Protein AF-0000000086671843 (afdb_homodimer)

pLDDT: mean 73.79, std 24.39, range [13.16, 97.88]

Foldseek 3Di:
DDDDYDDDDDYDDDDDYYDDYDDDDDDDDPDDDDDDDDDDDDDYDDDDDDDDDDDDDDDDDDDDDDPPPPPPCPPPQDPPPPPPPDPPCDPVNVVLLCCLQVVLVVLLVLLVVLVVQAFPFDDPVRVVVLLVVLLVCLVCQLVSLLSLLLLLLLLVLLLCQLVWDFQQVSQQSLQLSHQVSLVVSCVLLVDPDPSSVVSNVLRVLSNLLSVLSNPFWDKDKDKDKDKWKKKWADQLAFFPLLPQDPDDCPDPSVVVVCVQLQLLLVVLLVLLPDAPVQQLAQAHPLGAGFAFDDDPPFDQDKDFDDPDSVPTFTLASFHMFMATQDFFKWKDKDKHKAKAWAWPDKDWDDPPDDPCVVVVQQPVQLPALRVLPPRLLVDAAQHWYFHQQQPPPDFQHAQKFKTKRAAWPSCLQDPVSLVVVLCVVVVDPVSVVVNSRQFQVQLPDDPTPQAWMKMKMWGWFDQDPPLRQDTITMIIIITIWMFMKMFMKIWGQDVVVRDTRIHTTIMRGDPDGGHGRSHDSCSHSSSVHCCRVSLSRSQPNGRPVRQHGSLQVCLQPSNCPCVVPDSRGDCPPPDSVSNSSSVSHSSRNSRSCSSQRPLSNQNSVHNRRDGPPMDMDMIMGIDIGMGMHTDPVSSVSNSVSSVSSSVSSVSSSVSNVSNSDDSDDNNSLVQAQPDPAEDDPDDCPPPDSSRSCSVSRRFMKHFAFAPDDDSRHTDTGIDGPVRGDRHVVVVVVVVVD/DDDDDDDDDDDDDYDDYYDDDDDDDDDDDDDDDDDDDDDDDDDDDYDDDDDDDDDDDDPDDDDDDDDDPPPPCPPPPDPPDPPPPDPPCDPVNVVLLCCLQVVLVVLLVLLVVLVVQAFPFDDPVRVVVLLVVLLVCLVCQLVSLLSLLLLLLLLVLLLCQLVWDFQQVSQQSLQLSHQVSLVVSCVLLVDPDPVSVVSNVLRVLSNLLSVLSNPFWDKDKDKDKDKWKKKWADQLFFFPLLPQDPDDCPDPSVVVVCVQLQLLLVVLLVLLPDAPVQQLAQAHPLGAGFAFDDDPPFDQDKDFDDPDSVPTATLASAHMFMATQDFFKWKDKDKHKAKAWAWPDKDWDDPPDDPVVVCVVQPPACPELVVQPPRLLVDDAQHWYFYQLQPDPDFAHAQKFKTKRAAWPSCLADPVNLVVVLCVVVVDPPSVVVNRRQQQVQLPDDPTPQAWMKMKMWGWFDQDPPLRQPTITMIIIIIIWMFMKMFMKIWGQDVVVRDTRIHTTIMRGDPDGGHGRSHDSCSHRSSVHCCRVSLSRSQPPGRPVRQHGSLQVCLQPSNCPCVVPDSRGDCPPPDSVSNSSSVSHSSRNSSSCSSQRPLSNQNSVHNRRDGPPMDMDMIMGIDIGMGMHTDPVSSVSNSVSSVSSSVSSNSSSVSNVSNPDDSDDNNSLVQAQPDPQEDDPDDCPPPDSSRSCSVSRRFMKHFAFAPDDDPRHTDTGIYGPVRGDRHVVVVVVVVVD

Radius of gyration: 53.38 Å; Cα contacts (8 Å, |Δi|>4): 2612; chains: 2; bounding box: 112×157×132 Å

Nearest PDB structures (foldseek):
  4av3-assembly1_A  TM=1.403E-01  e=5.600E+00  Thermotoga maritima
  4av3-assembly1_A  TM=1.403E-01  e=4.790E+00  Thermotoga maritima

Sequence (1474 aa):
MRKPDTSRSFPWSLRRSTSPDSLNLTRQSLNQRAPEDTSYRPRESFLGSSGASDSTRNLRDRESGSKDYKRVSTNEKGSAGAKFPKHNVSTWTALADAAAVMLPLGVLIFIILVWRLHGTRTEEETDRKWRNAITVLATIFPILFAAVVGRLMAEAARWRLEKGSSVGSLEQLMGSRTVGATLHTMIEFRTVNLLGFGLIFIWAFSPLGGQSILRMLSSRFIPEFSTTDLTYFDTGANNQLNTLPVASTASIVAIANAGVLGYLATVYASFVAQPDSIQVDTMDHWGNVKIPFLDQNAPSNWTEISHNSQEVQYSSLAGIPLKYSTIGNVTFAVESSYVHLDCNNITKFPISFPQDNMTNITSGFWANSHTYSDNILKAPNGTWRGVKNHVNNTQNLTTWAIALDRFVDPFWADQEVQNARLVEKLNTTDVRADIRDGLRLFVNETGIEAGEANLLLQIIIPSIKPTRTPETKLEAVCGVTQRYVESRVNCTYVPTSGRHACAVVAQRPSQQPHAPEAISILSLPHLFYYISKEFPLAATGRPLGGFPDFSIQYLKDPTFKELSSSPDVSLDDLPDDKIGIRLNQLLNTYLMLSQQELQITSSTLGQTASFEPNITISSEVSNLVEVFQVSGLWIGFCLLSCLILLACGILSVVFTHLAHGPEVLGYVSTLVRDSKFMDLLMNTSWMDGTELTKELRSQRIRYGYTHHTMGGEPLMGVGYQADTEQIKDFIARYQDRMRKPDTSRSFPWSLRRSTSPDSLNLTRQSLNQRAPEDTSYRPRESFLGSSGASDSTRNLRDRESGSKDYKRVSTNEKGSAGAKFPKHNVSTWTALADAAAVMLPLGVLIFIILVWRLHGTRTEEETDRKWRNAITVLATIFPILFAAVVGRLMAEAARWRLEKGSSVGSLEQLMGSRTVGATLHTMIEFRTVNLLGFGLIFIWAFSPLGGQSILRMLSSRFIPEFSTTDLTYFDTGANNQLNTLPVASTASIVAIANAGVLGYLATVYASFVAQPDSIQVDTMDHWGNVKIPFLDQNAPSNWTEISHNSQEVQYSSLAGIPLKYSTIGNVTFAVESSYVHLDCNNITKFPISFPQDNMTNITSGFWANSHTYSDNILKAPNGTWRGVKNHVNNTQNLTTWAIALDRFVDPFWADQEVQNARLVEKLNTTDVRADIRDGLRLFVNETGIEAGEANLLLQIIIPSIKPTRTPETKLEAVCGVTQRYVESRVNCTYVPTSGRHACAVVAQRPSQQPHAPEAISILSLPHLFYYISKEFPLAATGRPLGGFPDFSIQYLKDPTFKELSSSPDVSLDDLPDDKIGIRLNQLLNTYLMLSQQELQITSSTLGQTASFEPNITISSEVSNLVEVFQVSGLWIGFCLLSCLILLACGILSVVFTHLAHGPEVLGYVSTLVRDSKFMDLLMNTSWMDGTELTKELRSQRIRYGYTHHTMGGEPLMGVGYQADTEQIKDFIARYQDR

Secondary structure (DSSP, 8-state):
------------------------------------------------------------------------------------------HHHHHHHHHHHHHHHHHHHHHHHHHHTTT-B--HHHHHHHHHHHHHHHHHHHHHHHHHHHHHHHHHHHHHHHH-EEHHHHHHHHT-SSHHHHHHHHHHHT---HHHHHHHHHHHHHHHHHHHHHHSEEEEEEEEEEEEEEEEE-TTSPPGGGT-----TTSHHHHHHHHHHHHHHHHHHHHHS--HHHHSSSB-TTSPBP-BPPPTT--SS-EEPPS-TTTPPBS-SS-B-EEESSSSEEEEEEEEEEEEEEEEEEEEEPTTS-HHHHHHHHHTSS--GGGHHHHHHHSPTTS-B---TTT--SS---SEEEEES--S-GGGT-HHHHHHHHHHHS-SS--HHHHTTGGGGGSS--S---PPEEEEEEEEE---TTTTPPPEEEEEEEEEEEEEEEEEEEEEEETTTTEEEEEEEEEEE--S----TTS-GGG-HHHHHHHHHHGGGTT-SS--TT---HHHHHHH-TT-TTTTT------TTS-HHHHHHHHHHHHHHHHHHHHHGGGGGGGGGGGG---SSEEEEEEEEEEEEEEEEE-HHHHHHHHHHHHHHHHHHHHHHHHHHH--S----S-HHHHHHTBTT---SS--TT--HHHHHHHTTT-EEEEEEEEEEETTEEEEEEEEGGG-B-HHHHHHHHHH-/------------------------------------------------------------PPP---------------------------HHHHHHHHHHHHHHHHHHHHHHHHHHTTT-B--HHHHHHHHHHHHHHHHHHHHHHHHHHHHHHHHHHHHHHHH-EEHHHHHHHHT-SSHHHHHHHHHHHT---HHHHHHHHHHHHHHHHHHHHHHSEEEEEEEEEEEEEEEEE-TTSPPGGGT-----TTSHHHHHHHHHHHHHHHHHHHHHS--HHHHSSSB-TTSPBP-BPPPTT--SS-EEPPS-TTTPPBS-SS-B-EEESSSSEEEEEEEEEEEEEEEEEEEEEPTTS-HHHHHHHHHTSS--GGGHHHHHHHSPTTS-B---TTT--SS---SEEEEES--S-GGGT-HHHHHHHHHHH--SS-GGGTGGGGGGGGSS--S---PPEEEEEEEEE---TTTTPPPEEEEEEEEEEEEEEEEEEEEEEETTTTEEEEEEEEEEE--S----TTS-GGG-HHHHHHHHHHGGGTT-SS--TT---HHHHHHH-TT-TTTTT------TTS-HHHHHHHHHHHHHHHHHHHHHGGGGGGGGGGGG---SSEEEEEEEEEEEEEEEEE-HHHHHHHHHHHHHHHHHHHHHHHHHHH--S----S-HHHHHHTBSS---SS--TT--HHHHHHHTTT-EEEEEEEEEEETTEEEEEEEEGGG-B-HHHHHHHHHH-

Organism: Colletotrichum gloeosporioides (NCBI:txid474922)

Structure (mmCIF, N/CA/C/O backbone):
data_AF-0000000086671843-model_v1
#
loop_
_entity.id
_entity.type
_entity.pdbx_description
1 polymer 'Uncharacterized protein'
#
loop_
_atom_site.group_PDB
_atom_site.id
_atom_site.type_symbol
_atom_site.label_atom_id
_atom_site.label_alt_id
_atom_site.label_comp_id
_atom_site.label_asym_id
_atom_site.label_entity_id
_atom_site.label_seq_id
_atom_site.pdbx_PDB_ins_code
_atom_site.Cartn_x
_atom_site.Cartn_y
_atom_site.Cartn_z
_atom_site.occupancy
_atom_site.B_iso_or_equiv
_atom_site.auth_seq_id
_atom_site.auth_comp_id
_atom_site.auth_asym_id
_atom_site.auth_atom_id
_atom_site.pdbx_PDB_model_num
ATOM 1 N N . MET A 1 1 ? 47.625 -28.75 -45.062 1 15.84 1 MET A N 1
ATOM 2 C CA . MET A 1 1 ? 47.844 -28.047 -46.312 1 15.84 1 MET A CA 1
ATOM 3 C C . MET A 1 1 ? 46.5 -27.578 -46.938 1 15.84 1 MET A C 1
ATOM 5 O O . MET A 1 1 ? 46.5 -26.766 -47.844 1 15.84 1 MET A O 1
ATOM 9 N N . ARG A 1 2 ? 45.281 -28 -46.875 1 15.7 2 ARG A N 1
ATOM 10 C CA . ARG A 1 2 ? 44.719 -27.969 -48.219 1 15.7 2 ARG A CA 1
ATOM 11 C C . ARG A 1 2 ? 44.25 -26.578 -48.594 1 15.7 2 ARG A C 1
ATOM 13 O O . ARG A 1 2 ? 44.594 -26.047 -49.656 1 15.7 2 ARG A O 1
AT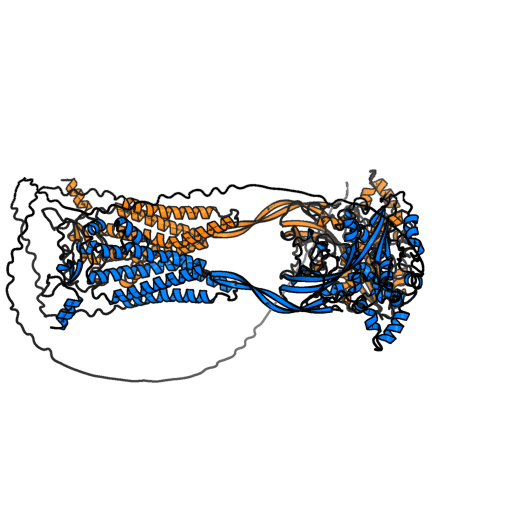OM 20 N N . LYS A 1 3 ? 42.906 -26.234 -48.562 1 15.78 3 LYS A N 1
ATOM 21 C CA . LYS A 1 3 ? 42.219 -25.797 -49.812 1 15.78 3 LYS A CA 1
ATOM 22 C C . LYS A 1 3 ? 42.25 -24.266 -49.938 1 15.78 3 LYS A C 1
ATOM 24 O O . LYS A 1 3 ? 42.312 -23.562 -48.906 1 15.78 3 LYS A O 1
ATOM 29 N N . PRO A 1 4 ? 41.625 -23.641 -50.969 1 16.22 4 PRO A N 1
ATOM 30 C CA . PRO A 1 4 ? 41.844 -22.547 -51.906 1 16.22 4 PRO A CA 1
ATOM 31 C C . PRO A 1 4 ? 41.219 -21.234 -51.438 1 16.22 4 PRO A C 1
ATOM 33 O O . PRO A 1 4 ? 41.906 -20.25 -51.219 1 16.22 4 PRO A O 1
ATOM 36 N N . ASP A 1 5 ? 40.031 -20.75 -51.969 1 15.12 5 ASP A N 1
ATOM 37 C CA . ASP A 1 5 ? 39.938 -19.734 -53.031 1 15.12 5 ASP A CA 1
ATOM 38 C C . ASP A 1 5 ? 39.562 -18.375 -52.438 1 15.12 5 ASP A C 1
ATOM 40 O O . ASP A 1 5 ? 39.125 -18.281 -51.281 1 15.12 5 ASP A O 1
ATOM 44 N N . THR A 1 6 ? 38.469 -17.562 -53.062 1 15.88 6 THR A N 1
ATOM 45 C CA . THR A 1 6 ? 38.438 -16.469 -54.031 1 15.88 6 THR A CA 1
ATOM 46 C C . THR A 1 6 ? 37.969 -15.18 -53.375 1 15.88 6 THR A C 1
ATOM 48 O O . THR A 1 6 ? 37.406 -15.211 -52.25 1 15.88 6 THR A O 1
ATOM 51 N N . SER A 1 7 ? 36.969 -14.203 -54.062 1 15.43 7 SER A N 1
ATOM 52 C CA . SER A 1 7 ? 37.125 -12.961 -54.812 1 15.43 7 SER A CA 1
ATOM 53 C C . SER A 1 7 ? 36.438 -11.797 -54.094 1 15.43 7 SER A C 1
ATOM 55 O O . SER A 1 7 ? 37.031 -10.719 -53.969 1 15.43 7 SER A O 1
ATOM 57 N N . ARG A 1 8 ? 35.031 -11.555 -53.938 1 15.71 8 ARG A N 1
ATOM 58 C CA . ARG A 1 8 ? 34.406 -10.555 -54.812 1 15.71 8 ARG A CA 1
ATOM 59 C C . ARG A 1 8 ? 34.5 -9.156 -54.188 1 15.71 8 ARG A C 1
ATOM 61 O O . ARG A 1 8 ? 34.688 -9.016 -52.969 1 15.71 8 ARG A O 1
ATOM 68 N N . SER A 1 9 ? 33.781 -7.938 -54.781 1 14.77 9 SER A N 1
ATOM 69 C CA . SER A 1 9 ? 34.031 -6.641 -55.406 1 14.77 9 SER A CA 1
ATOM 70 C C . SER A 1 9 ? 33.656 -5.5 -54.469 1 14.77 9 SER A C 1
ATOM 72 O O . SER A 1 9 ? 34.438 -4.57 -54.25 1 14.77 9 SER A O 1
ATOM 74 N N . PHE A 1 10 ? 32.281 -5.117 -54.312 1 15.8 10 PHE A N 1
ATOM 75 C CA . PHE A 1 10 ? 31.875 -3.857 -54.938 1 15.8 10 PHE A CA 1
ATOM 76 C C . PHE A 1 10 ? 32.312 -2.678 -54.062 1 15.8 10 PHE A C 1
ATOM 78 O O . PHE A 1 10 ? 32.469 -2.811 -52.844 1 15.8 10 PHE A O 1
ATOM 85 N N . PRO A 1 11 ? 31.875 -1.275 -54.5 1 15.47 11 PRO A N 1
ATOM 86 C CA . PRO A 1 11 ? 32.531 -0.006 -54.844 1 15.47 11 PRO A CA 1
ATOM 87 C C . PRO A 1 11 ? 32.469 1.009 -53.688 1 15.47 11 PRO A C 1
ATOM 89 O O . PRO A 1 11 ? 31.766 0.786 -52.719 1 15.47 11 PRO A O 1
ATOM 92 N N . TRP A 1 12 ? 31.922 2.496 -54.094 1 14.71 12 TRP A N 1
ATOM 93 C CA . TRP A 1 12 ? 32.625 3.764 -54.219 1 14.71 12 TRP A CA 1
ATOM 94 C C . TRP A 1 12 ? 32.406 4.641 -53 1 14.71 12 TRP A C 1
ATOM 96 O O . TRP A 1 12 ? 33.375 4.973 -52.281 1 14.71 12 TRP A O 1
ATOM 106 N N . SER A 1 13 ? 31.453 5.938 -53.094 1 14.62 13 SER A N 1
ATOM 107 C CA . SER A 1 13 ? 31.906 7.297 -53.375 1 14.62 13 SER A CA 1
ATOM 108 C C . SER A 1 13 ? 31.953 8.117 -52.094 1 14.62 13 SER A C 1
ATOM 110 O O . SER A 1 13 ? 31.219 7.852 -51.125 1 14.62 13 SER A O 1
ATOM 112 N N . LEU A 1 14 ? 32.812 9.289 -52.031 1 14.63 14 LEU A N 1
ATOM 113 C CA . LEU A 1 14 ? 33.688 10.25 -51.344 1 14.63 14 LEU A CA 1
ATOM 114 C C . LEU A 1 14 ? 32.875 11.484 -50.906 1 14.63 14 LEU A C 1
ATOM 116 O O . LEU A 1 14 ? 33.188 12.102 -49.906 1 14.63 14 LEU A O 1
ATOM 120 N N . ARG A 1 15 ? 31.844 12.055 -51.719 1 14.57 15 ARG A N 1
ATOM 121 C CA . ARG A 1 15 ? 32.219 13.414 -52.125 1 14.57 15 ARG A CA 1
ATOM 122 C C . ARG A 1 15 ? 32.188 14.344 -50.906 1 14.57 15 ARG A C 1
ATOM 124 O O . ARG A 1 15 ? 31.547 14.055 -49.906 1 14.57 15 ARG A O 1
ATOM 131 N N . ARG A 1 16 ? 31.844 15.773 -51.281 1 14.34 16 ARG A N 1
ATOM 132 C CA . ARG A 1 16 ? 32.531 17.047 -51.438 1 14.34 16 ARG A CA 1
ATOM 133 C C . ARG A 1 16 ? 32.219 17.984 -50.25 1 14.34 16 ARG A C 1
ATOM 135 O O . ARG A 1 16 ? 31.344 17.703 -49.438 1 14.34 16 ARG A O 1
ATOM 142 N N . SER A 1 17 ? 31.547 19.312 -50.656 1 14.34 17 SER A N 1
ATOM 143 C CA . SER A 1 17 ? 32.094 20.672 -50.812 1 14.34 17 SER A CA 1
ATOM 144 C C . SER A 1 17 ? 31.812 21.5 -49.562 1 14.34 17 SER A C 1
ATOM 146 O O . SER A 1 17 ? 30.984 21.125 -48.719 1 14.34 17 SER A O 1
ATOM 148 N N . THR A 1 18 ? 31.328 22.906 -49.844 1 14.7 18 THR A N 1
ATOM 149 C CA . THR A 1 18 ? 31.938 24.234 -49.844 1 14.7 18 THR A CA 1
ATOM 150 C C . THR A 1 18 ? 31.531 25.031 -48.594 1 14.7 18 THR A C 1
ATOM 152 O O . THR A 1 18 ? 30.625 24.641 -47.875 1 14.7 18 THR A O 1
ATOM 155 N N . SER A 1 19 ? 31.031 26.375 -48.844 1 14.45 19 SER A N 1
ATOM 156 C CA . SER A 1 19 ? 31.703 27.656 -48.75 1 14.45 19 SER A CA 1
ATOM 157 C C . SER A 1 19 ? 31.266 28.438 -47.531 1 14.45 19 SER A C 1
ATOM 159 O O . SER A 1 19 ? 30.266 28.078 -46.875 1 14.45 19 SER A O 1
ATOM 161 N N . PRO A 1 20 ? 30.844 29.844 -47.781 1 14.78 20 PRO A N 1
ATOM 162 C CA . PRO A 1 20 ? 31.562 31.078 -47.438 1 14.78 20 PRO A CA 1
ATOM 163 C C . PRO A 1 20 ? 31.031 31.75 -46.188 1 14.78 20 PRO A C 1
ATOM 165 O O . PRO A 1 20 ? 31.797 32 -45.25 1 14.78 20 PRO A O 1
ATOM 168 N N . ASP A 1 21 ? 30.188 32.906 -46.375 1 15 21 ASP A N 1
ATOM 169 C CA . ASP A 1 21 ? 30.641 34.281 -46.219 1 15 21 ASP A CA 1
ATOM 170 C C . ASP A 1 21 ? 30.297 34.844 -44.844 1 15 21 ASP A C 1
ATOM 172 O O . ASP A 1 21 ? 29.5 34.25 -44.094 1 15 21 ASP A O 1
ATOM 176 N N . SER A 1 22 ? 29.609 36.188 -44.844 1 15.54 22 SER A N 1
ATOM 177 C CA . SER A 1 22 ? 30.078 37.531 -44.531 1 15.54 22 SER A CA 1
ATOM 178 C C . SER A 1 22 ? 29.734 37.906 -43.094 1 15.54 22 SER A C 1
ATOM 180 O O . SER A 1 22 ? 28.875 37.281 -42.469 1 15.54 22 SER A O 1
ATOM 182 N N . LEU A 1 23 ? 29.672 39.281 -42.844 1 14.09 23 LEU A N 1
ATOM 183 C CA . LEU A 1 23 ? 30.391 40.312 -42.094 1 14.09 23 LEU A CA 1
ATOM 184 C C . LEU A 1 23 ? 29.625 40.719 -40.844 1 14.09 23 LEU A C 1
ATOM 186 O O . LEU A 1 23 ? 30.203 40.781 -39.75 1 14.09 23 LEU A O 1
ATOM 190 N N . ASN A 1 24 ? 28.406 41.562 -41 1 14.99 24 ASN A N 1
ATOM 191 C CA . ASN A 1 24 ? 28.5 42.938 -40.531 1 14.99 24 ASN A CA 1
ATOM 192 C C . ASN A 1 24 ? 28.188 43.031 -39.062 1 14.99 24 ASN A C 1
ATOM 194 O O . ASN A 1 24 ? 27.359 42.281 -38.531 1 14.99 24 ASN A O 1
ATOM 198 N N . LEU A 1 25 ? 28.984 43.906 -38.312 1 14.41 25 LEU A N 1
ATOM 199 C CA . LEU A 1 25 ? 29.562 44.344 -37.031 1 14.41 25 LEU A CA 1
ATOM 200 C C . LEU A 1 25 ? 28.516 45.062 -36.188 1 14.41 25 LEU A C 1
ATOM 202 O O . LEU A 1 25 ? 28.516 44.969 -34.969 1 14.41 25 LEU A O 1
ATOM 206 N N . THR A 1 26 ? 27.344 45.562 -36.875 1 14.88 26 THR A N 1
ATOM 207 C CA . THR A 1 26 ? 27.312 46.969 -36.469 1 14.88 26 THR A CA 1
ATOM 208 C C . THR A 1 26 ? 26.969 47.062 -34.969 1 14.88 26 THR A C 1
ATOM 210 O O . THR A 1 26 ? 26.094 46.344 -34.5 1 14.88 26 THR A O 1
ATOM 213 N N . ARG A 1 27 ? 27.766 47.812 -34.25 1 14.05 27 ARG A N 1
ATOM 214 C CA . ARG A 1 27 ? 28.297 48.312 -32.969 1 14.05 27 ARG A CA 1
ATOM 215 C C . ARG A 1 27 ? 27.219 49.031 -32.188 1 14.05 27 ARG A C 1
ATOM 217 O O . ARG A 1 27 ? 27.188 48.969 -30.953 1 14.05 27 ARG A O 1
ATOM 224 N N . GLN A 1 28 ? 26.125 49.656 -32.969 1 15.19 28 GLN A N 1
ATOM 225 C CA . GLN A 1 28 ? 26.172 51.062 -32.531 1 15.19 28 GLN A CA 1
ATOM 226 C C . GLN A 1 28 ? 25.766 51.188 -31.047 1 15.19 28 GLN A C 1
ATOM 228 O O . GLN A 1 28 ? 25.141 50.281 -30.5 1 15.19 28 GLN A O 1
ATOM 233 N N . SER A 1 29 ? 25.5 52.438 -30.766 1 14.19 29 SER A N 1
ATOM 234 C CA . SER A 1 29 ? 25.844 53.594 -29.922 1 14.19 29 SER A CA 1
ATOM 235 C C . SER A 1 29 ? 24.891 53.719 -28.734 1 14.19 29 SER A C 1
ATOM 237 O O . SER A 1 29 ? 23.672 53.812 -28.938 1 14.19 29 SER A O 1
ATOM 239 N N . LEU A 1 30 ? 25.016 52.906 -27.625 1 15.67 30 LEU A N 1
ATOM 240 C CA . LEU A 1 30 ? 24.312 52.969 -26.344 1 15.67 30 LEU A CA 1
ATOM 241 C C . LEU A 1 30 ? 24.312 54.406 -25.828 1 15.67 30 LEU A C 1
ATOM 243 O O . LEU A 1 30 ? 25.312 54.875 -25.281 1 15.67 30 LEU A O 1
ATOM 247 N N . ASN A 1 31 ? 23.844 55.375 -27.031 1 14.05 31 ASN A N 1
ATOM 248 C CA . ASN A 1 31 ? 24.062 56.75 -26.641 1 14.05 31 ASN A CA 1
ATOM 249 C C . ASN A 1 31 ? 23.797 56.969 -25.156 1 14.05 31 ASN A C 1
ATOM 251 O O . ASN A 1 31 ? 23.078 56.188 -24.531 1 14.05 31 ASN A O 1
ATOM 255 N N . GLN A 1 32 ? 24.109 58.312 -24.844 1 14.05 32 GLN A N 1
ATOM 256 C CA . GLN A 1 32 ? 24.844 59.188 -23.969 1 14.05 32 GLN A CA 1
ATOM 257 C C . GLN A 1 32 ? 24 59.625 -22.766 1 14.05 32 GLN A C 1
ATOM 259 O O . GLN A 1 32 ? 24.469 59.562 -21.625 1 14.05 32 GLN A O 1
ATOM 264 N N . ARG A 1 33 ? 22.844 60.344 -22.984 1 14.5 33 ARG A N 1
ATOM 265 C CA . ARG A 1 33 ? 23.016 61.656 -22.375 1 14.5 33 ARG A CA 1
ATOM 266 C C . ARG A 1 33 ? 22.875 61.594 -20.859 1 14.5 33 ARG A C 1
ATOM 268 O O . ARG A 1 33 ? 21.922 61 -20.359 1 14.5 33 ARG A O 1
ATOM 275 N N . ALA A 1 34 ? 23.984 61.906 -20.203 1 14.23 34 ALA A N 1
ATOM 276 C CA . ALA A 1 34 ? 24.469 62.094 -18.844 1 14.23 34 ALA A CA 1
ATOM 277 C C . ALA A 1 34 ? 23.625 63.125 -18.109 1 14.23 34 ALA A C 1
ATOM 279 O O . ALA A 1 34 ? 23.328 62.969 -16.922 1 14.23 34 ALA A O 1
ATOM 280 N N . PRO A 1 35 ? 23.375 64.375 -18.891 1 13.95 35 PRO A N 1
ATOM 281 C CA . PRO A 1 35 ? 24.094 65.375 -18.109 1 13.95 35 PRO A CA 1
ATOM 282 C C . PRO A 1 35 ? 23.469 65.625 -16.734 1 13.95 35 PRO A C 1
ATOM 284 O O . PRO A 1 35 ? 24.141 65.5 -15.703 1 13.95 35 PRO A O 1
ATOM 287 N N . GLU A 1 36 ? 22.953 66.875 -16.75 1 14.34 36 GLU A N 1
ATOM 288 C CA . GLU A 1 36 ? 23.438 68.062 -16.062 1 14.34 36 GLU A CA 1
ATOM 289 C C . GLU A 1 36 ? 22.828 68.188 -14.672 1 14.34 36 GLU A C 1
ATOM 291 O O . GLU A 1 36 ? 21.75 67.688 -14.406 1 14.34 36 GLU A O 1
ATOM 296 N N . ASP A 1 37 ? 23.547 69 -13.852 1 14.38 37 ASP A N 1
ATOM 297 C CA . ASP A 1 37 ? 24.047 69.438 -12.547 1 14.38 37 ASP A CA 1
ATOM 298 C C . ASP A 1 37 ? 22.969 70.188 -11.773 1 14.38 37 ASP A C 1
ATOM 300 O O . ASP A 1 37 ? 22.719 69.938 -10.602 1 14.38 37 ASP A O 1
ATOM 304 N N . THR A 1 38 ? 22.641 71.438 -12.266 1 13.94 38 THR A N 1
ATOM 305 C CA . THR A 1 38 ? 23.141 72.562 -11.5 1 13.94 38 THR A CA 1
ATOM 306 C C . THR A 1 38 ? 22.234 72.875 -10.297 1 13.94 38 THR A C 1
ATOM 308 O O . THR A 1 38 ? 22.719 73 -9.172 1 13.94 38 THR A O 1
ATOM 311 N N . SER A 1 39 ? 21.359 74 -10.406 1 14.16 39 SER A N 1
ATOM 312 C CA . SER A 1 39 ? 21.531 75.25 -9.75 1 14.16 39 SER A CA 1
ATOM 313 C C . SER A 1 39 ? 20.875 75.25 -8.367 1 14.16 39 SER A C 1
ATOM 315 O O . SER A 1 39 ? 19.844 74.625 -8.164 1 14.16 39 SER A O 1
ATOM 317 N N . TYR A 1 40 ? 21.641 75.812 -7.332 1 14.09 40 TYR A N 1
ATOM 318 C CA . TYR A 1 40 ? 21.844 76.125 -5.918 1 14.09 40 TYR A CA 1
ATOM 319 C C . TYR A 1 40 ? 20.719 77 -5.395 1 14.09 40 TYR A C 1
ATOM 321 O O . TYR A 1 40 ? 20.344 76.938 -4.223 1 14.09 40 TYR A O 1
ATOM 329 N N . ARG A 1 41 ? 20.391 78.188 -6.133 1 14.1 41 ARG A N 1
ATOM 330 C CA . ARG A 1 41 ? 20.594 79.438 -5.438 1 14.1 41 ARG A CA 1
ATOM 331 C C . ARG A 1 41 ? 19.703 79.5 -4.195 1 14.1 41 ARG A C 1
ATOM 333 O O . ARG A 1 41 ? 18.547 79.125 -4.23 1 14.1 41 ARG A O 1
ATOM 340 N N . PRO A 1 42 ? 20.312 80.25 -3.107 1 14.34 42 PRO A N 1
ATOM 341 C CA . PRO A 1 42 ? 20.25 80.5 -1.665 1 14.34 42 PRO A CA 1
ATOM 342 C C . PRO A 1 42 ? 19.016 81.25 -1.249 1 14.34 42 PRO A C 1
ATOM 344 O O . PRO A 1 42 ? 18.391 80.938 -0.239 1 14.34 42 PRO A O 1
ATOM 347 N N . ARG A 1 43 ? 19.047 82.625 -1.822 1 14.01 43 ARG A N 1
ATOM 348 C CA . ARG A 1 43 ? 19.281 83.75 -0.924 1 14.01 43 ARG A CA 1
ATOM 349 C C . ARG A 1 43 ? 18.047 84.062 -0.087 1 14.01 43 ARG A C 1
ATOM 351 O O . ARG A 1 43 ? 18 83.75 1.104 1 14.01 43 ARG A O 1
ATOM 358 N N . GLU A 1 44 ? 17.672 85.5 -0.139 1 14.3 44 GLU A N 1
ATOM 359 C CA . GLU A 1 44 ? 17.766 86.688 0.734 1 14.3 44 GLU A CA 1
ATOM 360 C C . GLU A 1 44 ? 16.438 86.938 1.445 1 14.3 44 GLU A C 1
ATOM 362 O O . GLU A 1 44 ? 15.469 86.25 1.232 1 14.3 44 GLU A O 1
ATOM 367 N N . SER A 1 45 ? 15.969 88.312 1.386 1 14.28 45 SER A N 1
ATOM 368 C CA . SER A 1 45 ? 15.969 89.438 2.311 1 14.28 45 SER A CA 1
ATOM 369 C C . SER A 1 45 ? 14.594 89.625 2.957 1 14.28 45 SER A C 1
ATOM 371 O O . SER A 1 45 ? 14.492 89.688 4.184 1 14.28 45 SER A O 1
ATOM 373 N N . PHE A 1 46 ? 13.648 90.562 2.338 1 14.02 46 PHE A N 1
ATOM 374 C CA . PHE A 1 46 ? 13.352 91.875 2.805 1 14.02 46 PHE A CA 1
ATOM 375 C C . PHE A 1 46 ? 12.156 91.875 3.752 1 14.02 46 PHE A C 1
ATOM 377 O O . PHE A 1 46 ? 11.352 90.938 3.736 1 14.02 46 PHE A O 1
ATOM 384 N N . LEU A 1 47 ? 11.766 93.188 4.312 1 14.26 47 LEU A N 1
ATOM 385 C CA . LEU A 1 47 ? 11.516 94.125 5.414 1 14.26 47 LEU A CA 1
ATOM 386 C C . LEU A 1 47 ? 10.016 94.188 5.707 1 14.26 47 LEU A C 1
ATOM 388 O O . LEU A 1 47 ? 9.609 94.188 6.867 1 14.26 47 LEU A O 1
ATOM 392 N N . GLY A 1 48 ? 9.086 94.5 4.75 1 14.12 48 GLY A N 1
ATOM 393 C CA . GLY A 1 48 ? 8.453 95.75 4.977 1 14.12 48 GLY A CA 1
ATOM 394 C C . GLY A 1 48 ? 7.379 95.75 6.043 1 14.12 48 GLY A C 1
ATOM 395 O O . GLY A 1 48 ? 6.922 94.688 6.438 1 14.12 48 GLY A O 1
ATOM 396 N N . SER A 1 49 ? 6.723 97 6.363 1 14.1 49 SER A N 1
ATOM 397 C CA . SER A 1 49 ? 6.305 98.062 7.324 1 14.1 49 SER A CA 1
ATOM 398 C C . SER A 1 49 ? 4.875 97.812 7.797 1 14.1 49 SER A C 1
ATOM 400 O O . SER A 1 49 ? 4.594 97.875 8.992 1 14.1 49 SER A O 1
ATOM 402 N N . SER A 1 50 ? 3.801 97.875 6.934 1 14.72 50 SER A N 1
ATOM 403 C CA . SER A 1 50 ? 2.938 99 7.211 1 14.72 50 SER A CA 1
ATOM 404 C C . SER A 1 50 ? 1.983 98.688 8.367 1 14.72 50 SER A C 1
ATOM 406 O O . SER A 1 50 ? 1.777 97.562 8.727 1 14.72 50 SER A O 1
ATOM 408 N N . GLY A 1 51 ? 0.978 99.688 8.57 1 14.38 51 GLY A N 1
ATOM 409 C CA . GLY A 1 51 ? 0.42 100.688 9.453 1 14.38 51 GLY A CA 1
ATOM 410 C C . GLY A 1 51 ? -0.786 100.188 10.234 1 14.38 51 GLY A C 1
ATOM 411 O O . GLY A 1 51 ? -0.927 100.5 11.422 1 14.38 51 GLY A O 1
ATOM 412 N N . ALA A 1 52 ? -1.842 99.5 9.633 1 15.57 52 ALA A N 1
ATOM 413 C CA . ALA A 1 52 ? -3.027 100.312 9.859 1 15.57 52 ALA A CA 1
ATOM 414 C C . ALA A 1 52 ? -3.549 100.188 11.281 1 15.57 52 ALA A C 1
ATOM 416 O O . ALA A 1 52 ? -3.299 99.125 11.93 1 15.57 52 ALA A O 1
ATOM 417 N N . SER A 1 53 ? -4.414 101.125 11.688 1 14.41 53 SER A N 1
ATOM 418 C CA . SER A 1 53 ? -4.863 102.125 12.656 1 14.41 53 SER A CA 1
ATOM 419 C C . SER A 1 53 ? -5.715 101.5 13.742 1 14.41 53 SER A C 1
ATOM 421 O O . SER A 1 53 ? -5.449 101.688 14.938 1 14.41 53 SER A O 1
ATOM 423 N N . ASP A 1 54 ? -7.078 101.375 13.523 1 14.33 54 ASP A N 1
ATOM 424 C CA . ASP A 1 54 ? -7.879 102.375 14.25 1 14.33 54 ASP A CA 1
ATOM 425 C C . ASP A 1 54 ? -8.344 101.812 15.594 1 14.33 54 ASP A C 1
ATOM 427 O O . ASP A 1 54 ? -8.18 102.5 16.625 1 14.33 54 ASP A O 1
ATOM 431 N N . SER A 1 55 ? -9.5 101.062 15.703 1 15.12 55 SER A N 1
ATOM 432 C CA . SER A 1 55 ? -10.594 101.75 16.391 1 15.12 55 SER A CA 1
ATOM 433 C C . SER A 1 55 ? -10.578 101.438 17.875 1 15.12 55 SER A C 1
ATOM 435 O O . SER A 1 55 ? -9.984 100.5 18.312 1 15.12 55 SER A O 1
ATOM 437 N N . THR A 1 56 ? -11.531 102.062 18.641 1 15.2 56 THR A N 1
ATOM 438 C CA . THR A 1 56 ? -11.805 102.875 19.812 1 15.2 56 THR A CA 1
ATOM 439 C C . THR A 1 56 ? -12.039 102.062 21.047 1 15.2 56 THR A C 1
ATOM 441 O O . THR A 1 56 ? -11.43 102.25 22.094 1 15.2 56 THR A O 1
ATOM 444 N N . ARG A 1 57 ? -13.32 101.562 21.359 1 15.95 57 ARG A N 1
ATOM 445 C CA . ARG A 1 57 ? -14 102.25 22.453 1 15.95 57 ARG A CA 1
ATOM 446 C C . ARG A 1 57 ? -13.695 101.562 23.797 1 15.95 57 ARG A C 1
ATOM 448 O O . ARG A 1 57 ? -13.156 100.5 23.859 1 15.95 57 ARG A O 1
ATOM 455 N N . ASN A 1 58 ? -14.781 101.438 24.594 1 16.16 58 ASN A N 1
ATOM 456 C CA . ASN A 1 58 ? -15.219 102.062 25.844 1 16.16 58 ASN A CA 1
ATOM 457 C C . ASN A 1 58 ? -14.93 101.125 27.031 1 16.16 58 ASN A C 1
ATOM 459 O O . ASN A 1 58 ? -15.031 99.938 26.906 1 16.16 58 ASN A O 1
ATOM 463 N N . LEU A 1 59 ? -14.406 101.625 28.109 1 15.89 59 LEU A N 1
ATOM 464 C CA . LEU A 1 59 ? -13.688 101.375 29.359 1 15.89 59 LEU A CA 1
ATOM 465 C C . LEU A 1 59 ? -14.617 100.812 30.422 1 15.89 59 LEU A C 1
ATOM 467 O O . LEU A 1 59 ? -14.188 100.5 31.547 1 15.89 59 LEU A O 1
ATOM 471 N N . ARG A 1 60 ? -15.906 100.438 30.312 1 17.66 60 ARG A N 1
ATOM 472 C CA . ARG A 1 60 ? -16.516 100.812 31.594 1 17.66 60 ARG A CA 1
ATOM 473 C C . ARG A 1 60 ? -16.016 99.938 32.719 1 17.66 60 ARG A C 1
ATOM 475 O O . ARG A 1 60 ? -15.617 98.75 32.469 1 17.66 60 ARG A O 1
ATOM 482 N N . ASP A 1 61 ? -16.125 100.438 33.969 1 17.66 61 ASP A N 1
ATOM 483 C CA . ASP A 1 61 ? -15.562 100.5 35.312 1 17.66 61 ASP A CA 1
ATOM 484 C C . ASP A 1 61 ? -16.062 99.312 36.156 1 17.66 61 ASP A C 1
ATOM 486 O O . ASP A 1 61 ? -15.68 99.188 37.344 1 17.66 61 ASP A O 1
ATOM 490 N N . ARG A 1 62 ? -16.859 98.312 35.719 1 18.88 62 ARG A N 1
ATOM 491 C CA . ARG A 1 62 ? -17.75 97.875 36.781 1 18.88 62 ARG A CA 1
ATOM 492 C C . ARG A 1 62 ? -16.984 97.188 37.906 1 18.88 62 ARG A C 1
ATOM 494 O O . ARG A 1 62 ? -15.969 96.5 37.656 1 18.88 62 ARG A O 1
ATOM 501 N N . GLU A 1 63 ? -17.297 97.5 39.156 1 18.69 63 GLU A N 1
ATOM 502 C CA . GLU A 1 63 ? -16.906 97.5 40.562 1 18.69 63 GLU A CA 1
ATOM 503 C C . GLU A 1 63 ? -16.906 96.062 41.156 1 18.69 63 GLU A C 1
ATOM 505 O O . GLU A 1 63 ? -16.562 95.875 42.312 1 18.69 63 GLU A O 1
ATOM 510 N N . SER A 1 64 ? -16.688 95.062 40.344 1 18.45 64 SER A N 1
ATOM 511 C CA . SER A 1 64 ? -17.234 93.875 41 1 18.45 64 SER A CA 1
ATOM 512 C C . SER A 1 64 ? -16.562 93.625 42.344 1 18.45 64 SER A C 1
ATOM 514 O O . SER A 1 64 ? -15.391 93.938 42.531 1 18.45 64 SER A O 1
ATOM 516 N N . GLY A 1 65 ? -17.328 93.25 43.406 1 18.62 65 GLY A N 1
ATOM 517 C CA . GLY A 1 65 ? -17.312 93.062 44.844 1 18.62 65 GLY A CA 1
ATOM 518 C C . GLY A 1 65 ? -16.391 91.875 45.25 1 18.62 65 GLY A C 1
ATOM 519 O O . GLY A 1 65 ? -16.234 90.938 44.5 1 18.62 65 GLY A O 1
ATOM 520 N N . SER A 1 66 ? -15.398 92.125 46.156 1 17.84 66 SER A N 1
ATOM 521 C CA . SER A 1 66 ? -14.195 91.562 46.75 1 17.84 66 SER A CA 1
ATOM 522 C C . SER A 1 66 ? -14.531 90.438 47.688 1 17.84 66 SER A C 1
ATOM 524 O O . SER A 1 66 ? -14.641 90.625 48.906 1 17.84 66 SER A O 1
ATOM 526 N N . LYS A 1 67 ? -15.414 89.375 47.281 1 22.44 67 LYS A N 1
ATOM 527 C CA . LYS A 1 67 ? -15.695 88.375 48.312 1 22.44 67 LYS A CA 1
ATOM 528 C C . LYS A 1 67 ? -14.398 87.875 48.938 1 22.44 67 LYS A C 1
ATOM 530 O O . LYS A 1 67 ? -13.453 87.5 48.219 1 22.44 67 LYS A O 1
ATOM 535 N N . ASP A 1 68 ? -14.164 88.312 50.281 1 18.98 68 ASP A N 1
ATOM 536 C CA . ASP A 1 68 ? -13.109 88.125 51.281 1 18.98 68 ASP A CA 1
ATOM 537 C C . ASP A 1 68 ? -12.82 86.625 51.531 1 18.98 68 ASP A C 1
ATOM 539 O O . ASP A 1 68 ? -13.719 85.875 51.906 1 18.98 68 ASP A O 1
ATOM 543 N N . TYR A 1 69 ? -12.219 85.875 50.688 1 19.39 69 TYR A N 1
ATOM 544 C CA . TYR A 1 69 ? -11.836 84.5 50.969 1 19.39 69 TYR A CA 1
ATOM 545 C C . TYR A 1 69 ? -11.008 84.375 52.25 1 19.39 69 TYR A C 1
ATOM 547 O O . TYR A 1 69 ? -10.031 85.125 52.406 1 19.39 69 TYR A O 1
ATOM 555 N N . LYS A 1 70 ? -11.68 84.125 53.344 1 23.73 70 LYS A N 1
ATOM 556 C CA . LYS A 1 70 ? -11.062 83.938 54.688 1 23.73 70 LYS A CA 1
ATOM 557 C C . LYS A 1 70 ? -9.914 82.938 54.625 1 23.73 70 LYS A C 1
ATOM 559 O O . LYS A 1 70 ? -10.078 81.812 54.125 1 23.73 70 LYS A O 1
ATOM 564 N N . ARG A 1 71 ? -8.672 83.375 54.719 1 26.02 71 ARG A N 1
ATOM 565 C CA . ARG A 1 71 ? -7.363 82.75 54.781 1 26.02 71 ARG A CA 1
ATOM 566 C C . ARG A 1 71 ? -7.258 81.875 56.031 1 26.02 71 ARG A C 1
ATOM 568 O O . ARG A 1 71 ? -7.383 82.312 57.156 1 26.02 71 ARG A O 1
ATOM 575 N N . VAL A 1 72 ? -7.918 80.812 56.062 1 23.66 72 VAL A N 1
ATOM 576 C CA . VAL A 1 72 ? -7.738 79.875 57.188 1 23.66 72 VAL A CA 1
ATOM 577 C C . VAL A 1 72 ? -6.246 79.688 57.438 1 23.66 72 VAL A C 1
ATOM 579 O O . VAL A 1 72 ? -5.508 79.25 56.531 1 23.66 72 VAL A O 1
ATOM 582 N N . SER A 1 73 ? -5.586 80.438 58.344 1 22.8 73 SER A N 1
ATOM 583 C CA . SER A 1 73 ? -4.215 80.5 58.812 1 22.8 73 SER A CA 1
ATOM 584 C C . SER A 1 73 ? -3.771 79.188 59.469 1 22.8 73 SER A C 1
ATOM 586 O O . SER A 1 73 ? -4.316 78.812 60.469 1 22.8 73 SER A O 1
ATOM 588 N N . THR A 1 74 ? -3.752 78.062 58.844 1 24.55 74 THR A N 1
ATOM 589 C CA . THR A 1 74 ? -3.172 76.938 59.531 1 24.55 74 THR A CA 1
ATOM 590 C C . THR A 1 74 ? -1.735 77.25 59.969 1 24.55 74 THR A C 1
ATOM 592 O O . THR A 1 74 ? -0.889 77.562 59.125 1 24.55 74 THR A O 1
ATOM 595 N N . ASN A 1 75 ? -1.412 77.812 61.125 1 25.33 75 ASN A N 1
ATOM 596 C CA . ASN A 1 75 ? -0.228 78.25 61.844 1 25.33 75 ASN A CA 1
ATOM 597 C C . ASN A 1 75 ? 0.815 77.125 61.969 1 25.33 75 ASN A C 1
ATOM 599 O O . ASN A 1 75 ? 1.756 77.25 62.75 1 25.33 75 ASN A O 1
ATOM 603 N N . GLU A 1 76 ? 0.592 75.812 61.906 1 27.3 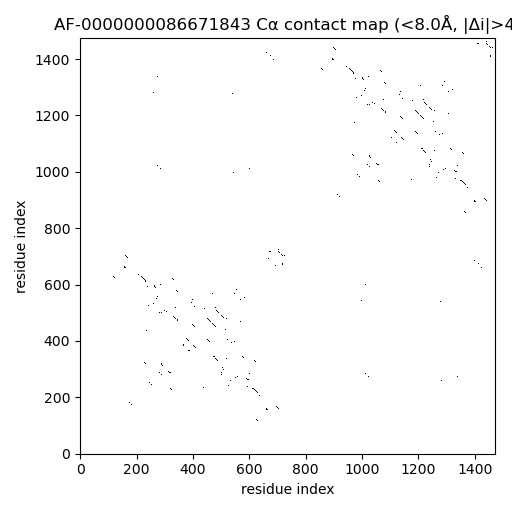76 GLU A N 1
ATOM 604 C CA . GLU A 1 76 ? 1.667 75.062 62.5 1 27.3 76 GLU A CA 1
ATOM 605 C C . GLU A 1 76 ? 2.984 75.25 61.75 1 27.3 76 GLU A C 1
ATOM 607 O O . GLU A 1 76 ? 3.084 75 60.562 1 27.3 76 GLU A O 1
ATOM 612 N N . LYS A 1 77 ? 3.844 76.062 62.094 1 31.59 77 LYS A N 1
ATOM 613 C CA . LYS A 1 77 ? 5.105 76.688 61.719 1 31.59 77 LYS A CA 1
ATOM 614 C C . LYS A 1 77 ? 6.223 75.688 61.625 1 31.59 77 LYS A C 1
ATOM 616 O O . LYS A 1 77 ? 7.398 76 61.531 1 31.59 77 LYS A O 1
ATOM 621 N N . GLY A 1 78 ? 6.012 74.5 62.25 1 28.86 78 GLY A N 1
ATOM 622 C CA . GLY A 1 78 ? 7.32 73.875 62.344 1 28.86 78 GLY A CA 1
ATOM 623 C C . GLY A 1 78 ? 8.047 73.812 61.031 1 28.86 78 GLY A C 1
ATOM 624 O O . GLY A 1 78 ? 7.422 73.812 59.969 1 28.86 78 GLY A O 1
ATOM 625 N N . SER A 1 79 ? 9.195 74.438 61 1 29.67 79 SER A N 1
ATOM 626 C CA . SER A 1 79 ? 10.141 74.438 59.906 1 29.67 79 SER A CA 1
ATOM 627 C C . SER A 1 79 ? 10.297 73.062 59.281 1 29.67 79 SER A C 1
ATOM 629 O O . SER A 1 79 ? 11.133 72.25 59.719 1 29.67 79 SER A O 1
ATOM 631 N N . ALA A 1 80 ? 9.289 72.312 59.25 1 31.7 80 ALA A N 1
ATOM 632 C CA . ALA A 1 80 ? 9.539 71 58.656 1 31.7 80 ALA A CA 1
ATOM 633 C C . ALA A 1 80 ? 10.328 71.125 57.375 1 31.7 80 ALA A C 1
ATOM 635 O O . ALA A 1 80 ? 9.891 71.812 56.438 1 31.7 80 ALA A O 1
ATOM 636 N N . GLY A 1 81 ? 11.688 71.188 57.562 1 32.56 81 GLY A N 1
ATOM 637 C CA . GLY A 1 81 ? 12.539 70.938 56.406 1 32.56 81 GLY A CA 1
ATOM 638 C C . GLY A 1 81 ? 11.914 70.062 55.375 1 32.56 81 GLY A C 1
ATOM 639 O O . GLY A 1 81 ? 11.133 69.125 55.719 1 32.56 81 GLY A O 1
ATOM 640 N N . ALA A 1 82 ? 11.633 70.562 54.281 1 36 82 ALA A N 1
ATOM 641 C CA . ALA A 1 82 ? 11.094 69.812 53.125 1 36 82 ALA A CA 1
ATOM 642 C C . ALA A 1 82 ? 11.719 68.438 53 1 36 82 ALA A C 1
ATOM 644 O O . ALA A 1 82 ? 12.898 68.312 52.656 1 36 82 ALA A O 1
ATOM 645 N N . LYS A 1 83 ? 11.508 67.562 53.906 1 41.88 83 LYS A N 1
ATOM 646 C CA . LYS A 1 83 ? 11.961 66.188 53.75 1 41.88 83 LYS A CA 1
ATOM 647 C C . LYS A 1 83 ? 11.711 65.688 52.312 1 41.88 83 LYS A C 1
ATOM 649 O O . LYS A 1 83 ? 10.586 65.75 51.812 1 41.88 83 LYS A O 1
ATOM 654 N N . PHE A 1 84 ? 12.859 65.875 51.625 1 44.31 84 PHE A N 1
ATOM 655 C CA . PHE A 1 84 ? 12.883 65.188 50.344 1 44.31 84 PHE A CA 1
ATOM 656 C C . PHE A 1 84 ? 12.359 63.75 50.5 1 44.31 84 PHE A C 1
ATOM 658 O O . PHE A 1 84 ? 12.906 62.969 51.25 1 44.31 84 PHE A O 1
ATOM 665 N N . PRO A 1 85 ? 11.203 63.5 50.438 1 47.5 85 PRO A N 1
ATOM 666 C CA . PRO A 1 85 ? 10.828 62.125 50.656 1 47.5 85 PRO A CA 1
ATOM 667 C C . PRO A 1 85 ? 11.68 61.156 49.844 1 47.5 85 PRO A C 1
ATOM 669 O O . PRO A 1 85 ? 11.992 61.406 48.688 1 47.5 85 PRO A O 1
ATOM 672 N N . LYS A 1 86 ? 12.648 60.438 50.469 1 45.56 86 LYS A N 1
ATOM 673 C CA . LYS A 1 86 ? 13.383 59.312 49.875 1 45.56 86 LYS A CA 1
ATOM 674 C C . LYS A 1 86 ? 12.484 58.469 48.969 1 45.56 86 LYS A C 1
ATOM 676 O O . LYS A 1 86 ? 11.375 58.125 49.375 1 45.56 86 LYS A O 1
ATOM 681 N N . HIS A 1 87 ? 12.609 58.531 47.688 1 50.53 87 HIS A N 1
ATOM 682 C CA . HIS A 1 87 ? 11.922 57.719 46.656 1 50.53 87 HIS A CA 1
ATOM 683 C C . HIS A 1 87 ? 11.898 56.25 47.062 1 50.53 87 HIS A C 1
ATOM 685 O O . HIS A 1 87 ? 12.883 55.531 46.844 1 50.53 87 HIS A O 1
ATOM 691 N N . ASN A 1 88 ? 11.391 55.812 48.188 1 50.94 88 ASN A N 1
ATOM 692 C CA . ASN A 1 88 ? 11.227 54.406 48.406 1 50.94 88 ASN A CA 1
ATOM 693 C C . ASN A 1 88 ? 10.547 53.719 47.219 1 50.94 88 ASN A C 1
ATOM 695 O O . ASN A 1 88 ? 9.484 54.156 46.781 1 50.94 88 ASN A O 1
ATOM 699 N N . VAL A 1 89 ? 11.352 52.969 46.5 1 64.38 89 VAL A N 1
ATOM 700 C CA . VAL A 1 89 ? 10.844 52.125 45.438 1 64.38 89 VAL A CA 1
ATOM 701 C C . VAL A 1 89 ? 9.648 51.312 45.938 1 64.38 89 VAL A C 1
ATOM 703 O O . VAL A 1 89 ? 9.773 50.531 46.875 1 64.38 89 VAL A O 1
ATOM 706 N N . SER A 1 90 ? 8.453 51.625 45.625 1 71.19 90 SER A N 1
ATOM 707 C CA . SER A 1 90 ? 7.238 50.906 45.969 1 71.19 90 SER A CA 1
ATOM 708 C C . SER A 1 90 ? 7.301 49.438 45.531 1 71.19 90 SER A C 1
ATOM 710 O O . SER A 1 90 ? 8.047 49.094 44.594 1 71.19 90 SER A O 1
ATOM 712 N N . THR A 1 91 ? 6.844 48.5 46.344 1 77.44 91 THR A N 1
ATOM 713 C CA . THR A 1 91 ? 6.793 47.094 46.062 1 77.44 91 THR A CA 1
ATOM 714 C C . THR A 1 91 ? 6.195 46.844 44.688 1 77.44 91 THR A C 1
ATOM 716 O O . THR A 1 91 ? 6.641 45.938 43.969 1 77.44 91 THR A O 1
ATOM 719 N N . TRP A 1 92 ? 5.344 47.625 44.25 1 76.25 92 TRP A N 1
ATOM 720 C CA . TRP A 1 92 ? 4.688 47.438 42.969 1 76.25 92 TRP A CA 1
ATOM 721 C C . TRP A 1 92 ? 5.613 47.812 41.812 1 76.25 92 TRP A C 1
ATOM 723 O O . TRP A 1 92 ? 5.59 47.188 40.75 1 76.25 92 TRP A O 1
ATOM 733 N N . THR A 1 93 ? 6.305 48.875 42.062 1 79.56 93 THR A N 1
ATOM 734 C CA . THR A 1 93 ? 7.266 49.25 41.031 1 79.56 93 THR A CA 1
ATOM 735 C C . THR A 1 93 ? 8.336 48.188 40.875 1 79.56 93 THR A C 1
ATOM 737 O O . THR A 1 93 ? 8.781 47.906 39.75 1 79.56 93 THR A O 1
ATOM 740 N N . ALA A 1 94 ? 8.547 47.531 41.969 1 86.06 94 ALA A N 1
ATOM 741 C CA . ALA A 1 94 ? 9.531 46.469 41.875 1 86.06 94 ALA A CA 1
ATOM 742 C C . ALA A 1 94 ? 8.992 45.281 41.125 1 86.06 94 ALA A C 1
ATOM 744 O O . ALA A 1 94 ? 9.711 44.625 40.344 1 86.06 94 ALA A O 1
ATOM 745 N N . LEU A 1 95 ? 7.754 44.969 41.312 1 85.5 95 LEU A N 1
ATOM 746 C CA . LEU A 1 95 ? 7.137 43.844 40.625 1 85.5 95 LEU A CA 1
ATOM 747 C C . LEU A 1 95 ? 7.016 44.125 39.125 1 85.5 95 LEU A C 1
ATOM 749 O O . LEU A 1 95 ? 7.203 43.25 38.312 1 85.5 95 LEU A O 1
ATOM 753 N N . ALA A 1 96 ? 6.645 45.312 38.875 1 84.88 96 ALA A N 1
ATOM 754 C CA . ALA A 1 96 ? 6.551 45.719 37.469 1 84.88 96 ALA A CA 1
ATOM 755 C C . ALA A 1 96 ? 7.918 45.688 36.781 1 84.88 96 ALA A C 1
ATOM 757 O O . ALA A 1 96 ? 8.039 45.312 35.625 1 84.88 96 ALA A O 1
ATOM 758 N N . ASP A 1 97 ? 8.898 46.094 37.531 1 90.56 97 ASP A N 1
ATOM 759 C CA . ASP A 1 97 ? 10.258 46.031 37.031 1 90.56 97 ASP A CA 1
ATOM 760 C C . ASP A 1 97 ? 10.688 44.594 36.781 1 90.56 97 ASP A C 1
ATOM 762 O O . ASP A 1 97 ? 11.258 44.281 35.719 1 90.56 97 ASP A O 1
ATOM 766 N N . ALA A 1 98 ? 10.32 43.781 37.688 1 92.44 98 ALA A N 1
ATOM 767 C CA . ALA A 1 98 ? 10.68 42.375 37.531 1 92.44 98 ALA A CA 1
ATOM 768 C C . ALA A 1 98 ? 9.953 41.75 36.344 1 92.44 98 ALA A C 1
ATOM 770 O O . ALA A 1 98 ? 10.539 40.969 35.594 1 92.44 98 ALA A O 1
ATOM 771 N N . ALA A 1 99 ? 8.742 41.969 36.156 1 90.75 99 ALA A N 1
ATOM 772 C CA . ALA A 1 99 ? 7.938 41.406 35.094 1 90.75 99 ALA A CA 1
ATOM 773 C C . ALA A 1 99 ? 8.438 41.906 33.719 1 90.75 99 ALA A C 1
ATOM 775 O O . ALA A 1 99 ? 8.43 41.125 32.75 1 90.75 99 ALA A O 1
ATOM 776 N N . ALA A 1 100 ? 8.836 43.125 33.688 1 92.38 100 ALA A N 1
ATOM 777 C CA . ALA A 1 100 ? 9.273 43.719 32.438 1 92.38 100 ALA A CA 1
ATOM 778 C C . ALA A 1 100 ? 10.555 43.062 31.938 1 92.38 100 ALA A C 1
ATOM 780 O O . ALA A 1 100 ? 10.828 43.062 30.734 1 92.38 100 ALA A O 1
ATOM 781 N N . VAL A 1 101 ? 11.266 42.469 32.812 1 94.81 101 VAL A N 1
ATOM 782 C CA . VAL A 1 101 ? 12.523 41.844 32.406 1 94.81 101 VAL A CA 1
ATOM 783 C C . VAL A 1 101 ? 12.367 40.344 32.406 1 94.81 101 VAL A C 1
ATOM 785 O O . VAL A 1 101 ? 12.844 39.656 31.5 1 94.81 101 VAL A O 1
ATOM 788 N N . MET A 1 102 ? 11.594 39.75 33.281 1 95.25 102 MET A N 1
ATOM 789 C CA . MET A 1 102 ? 11.516 38.312 33.438 1 95.25 102 MET A CA 1
ATOM 790 C C . MET A 1 102 ? 10.641 37.719 32.344 1 95.25 102 MET A C 1
ATOM 792 O O . MET A 1 102 ? 10.93 36.594 31.859 1 95.25 102 MET A O 1
ATOM 796 N N . LEU A 1 103 ? 9.609 38.281 32 1 94.25 103 LEU A N 1
ATOM 797 C CA . LEU A 1 103 ? 8.711 37.719 31.016 1 94.25 103 LEU A CA 1
ATOM 798 C C . LEU A 1 103 ? 9.391 37.625 29.656 1 94.25 103 LEU A C 1
ATOM 800 O O . LEU A 1 103 ? 9.391 36.594 29.016 1 94.25 103 LEU A O 1
ATOM 804 N N . PRO A 1 104 ? 10.023 38.719 29.219 1 95.5 104 PRO A N 1
ATOM 805 C CA . PRO A 1 104 ? 10.773 38.594 27.969 1 95.5 104 PRO A CA 1
ATOM 806 C C . PRO A 1 104 ? 11.906 37.594 28.062 1 95.5 104 PRO A C 1
ATOM 808 O O . PRO A 1 104 ? 12.188 36.875 27.078 1 95.5 104 PRO A O 1
ATOM 811 N N . LEU A 1 105 ? 12.516 37.531 29.188 1 96.06 105 LEU A N 1
ATOM 812 C CA . LEU A 1 105 ? 13.562 36.531 29.375 1 96.06 105 LEU A CA 1
ATOM 813 C C . LEU A 1 105 ? 12.992 35.125 29.281 1 96.06 105 LEU A C 1
ATOM 815 O O . LEU A 1 105 ? 13.625 34.219 28.734 1 96.06 105 LEU A O 1
ATOM 819 N N . GLY A 1 106 ? 11.883 34.875 29.859 1 95.62 106 GLY A N 1
ATOM 820 C CA . GLY A 1 106 ? 11.211 33.594 29.75 1 95.62 106 GLY A CA 1
ATOM 821 C C . GLY A 1 106 ? 10.898 33.219 28.312 1 95.62 106 GLY A C 1
ATOM 822 O O . GLY A 1 106 ? 11.086 32.062 27.922 1 95.62 106 GLY A O 1
ATOM 823 N N . VAL A 1 107 ? 10.406 34.094 27.531 1 96.19 107 VAL A N 1
ATOM 824 C CA . VAL A 1 107 ? 10.117 33.844 26.125 1 96.19 107 VAL A CA 1
ATOM 825 C C . VAL A 1 107 ? 11.414 33.531 25.375 1 96.19 107 VAL A C 1
ATOM 827 O O . VAL A 1 107 ? 11.438 32.625 24.531 1 96.19 107 VAL A O 1
ATOM 830 N N . LEU A 1 108 ? 12.453 34.25 25.719 1 95.56 108 LEU A N 1
ATOM 831 C CA . LEU A 1 108 ? 13.75 34 25.094 1 95.56 108 LEU A CA 1
ATOM 832 C C . LEU A 1 108 ? 14.258 32.594 25.406 1 95.56 108 LEU A C 1
ATOM 834 O O . LEU A 1 108 ? 14.773 31.906 24.516 1 95.56 108 LEU A O 1
ATOM 838 N N . ILE A 1 109 ? 14.094 32.25 26.625 1 95.38 109 ILE A N 1
ATOM 839 C CA . ILE A 1 109 ? 14.508 30.906 27.016 1 95.38 109 ILE A CA 1
ATOM 840 C C . ILE A 1 109 ? 13.688 29.875 26.266 1 95.38 109 ILE A C 1
ATOM 842 O O . ILE A 1 109 ? 14.219 28.859 25.797 1 95.38 109 ILE A O 1
ATOM 846 N N . PHE A 1 110 ? 12.477 30.078 26.125 1 95.94 110 PHE A N 1
ATOM 847 C CA . PHE A 1 110 ? 11.602 29.172 25.391 1 95.94 110 PHE A CA 1
ATOM 848 C C . PHE A 1 110 ? 12.078 29.016 23.953 1 95.94 110 PHE A C 1
ATOM 850 O O . PHE A 1 110 ? 12.117 27.906 23.422 1 95.94 110 PHE A O 1
ATOM 857 N N . ILE A 1 111 ? 12.391 30.078 23.375 1 95.5 111 ILE A N 1
ATOM 858 C CA . ILE A 1 111 ? 12.82 30.062 21.984 1 95.5 111 ILE A CA 1
ATOM 859 C C . ILE A 1 111 ? 14.141 29.297 21.875 1 95.5 111 ILE A C 1
ATOM 861 O O . ILE A 1 111 ? 14.359 28.547 20.906 1 95.5 111 ILE A O 1
ATOM 865 N N . ILE A 1 112 ? 15 29.469 22.812 1 94.81 112 ILE A N 1
ATOM 866 C CA . ILE A 1 112 ? 16.266 28.75 22.812 1 94.81 112 ILE A CA 1
ATOM 867 C C . ILE A 1 112 ? 16.016 27.25 22.984 1 94.81 112 ILE A C 1
ATOM 869 O O . ILE A 1 112 ? 16.688 26.422 22.359 1 94.81 112 ILE A O 1
ATOM 873 N N . LEU A 1 113 ? 15.086 26.938 23.797 1 95.06 113 LEU A N 1
ATOM 874 C CA . LEU A 1 113 ? 14.734 25.531 23.969 1 95.06 113 LEU A CA 1
ATOM 875 C C . LEU A 1 113 ? 14.195 24.938 22.672 1 95.06 113 LEU A C 1
ATOM 877 O O . LEU A 1 113 ? 14.492 23.781 22.344 1 95.06 113 LEU A O 1
ATOM 881 N N . VAL A 1 114 ? 13.398 25.641 21.984 1 95.19 114 VAL A N 1
ATOM 882 C CA . VAL A 1 114 ? 12.875 25.188 20.703 1 95.19 114 VAL A CA 1
ATOM 883 C C . VAL A 1 114 ? 14.023 25.031 19.703 1 95.19 114 VAL A C 1
ATOM 885 O O . VAL A 1 114 ? 14.039 24.078 18.922 1 95.19 114 VAL A O 1
ATOM 888 N N . TRP A 1 115 ? 14.953 25.938 19.766 1 94.12 115 TRP A N 1
ATOM 889 C CA . TRP A 1 115 ? 16.109 25.891 18.891 1 94.12 115 TRP A CA 1
ATOM 890 C C . TRP A 1 115 ? 16.922 24.625 19.125 1 94.12 115 TRP A C 1
ATOM 892 O O . TRP A 1 115 ? 17.453 24.031 18.188 1 94.12 115 TRP A O 1
ATOM 902 N N . ARG A 1 116 ? 16.938 24.172 20.266 1 93.69 116 ARG A N 1
ATOM 903 C CA . ARG A 1 116 ? 17.703 22.984 20.609 1 93.69 116 ARG A CA 1
ATOM 904 C C . ARG A 1 116 ? 16.984 21.719 20.141 1 93.69 116 ARG A C 1
ATOM 906 O O . ARG A 1 116 ? 17.594 20.656 20.047 1 93.69 116 ARG A O 1
ATOM 913 N N . LEU A 1 117 ? 15.789 21.812 19.828 1 93.62 117 LEU A N 1
ATOM 914 C CA . LEU A 1 117 ? 15.031 20.656 19.344 1 93.62 117 LEU A CA 1
ATOM 915 C C . LEU A 1 117 ? 15.43 20.312 17.922 1 93.62 117 LEU A C 1
ATOM 917 O O . LEU A 1 117 ? 15.109 19.219 17.438 1 93.62 117 LEU A O 1
ATOM 921 N N . HIS A 1 118 ? 16.203 21.219 17.328 1 92.69 118 HIS A N 1
ATOM 922 C CA . HIS A 1 118 ? 16.562 21 15.93 1 92.69 118 HIS A CA 1
ATOM 923 C C . HIS A 1 118 ? 17.328 19.688 15.758 1 92.69 118 HIS A C 1
ATOM 925 O O . HIS A 1 118 ? 18.344 19.469 16.406 1 92.69 118 HIS A O 1
ATOM 931 N N . GLY A 1 119 ? 16.828 18.75 14.953 1 89.12 119 GLY A N 1
ATOM 932 C CA . GLY A 1 119 ? 17.531 17.516 14.633 1 89.12 119 GLY A CA 1
ATOM 933 C C . GLY A 1 119 ? 17.188 16.375 15.578 1 89.12 119 GLY A C 1
ATOM 934 O O . GLY A 1 119 ? 17.625 15.242 15.375 1 89.12 119 GLY A O 1
ATOM 935 N N . THR A 1 120 ? 16.422 16.719 16.578 1 90.69 120 THR A N 1
ATOM 936 C CA . THR A 1 120 ? 16.078 15.68 17.531 1 90.69 120 THR A CA 1
ATOM 937 C C . THR A 1 120 ? 14.852 14.898 17.062 1 90.69 120 THR A C 1
ATOM 939 O O . THR A 1 120 ? 14.023 15.438 16.328 1 90.69 120 THR A O 1
ATOM 942 N N . ARG A 1 121 ? 14.766 13.609 17.578 1 88.31 121 ARG A N 1
ATOM 943 C CA . ARG A 1 121 ? 13.656 12.742 17.203 1 88.31 121 ARG A CA 1
ATOM 944 C C . ARG A 1 121 ? 12.359 13.195 17.875 1 88.31 121 ARG A C 1
ATOM 946 O O . ARG A 1 121 ? 12.367 13.609 19.031 1 88.31 121 ARG A O 1
ATOM 953 N N . THR A 1 122 ? 11.289 13.141 16.922 1 86.69 122 THR A N 1
ATOM 954 C CA . THR A 1 122 ? 10.008 13.602 17.438 1 86.69 122 THR A CA 1
ATOM 955 C C . THR A 1 122 ? 9.023 12.445 17.562 1 86.69 122 THR A C 1
ATOM 957 O O . THR A 1 122 ? 9.039 11.523 16.734 1 86.69 122 THR A O 1
ATOM 960 N N . GLU A 1 123 ? 8.305 12.422 18.672 1 87.31 123 GLU A N 1
ATOM 961 C CA . GLU A 1 123 ? 7.121 11.586 18.844 1 87.31 123 GLU A CA 1
ATOM 962 C C . GLU A 1 123 ? 5.84 12.391 18.656 1 87.31 123 GLU A C 1
ATOM 964 O O . GLU A 1 123 ? 5.84 13.617 18.828 1 87.31 123 GLU A O 1
ATOM 969 N N . GLU A 1 124 ? 4.805 11.766 18.266 1 84.88 124 GLU A N 1
ATOM 970 C CA . GLU A 1 124 ? 3.549 12.445 17.953 1 84.88 124 GLU A CA 1
ATOM 971 C C . GLU A 1 124 ? 3.049 13.242 19.156 1 84.88 124 GLU A C 1
ATOM 973 O O . GLU A 1 124 ? 2.625 14.391 19.016 1 84.88 124 GLU A O 1
ATOM 978 N N . GLU A 1 125 ? 3.104 12.703 20.266 1 87.56 125 GLU A N 1
ATOM 979 C CA . GLU A 1 125 ? 2.604 13.383 21.469 1 87.56 125 GLU A CA 1
ATOM 980 C C . GLU A 1 125 ? 3.457 14.602 21.812 1 87.56 125 GLU A C 1
ATOM 982 O O . GLU A 1 125 ? 2.928 15.664 22.141 1 87.56 125 GLU A O 1
ATOM 987 N N . THR A 1 126 ? 4.773 14.352 21.703 1 89.12 126 THR A N 1
ATOM 988 C CA . THR A 1 126 ? 5.68 15.453 22.016 1 89.12 126 THR A CA 1
ATOM 989 C C . THR A 1 126 ? 5.535 16.578 21 1 89.12 126 THR A C 1
ATOM 991 O O . THR A 1 126 ? 5.609 17.766 21.359 1 89.12 126 THR A O 1
ATOM 994 N N . ASP A 1 127 ? 5.293 16.328 19.828 1 91.81 127 ASP A N 1
ATOM 995 C CA . ASP A 1 127 ? 5.102 17.328 18.781 1 91.81 127 ASP A CA 1
ATOM 996 C C . ASP A 1 127 ? 3.832 18.141 19.016 1 91.81 127 ASP A C 1
ATOM 998 O O . ASP A 1 127 ? 3.834 19.359 18.875 1 91.81 127 ASP A O 1
ATOM 1002 N N . ARG A 1 128 ? 2.773 17.469 19.484 1 89.62 128 ARG A N 1
ATOM 1003 C CA . ARG A 1 128 ? 1.514 18.156 19.766 1 89.62 128 ARG A CA 1
ATOM 1004 C C . ARG A 1 128 ? 1.66 19.125 20.938 1 89.62 128 ARG A C 1
ATOM 1006 O O . ARG A 1 128 ? 1.111 20.219 20.906 1 89.62 128 ARG A O 1
ATOM 1013 N N . LYS A 1 129 ? 2.398 18.766 21.859 1 92.38 129 LYS A N 1
ATOM 1014 C CA . LYS A 1 129 ? 2.607 19.625 23.016 1 92.38 129 LYS A CA 1
ATOM 1015 C C . LYS A 1 129 ? 3.404 20.875 22.641 1 92.38 129 LYS A C 1
ATOM 1017 O O . LYS A 1 129 ? 3.061 21.984 23.062 1 92.38 129 LYS A O 1
ATOM 1022 N N . TRP A 1 130 ? 4.438 20.688 21.906 1 94.06 130 TRP A N 1
ATOM 1023 C CA . TRP A 1 130 ? 5.238 21.828 21.469 1 94.06 130 TRP A CA 1
ATOM 1024 C C . TRP A 1 130 ? 4.43 22.766 20.578 1 94.06 130 TRP A C 1
ATOM 1026 O O . TRP A 1 130 ? 4.492 23.984 20.719 1 94.06 130 TRP A O 1
ATOM 1036 N N . ARG A 1 131 ? 3.564 22.281 19.781 1 92.06 131 ARG A N 1
ATOM 1037 C CA . ARG A 1 131 ? 2.762 23.094 18.875 1 92.06 131 ARG A CA 1
ATOM 1038 C C . ARG A 1 131 ? 1.701 23.875 19.641 1 92.06 131 ARG A C 1
ATOM 1040 O O . ARG A 1 131 ? 1.42 25.031 19.312 1 92.06 131 ARG A O 1
ATOM 1047 N N . ASN A 1 132 ? 1.179 23.281 20.625 1 92.69 132 ASN A N 1
ATOM 1048 C CA . ASN A 1 132 ? 0.223 23.984 21.484 1 92.69 132 ASN A CA 1
ATOM 1049 C C . ASN A 1 132 ? 0.885 25.141 22.234 1 92.69 132 ASN A C 1
ATOM 1051 O O . ASN A 1 132 ? 0.326 26.234 22.328 1 92.69 132 ASN A O 1
ATOM 1055 N N . ALA A 1 133 ? 2.023 24.812 22.75 1 94.56 133 ALA A N 1
ATOM 1056 C CA . ALA A 1 133 ? 2.756 25.859 23.469 1 94.56 133 ALA A CA 1
ATOM 1057 C C . ALA A 1 133 ? 3.105 27.016 22.531 1 94.56 133 ALA A C 1
ATOM 1059 O O . ALA A 1 133 ? 3.02 28.172 22.922 1 94.56 133 ALA A O 1
ATOM 1060 N N . ILE A 1 134 ? 3.424 26.734 21.312 1 94.38 134 ILE A N 1
ATOM 1061 C CA . ILE A 1 134 ? 3.803 27.734 20.328 1 94.38 134 ILE A CA 1
ATOM 1062 C C . ILE A 1 134 ? 2.586 28.578 19.953 1 94.38 134 ILE A C 1
ATOM 1064 O O . ILE A 1 134 ? 2.676 29.812 19.875 1 94.38 134 ILE A O 1
ATOM 1068 N N . THR A 1 135 ? 1.427 27.984 19.859 1 92.56 135 THR A N 1
ATOM 1069 C CA . THR A 1 135 ? 0.202 28.703 19.516 1 92.56 135 THR A CA 1
ATOM 1070 C C . THR A 1 135 ? -0.208 29.656 20.641 1 92.56 135 THR A C 1
ATOM 1072 O O . THR A 1 135 ? -0.617 30.781 20.375 1 92.56 135 THR A O 1
ATOM 1075 N N . VAL A 1 136 ? -0.07 29.266 21.797 1 93.12 136 VAL A N 1
ATOM 1076 C CA . VAL A 1 136 ? -0.41 30.094 22.953 1 93.12 136 VAL A CA 1
ATOM 1077 C C . VAL A 1 136 ? 0.575 31.266 23.062 1 93.12 136 VAL A C 1
ATOM 1079 O O . VAL A 1 136 ? 0.172 32.406 23.25 1 93.12 136 VAL A O 1
ATOM 1082 N N . LEU A 1 137 ? 1.831 30.906 22.906 1 94.12 137 LEU A N 1
ATOM 1083 C CA . LEU A 1 137 ? 2.855 31.938 23.016 1 94.12 137 LEU A CA 1
ATOM 1084 C C . LEU A 1 137 ? 2.711 32.969 21.906 1 94.12 137 LEU A C 1
ATOM 1086 O O . LEU A 1 137 ? 2.924 34.156 22.125 1 94.12 137 LEU A O 1
ATOM 1090 N N . ALA A 1 138 ? 2.387 32.531 20.719 1 93.44 138 ALA A N 1
ATOM 1091 C CA . ALA A 1 138 ? 2.223 33.438 19.578 1 93.44 138 ALA A CA 1
ATOM 1092 C C . ALA A 1 138 ? 1.078 34.406 19.828 1 93.44 138 ALA A C 1
ATOM 1094 O O . ALA A 1 138 ? 1.121 35.531 19.359 1 93.44 138 ALA A O 1
ATOM 1095 N N . THR A 1 139 ? 0.069 34.031 20.609 1 90.12 139 THR A N 1
ATOM 1096 C CA . THR A 1 139 ? -1.075 34.875 20.922 1 90.12 139 THR A CA 1
ATOM 1097 C C . THR A 1 139 ? -0.73 35.875 22.031 1 90.12 139 THR A C 1
ATOM 1099 O O . THR A 1 139 ? -1.178 37 22 1 90.12 139 THR A O 1
ATOM 1102 N N . ILE A 1 140 ? 0.108 35.469 22.922 1 91.06 140 ILE A N 1
ATOM 1103 C CA . ILE A 1 140 ? 0.434 36.281 24.078 1 91.06 140 ILE A CA 1
ATOM 1104 C C . ILE A 1 140 ? 1.538 37.281 23.719 1 91.06 140 ILE A C 1
ATOM 1106 O O . ILE A 1 140 ? 1.634 38.344 24.312 1 91.06 140 ILE A O 1
ATOM 1110 N N . PHE A 1 141 ? 2.314 37.094 22.719 1 93.69 141 PHE A N 1
ATOM 1111 C CA . PHE A 1 141 ? 3.525 37.844 22.422 1 93.69 141 PHE A CA 1
ATOM 1112 C C . PHE A 1 141 ? 3.191 39.312 22.094 1 93.69 141 PHE A C 1
ATOM 1114 O O . PHE A 1 141 ? 3.77 40.219 22.688 1 93.69 141 PHE A O 1
ATOM 1121 N N . PRO A 1 142 ? 2.229 39.469 21.188 1 91.12 142 PRO A N 1
ATOM 1122 C CA . PRO A 1 142 ? 1.919 40.875 20.938 1 91.12 142 PRO A CA 1
ATOM 1123 C C . PRO A 1 142 ? 1.359 41.594 22.156 1 91.12 142 PRO A C 1
ATOM 1125 O O . PRO A 1 142 ? 1.58 42.781 22.328 1 91.12 142 PRO A O 1
ATOM 1128 N N . ILE A 1 143 ? 0.668 40.906 22.969 1 89.38 143 ILE A N 1
ATOM 1129 C CA . ILE A 1 143 ? 0.124 41.5 24.188 1 89.38 143 ILE A CA 1
ATOM 1130 C C . ILE A 1 143 ? 1.263 41.844 25.141 1 89.38 143 ILE A C 1
ATOM 1132 O O . ILE A 1 143 ? 1.284 42.938 25.719 1 89.38 143 ILE A O 1
ATOM 1136 N N . LEU A 1 144 ? 2.197 40.969 25.281 1 91.75 144 LEU A N 1
ATOM 1137 C CA . LEU A 1 144 ? 3.373 41.219 26.109 1 91.75 144 LEU A CA 1
ATOM 1138 C C . LEU A 1 144 ? 4.207 42.375 25.547 1 91.75 144 LEU A C 1
ATOM 1140 O O . LEU A 1 144 ? 4.711 43.188 26.297 1 91.75 144 LEU A O 1
ATOM 1144 N N . PHE A 1 145 ? 4.34 42.406 24.281 1 93.5 145 PHE A N 1
ATOM 1145 C CA . PHE A 1 145 ? 5.102 43.469 23.625 1 93.5 145 PHE A CA 1
ATOM 1146 C C . PHE A 1 145 ? 4.488 44.844 23.906 1 93.5 145 PHE A C 1
ATOM 1148 O O . PHE A 1 145 ? 5.203 45.781 24.203 1 93.5 145 PHE A O 1
ATOM 1155 N N . ALA A 1 146 ? 3.215 44.875 23.875 1 90.44 146 ALA A N 1
ATOM 1156 C CA . ALA A 1 146 ? 2.512 46.125 24.125 1 90.44 146 ALA A CA 1
ATOM 1157 C C . ALA A 1 146 ? 2.668 46.531 25.578 1 90.44 146 ALA A C 1
ATOM 1159 O O . ALA A 1 146 ? 2.809 47.75 25.875 1 90.44 146 ALA A O 1
ATOM 1160 N N . ALA A 1 147 ? 2.648 45.656 26.438 1 89.56 147 ALA A N 1
ATOM 1161 C CA . ALA A 1 147 ? 2.777 45.969 27.859 1 89.56 147 ALA A CA 1
ATOM 1162 C C . ALA A 1 147 ? 4.168 46.5 28.172 1 89.56 147 ALA A C 1
ATOM 1164 O O . ALA A 1 147 ? 4.309 47.5 28.906 1 89.56 147 ALA A O 1
ATOM 1165 N N . VAL A 1 148 ? 5.176 45.969 27.609 1 92.5 148 VAL A N 1
ATOM 1166 C CA . VAL A 1 148 ? 6.551 46.312 27.922 1 92.5 148 VAL A CA 1
ATOM 1167 C C . VAL A 1 148 ? 6.93 47.625 27.203 1 92.5 148 VAL A C 1
ATOM 1169 O O . VAL A 1 148 ? 7.457 48.531 27.828 1 92.5 148 VAL A O 1
ATOM 1172 N N . VAL A 1 149 ? 6.684 47.656 25.953 1 92.44 149 VAL A N 1
ATOM 1173 C CA . VAL A 1 149 ? 7.047 48.844 25.172 1 92.44 149 VAL A CA 1
ATOM 1174 C C . VAL A 1 149 ? 6.191 50.031 25.609 1 92.44 149 VAL A C 1
ATOM 1176 O O . VAL A 1 149 ? 6.664 51.188 25.641 1 92.44 149 VAL A O 1
ATOM 1179 N N . GLY A 1 150 ? 4.941 49.781 25.922 1 88.38 150 GLY A N 1
ATOM 1180 C CA . GLY A 1 150 ? 4.102 50.844 26.453 1 88.38 150 GLY A CA 1
ATOM 1181 C C . GLY A 1 150 ? 4.648 51.438 27.719 1 88.38 150 GLY A C 1
ATOM 1182 O O . GLY A 1 150 ? 4.609 52.656 27.906 1 88.38 150 GLY A O 1
ATOM 1183 N N . ARG A 1 151 ? 5.117 50.656 28.562 1 88.56 151 ARG A N 1
ATOM 1184 C CA . ARG A 1 151 ? 5.727 51.156 29.797 1 88.56 151 ARG A CA 1
ATOM 1185 C C . ARG A 1 151 ? 7 51.938 29.5 1 88.56 151 ARG A C 1
ATOM 1187 O O . ARG A 1 151 ? 7.266 52.938 30.141 1 88.56 151 ARG A O 1
ATOM 1194 N N . LEU A 1 152 ? 7.758 51.406 28.609 1 92.56 152 LEU A N 1
ATOM 1195 C CA . LEU A 1 152 ? 8.984 52.094 28.234 1 92.56 152 LEU A CA 1
ATOM 1196 C C . LEU A 1 152 ? 8.688 53.531 27.734 1 92.56 152 LEU A C 1
ATOM 1198 O O . LEU A 1 152 ? 9.367 54.469 28.125 1 92.56 152 LEU A O 1
ATOM 1202 N N . MET A 1 153 ? 7.727 53.688 26.938 1 91.38 153 MET A N 1
ATOM 1203 C CA . MET A 1 153 ? 7.391 55 26.391 1 91.38 153 MET A CA 1
ATOM 1204 C C . MET A 1 153 ? 6.965 55.938 27.5 1 91.38 153 MET A C 1
ATOM 1206 O O . MET A 1 153 ? 7.359 57.125 27.516 1 91.38 153 MET A O 1
ATOM 1210 N N . ALA A 1 154 ? 6.238 55.469 28.422 1 86.94 154 ALA A N 1
ATOM 1211 C CA . ALA A 1 154 ? 5.77 56.281 29.547 1 86.94 154 ALA A CA 1
ATOM 1212 C C . ALA A 1 154 ? 6.934 56.719 30.422 1 86.94 154 ALA A C 1
ATOM 1214 O O . ALA A 1 154 ? 7.02 57.906 30.812 1 86.94 154 ALA A O 1
ATOM 1215 N N . GLU A 1 155 ? 7.809 55.812 30.719 1 89.94 155 GLU A N 1
ATOM 1216 C CA . GLU A 1 155 ? 8.93 56.125 31.609 1 89.94 155 GLU A CA 1
ATOM 1217 C C . GLU A 1 155 ? 9.969 57 30.891 1 89.94 155 GLU A C 1
ATOM 1219 O O . GLU A 1 155 ? 10.617 57.844 31.516 1 89.94 155 GLU A O 1
ATOM 1224 N N . ALA A 1 156 ? 10.133 56.75 29.641 1 91.25 156 ALA A N 1
ATOM 1225 C CA . ALA A 1 156 ? 11.039 57.594 28.859 1 91.25 156 ALA A CA 1
ATOM 1226 C C . ALA A 1 156 ? 10.523 59.031 28.797 1 91.25 156 ALA A C 1
ATOM 1228 O O . ALA A 1 156 ? 11.305 59.969 28.891 1 91.25 156 ALA A O 1
ATOM 1229 N N . ALA A 1 157 ? 9.289 59.188 28.609 1 89.81 157 ALA A N 1
ATOM 1230 C CA . ALA A 1 157 ? 8.695 60.531 28.594 1 89.81 157 ALA A CA 1
ATOM 1231 C C . ALA A 1 157 ? 8.867 61.219 29.938 1 89.81 157 ALA A C 1
ATOM 1233 O O . ALA A 1 157 ? 9.117 62.406 30 1 89.81 157 ALA A O 1
ATOM 1234 N N . ARG A 1 158 ? 8.742 60.5 31 1 88.31 158 ARG A N 1
ATOM 1235 C CA . ARG A 1 158 ? 8.93 61.062 32.344 1 88.31 158 ARG A CA 1
ATOM 1236 C C . ARG A 1 158 ? 10.359 61.531 32.531 1 88.31 158 ARG A C 1
ATOM 1238 O O . ARG A 1 158 ? 10.57 62.625 33.062 1 88.31 158 ARG A O 1
ATOM 1245 N N . TRP A 1 159 ? 11.219 60.75 32.125 1 90.25 159 TRP A N 1
ATOM 1246 C CA . TRP A 1 159 ? 12.625 61.094 32.25 1 90.25 159 TRP A CA 1
ATOM 1247 C C . TRP A 1 159 ? 12.961 62.312 31.391 1 90.25 159 TRP A C 1
ATOM 1249 O O . TRP A 1 159 ? 13.672 63.219 31.844 1 90.25 159 TRP A O 1
ATOM 1259 N N . ARG A 1 160 ? 12.453 62.406 30.266 1 90.62 160 ARG A N 1
ATOM 1260 C CA . ARG A 1 160 ? 12.711 63.5 29.359 1 90.62 160 ARG A CA 1
ATOM 1261 C C . ARG A 1 160 ? 12.07 64.812 29.875 1 90.62 160 ARG A C 1
ATOM 1263 O O . ARG A 1 160 ? 12.609 65.875 29.688 1 90.62 160 ARG A O 1
ATOM 1270 N N . LEU A 1 161 ? 10.938 64.625 30.453 1 89.12 161 LEU A N 1
ATOM 1271 C CA . LEU A 1 161 ? 10.266 65.75 31.031 1 89.12 161 LEU A CA 1
ATOM 1272 C C . LEU A 1 161 ? 11.086 66.375 32.156 1 89.12 161 LEU A C 1
ATOM 1274 O O . LEU A 1 161 ? 11.141 67.562 32.312 1 89.12 161 LEU A O 1
ATOM 1278 N N . GLU A 1 162 ? 11.656 65.562 32.938 1 88 162 GLU A N 1
ATOM 1279 C CA . GLU A 1 162 ? 12.477 66 34.062 1 88 162 GLU A CA 1
ATOM 1280 C C . GLU A 1 162 ? 13.719 66.75 33.531 1 88 162 GLU A C 1
ATOM 1282 O O . GLU A 1 162 ? 14.211 67.688 34.188 1 88 162 GLU A O 1
ATOM 1287 N N . LYS A 1 163 ? 14.266 66.375 32.469 1 88.69 163 LYS A N 1
ATOM 1288 C CA . LYS A 1 163 ? 15.453 67 31.906 1 88.69 163 LYS A CA 1
ATOM 1289 C C . LYS A 1 163 ? 15.094 68.188 31.094 1 88.69 163 LYS A C 1
ATOM 1291 O O . LYS A 1 163 ? 15.914 69.125 30.922 1 88.69 163 LYS A O 1
ATOM 1296 N N . GLY A 1 164 ? 13.977 68.312 30.625 1 89.69 164 GLY A N 1
ATOM 1297 C CA . GLY A 1 164 ? 13.523 69.375 29.734 1 89.69 164 GLY A CA 1
ATOM 1298 C C . GLY A 1 164 ? 13.43 68.938 28.297 1 89.69 164 GLY A C 1
ATOM 1299 O O . GLY A 1 164 ? 14.391 68.375 27.734 1 89.69 164 GLY A O 1
ATOM 1300 N N . SER A 1 165 ? 12.266 68.938 27.812 1 89.81 165 SER A N 1
ATOM 1301 C CA . SER A 1 165 ? 12.039 68.5 26.422 1 89.81 165 SER A CA 1
ATOM 1302 C C . SER A 1 165 ? 10.914 69.312 25.781 1 89.81 165 SER A C 1
ATOM 1304 O O . SER A 1 165 ? 10.227 70.062 26.453 1 89.81 165 SER A O 1
ATOM 1306 N N . SER A 1 166 ? 10.875 69.188 24.5 1 90.06 166 SER A N 1
ATOM 1307 C CA . SER A 1 166 ? 9.805 69.875 23.781 1 90.06 166 SER A CA 1
ATOM 1308 C C . SER A 1 166 ? 8.461 69.125 23.984 1 90.06 166 SER A C 1
ATOM 1310 O O . SER A 1 166 ? 8.414 67.938 24.188 1 90.06 166 SER A O 1
ATOM 1312 N N . VAL A 1 167 ? 7.438 69.938 23.953 1 88 167 VAL A N 1
ATOM 1313 C CA . VAL A 1 167 ? 6.09 69.375 24.141 1 88 167 VAL A CA 1
ATOM 1314 C C . VAL A 1 167 ? 5.773 68.375 23.031 1 88 167 VAL A C 1
ATOM 1316 O O . VAL A 1 167 ? 5.137 67.375 23.297 1 88 167 VAL A O 1
ATOM 1319 N N . GLY A 1 168 ? 6.191 68.625 21.812 1 84.69 168 GLY A N 1
ATOM 1320 C CA . GLY A 1 168 ? 5.953 67.688 20.703 1 84.69 168 GLY A CA 1
ATOM 1321 C C . GLY A 1 168 ? 6.574 66.312 20.906 1 84.69 168 GLY A C 1
ATOM 1322 O O . GLY A 1 168 ? 5.93 65.312 20.656 1 84.69 168 GLY A O 1
ATOM 1323 N N . SER A 1 169 ? 7.75 66.25 21.344 1 87.56 169 SER A N 1
ATOM 1324 C CA . SER A 1 169 ? 8.453 65 21.578 1 87.56 169 SER A CA 1
ATOM 1325 C C . SER A 1 169 ? 7.844 64.25 22.75 1 87.56 169 SER A C 1
ATOM 1327 O O . SER A 1 169 ? 7.766 63.031 22.703 1 87.56 169 SER A O 1
ATOM 1329 N N . LEU A 1 170 ? 7.461 64.938 23.719 1 89.31 170 LEU A N 1
ATOM 1330 C CA . LEU A 1 170 ? 6.863 64.312 24.891 1 89.31 170 LEU A CA 1
ATOM 1331 C C . LEU A 1 170 ? 5.496 63.719 24.531 1 89.31 170 LEU A C 1
ATOM 1333 O O . LEU A 1 170 ? 5.156 62.625 24.969 1 89.31 170 LEU A O 1
ATOM 1337 N N . GLU A 1 171 ? 4.781 64.438 23.781 1 86.69 171 GLU A N 1
ATOM 1338 C CA . GLU A 1 171 ? 3.469 63.969 23.375 1 86.69 171 GLU A CA 1
ATOM 1339 C C . GLU A 1 171 ? 3.59 62.75 22.438 1 86.69 171 GLU A C 1
ATOM 1341 O O . GLU A 1 171 ? 2.744 61.844 22.469 1 86.69 171 GLU A O 1
ATOM 1346 N N . GLN A 1 172 ? 4.508 62.75 21.656 1 87.25 172 GLN A N 1
ATOM 1347 C CA . GLN A 1 172 ? 4.738 61.625 20.766 1 87.25 172 GLN A CA 1
ATOM 1348 C C . GLN A 1 172 ? 5.082 60.375 21.547 1 87.25 172 GLN A C 1
ATOM 1350 O O . GLN A 1 172 ? 4.637 59.281 21.203 1 87.25 172 GLN A O 1
ATOM 1355 N N . LEU A 1 173 ? 5.832 60.469 22.547 1 88.88 173 LEU A N 1
ATOM 1356 C CA . LEU A 1 173 ? 6.199 59.312 23.375 1 88.88 173 LEU A CA 1
ATOM 1357 C C . LEU A 1 173 ? 4.992 58.812 24.156 1 88.88 173 LEU A C 1
ATOM 1359 O O . LEU A 1 173 ? 4.734 57.594 24.188 1 88.88 173 LEU A O 1
ATOM 1363 N N . MET A 1 174 ? 4.238 59.688 24.656 1 86.12 174 MET A N 1
ATOM 1364 C CA . MET A 1 174 ? 3.084 59.312 25.469 1 86.12 174 MET A CA 1
ATOM 1365 C C . MET A 1 174 ? 1.96 58.75 24.578 1 86.12 174 MET A C 1
ATOM 1367 O O . MET A 1 174 ? 1.176 57.906 25.016 1 86.12 174 MET A O 1
ATOM 1371 N N . GLY A 1 175 ? 1.911 59.188 23.406 1 81.56 175 GLY A N 1
ATOM 1372 C CA . GLY A 1 175 ? 0.905 58.719 22.469 1 81.56 175 GLY A CA 1
ATOM 1373 C C . GLY A 1 175 ? 1.294 57.438 21.781 1 81.56 175 GLY A C 1
ATOM 1374 O O . GLY A 1 175 ? 0.5 56.844 21.047 1 81.56 175 GLY A O 1
ATOM 1375 N N . SER A 1 176 ? 2.457 56.906 22.016 1 86.44 176 SER A N 1
ATOM 1376 C CA . SER A 1 176 ? 2.945 55.688 21.344 1 86.44 176 SER A CA 1
ATOM 1377 C C . SER A 1 176 ? 3.025 54.531 22.328 1 86.44 176 SER A C 1
ATOM 1379 O O . SER A 1 176 ? 4.051 53.844 22.406 1 86.44 176 SER A O 1
ATOM 1381 N N . ARG A 1 177 ? 1.988 54.156 22.938 1 86 177 ARG A N 1
ATOM 1382 C CA . ARG A 1 177 ? 1.992 53.094 23.922 1 86 177 ARG A CA 1
ATOM 1383 C C . ARG A 1 177 ? 1.471 51.781 23.312 1 86 177 ARG A C 1
ATOM 1385 O O . ARG A 1 177 ? 1.64 50.719 23.891 1 86 177 ARG A O 1
ATOM 1392 N N . THR A 1 178 ? 0.824 51.906 22.188 1 85.25 178 THR A N 1
ATOM 1393 C CA . THR A 1 178 ? 0.394 50.75 21.406 1 85.25 178 THR A CA 1
ATOM 1394 C C . THR A 1 178 ? 0.728 50.969 19.922 1 85.25 178 THR A C 1
ATOM 1396 O O . THR A 1 178 ? 1.11 52.062 19.516 1 85.25 178 THR A O 1
ATOM 1399 N N . VAL A 1 179 ? 0.596 49.875 19.234 1 83.81 179 VAL A N 1
ATOM 1400 C CA . VAL A 1 179 ? 0.881 49.938 17.812 1 83.81 179 VAL A CA 1
ATOM 1401 C C . VAL A 1 179 ? -0.108 50.906 17.125 1 83.81 179 VAL A C 1
ATOM 1403 O O . VAL A 1 179 ? 0.293 51.781 16.375 1 83.81 179 VAL A O 1
ATOM 1406 N N . GLY A 1 180 ? -1.375 50.75 17.422 1 78.06 180 GLY A N 1
ATOM 1407 C CA . GLY A 1 180 ? -2.398 51.562 16.812 1 78.06 180 GLY A CA 1
ATOM 1408 C C . GLY A 1 180 ? -2.287 53.031 17.188 1 78.06 180 GLY A C 1
ATOM 1409 O O . GLY A 1 180 ? -2.443 53.906 16.344 1 78.06 180 GLY A O 1
ATOM 1410 N N . ALA A 1 181 ? -1.929 53.219 18.406 1 80.44 181 ALA A N 1
ATOM 1411 C CA . ALA A 1 181 ? -1.803 54.594 18.891 1 80.44 181 ALA A CA 1
ATOM 1412 C C . ALA A 1 181 ? -0.593 55.281 18.281 1 80.44 181 ALA A C 1
ATOM 1414 O O . ALA A 1 181 ? -0.627 56.5 18.016 1 80.44 181 ALA A O 1
ATOM 1415 N N . THR A 1 182 ? 0.416 54.531 18.094 1 84.88 182 THR A N 1
ATOM 1416 C CA . THR A 1 182 ? 1.613 55.094 17.469 1 84.88 182 THR A CA 1
ATOM 1417 C C . THR A 1 182 ? 1.327 55.531 16.047 1 84.88 182 THR A C 1
ATOM 1419 O O . THR A 1 182 ? 1.73 56.625 15.625 1 84.88 182 THR A O 1
ATOM 1422 N N . LEU A 1 183 ? 0.61 54.719 15.383 1 82.12 183 LEU A N 1
ATOM 1423 C CA . LEU A 1 183 ? 0.261 55.062 14.008 1 82.12 183 LEU A CA 1
ATOM 1424 C C . LEU A 1 183 ? -0.682 56.25 13.969 1 82.12 183 LEU A C 1
ATOM 1426 O O . LEU A 1 183 ? -0.536 57.125 13.125 1 82.12 183 LEU A O 1
ATOM 1430 N N . HIS A 1 184 ? -1.52 56.312 14.945 1 77.81 184 HIS A N 1
ATOM 1431 C CA . HIS A 1 184 ? -2.473 57.406 15.039 1 77.81 184 HIS A CA 1
ATOM 1432 C C . HIS A 1 184 ? -1.765 58.75 15.359 1 77.81 184 HIS A C 1
ATOM 1434 O O . HIS A 1 184 ? -2.066 59.781 14.75 1 77.81 184 HIS A O 1
ATOM 1440 N N . THR A 1 185 ? -0.876 58.688 16.281 1 79.56 185 THR A N 1
ATOM 1441 C CA . THR A 1 185 ? -0.142 59.875 16.688 1 79.56 185 THR A CA 1
ATOM 1442 C C . THR A 1 185 ? 0.726 60.375 15.539 1 79.56 185 THR A C 1
ATOM 1444 O O . THR A 1 185 ? 0.85 61.594 15.352 1 79.56 185 THR A O 1
ATOM 1447 N N . MET A 1 186 ? 1.229 59.5 14.797 1 81.75 186 MET A N 1
ATOM 1448 C CA . MET A 1 186 ? 2.078 59.875 13.68 1 81.75 186 MET A CA 1
ATOM 1449 C C . MET A 1 186 ? 1.264 60.594 12.602 1 81.75 186 MET A C 1
ATOM 1451 O O . MET A 1 186 ? 1.722 61.562 12.008 1 81.75 186 MET A O 1
ATOM 1455 N N . ILE A 1 187 ? 0.138 60.188 12.414 1 76.75 187 ILE A N 1
ATOM 1456 C CA . ILE A 1 187 ? -0.703 60.719 11.359 1 76.75 187 ILE A CA 1
ATOM 1457 C C . ILE A 1 187 ? -1.33 62.031 11.836 1 76.75 187 ILE A C 1
ATOM 1459 O O . ILE A 1 187 ? -1.387 63.031 11.086 1 76.75 187 ILE A O 1
ATOM 1463 N N . GLU A 1 188 ? -1.782 62.062 13.055 1 74.06 188 GLU A N 1
ATOM 1464 C CA . GLU A 1 188 ? -2.467 63.25 13.602 1 74.06 188 GLU A CA 1
ATOM 1465 C C . GLU A 1 188 ? -1.509 64.438 13.758 1 74.06 188 GLU A C 1
ATOM 1467 O O . GLU A 1 188 ? -1.88 65.562 13.508 1 74.06 188 GLU A O 1
ATOM 1472 N N . PHE A 1 189 ? -0.339 64.125 14.266 1 75.31 189 PHE A N 1
ATOM 1473 C CA . PHE A 1 189 ? 0.618 65.188 14.508 1 75.31 189 PHE A CA 1
ATOM 1474 C C . PHE A 1 189 ? 1.414 65.5 13.25 1 75.31 189 PHE A C 1
ATOM 1476 O O . PHE A 1 189 ? 2.123 66.5 13.188 1 75.31 189 PHE A O 1
ATOM 1483 N N . ARG A 1 190 ? 1.141 64.75 12.047 1 70.69 190 ARG A N 1
ATOM 1484 C CA . ARG A 1 190 ? 1.864 64.938 10.797 1 70.69 190 ARG A CA 1
ATOM 1485 C C . ARG A 1 190 ? 3.361 65.062 11.039 1 70.69 190 ARG A C 1
ATOM 1487 O O . ARG A 1 190 ? 3.996 65.938 10.492 1 70.69 190 ARG A O 1
ATOM 1494 N N . THR A 1 191 ? 3.816 64.375 12.148 1 67.31 191 THR A N 1
ATOM 1495 C CA . THR A 1 191 ? 5.23 64.5 12.484 1 67.31 191 THR A CA 1
ATOM 1496 C C . THR A 1 191 ? 6.035 63.344 11.891 1 67.31 191 THR A C 1
ATOM 1498 O O . THR A 1 191 ? 6.117 62.25 12.484 1 67.31 191 THR A O 1
ATOM 1501 N N . VAL A 1 192 ? 6.398 63.375 10.656 1 75.19 192 VAL A N 1
ATOM 1502 C CA . VAL A 1 192 ? 7.32 62.406 10.07 1 75.19 192 VAL A CA 1
ATOM 1503 C C . VAL A 1 192 ? 8.75 62.75 10.477 1 75.19 192 VAL A C 1
ATOM 1505 O O . VAL A 1 192 ? 9.445 63.469 9.773 1 75.19 192 VAL A O 1
ATOM 1508 N N . ASN A 1 193 ? 9.078 62.531 11.789 1 82.25 193 ASN A N 1
ATOM 1509 C CA . ASN A 1 193 ? 10.422 62.781 12.305 1 82.25 193 ASN A CA 1
ATOM 1510 C C . ASN A 1 193 ? 11.156 61.469 12.633 1 82.25 193 ASN A C 1
ATOM 1512 O O . ASN A 1 193 ? 10.609 60.406 12.438 1 82.25 193 ASN A O 1
ATOM 1516 N N . LEU A 1 194 ? 12.383 61.594 12.992 1 85.5 194 LEU A N 1
ATOM 1517 C CA . LEU A 1 194 ? 13.234 60.438 13.281 1 85.5 194 LEU A CA 1
ATOM 1518 C C . LEU A 1 194 ? 12.711 59.688 14.484 1 85.5 194 LEU A C 1
ATOM 1520 O O . LEU A 1 194 ? 12.797 58.438 14.516 1 85.5 194 LEU A O 1
ATOM 1524 N N . LEU A 1 195 ? 12.117 60.312 15.414 1 86.31 195 LEU A N 1
ATOM 1525 C CA . LEU A 1 195 ? 11.531 59.656 16.578 1 86.31 195 LEU A CA 1
ATOM 1526 C C . LEU A 1 195 ? 10.328 58.812 16.172 1 86.31 195 LEU A C 1
ATOM 1528 O O . LEU A 1 195 ? 10.172 57.688 16.641 1 86.31 195 LEU A O 1
ATOM 1532 N N . GLY A 1 196 ? 9.562 59.344 15.32 1 85.5 196 GLY A N 1
ATOM 1533 C CA . GLY A 1 196 ? 8.414 58.594 14.82 1 85.5 196 GLY A CA 1
ATOM 1534 C C . GLY A 1 196 ? 8.797 57.344 14.062 1 85.5 196 GLY A C 1
ATOM 1535 O O . GLY A 1 196 ? 8.203 56.281 14.266 1 85.5 196 GLY A O 1
ATOM 1536 N N . PHE A 1 197 ? 9.781 57.469 13.281 1 88.5 197 PHE A N 1
ATOM 1537 C CA . PHE A 1 197 ? 10.25 56.312 12.516 1 88.5 197 PHE A CA 1
ATOM 1538 C C . PHE A 1 197 ? 10.844 55.25 13.43 1 88.5 197 PHE A C 1
ATOM 1540 O O . PHE A 1 197 ? 10.656 54.031 13.203 1 88.5 197 PHE A O 1
ATOM 1547 N N . GLY A 1 198 ? 11.578 55.656 14.398 1 89.94 198 GLY A N 1
ATOM 1548 C CA . GLY A 1 198 ? 12.117 54.719 15.375 1 89.94 198 GLY A CA 1
ATOM 1549 C C . GLY A 1 198 ? 11.047 53.969 16.141 1 89.94 198 GLY A C 1
ATOM 1550 O O . GLY A 1 198 ? 11.188 52.781 16.406 1 89.94 198 GLY A O 1
ATOM 1551 N N . LEU A 1 199 ? 10.008 54.656 16.438 1 91.44 199 LEU A N 1
ATOM 1552 C CA . LEU A 1 199 ? 8.922 54.031 17.172 1 91.44 199 LEU A CA 1
ATOM 1553 C C . LEU A 1 199 ? 8.18 53 16.312 1 91.44 199 LEU A C 1
ATOM 1555 O O . LEU A 1 199 ? 7.852 51.906 16.781 1 91.44 199 LEU A O 1
ATOM 1559 N N . ILE A 1 200 ? 7.93 53.344 15.07 1 90.12 200 ILE A N 1
ATOM 1560 C CA . ILE A 1 200 ? 7.266 52.406 14.156 1 90.12 200 ILE A CA 1
ATOM 1561 C C . ILE A 1 200 ? 8.133 51.156 13.961 1 90.12 200 ILE A C 1
ATOM 1563 O O . ILE A 1 200 ? 7.617 50.062 13.859 1 90.12 200 ILE A O 1
ATOM 1567 N N . PHE A 1 201 ? 9.367 51.406 13.938 1 91.38 201 PHE A N 1
ATOM 1568 C CA . PHE A 1 201 ? 10.305 50.312 13.773 1 91.38 201 PHE A CA 1
ATOM 1569 C C . PHE A 1 201 ? 10.258 49.375 14.969 1 91.38 201 PHE A C 1
ATOM 1571 O O . PHE A 1 201 ? 10.242 48.156 14.805 1 91.38 201 PHE A O 1
ATOM 1578 N N . ILE A 1 202 ? 10.219 49.875 16.078 1 93.25 202 ILE A N 1
ATOM 1579 C CA . ILE A 1 202 ? 10.164 49.062 17.281 1 93.25 202 ILE A CA 1
ATOM 1580 C C . ILE A 1 202 ? 8.844 48.281 17.328 1 93.25 202 ILE A C 1
ATOM 1582 O O . ILE A 1 202 ? 8.836 47.062 17.609 1 93.25 202 ILE A O 1
ATOM 1586 N N . TRP A 1 203 ? 7.797 48.906 16.953 1 94.06 203 TRP A N 1
ATOM 1587 C CA . TRP A 1 203 ? 6.484 48.281 17.062 1 94.06 203 TRP A CA 1
ATOM 1588 C C . TRP A 1 203 ? 6.281 47.25 15.961 1 94.06 203 TRP A C 1
ATOM 1590 O O . TRP A 1 203 ? 5.43 46.375 16.078 1 94.06 203 TRP A O 1
ATOM 1600 N N . ALA A 1 204 ? 7.027 47.312 14.906 1 93.44 204 ALA A N 1
ATOM 1601 C CA . ALA A 1 204 ? 6.941 46.344 13.82 1 93.44 204 ALA A CA 1
ATOM 1602 C C . ALA A 1 204 ? 7.359 44.938 14.297 1 93.44 204 ALA A C 1
ATOM 1604 O O . ALA A 1 204 ? 6.938 43.938 13.734 1 93.44 204 ALA A O 1
ATOM 1605 N N . PHE A 1 205 ? 8.086 44.875 15.352 1 95.5 205 PHE A N 1
ATOM 1606 C CA . PHE A 1 205 ? 8.602 43.625 15.836 1 95.5 205 PHE A CA 1
ATOM 1607 C C . PHE A 1 205 ? 7.551 42.906 16.672 1 95.5 205 PHE A C 1
ATOM 1609 O O . PHE A 1 205 ? 7.742 41.75 17.062 1 95.5 205 PHE A O 1
ATOM 1616 N N . SER A 1 206 ? 6.453 43.562 16.953 1 93.75 206 SER A N 1
ATOM 1617 C CA . SER A 1 206 ? 5.367 42.906 17.672 1 93.75 206 SER A CA 1
ATOM 1618 C C . SER A 1 206 ? 4.656 41.875 16.781 1 93.75 206 SER A C 1
ATOM 1620 O O . SER A 1 206 ? 4.688 40.688 17.062 1 93.75 206 SER A O 1
ATOM 1622 N N . PRO A 1 207 ? 4.105 42.281 15.594 1 92.38 207 PRO A N 1
ATOM 1623 C CA . PRO A 1 207 ? 3.51 41.281 14.711 1 92.38 207 PRO A CA 1
ATOM 1624 C C . PRO A 1 207 ? 4.543 40.344 14.109 1 92.38 207 PRO A C 1
ATOM 1626 O O . PRO A 1 207 ? 4.25 39.156 13.867 1 92.38 207 PRO A O 1
ATOM 1629 N N . LEU A 1 208 ? 5.711 40.781 13.898 1 94.25 208 LEU A N 1
ATOM 1630 C CA . LEU A 1 208 ? 6.766 39.938 13.344 1 94.25 208 LEU A CA 1
ATOM 1631 C C . LEU A 1 208 ? 7.152 38.844 14.312 1 94.25 208 LEU A C 1
ATOM 1633 O O . LEU A 1 208 ? 7.387 37.688 13.906 1 94.25 208 LEU A O 1
ATOM 1637 N N . GLY A 1 209 ? 7.305 39.219 15.516 1 94.44 209 GLY A N 1
ATOM 1638 C CA . GLY A 1 209 ? 7.594 38.219 16.531 1 94.44 209 GLY A CA 1
ATOM 1639 C C . GLY A 1 209 ? 6.508 37.188 16.656 1 94.44 209 GLY A C 1
ATOM 1640 O O . GLY A 1 209 ? 6.801 35.969 16.719 1 94.44 209 GLY A O 1
ATOM 1641 N N . GLY A 1 210 ? 5.266 37.562 16.672 1 92.94 210 GLY A N 1
ATOM 1642 C CA . GLY A 1 210 ? 4.16 36.625 16.719 1 92.94 210 GLY A CA 1
ATOM 1643 C C . GLY A 1 210 ? 4.148 35.656 15.547 1 92.94 210 GLY A C 1
ATOM 1644 O O . GLY A 1 210 ? 3.963 34.438 15.727 1 92.94 210 GLY A O 1
ATOM 1645 N N . GLN A 1 211 ? 4.355 36.156 14.398 1 93.81 211 GLN A N 1
ATOM 1646 C CA . GLN A 1 211 ? 4.383 35.344 13.188 1 93.81 211 GLN A CA 1
ATOM 1647 C C . GLN A 1 211 ? 5.574 34.375 13.203 1 93.81 211 GLN A C 1
ATOM 1649 O O . GLN A 1 211 ? 5.461 33.25 12.773 1 93.81 211 GLN A O 1
ATOM 1654 N N . SER A 1 212 ? 6.668 34.875 13.641 1 95.44 212 SER A N 1
ATOM 1655 C CA . SER A 1 212 ? 7.867 34.031 13.656 1 95.44 212 SER A CA 1
ATOM 1656 C C . SER A 1 212 ? 7.723 32.875 14.633 1 95.44 212 SER A C 1
ATOM 1658 O O . SER A 1 212 ? 8.219 31.766 14.367 1 95.44 212 SER A O 1
ATOM 1660 N N . ILE A 1 213 ? 7.07 33.094 15.68 1 95.12 213 ILE A N 1
ATOM 1661 C CA . ILE A 1 213 ? 6.852 32.062 16.656 1 95.12 213 ILE A CA 1
ATOM 1662 C C . ILE A 1 213 ? 5.988 30.953 16.062 1 95.12 213 ILE A C 1
ATOM 1664 O O . ILE A 1 213 ? 6.242 29.766 16.281 1 95.12 213 ILE A O 1
ATOM 1668 N N . LEU A 1 214 ? 5.031 31.297 15.234 1 93.38 214 LEU A N 1
ATOM 1669 C CA . LEU A 1 214 ? 4.109 30.328 14.648 1 93.38 214 LEU A CA 1
ATOM 1670 C C . LEU A 1 214 ? 4.785 29.531 13.539 1 93.38 214 LEU A C 1
ATOM 1672 O O . LEU A 1 214 ? 4.422 28.375 13.289 1 93.38 214 LEU A O 1
ATOM 1676 N N . ARG A 1 215 ? 5.809 30.047 12.992 1 93.25 215 ARG A N 1
ATOM 1677 C CA . ARG A 1 215 ? 6.367 29.438 11.789 1 93.25 215 ARG A CA 1
ATOM 1678 C C . ARG A 1 215 ? 7.727 28.812 12.078 1 93.25 215 ARG A C 1
ATOM 1680 O O . ARG A 1 215 ? 8.32 28.172 11.203 1 93.25 215 ARG A O 1
ATOM 1687 N N . MET A 1 216 ? 8.227 28.859 13.195 1 93.69 216 MET A N 1
ATOM 1688 C CA . MET A 1 216 ? 9.617 28.5 13.461 1 93.69 216 MET A CA 1
ATOM 1689 C C . MET A 1 216 ? 9.797 26.984 13.539 1 93.69 216 MET A C 1
ATOM 1691 O O . MET A 1 216 ? 10.875 26.469 13.258 1 93.69 216 MET A O 1
ATOM 1695 N N . LEU A 1 217 ? 8.766 26.25 13.852 1 93.25 217 LEU A N 1
ATOM 1696 C CA . LEU A 1 217 ? 8.945 24.812 14.094 1 93.25 217 LEU A CA 1
ATOM 1697 C C . LEU A 1 217 ? 8.172 24 13.07 1 93.25 217 LEU A C 1
ATOM 1699 O O . LEU A 1 217 ? 6.992 24.25 12.82 1 93.25 217 LEU A O 1
ATOM 1703 N N . SER A 1 218 ? 8.867 23.078 12.414 1 91 218 SER A N 1
ATOM 1704 C CA . SER A 1 218 ? 8.281 22.078 11.508 1 91 218 SER A CA 1
ATOM 1705 C C . SER A 1 218 ? 8.914 20.719 11.711 1 91 218 SER A C 1
ATOM 1707 O O . SER A 1 218 ? 9.773 20.531 12.578 1 91 218 SER A O 1
ATOM 1709 N N . SER A 1 219 ? 8.32 19.703 11.109 1 89.69 219 SER A N 1
ATOM 1710 C CA . SER A 1 219 ? 8.891 18.359 11.18 1 89.69 219 SER A CA 1
ATOM 1711 C C . SER A 1 219 ? 9.258 17.844 9.797 1 89.69 219 SER A C 1
ATOM 1713 O O . SER A 1 219 ? 8.656 18.25 8.797 1 89.69 219 SER A O 1
ATOM 1715 N N . ARG A 1 220 ? 10.43 17.062 9.797 1 86.06 220 ARG A N 1
ATOM 1716 C CA . ARG A 1 220 ? 10.859 16.453 8.555 1 86.06 220 ARG A CA 1
ATOM 1717 C C . ARG A 1 220 ? 11.367 15.031 8.789 1 86.06 220 ARG A C 1
ATOM 1719 O O . ARG A 1 220 ? 11.75 14.68 9.914 1 86.06 220 ARG A O 1
ATOM 1726 N N . PHE A 1 221 ? 11.344 14.336 7.801 1 85.75 221 PHE A N 1
ATOM 1727 C CA . PHE A 1 221 ? 11.859 12.969 7.867 1 85.75 221 PHE A CA 1
ATOM 1728 C C . PHE A 1 221 ? 13.297 12.906 7.355 1 85.75 221 PHE A C 1
ATOM 1730 O O . PHE A 1 221 ? 13.617 13.5 6.324 1 85.75 221 PHE A O 1
ATOM 1737 N N . ILE A 1 222 ? 14.227 12.18 8.164 1 84.31 222 ILE A N 1
ATOM 1738 C CA . ILE A 1 222 ? 15.617 12 7.75 1 84.31 222 ILE A CA 1
ATOM 1739 C C . ILE A 1 222 ? 15.977 10.516 7.777 1 84.31 222 ILE A C 1
ATOM 1741 O O . ILE A 1 222 ? 15.516 9.773 8.648 1 84.31 222 ILE A O 1
ATOM 1745 N N . PRO A 1 223 ? 16.844 10.062 6.785 1 82.06 223 PRO A N 1
ATOM 1746 C CA . PRO A 1 223 ? 17.266 8.656 6.754 1 82.06 223 PRO A CA 1
ATOM 1747 C C . PRO A 1 223 ? 18.422 8.359 7.711 1 82.06 223 PRO A C 1
ATOM 1749 O O . PRO A 1 223 ? 19.391 9.125 7.77 1 82.06 223 PRO A O 1
ATOM 1752 N N . GLU A 1 224 ? 18.406 7.453 8.68 1 82.56 224 GLU A N 1
ATOM 1753 C CA . GLU A 1 224 ? 19.484 6.922 9.508 1 82.56 224 GLU A CA 1
ATOM 1754 C C . GLU A 1 224 ? 20.062 5.652 8.906 1 82.56 224 GLU A C 1
ATOM 1756 O O . GLU A 1 224 ? 19.328 4.742 8.523 1 82.56 224 GLU A O 1
ATOM 1761 N N . PHE A 1 225 ? 21.5 5.613 8.922 1 82.88 225 PHE A N 1
ATOM 1762 C CA . PHE A 1 225 ? 22.141 4.535 8.188 1 82.88 225 PHE A CA 1
ATOM 1763 C C . PHE A 1 225 ? 22.797 3.547 9.141 1 82.88 225 PHE A C 1
ATOM 1765 O O . PHE A 1 225 ? 23.344 3.943 10.18 1 82.88 225 PHE A O 1
ATOM 1772 N N . SER A 1 226 ? 22.625 2.281 9.039 1 82.56 226 SER A N 1
ATOM 1773 C CA . SER A 1 226 ? 23.328 1.195 9.719 1 82.56 226 SER A CA 1
ATOM 1774 C C . SER A 1 226 ? 23.766 0.117 8.734 1 82.56 226 SER A C 1
ATOM 1776 O O . SER A 1 226 ? 23.281 0.074 7.598 1 82.56 226 SER A O 1
ATOM 1778 N N . THR A 1 227 ? 24.75 -0.675 9.188 1 83.12 227 THR A N 1
ATOM 1779 C CA . THR A 1 227 ? 25.25 -1.73 8.32 1 83.12 227 THR A CA 1
ATOM 1780 C C . THR A 1 227 ? 24.484 -3.031 8.547 1 83.12 227 THR A C 1
ATOM 1782 O O . THR A 1 227 ? 24.078 -3.332 9.672 1 83.12 227 THR A O 1
ATOM 1785 N N . THR A 1 228 ? 24.156 -3.701 7.516 1 82.88 228 THR A N 1
ATOM 1786 C CA . THR A 1 228 ? 23.484 -4.992 7.613 1 82.88 228 THR A CA 1
ATOM 1787 C C . THR A 1 228 ? 24.062 -5.973 6.59 1 82.88 228 THR A C 1
ATOM 1789 O O . THR A 1 228 ? 24.641 -5.562 5.582 1 82.88 228 THR A O 1
ATOM 1792 N N . ASP A 1 229 ? 24.047 -7.258 6.992 1 85.88 229 ASP A N 1
ATOM 1793 C CA . ASP A 1 229 ? 24.438 -8.305 6.059 1 85.88 229 ASP A CA 1
ATOM 1794 C C . ASP A 1 229 ? 23.25 -8.781 5.234 1 85.88 229 ASP A C 1
ATOM 1796 O O . ASP A 1 229 ? 22.141 -8.938 5.762 1 85.88 229 ASP A O 1
ATOM 1800 N N . LEU A 1 230 ? 23.531 -8.812 3.975 1 88.44 230 LEU A N 1
ATOM 1801 C CA . LEU A 1 230 ? 22.516 -9.312 3.043 1 88.44 230 LEU A CA 1
ATOM 1802 C C . LEU A 1 230 ? 23.047 -10.523 2.275 1 88.44 230 LEU A C 1
ATOM 1804 O O . LEU A 1 230 ? 24.188 -10.531 1.816 1 88.44 230 LEU A O 1
ATOM 1808 N N . THR A 1 231 ? 22.203 -11.578 2.311 1 90.88 231 THR A N 1
ATOM 1809 C CA . THR A 1 231 ? 22.547 -12.797 1.587 1 90.88 231 THR A CA 1
ATOM 1810 C C . THR A 1 231 ? 21.594 -13.031 0.426 1 90.88 231 THR A C 1
ATOM 1812 O O . THR A 1 231 ? 20.375 -12.867 0.575 1 90.88 231 THR A O 1
ATOM 1815 N N . TYR A 1 232 ? 22.172 -13.273 -0.769 1 91.56 232 TYR A N 1
ATOM 1816 C CA . TYR A 1 232 ? 21.312 -13.586 -1.911 1 91.56 232 TYR A CA 1
ATOM 1817 C C . TYR A 1 232 ? 21.781 -14.867 -2.6 1 91.56 232 TYR A C 1
ATOM 1819 O O . TYR A 1 232 ? 22.922 -15.305 -2.412 1 91.56 232 TYR A O 1
ATOM 1827 N N . PHE A 1 233 ? 20.922 -15.484 -3.311 1 91.88 233 PHE A N 1
ATOM 1828 C CA . PHE A 1 233 ? 21.203 -16.719 -4.016 1 91.88 233 PHE A CA 1
ATOM 1829 C C . PHE A 1 233 ? 22.234 -16.5 -5.121 1 91.88 233 PHE A C 1
ATOM 1831 O O . PHE A 1 233 ? 22.141 -15.516 -5.859 1 91.88 233 PHE A O 1
ATOM 1838 N N . ASP A 1 234 ? 23.188 -17.438 -5.207 1 90.12 234 ASP A N 1
ATOM 1839 C CA . ASP A 1 234 ? 24.219 -17.359 -6.234 1 90.12 234 ASP A CA 1
ATOM 1840 C C . ASP A 1 234 ? 23.719 -17.938 -7.555 1 90.12 234 ASP A C 1
ATOM 1842 O O . ASP A 1 234 ? 23.609 -19.156 -7.707 1 90.12 234 ASP A O 1
ATOM 1846 N N . THR A 1 235 ? 23.594 -17.078 -8.539 1 88.38 235 THR A N 1
ATOM 1847 C CA . THR A 1 235 ? 23.062 -17.516 -9.828 1 88.38 235 THR A CA 1
ATOM 1848 C C . THR A 1 235 ? 24.125 -18.266 -10.617 1 88.38 235 THR A C 1
ATOM 1850 O O . THR A 1 235 ? 23.844 -18.828 -11.68 1 88.38 235 THR A O 1
ATOM 1853 N N . GLY A 1 236 ? 25.312 -18.25 -10.125 1 81.06 236 GLY A N 1
ATOM 1854 C CA . GLY A 1 236 ? 26.344 -19.078 -10.711 1 81.06 236 GLY A CA 1
ATOM 1855 C C . GLY A 1 236 ? 26.359 -20.5 -10.188 1 81.06 236 GLY A C 1
ATOM 1856 O O . GLY A 1 236 ? 27.25 -21.281 -10.516 1 81.06 236 GLY A O 1
ATOM 1857 N N . ALA A 1 237 ? 25.375 -20.781 -9.391 1 81.19 237 ALA A N 1
ATOM 1858 C CA . ALA A 1 237 ? 25.281 -22.109 -8.789 1 81.19 237 ALA A CA 1
ATOM 1859 C C . ALA A 1 237 ? 25.094 -23.172 -9.859 1 81.19 237 ALA A C 1
ATOM 1861 O O . ALA A 1 237 ? 24.594 -22.891 -10.953 1 81.19 237 ALA A O 1
ATOM 1862 N N . ASN A 1 238 ? 25.453 -24.328 -9.477 1 78.38 238 ASN A N 1
ATOM 1863 C CA . ASN A 1 238 ? 25.25 -25.469 -10.359 1 78.38 238 ASN A CA 1
ATOM 1864 C C . ASN A 1 238 ? 23.766 -25.797 -10.516 1 78.38 238 ASN A C 1
ATOM 1866 O O . ASN A 1 238 ? 22.984 -25.625 -9.578 1 78.38 238 ASN A O 1
ATOM 1870 N N . ASN A 1 239 ? 23.5 -26.234 -11.789 1 85 239 ASN A N 1
ATOM 1871 C CA . ASN A 1 239 ? 22.141 -26.688 -12.086 1 85 239 ASN A CA 1
ATOM 1872 C C . ASN A 1 239 ? 21.938 -28.141 -11.695 1 85 239 ASN A C 1
ATOM 1874 O O . ASN A 1 239 ? 22.766 -29 -12.016 1 85 239 ASN A O 1
ATOM 1878 N N . GLN A 1 240 ? 20.953 -28.406 -10.969 1 77.94 240 GLN A N 1
ATOM 1879 C CA . GLN A 1 240 ? 20.656 -29.75 -10.484 1 77.94 240 GLN A CA 1
ATOM 1880 C C . GLN A 1 240 ? 20.547 -30.734 -11.641 1 77.94 240 GLN A C 1
ATOM 1882 O O . GLN A 1 240 ? 20.891 -31.906 -11.5 1 77.94 240 GLN A O 1
ATOM 1887 N N . LEU A 1 241 ? 20.109 -30.297 -12.734 1 83.31 241 LEU A N 1
ATOM 1888 C CA . LEU A 1 241 ? 19.906 -31.172 -13.891 1 83.31 241 LEU A CA 1
ATOM 1889 C C . LEU A 1 241 ? 21.234 -31.656 -14.445 1 83.31 241 LEU A C 1
ATOM 1891 O O . LEU A 1 241 ? 21.297 -32.688 -15.125 1 83.31 241 LEU A O 1
ATOM 1895 N N . ASN A 1 242 ? 22.188 -30.906 -14.109 1 76.94 242 ASN A N 1
ATOM 1896 C CA . ASN A 1 242 ? 23.5 -31.281 -14.602 1 76.94 242 ASN A CA 1
ATOM 1897 C C . ASN A 1 242 ? 24.047 -32.5 -13.891 1 76.94 242 ASN A C 1
ATOM 1899 O O . ASN A 1 242 ? 24.969 -33.156 -14.383 1 76.94 242 ASN A O 1
ATOM 1903 N N . THR A 1 243 ? 23.469 -32.812 -12.75 1 70.75 243 THR A N 1
ATOM 1904 C CA . THR A 1 243 ? 24 -33.938 -11.961 1 70.75 243 THR A CA 1
ATOM 1905 C C . THR A 1 243 ? 23.031 -35.094 -11.953 1 70.75 243 THR A C 1
ATOM 1907 O O . THR A 1 243 ? 23.312 -36.156 -11.359 1 70.75 243 THR A O 1
ATOM 1910 N N . LEU A 1 244 ? 21.953 -34.875 -12.625 1 76 244 LEU A N 1
ATOM 1911 C CA . LEU A 1 244 ? 20.984 -35.969 -12.664 1 76 244 LEU A CA 1
ATOM 1912 C C . LEU A 1 244 ? 21.453 -37.094 -13.586 1 76 244 LEU A C 1
ATOM 1914 O O . LEU A 1 244 ? 21.828 -36.844 -14.734 1 76 244 LEU A O 1
ATOM 1918 N N . PRO A 1 245 ? 21.516 -38.281 -12.992 1 71.31 245 PRO A N 1
ATOM 1919 C CA . PRO A 1 245 ? 21.953 -39.375 -13.859 1 71.31 245 PRO A CA 1
ATOM 1920 C C . PRO A 1 245 ? 20.969 -39.688 -14.977 1 71.31 245 PRO A C 1
ATOM 1922 O O . PRO A 1 245 ? 19.75 -39.562 -14.789 1 71.31 245 PRO A O 1
ATOM 1925 N N . VAL A 1 246 ? 21.625 -39.938 -16.125 1 63.31 246 VAL A N 1
ATOM 1926 C CA . VAL A 1 246 ? 20.781 -40.406 -17.219 1 63.31 246 VAL A CA 1
ATOM 1927 C C . VAL A 1 246 ? 20.406 -41.875 -17.016 1 63.31 246 VAL A C 1
ATOM 1929 O O . VAL A 1 246 ? 21.281 -42.719 -16.828 1 63.31 246 VAL A O 1
ATOM 1932 N N . ALA A 1 247 ? 19.297 -42.188 -16.344 1 57.44 247 ALA A N 1
ATOM 1933 C CA . ALA A 1 247 ? 18.938 -43.562 -15.969 1 57.44 247 ALA A CA 1
ATOM 1934 C C . ALA A 1 247 ? 17.922 -44.125 -16.953 1 57.44 247 ALA A C 1
ATOM 1936 O O . ALA A 1 247 ? 17.188 -43.406 -17.594 1 57.44 247 ALA A O 1
ATOM 1937 N N . SER A 1 248 ? 18.141 -45.469 -17.094 1 52.62 248 SER A N 1
ATOM 1938 C CA . SER A 1 248 ? 17.094 -46.188 -17.812 1 52.62 248 SER A CA 1
ATOM 1939 C C . SER A 1 248 ? 15.742 -46.031 -17.125 1 52.62 248 SER A C 1
ATOM 1941 O O . SER A 1 248 ? 15.68 -45.812 -15.914 1 52.62 248 SER A O 1
ATOM 1943 N N . THR A 1 249 ? 14.648 -45.938 -17.828 1 52.75 249 THR A N 1
ATOM 1944 C CA . THR A 1 249 ? 13.289 -45.656 -17.391 1 52.75 249 THR A CA 1
ATOM 1945 C C . THR A 1 249 ? 12.906 -46.531 -16.219 1 52.75 249 THR A C 1
ATOM 1947 O O . THR A 1 249 ? 12.039 -46.188 -15.414 1 52.75 249 THR A O 1
ATOM 1950 N N . ALA A 1 250 ? 13.641 -47.594 -16.125 1 52.38 250 ALA A N 1
ATOM 1951 C CA . ALA A 1 250 ? 13.172 -48.562 -15.141 1 52.38 250 ALA A CA 1
ATOM 1952 C C . ALA A 1 250 ? 14.078 -48.594 -13.914 1 52.38 250 ALA A C 1
ATOM 1954 O O . ALA A 1 250 ? 13.82 -49.312 -12.953 1 52.38 250 ALA A O 1
ATOM 1955 N N . SER A 1 251 ? 14.898 -47.594 -13.805 1 60.66 251 SER A N 1
ATOM 1956 C CA . SER A 1 251 ? 15.859 -47.688 -12.703 1 60.66 251 SER A CA 1
ATOM 1957 C C . SER A 1 251 ? 15.391 -46.844 -11.508 1 60.66 251 SER A C 1
ATOM 1959 O O . SER A 1 251 ? 14.531 -45.969 -11.648 1 60.66 251 SER A O 1
ATOM 1961 N N . ILE A 1 252 ? 15.742 -47.312 -10.352 1 62.72 252 ILE A N 1
ATOM 1962 C CA . ILE A 1 252 ? 15.516 -46.562 -9.117 1 62.72 252 ILE A CA 1
ATOM 1963 C C . ILE A 1 252 ? 15.945 -45.094 -9.297 1 62.72 252 ILE A C 1
ATOM 1965 O O . ILE A 1 252 ? 15.32 -44.188 -8.75 1 62.72 252 ILE A O 1
ATOM 1969 N N . VAL A 1 253 ? 16.828 -44.969 -10.125 1 65.31 253 VAL A N 1
ATOM 1970 C CA . VAL A 1 253 ? 17.344 -43.656 -10.422 1 65.31 253 VAL A CA 1
ATOM 1971 C C . VAL A 1 253 ? 16.312 -42.875 -11.258 1 65.31 253 VAL A C 1
ATOM 1973 O O . VAL A 1 253 ? 16.109 -41.688 -11.055 1 65.31 253 VAL A O 1
ATOM 1976 N N . ALA A 1 254 ? 15.625 -43.562 -12.055 1 66.62 254 ALA A N 1
ATOM 1977 C CA . ALA A 1 254 ? 14.617 -42.938 -12.891 1 66.62 254 ALA A CA 1
ATOM 1978 C C . ALA A 1 254 ? 13.438 -42.438 -12.055 1 66.62 254 ALA A C 1
ATOM 1980 O O . ALA A 1 254 ? 12.883 -41.375 -12.328 1 66.62 254 ALA A O 1
ATOM 1981 N N . ILE A 1 255 ? 13.242 -43.188 -11.062 1 67.12 255 ILE A N 1
ATOM 1982 C CA . ILE A 1 255 ? 12.141 -42.812 -10.18 1 67.12 255 ILE A CA 1
ATOM 1983 C C . ILE A 1 255 ? 12.508 -41.562 -9.398 1 67.12 255 ILE A C 1
ATOM 1985 O O . ILE A 1 255 ? 11.703 -40.625 -9.289 1 67.12 255 ILE A O 1
ATOM 1989 N N . ALA A 1 256 ? 13.664 -41.531 -8.906 1 70.19 256 ALA A N 1
ATOM 1990 C CA . ALA A 1 256 ? 14.125 -40.375 -8.172 1 70.19 256 ALA A CA 1
ATOM 1991 C C . ALA A 1 256 ? 14.148 -39.125 -9.062 1 70.19 256 ALA A C 1
ATOM 1993 O O . ALA A 1 256 ? 13.758 -38.031 -8.625 1 70.19 256 ALA A O 1
ATOM 1994 N N . ASN A 1 257 ? 14.508 -39.344 -10.297 1 75.25 257 ASN A N 1
ATOM 1995 C CA . ASN A 1 257 ? 14.547 -38.25 -11.25 1 75.25 257 ASN A CA 1
ATOM 1996 C C . ASN A 1 257 ? 13.148 -37.719 -11.539 1 75.25 257 ASN A C 1
ATOM 1998 O O . ASN A 1 257 ? 12.961 -36.5 -11.711 1 75.25 257 ASN A O 1
ATOM 2002 N N . ALA A 1 258 ? 12.242 -38.625 -11.523 1 75.81 258 ALA A N 1
ATOM 2003 C CA . ALA A 1 258 ? 10.867 -38.219 -11.82 1 75.81 258 ALA A CA 1
ATOM 2004 C C . ALA A 1 258 ? 10.328 -37.281 -10.758 1 75.81 258 ALA A C 1
ATOM 2006 O O . ALA A 1 258 ? 9.578 -36.344 -11.07 1 75.81 258 ALA A O 1
ATOM 2007 N N . GLY A 1 259 ? 10.727 -37.5 -9.562 1 77.38 259 GLY A N 1
ATOM 2008 C CA . GLY A 1 259 ? 10.312 -36.625 -8.484 1 77.38 259 GLY A CA 1
ATOM 2009 C C . GLY A 1 259 ? 10.852 -35.219 -8.633 1 77.38 259 GLY A C 1
ATOM 2010 O O . GLY A 1 259 ? 10.094 -34.219 -8.562 1 77.38 259 GLY A O 1
ATOM 2011 N N . VAL A 1 260 ? 12.078 -35.156 -8.898 1 79.56 260 VAL A N 1
ATOM 2012 C CA . VAL A 1 260 ? 12.742 -33.875 -9.031 1 79.56 260 VAL A CA 1
ATOM 2013 C C . VAL A 1 260 ? 12.188 -33.125 -10.234 1 79.56 260 VAL A C 1
ATOM 2015 O O . VAL A 1 260 ? 11.867 -31.938 -10.141 1 79.56 260 VAL A O 1
ATOM 2018 N N . LEU A 1 261 ? 12.055 -33.812 -11.32 1 83.69 261 LEU A N 1
ATOM 2019 C CA . LEU A 1 261 ? 11.594 -33.188 -12.562 1 83.69 261 LEU A CA 1
ATOM 2020 C C . LEU A 1 261 ? 10.117 -32.812 -12.469 1 83.69 261 LEU A C 1
ATOM 2022 O O . LEU A 1 261 ? 9.703 -31.797 -13.008 1 83.69 261 LEU A O 1
ATOM 2026 N N . GLY A 1 262 ? 9.328 -33.625 -11.758 1 82.88 262 GLY A N 1
ATOM 2027 C CA . GLY A 1 262 ? 7.922 -33.312 -11.555 1 82.88 262 GLY A CA 1
ATOM 2028 C C . GLY A 1 262 ? 7.695 -32.062 -10.711 1 82.88 262 GLY A C 1
ATOM 2029 O O . GLY A 1 262 ? 6.828 -31.266 -11.016 1 82.88 262 GLY A O 1
ATOM 2030 N N . TYR A 1 263 ? 8.453 -31.953 -9.656 1 84.44 263 TYR A N 1
ATOM 2031 C CA . TYR A 1 263 ? 8.352 -30.781 -8.805 1 84.44 263 TYR A CA 1
ATOM 2032 C C . TYR A 1 263 ? 8.758 -29.516 -9.562 1 84.44 263 TYR A C 1
ATOM 2034 O O . TYR A 1 263 ? 8.102 -28.484 -9.461 1 84.44 263 TYR A O 1
ATOM 2042 N N . LEU A 1 264 ? 9.844 -29.641 -10.289 1 88.25 264 LEU A N 1
ATOM 2043 C CA . LEU A 1 264 ? 10.312 -28.516 -11.094 1 88.25 264 LEU A CA 1
ATOM 2044 C C . LEU A 1 264 ? 9.25 -28.078 -12.102 1 88.25 264 LEU A C 1
ATOM 2046 O O . LEU A 1 264 ? 9.008 -26.891 -12.281 1 88.25 264 LEU A O 1
ATOM 2050 N N . ALA A 1 265 ? 8.625 -29.016 -12.703 1 88.5 265 ALA A N 1
ATOM 2051 C CA . ALA A 1 265 ? 7.59 -28.734 -13.688 1 88.5 265 ALA A CA 1
ATOM 2052 C C . ALA A 1 265 ? 6.41 -28 -13.047 1 88.5 265 ALA A C 1
ATOM 2054 O O . ALA A 1 265 ? 5.883 -27.047 -13.609 1 88.5 265 ALA A O 1
ATOM 2055 N N . THR A 1 266 ? 6.004 -28.453 -11.906 1 86.69 266 THR A N 1
ATOM 2056 C CA . THR A 1 266 ? 4.871 -27.844 -11.211 1 86.69 266 THR A CA 1
ATOM 2057 C C . THR A 1 266 ? 5.188 -26.406 -10.812 1 86.69 266 THR A C 1
ATOM 2059 O O . THR A 1 266 ? 4.363 -25.516 -11 1 86.69 266 THR A O 1
ATOM 2062 N N . VAL A 1 267 ? 6.34 -26.203 -10.305 1 88.38 267 VAL A N 1
ATOM 2063 C CA . VAL A 1 267 ? 6.746 -24.859 -9.891 1 88.38 267 VAL A CA 1
ATOM 2064 C C . VAL A 1 267 ? 6.871 -23.953 -11.125 1 88.38 267 VAL A C 1
ATOM 2066 O O . VAL A 1 267 ? 6.422 -22.812 -11.109 1 88.38 267 VAL A O 1
ATOM 2069 N N . TYR A 1 268 ? 7.473 -24.484 -12.172 1 92.25 268 TYR A N 1
ATOM 2070 C CA . TYR A 1 268 ? 7.594 -23.734 -13.414 1 92.25 268 TYR A CA 1
ATOM 2071 C C . TYR A 1 268 ? 6.223 -23.312 -13.93 1 92.25 268 TYR A C 1
ATOM 2073 O O . TYR A 1 268 ? 6.027 -22.156 -14.312 1 92.25 268 TYR A O 1
ATOM 2081 N N . ALA A 1 269 ? 5.32 -24.203 -13.938 1 89.19 269 ALA A N 1
ATOM 2082 C CA . ALA A 1 269 ? 3.969 -23.906 -14.406 1 89.19 269 ALA A CA 1
ATOM 2083 C C . ALA A 1 269 ? 3.33 -22.797 -13.57 1 89.19 269 ALA A C 1
ATOM 2085 O O . ALA A 1 269 ? 2.594 -21.953 -14.094 1 89.19 269 ALA A O 1
ATOM 2086 N N . SER A 1 270 ? 3.59 -22.812 -12.312 1 89.25 270 SER A N 1
ATOM 2087 C CA . SER A 1 270 ? 3.025 -21.797 -11.422 1 89.25 270 SER A CA 1
ATOM 2088 C C . SER A 1 270 ? 3.6 -20.422 -11.719 1 89.25 270 SER A C 1
ATOM 2090 O O . SER A 1 270 ? 2.938 -19.406 -11.492 1 89.25 270 SER A O 1
ATOM 2092 N N . PHE A 1 271 ? 4.793 -20.312 -12.25 1 93 271 PHE A N 1
ATOM 2093 C CA . PHE A 1 271 ? 5.414 -19.047 -12.594 1 93 271 PHE A CA 1
ATOM 2094 C C . PHE A 1 271 ? 4.926 -18.547 -13.953 1 93 271 PHE A C 1
ATOM 2096 O O . PHE A 1 271 ? 4.867 -17.344 -14.203 1 93 271 PHE A O 1
ATOM 2103 N N . VAL A 1 272 ? 4.574 -19.469 -14.781 1 92.88 272 VAL A N 1
ATOM 2104 C CA . VAL A 1 272 ? 4.133 -19.094 -16.125 1 92.88 272 VAL A CA 1
ATOM 2105 C C . VAL A 1 272 ? 2.662 -18.688 -16.078 1 92.88 272 VAL A C 1
ATOM 2107 O O . VAL A 1 272 ? 2.268 -17.703 -16.719 1 92.88 272 VAL A O 1
ATOM 2110 N N . ALA A 1 273 ? 1.923 -19.438 -15.273 1 88.31 273 ALA A N 1
ATOM 2111 C CA . ALA A 1 273 ? 0.486 -19.188 -15.195 1 88.31 273 ALA A CA 1
ATOM 2112 C C . ALA A 1 273 ? 0.177 -18.078 -14.18 1 88.31 273 ALA A C 1
ATOM 2114 O O . ALA A 1 273 ? -0.505 -18.328 -13.18 1 88.31 273 ALA A O 1
ATOM 2115 N N . GLN A 1 274 ? 0.68 -16.938 -14.438 1 88.31 274 GLN A N 1
ATOM 2116 C CA . GLN A 1 274 ? 0.479 -15.812 -13.539 1 88.31 274 GLN A CA 1
ATOM 2117 C C . GLN A 1 274 ? -0.193 -14.648 -14.266 1 88.31 274 GLN A C 1
ATOM 2119 O O . GLN A 1 274 ? -0.074 -14.516 -15.484 1 88.31 274 GLN A O 1
ATOM 2124 N N . PRO A 1 275 ? -0.886 -13.852 -13.5 1 87.38 275 PRO A N 1
ATOM 2125 C CA . PRO A 1 275 ? -1.484 -12.672 -14.125 1 87.38 275 PRO A CA 1
ATOM 2126 C C . PRO A 1 275 ? -0.451 -11.609 -14.477 1 87.38 275 PRO A C 1
ATOM 2128 O O . PRO A 1 275 ? 0.698 -11.688 -14.039 1 87.38 275 PRO A O 1
ATOM 2131 N N . ASP A 1 276 ? -0.907 -10.648 -15.195 1 83.88 276 ASP A N 1
ATOM 2132 C CA . ASP A 1 276 ? -0.041 -9.57 -15.664 1 83.88 276 ASP A CA 1
ATOM 2133 C C . ASP A 1 276 ? 0.49 -8.75 -14.492 1 83.88 276 ASP A C 1
ATOM 2135 O O . ASP A 1 276 ? 1.629 -8.273 -14.523 1 83.88 276 ASP A O 1
ATOM 2139 N N . SER A 1 277 ? -0.323 -8.586 -13.461 1 82.75 277 SER A N 1
ATOM 2140 C CA . SER A 1 277 ? 0.068 -7.77 -12.32 1 82.75 277 SER A CA 1
ATOM 2141 C C . SER A 1 277 ? 1.307 -8.336 -11.633 1 82.75 277 SER A C 1
ATOM 2143 O O . SER A 1 277 ? 2.15 -7.578 -11.148 1 82.75 277 SER A O 1
ATOM 2145 N N . ILE A 1 278 ? 1.439 -9.617 -11.625 1 86.75 278 ILE A N 1
ATOM 2146 C CA . ILE A 1 278 ? 2.588 -10.258 -10.992 1 86.75 278 ILE A CA 1
ATOM 2147 C C . ILE A 1 278 ? 3.77 -10.258 -11.961 1 86.75 278 ILE A C 1
ATOM 2149 O O . ILE A 1 278 ? 4.922 -10.125 -11.539 1 86.75 278 ILE A O 1
ATOM 2153 N N . GLN A 1 279 ? 3.504 -10.367 -13.18 1 88.62 279 GLN A N 1
ATOM 2154 C CA . GLN A 1 279 ? 4.559 -10.422 -14.188 1 88.62 279 GLN A CA 1
ATOM 2155 C C . GLN A 1 279 ? 5.316 -9.094 -14.266 1 88.62 279 GLN A C 1
ATOM 2157 O O . GLN A 1 279 ? 6.531 -9.078 -14.461 1 88.62 279 GLN A O 1
ATOM 2162 N N . VAL A 1 280 ? 4.559 -8.008 -14.078 1 88.19 280 VAL A N 1
ATOM 2163 C CA . VAL A 1 280 ? 5.172 -6.695 -14.25 1 88.19 280 VAL A CA 1
ATOM 2164 C C . VAL A 1 280 ? 5.758 -6.227 -12.922 1 88.19 280 VAL A C 1
ATOM 2166 O O . VAL A 1 280 ? 6.523 -5.258 -12.883 1 88.19 280 VAL A O 1
ATOM 2169 N N . ASP A 1 281 ? 5.457 -6.914 -11.875 1 89.62 281 ASP A N 1
ATOM 2170 C CA . ASP A 1 281 ? 5.988 -6.555 -10.562 1 89.62 281 ASP A CA 1
ATOM 2171 C C . ASP A 1 281 ? 7.504 -6.738 -10.523 1 89.62 281 ASP A C 1
ATOM 2173 O O . ASP A 1 281 ? 8.062 -7.531 -11.281 1 89.62 281 ASP A O 1
ATOM 2177 N N . THR A 1 282 ? 8.117 -6.016 -9.641 1 93.94 282 THR A N 1
ATOM 2178 C CA . THR A 1 282 ? 9.562 -6.078 -9.508 1 93.94 282 THR A CA 1
ATOM 2179 C C . THR A 1 282 ? 9.992 -7.359 -8.797 1 93.94 282 THR A C 1
ATOM 2181 O O . THR A 1 282 ? 11.156 -7.762 -8.867 1 93.94 282 THR A O 1
ATOM 2184 N N . MET A 1 283 ? 9.055 -7.945 -8.141 1 92.25 283 MET A N 1
ATOM 2185 C CA . MET A 1 283 ? 9.312 -9.188 -7.414 1 92.25 283 MET A CA 1
ATOM 2186 C C . MET A 1 283 ? 8.383 -10.297 -7.887 1 92.25 283 MET A C 1
ATOM 2188 O O . MET A 1 283 ? 7.281 -10.023 -8.375 1 92.25 283 MET A O 1
ATOM 2192 N N . ASP A 1 284 ? 8.844 -11.523 -7.793 1 92.69 284 ASP A N 1
ATOM 2193 C CA . ASP A 1 284 ? 7.957 -12.633 -8.133 1 92.69 284 ASP A CA 1
ATOM 2194 C C . ASP A 1 284 ? 6.984 -12.93 -6.992 1 92.69 284 ASP A C 1
ATOM 2196 O O . ASP A 1 284 ? 7.012 -12.258 -5.961 1 92.69 284 ASP A O 1
ATOM 2200 N N . HIS A 1 285 ? 6.062 -13.852 -7.168 1 88.75 285 HIS A N 1
ATOM 2201 C CA . HIS A 1 285 ? 4.984 -14.047 -6.207 1 88.75 285 HIS A CA 1
ATOM 2202 C C . HIS A 1 285 ? 5.496 -14.688 -4.926 1 88.75 285 HIS A C 1
ATOM 2204 O O . HIS A 1 285 ? 4.797 -14.711 -3.91 1 88.75 285 HIS A O 1
ATOM 2210 N N . TRP A 1 286 ? 6.73 -15.195 -4.891 1 89.19 286 TRP A N 1
ATOM 2211 C CA . TRP A 1 286 ? 7.332 -15.727 -3.674 1 89.19 286 TRP A CA 1
ATOM 2212 C C . TRP A 1 286 ? 8.156 -14.664 -2.955 1 89.19 286 TRP A C 1
ATOM 2214 O O . TRP A 1 286 ? 8.75 -14.93 -1.912 1 89.19 286 TRP A O 1
ATOM 2224 N N . GLY A 1 287 ? 8.266 -13.516 -3.578 1 87.88 287 GLY A N 1
ATOM 2225 C CA . GLY A 1 287 ? 8.953 -12.406 -2.938 1 87.88 287 GLY A CA 1
ATOM 2226 C C . GLY A 1 287 ? 10.414 -12.289 -3.342 1 87.88 287 GLY A C 1
ATOM 2227 O O . GLY A 1 287 ? 11.219 -11.695 -2.623 1 87.88 287 GLY A O 1
ATOM 2228 N N . ASN A 1 288 ? 10.758 -12.836 -4.434 1 92.25 288 ASN A N 1
ATOM 2229 C CA . ASN A 1 288 ? 12.125 -12.758 -4.953 1 92.25 288 ASN A CA 1
ATOM 2230 C C . ASN A 1 288 ? 12.266 -11.625 -5.969 1 92.25 288 ASN A C 1
ATOM 2232 O O . ASN A 1 288 ? 11.352 -11.367 -6.754 1 92.25 288 ASN A O 1
ATOM 2236 N N . VAL A 1 289 ? 13.438 -11.047 -5.969 1 94.06 289 VAL A N 1
ATOM 2237 C CA . VAL A 1 289 ? 13.633 -9.875 -6.824 1 94.06 289 VAL A CA 1
ATOM 2238 C C . VAL A 1 289 ? 13.953 -10.328 -8.25 1 94.06 289 VAL A C 1
ATOM 2240 O O . VAL A 1 289 ? 14.828 -11.164 -8.461 1 94.06 289 VAL A O 1
ATOM 2243 N N . LYS A 1 290 ? 13.258 -9.766 -9.164 1 96.12 290 LYS A N 1
ATOM 2244 C CA . LYS A 1 290 ? 13.477 -10.094 -10.57 1 96.12 290 LYS A CA 1
ATOM 2245 C C . LYS A 1 290 ? 14.547 -9.188 -11.18 1 96.12 290 LYS A C 1
ATOM 2247 O O . LYS A 1 290 ? 14.617 -8 -10.867 1 96.12 290 LYS A O 1
ATOM 2252 N N . ILE A 1 291 ? 15.281 -9.781 -12.094 1 97.06 291 ILE A N 1
ATOM 2253 C CA . ILE A 1 291 ? 16.359 -9.047 -12.75 1 97.06 291 ILE A CA 1
ATOM 2254 C C . ILE A 1 291 ? 15.938 -8.68 -14.172 1 97.06 291 ILE A C 1
ATOM 2256 O O . ILE A 1 291 ? 15.609 -9.555 -14.977 1 97.06 291 ILE A O 1
ATOM 2260 N N . PRO A 1 292 ? 15.977 -7.406 -14.539 1 96.69 292 PRO A N 1
ATOM 2261 C CA . PRO A 1 292 ? 15.656 -7.004 -15.906 1 96.69 292 PRO A CA 1
ATOM 2262 C C . PRO A 1 292 ? 16.75 -7.379 -16.906 1 96.69 292 PRO A C 1
ATOM 2264 O O . PRO A 1 292 ? 17.891 -7.656 -16.5 1 96.69 292 PRO A O 1
ATOM 2267 N N . PHE A 1 293 ? 16.344 -7.406 -18.172 1 96.31 293 PHE A N 1
ATOM 2268 C CA . PHE A 1 293 ? 17.328 -7.559 -19.234 1 96.31 293 PHE A CA 1
ATOM 2269 C C . PHE A 1 293 ? 18.281 -6.363 -19.25 1 96.31 293 PHE A C 1
ATOM 2271 O O . PHE A 1 293 ? 17.844 -5.219 -19.141 1 96.31 293 PHE A O 1
ATOM 2278 N N . LEU A 1 294 ? 19.5 -6.691 -19.328 1 95.69 294 LEU A N 1
ATOM 2279 C CA . LEU A 1 294 ? 20.484 -5.633 -19.516 1 95.69 294 LEU A CA 1
ATOM 2280 C C . LEU A 1 294 ? 20.422 -5.094 -20.953 1 95.69 294 LEU A C 1
ATOM 2282 O O . LEU A 1 294 ? 20.297 -5.859 -21.906 1 95.69 294 LEU A O 1
ATOM 2286 N N . ASP A 1 295 ? 20.516 -3.812 -20.984 1 90.75 295 ASP A N 1
ATOM 2287 C CA . ASP A 1 295 ? 20.609 -3.203 -22.297 1 90.75 295 ASP A CA 1
ATOM 2288 C C . ASP A 1 295 ? 21.859 -3.68 -23.047 1 90.75 295 ASP A C 1
ATOM 2290 O O . ASP A 1 295 ? 22.938 -3.729 -22.469 1 90.75 295 ASP A O 1
ATOM 2294 N N . GLN A 1 296 ? 21.609 -4.066 -24.281 1 85 296 GLN A N 1
ATOM 2295 C CA . GLN A 1 296 ? 22.703 -4.621 -25.078 1 85 296 GLN A CA 1
ATOM 2296 C C . GLN A 1 296 ? 23.859 -3.621 -25.203 1 85 296 GLN A C 1
ATOM 2298 O O . GLN A 1 296 ? 25.016 -4.012 -25.297 1 85 296 GLN A O 1
ATOM 2303 N N . ASN A 1 297 ? 23.516 -2.42 -25.156 1 85.62 297 ASN A N 1
ATOM 2304 C CA . ASN A 1 297 ? 24.531 -1.378 -25.328 1 85.62 297 ASN A CA 1
ATOM 2305 C C . ASN A 1 297 ? 24.812 -0.657 -24.016 1 85.62 297 ASN A C 1
ATOM 2307 O O . ASN A 1 297 ? 25.203 0.508 -24.016 1 85.62 297 ASN A O 1
ATOM 2311 N N . ALA A 1 298 ? 24.562 -1.419 -23 1 89.06 298 ALA A N 1
ATOM 2312 C CA . ALA A 1 298 ? 24.781 -0.78 -21.703 1 89.06 298 ALA A CA 1
ATOM 2313 C C . ALA A 1 298 ? 26.266 -0.486 -21.469 1 89.06 298 ALA A C 1
ATOM 2315 O O . ALA A 1 298 ? 27.125 -1.335 -21.734 1 89.06 298 ALA A O 1
ATOM 2316 N N . PRO A 1 299 ? 26.594 0.712 -21.031 1 89.56 299 PRO A N 1
ATOM 2317 C CA . PRO A 1 299 ? 27.984 1.033 -20.688 1 89.56 299 PRO A CA 1
ATOM 2318 C C . PRO A 1 299 ? 28.469 0.336 -19.422 1 89.56 299 PRO A C 1
ATOM 2320 O O . PRO A 1 299 ? 27.688 -0.384 -18.781 1 89.56 299 PRO A O 1
ATOM 2323 N N . SER A 1 300 ? 29.75 0.542 -19.109 1 89.88 300 SER A N 1
ATOM 2324 C CA . SER A 1 300 ? 30.344 -0.059 -17.922 1 89.88 300 SER A CA 1
ATOM 2325 C C . SER A 1 300 ? 29.859 0.643 -16.656 1 89.88 300 SER A C 1
ATOM 2327 O O . SER A 1 300 ? 29.969 0.088 -15.555 1 89.88 300 SER A O 1
ATOM 2329 N N . ASN A 1 301 ? 29.297 1.776 -16.875 1 91.81 301 ASN A N 1
ATOM 2330 C CA . ASN A 1 301 ? 28.766 2.504 -15.719 1 91.81 301 ASN A CA 1
ATOM 2331 C C . ASN A 1 301 ? 27.312 2.131 -15.43 1 91.81 301 ASN A C 1
ATOM 2333 O O . ASN A 1 301 ? 26.656 1.479 -16.25 1 91.81 301 ASN A O 1
ATOM 2337 N N . TRP A 1 302 ? 26.969 2.502 -14.273 1 94.88 302 TRP A N 1
ATOM 2338 C CA . TRP A 1 302 ? 25.594 2.217 -13.859 1 94.88 302 TRP A CA 1
ATOM 2339 C C . TRP A 1 302 ? 24.594 2.949 -14.742 1 94.88 302 TRP A C 1
ATOM 2341 O O . TRP A 1 302 ? 24.75 4.145 -15 1 94.88 302 TRP A O 1
ATOM 2351 N N . THR A 1 303 ? 23.656 2.199 -15.25 1 93.75 303 THR A N 1
ATOM 2352 C CA . THR A 1 303 ? 22.562 2.773 -16 1 93.75 303 THR A CA 1
ATOM 2353 C C . THR A 1 303 ? 21.234 2.596 -15.258 1 93.75 303 THR A C 1
ATOM 2355 O O . THR A 1 303 ? 20.906 1.485 -14.844 1 93.75 303 THR A O 1
ATOM 2358 N N . GLU A 1 304 ? 20.484 3.637 -15.148 1 92.75 304 GLU A N 1
ATOM 2359 C CA . GLU A 1 304 ? 19.234 3.59 -14.398 1 92.75 304 GLU A CA 1
ATOM 2360 C C . GLU A 1 304 ? 18.141 2.877 -15.195 1 92.75 304 GLU A C 1
ATOM 2362 O O . GLU A 1 304 ? 18.062 3.012 -16.422 1 92.75 304 GLU A O 1
ATOM 2367 N N . ILE A 1 305 ? 17.375 2.135 -14.43 1 92.06 305 ILE A N 1
ATOM 2368 C CA . ILE A 1 305 ? 16.25 1.427 -15.016 1 92.06 305 ILE A CA 1
ATOM 2369 C C . ILE A 1 305 ? 14.984 2.281 -14.891 1 92.06 305 ILE A C 1
ATOM 2371 O O . ILE A 1 305 ? 14.812 3.002 -13.906 1 92.06 305 ILE A O 1
ATOM 2375 N N . SER A 1 306 ? 14.164 2.154 -15.906 1 86 306 SER A N 1
ATOM 2376 C CA . SER A 1 306 ? 12.914 2.912 -15.914 1 86 306 SER A CA 1
ATOM 2377 C C . SER A 1 306 ? 12.055 2.568 -14.703 1 86 306 SER A C 1
ATOM 2379 O O . SER A 1 306 ? 12.008 1.414 -14.273 1 86 306 SER A O 1
ATOM 2381 N N . HIS A 1 307 ? 11.391 3.564 -14.18 1 79.94 307 HIS A N 1
ATOM 2382 C CA . HIS A 1 307 ? 10.5 3.363 -13.039 1 79.94 307 HIS A CA 1
ATOM 2383 C C . HIS A 1 307 ? 9.125 2.887 -13.492 1 79.94 307 HIS A C 1
ATOM 2385 O O . HIS A 1 307 ? 8.305 2.467 -12.664 1 79.94 307 HIS A O 1
ATOM 2391 N N . ASN A 1 308 ? 9 2.945 -14.727 1 77.19 308 ASN A N 1
ATOM 2392 C CA . ASN A 1 308 ? 7.734 2.449 -15.258 1 77.19 308 ASN A CA 1
ATOM 2393 C C . ASN A 1 308 ? 7.742 0.931 -15.406 1 77.19 308 ASN A C 1
ATOM 2395 O O . ASN A 1 308 ? 8.445 0.389 -16.266 1 77.19 308 ASN A O 1
ATOM 2399 N N . SER A 1 309 ? 6.953 0.322 -14.617 1 76.56 309 SER A N 1
ATOM 2400 C CA . SER A 1 309 ? 6.918 -1.136 -14.555 1 76.56 309 SER A CA 1
ATOM 2401 C C . SER A 1 309 ? 6.527 -1.732 -15.906 1 76.56 309 SER A C 1
ATOM 2403 O O . SER A 1 309 ? 6.93 -2.852 -16.234 1 76.56 309 SER A O 1
ATOM 2405 N N . GLN A 1 310 ? 5.824 -1.039 -16.734 1 75.88 310 GLN A N 1
ATOM 2406 C CA . GLN A 1 310 ? 5.336 -1.566 -18.016 1 75.88 310 GLN A CA 1
ATOM 2407 C C . GLN A 1 310 ? 6.441 -1.593 -19.062 1 75.88 310 GLN A C 1
ATOM 2409 O O . GLN A 1 310 ? 6.352 -2.324 -20.047 1 75.88 310 GLN A O 1
ATOM 2414 N N . GLU A 1 311 ? 7.473 -0.916 -18.766 1 78.31 311 GLU A N 1
ATOM 2415 C CA . GLU A 1 311 ? 8.547 -0.804 -19.75 1 78.31 311 GLU A CA 1
ATOM 2416 C C . GLU A 1 311 ? 9.68 -1.783 -19.438 1 78.31 311 GLU A C 1
ATOM 2418 O O . GLU A 1 311 ? 10.516 -2.061 -20.312 1 78.31 311 GLU A O 1
ATOM 2423 N N . VAL A 1 312 ? 9.633 -2.258 -18.359 1 87.25 312 VAL A N 1
ATOM 2424 C CA . VAL A 1 312 ? 10.742 -3.1 -17.938 1 87.25 312 VAL A CA 1
ATOM 2425 C C . VAL A 1 312 ? 10.453 -4.555 -18.297 1 87.25 312 VAL A C 1
ATOM 2427 O O . VAL A 1 312 ? 9.391 -5.086 -17.953 1 87.25 312 VAL A O 1
ATOM 2430 N N . GLN A 1 313 ? 11.367 -5.137 -19.031 1 92 313 GLN A N 1
ATOM 2431 C CA . GLN A 1 313 ? 11.305 -6.566 -19.328 1 92 313 GLN A CA 1
ATOM 2432 C C . GLN A 1 313 ? 12.289 -7.352 -18.453 1 92 313 GLN A C 1
ATOM 2434 O O . GLN A 1 313 ? 13.492 -7.098 -18.5 1 92 313 GLN A O 1
ATOM 2439 N N . TYR A 1 314 ? 11.734 -8.242 -17.812 1 96.12 314 TYR A N 1
ATOM 2440 C CA . TYR A 1 314 ? 12.57 -9.031 -16.906 1 96.12 314 TYR A CA 1
ATOM 2441 C C . TYR A 1 314 ? 13.148 -10.242 -17.641 1 96.12 314 TYR A C 1
ATOM 2443 O O . TYR A 1 314 ? 12.516 -10.797 -18.531 1 96.12 314 TYR A O 1
ATOM 2451 N N . SER A 1 315 ? 14.312 -10.617 -17.219 1 97 315 SER A N 1
ATOM 2452 C CA . SER A 1 315 ? 14.992 -11.75 -17.844 1 97 315 SER A CA 1
ATOM 2453 C C . SER A 1 315 ? 14.336 -13.07 -17.469 1 97 315 SER A C 1
ATOM 2455 O O . SER A 1 315 ? 14.43 -14.055 -18.219 1 97 315 SER A O 1
ATOM 2457 N N . SER A 1 316 ? 13.719 -13.133 -16.344 1 96.94 316 SER A N 1
ATOM 2458 C CA . SER A 1 316 ? 13.055 -14.32 -15.82 1 96.94 316 SER A CA 1
ATOM 2459 C C . SER A 1 316 ? 11.828 -13.945 -15 1 96.94 316 SER A C 1
ATOM 2461 O O . SER A 1 316 ? 11.75 -12.844 -14.445 1 96.94 316 SER A O 1
ATOM 2463 N N . LEU A 1 317 ? 10.898 -14.867 -14.969 1 95.94 317 LEU A N 1
ATOM 2464 C CA . LEU A 1 317 ? 9.719 -14.664 -14.133 1 95.94 317 LEU A CA 1
ATOM 2465 C C . LEU A 1 317 ? 10.023 -15.016 -12.68 1 95.94 317 LEU A C 1
ATOM 2467 O O . LEU A 1 317 ? 9.281 -14.625 -11.773 1 95.94 317 LEU A O 1
ATOM 2471 N N . ALA A 1 318 ? 11.062 -15.758 -12.523 1 95.06 318 ALA A N 1
ATOM 2472 C CA . ALA A 1 318 ? 11.547 -16.078 -11.18 1 95.06 318 ALA A CA 1
ATOM 2473 C C . ALA A 1 318 ? 12.664 -15.133 -10.758 1 95.06 318 ALA A C 1
ATOM 2475 O O . ALA A 1 318 ? 13.547 -14.805 -11.562 1 95.06 318 ALA A O 1
ATOM 2476 N N . GLY A 1 319 ? 12.578 -14.742 -9.547 1 94.69 319 GLY A N 1
ATOM 2477 C CA . GLY A 1 319 ? 13.586 -13.82 -9.055 1 94.69 319 GLY A CA 1
ATOM 2478 C C . GLY A 1 319 ? 14.664 -14.492 -8.227 1 94.69 319 GLY A C 1
ATOM 2479 O O . GLY A 1 319 ? 14.742 -15.727 -8.188 1 94.69 319 GLY A O 1
ATOM 2480 N N . ILE A 1 320 ? 15.477 -13.656 -7.703 1 93.81 320 ILE A N 1
ATOM 2481 C CA . ILE A 1 320 ? 16.578 -14.102 -6.852 1 93.81 320 ILE A CA 1
ATOM 2482 C C . ILE A 1 320 ? 16.188 -13.969 -5.383 1 93.81 320 ILE A C 1
ATOM 2484 O O . ILE A 1 320 ? 15.836 -12.875 -4.926 1 93.81 320 ILE A O 1
ATOM 2488 N N . PRO A 1 321 ? 16.219 -15.094 -4.66 1 91.44 321 PRO A N 1
ATOM 2489 C CA . PRO A 1 321 ? 15.898 -15.023 -3.234 1 91.44 321 PRO A CA 1
ATOM 2490 C C . PRO A 1 321 ? 16.891 -14.164 -2.449 1 91.44 321 PRO A C 1
ATOM 2492 O O . PRO A 1 321 ? 18.094 -14.195 -2.719 1 91.44 321 PRO A O 1
ATOM 2495 N N . LEU A 1 322 ? 16.344 -13.453 -1.478 1 89.12 322 LEU A N 1
ATOM 2496 C CA . LEU A 1 322 ? 17.125 -12.57 -0.616 1 89.12 322 LEU A CA 1
ATOM 2497 C C . LEU A 1 322 ? 16.859 -12.883 0.854 1 89.12 322 LEU A C 1
ATOM 2499 O O . LEU A 1 322 ? 15.742 -13.242 1.23 1 89.12 322 LEU A O 1
ATOM 2503 N N . LYS A 1 323 ? 17.859 -12.781 1.629 1 86.75 323 LYS A N 1
ATOM 2504 C CA . LYS A 1 323 ? 17.75 -12.867 3.084 1 86.75 323 LYS A CA 1
ATOM 2505 C C . LYS A 1 323 ? 18.344 -11.625 3.746 1 86.75 323 LYS A C 1
ATOM 2507 O O . LYS A 1 323 ? 19.484 -11.242 3.475 1 86.75 323 LYS A O 1
ATOM 2512 N N . TYR A 1 324 ? 17.422 -11.023 4.539 1 79.88 324 TYR A N 1
ATOM 2513 C CA . TYR A 1 324 ? 17.828 -9.82 5.246 1 79.88 324 TYR A CA 1
ATOM 2514 C C . TYR A 1 324 ? 18 -10.094 6.734 1 79.88 324 TYR A C 1
ATOM 2516 O O . TYR A 1 324 ? 17.203 -10.812 7.336 1 79.88 324 TYR A O 1
ATOM 2524 N N . SER A 1 325 ? 19.016 -9.469 7.27 1 76.19 325 SER A N 1
ATOM 2525 C CA . SER A 1 325 ? 19.234 -9.641 8.703 1 76.19 325 SER A CA 1
ATOM 2526 C C . SER A 1 325 ? 18.5 -8.578 9.508 1 76.19 325 SER A C 1
ATOM 2528 O O . SER A 1 325 ? 18.156 -8.797 10.672 1 76.19 325 SER A O 1
ATOM 2530 N N . THR A 1 326 ? 18.312 -7.426 8.875 1 76.5 326 THR A N 1
ATOM 2531 C CA . THR A 1 326 ? 17.672 -6.336 9.617 1 76.5 326 THR A CA 1
ATOM 2532 C C . THR A 1 326 ? 16.531 -5.73 8.82 1 76.5 326 THR A C 1
ATOM 2534 O O . THR A 1 326 ? 16.531 -5.777 7.586 1 76.5 326 THR A O 1
ATOM 2537 N N . ILE A 1 327 ? 15.602 -5.137 9.625 1 76.56 327 ILE A N 1
ATOM 2538 C CA . ILE A 1 327 ? 14.438 -4.5 9.016 1 76.56 327 ILE A CA 1
ATOM 2539 C C . ILE A 1 327 ? 14.758 -3.045 8.688 1 76.56 327 ILE A C 1
ATOM 2541 O O . ILE A 1 327 ? 15.305 -2.32 9.523 1 76.56 327 ILE A O 1
ATOM 2545 N N . GLY A 1 328 ? 14.617 -2.654 7.441 1 80.31 328 GLY A N 1
ATOM 2546 C CA . GLY A 1 328 ? 14.844 -1.301 6.961 1 80.31 328 GLY A CA 1
ATOM 2547 C C . GLY A 1 328 ? 15.055 -1.226 5.461 1 80.31 328 GLY A C 1
ATOM 2548 O O . GLY A 1 328 ? 14.922 -2.232 4.762 1 80.31 328 GLY A O 1
ATOM 2549 N N . ASN A 1 329 ? 15.219 -0.006 5.016 1 85.75 329 ASN A N 1
ATOM 2550 C CA . ASN A 1 329 ? 15.516 0.168 3.6 1 85.75 329 ASN A CA 1
ATOM 2551 C C . ASN A 1 329 ? 16.984 -0.135 3.291 1 85.75 329 ASN A C 1
ATOM 2553 O O . ASN A 1 329 ? 17.875 0.315 4.008 1 85.75 329 ASN A O 1
ATOM 2557 N N . VAL A 1 330 ? 17.156 -0.929 2.354 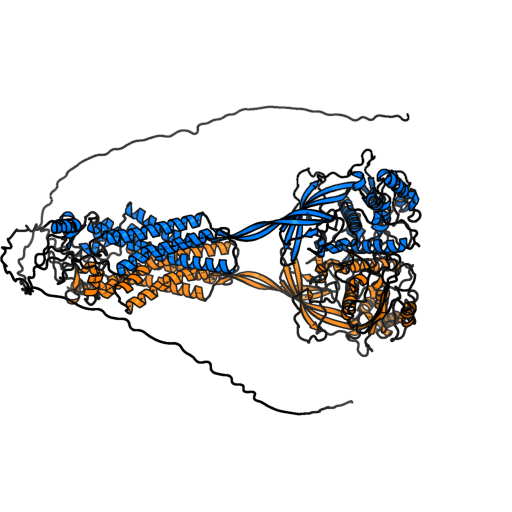1 87.38 330 VAL A N 1
ATOM 2558 C CA . VAL A 1 330 ? 18.516 -1.332 2.039 1 87.38 330 VAL A CA 1
ATOM 2559 C C . VAL A 1 330 ? 18.766 -1.216 0.535 1 87.38 330 VAL A C 1
ATOM 2561 O O . VAL A 1 330 ? 17.844 -1.445 -0.265 1 87.38 330 VAL A O 1
ATOM 2564 N N . THR A 1 331 ? 19.953 -0.778 0.201 1 87.81 331 THR A N 1
ATOM 2565 C CA . THR A 1 331 ? 20.406 -0.754 -1.186 1 87.81 331 THR A CA 1
ATOM 2566 C C . THR A 1 331 ? 21.703 -1.554 -1.348 1 87.81 331 THR A C 1
ATOM 2568 O O . THR A 1 331 ? 22.641 -1.392 -0.565 1 87.81 331 THR A O 1
ATOM 2571 N N . PHE A 1 332 ? 21.75 -2.395 -2.309 1 90.75 332 PHE A N 1
ATOM 2572 C CA . PHE A 1 332 ? 22.922 -3.242 -2.52 1 90.75 332 PHE A CA 1
ATOM 2573 C C . PHE A 1 332 ? 23.016 -3.67 -3.98 1 90.75 332 PHE A C 1
ATOM 2575 O O . PHE A 1 332 ? 22.094 -3.426 -4.77 1 90.75 332 PHE A O 1
ATOM 2582 N N . ALA A 1 333 ? 24.156 -4.242 -4.266 1 92.69 333 ALA A N 1
ATOM 2583 C CA . ALA A 1 333 ? 24.391 -4.75 -5.617 1 92.69 333 ALA A CA 1
ATOM 2584 C C . ALA A 1 333 ? 24.359 -6.273 -5.641 1 92.69 333 ALA A C 1
ATOM 2586 O O . ALA A 1 333 ? 24.875 -6.926 -4.73 1 92.69 333 ALA A O 1
ATOM 2587 N N . VAL A 1 334 ? 23.688 -6.812 -6.641 1 94.5 334 VAL A N 1
ATOM 2588 C CA . VAL A 1 334 ? 23.594 -8.258 -6.816 1 94.5 334 VAL A CA 1
ATOM 2589 C C . VAL A 1 334 ? 24.25 -8.664 -8.133 1 94.5 334 VAL A C 1
ATOM 2591 O O . VAL A 1 334 ? 24.016 -8.039 -9.172 1 94.5 334 VAL A O 1
ATOM 2594 N N . GLU A 1 335 ? 25.125 -9.734 -8.07 1 94.75 335 GLU A N 1
ATOM 2595 C CA . GLU A 1 335 ? 25.672 -10.359 -9.273 1 94.75 335 GLU A CA 1
ATOM 2596 C C . GLU A 1 335 ? 24.766 -11.469 -9.789 1 94.75 335 GLU A C 1
ATOM 2598 O O . GLU A 1 335 ? 24.344 -12.344 -9.023 1 94.75 335 GLU A O 1
ATOM 2603 N N . SER A 1 336 ? 24.406 -11.359 -11.016 1 95.31 336 SER A N 1
ATOM 2604 C CA . SER A 1 336 ? 23.547 -12.391 -11.609 1 95.31 336 SER A CA 1
ATOM 2605 C C . SER A 1 336 ? 23.922 -12.641 -13.062 1 95.31 336 SER A C 1
ATOM 2607 O O . SER A 1 336 ? 24.703 -11.883 -13.656 1 95.31 336 SER A O 1
ATOM 2609 N N . SER A 1 337 ? 23.484 -13.703 -13.586 1 94.62 337 SER A N 1
ATOM 2610 C CA . SER A 1 337 ? 23.688 -14.047 -14.984 1 94.62 337 SER A CA 1
ATOM 2611 C C . SER A 1 337 ? 22.469 -14.734 -15.578 1 94.62 337 SER A C 1
ATOM 2613 O O . SER A 1 337 ? 21.688 -15.367 -14.852 1 94.62 337 SER A O 1
ATOM 2615 N N . TYR A 1 338 ? 22.234 -14.547 -16.828 1 96.06 338 TYR A N 1
ATOM 2616 C CA . TYR A 1 338 ? 21.141 -15.195 -17.531 1 96.06 338 TYR A CA 1
ATOM 2617 C C . TYR A 1 338 ? 21.516 -15.445 -19 1 96.06 338 TYR A C 1
ATOM 2619 O O . TYR A 1 338 ? 22.516 -14.906 -19.484 1 96.06 338 TYR A O 1
ATOM 2627 N N . VAL A 1 339 ? 20.766 -16.281 -19.625 1 96.44 339 VAL A N 1
ATOM 2628 C CA . VAL A 1 339 ? 20.953 -16.562 -21.047 1 96.44 339 VAL A CA 1
ATOM 2629 C C . VAL A 1 339 ? 20.234 -15.508 -21.875 1 96.44 339 VAL A C 1
ATOM 2631 O O . VAL A 1 339 ? 19.094 -15.125 -21.562 1 96.44 339 VAL A O 1
ATOM 2634 N N . HIS A 1 340 ? 20.922 -15.008 -22.797 1 96.25 340 HIS A N 1
ATOM 2635 C CA . HIS A 1 340 ? 20.328 -14.062 -23.734 1 96.25 340 HIS A CA 1
ATOM 2636 C C . HIS A 1 340 ? 20.156 -14.695 -25.109 1 96.25 340 HIS A C 1
ATOM 2638 O O . HIS A 1 340 ? 21.109 -15.25 -25.672 1 96.25 340 HIS A O 1
ATOM 2644 N N . LEU A 1 341 ? 18.953 -14.594 -25.609 1 96.31 341 LEU A N 1
ATOM 2645 C CA . LEU A 1 341 ? 18.641 -15.117 -26.938 1 96.31 341 LEU A CA 1
ATOM 2646 C C . LEU A 1 341 ? 18.438 -13.984 -27.938 1 96.31 341 LEU A C 1
ATOM 2648 O O . LEU A 1 341 ? 17.641 -13.07 -27.703 1 96.31 341 LEU A O 1
ATOM 2652 N N . ASP A 1 342 ? 19.156 -14.031 -28.922 1 93.69 342 ASP A N 1
ATOM 2653 C CA . ASP A 1 342 ? 18.953 -13.125 -30.062 1 93.69 342 ASP A CA 1
ATOM 2654 C C . ASP A 1 342 ? 18.281 -13.836 -31.219 1 93.69 342 ASP A C 1
ATOM 2656 O O . ASP A 1 342 ? 18.938 -14.445 -32.062 1 93.69 342 ASP A O 1
ATOM 2660 N N . CYS A 1 343 ? 16.953 -13.648 -31.25 1 93.12 343 CYS A N 1
ATOM 2661 C CA . CYS A 1 343 ? 16.156 -14.375 -32.25 1 93.12 343 CYS A CA 1
ATOM 2662 C C . CYS A 1 343 ? 15.883 -13.508 -33.469 1 93.12 343 CYS A C 1
ATOM 2664 O O . CYS A 1 343 ? 14.883 -12.789 -33.5 1 93.12 343 CYS A O 1
ATOM 2666 N N . ASN A 1 344 ? 16.688 -13.492 -34.406 1 84.38 344 ASN A N 1
ATOM 2667 C CA . ASN A 1 344 ? 16.547 -12.656 -35.594 1 84.38 344 ASN A CA 1
ATOM 2668 C C . ASN A 1 344 ? 16.062 -13.461 -36.781 1 84.38 344 ASN A C 1
ATOM 2670 O O . ASN A 1 344 ? 15.781 -12.898 -37.844 1 84.38 344 ASN A O 1
ATOM 2674 N N . ASN A 1 345 ? 15.938 -14.719 -36.688 1 88.75 345 ASN A N 1
ATOM 2675 C CA . ASN A 1 345 ? 15.508 -15.586 -37.781 1 88.75 345 ASN A CA 1
ATOM 2676 C C . ASN A 1 345 ? 14.289 -16.422 -37.406 1 88.75 345 ASN A C 1
ATOM 2678 O O . ASN A 1 345 ? 14.43 -17.547 -36.938 1 88.75 345 ASN A O 1
ATOM 2682 N N . ILE A 1 346 ? 13.18 -15.852 -37.625 1 91.88 346 ILE A N 1
ATOM 2683 C CA . ILE A 1 346 ? 11.93 -16.547 -37.344 1 91.88 346 ILE A CA 1
ATOM 2684 C C . ILE A 1 346 ? 11.148 -16.781 -38.625 1 91.88 346 ILE A C 1
ATOM 2686 O O . ILE A 1 346 ? 10.938 -15.859 -39.406 1 91.88 346 ILE A O 1
ATOM 2690 N N . THR A 1 347 ? 10.828 -18 -38.844 1 89.31 347 THR A N 1
ATOM 2691 C CA . THR A 1 347 ? 10.062 -18.375 -40.031 1 89.31 347 THR A CA 1
ATOM 2692 C C . THR A 1 347 ? 8.703 -18.953 -39.625 1 89.31 347 THR A C 1
ATOM 2694 O O . THR A 1 347 ? 8.625 -19.938 -38.875 1 89.31 347 THR A O 1
ATOM 2697 N N . LYS A 1 348 ? 7.66 -18.375 -40.094 1 89.75 348 LYS A N 1
ATOM 2698 C CA . LYS A 1 348 ? 6.297 -18.875 -39.938 1 89.75 348 LYS A CA 1
ATOM 2699 C C . LYS A 1 348 ? 5.82 -19.578 -41.219 1 89.75 348 LYS A C 1
ATOM 2701 O O . LYS A 1 348 ? 5.699 -18.953 -42.281 1 89.75 348 LYS A O 1
ATOM 2706 N N . PHE A 1 349 ? 5.559 -20.828 -41.031 1 86.56 349 PHE A N 1
ATOM 2707 C CA . PHE A 1 349 ? 5.227 -21.641 -42.188 1 86.56 349 PHE A CA 1
ATOM 2708 C C . PHE A 1 349 ? 3.721 -21.641 -42.438 1 86.56 349 PHE A C 1
ATOM 2710 O O . PHE A 1 349 ? 2.934 -21.625 -41.469 1 86.56 349 PHE A O 1
ATOM 2717 N N . PRO A 1 350 ? 3.375 -21.641 -43.688 1 82.44 350 PRO A N 1
ATOM 2718 C CA . PRO A 1 350 ? 1.948 -21.781 -44 1 82.44 350 PRO A CA 1
ATOM 2719 C C . PRO A 1 350 ? 1.396 -23.156 -43.594 1 82.44 350 PRO A C 1
ATOM 2721 O O . PRO A 1 350 ? 2.16 -24.109 -43.406 1 82.44 350 PRO A O 1
ATOM 2724 N N . ILE A 1 351 ? 0.149 -23.234 -43.469 1 75.88 351 ILE A N 1
ATOM 2725 C CA . ILE A 1 351 ? -0.555 -24.438 -43.062 1 75.88 351 ILE A CA 1
ATOM 2726 C C . ILE A 1 351 ? -0.216 -25.594 -44 1 75.88 351 ILE A C 1
ATOM 2728 O O . ILE A 1 351 ? -0.141 -26.75 -43.562 1 75.88 351 ILE A O 1
ATOM 2732 N N . SER A 1 352 ? 0.058 -25.312 -45.25 1 75.81 352 SER A N 1
ATOM 2733 C CA . SER A 1 352 ? 0.287 -26.312 -46.281 1 75.81 352 SER A CA 1
ATOM 2734 C C . SER A 1 352 ? 1.701 -26.875 -46.188 1 75.81 352 SER A C 1
ATOM 2736 O O . SER A 1 352 ? 1.996 -27.922 -46.781 1 75.81 352 SER A O 1
ATOM 2738 N N . PHE A 1 353 ? 2.535 -26.297 -45.406 1 80.31 353 PHE A N 1
ATOM 2739 C CA . PHE A 1 353 ? 3.916 -26.766 -45.312 1 80.31 353 PHE A CA 1
ATOM 2740 C C . PHE A 1 353 ? 3.988 -28.094 -44.562 1 80.31 353 PHE A C 1
ATOM 2742 O O . PHE A 1 353 ? 3.416 -28.25 -43.5 1 80.31 353 PHE A O 1
ATOM 2749 N N . PRO A 1 354 ? 4.68 -29.125 -45.188 1 75.31 354 PRO A N 1
ATOM 2750 C CA . PRO A 1 354 ? 4.719 -30.438 -44.531 1 75.31 354 PRO A CA 1
ATOM 2751 C C . PRO A 1 354 ? 5.469 -30.406 -43.219 1 75.31 354 PRO A C 1
ATOM 2753 O O . PRO A 1 354 ? 6.59 -29.906 -43.125 1 75.31 354 PRO A O 1
ATOM 2756 N N . GLN A 1 355 ? 4.914 -30.969 -42.219 1 72.94 355 GLN A N 1
ATOM 2757 C CA . GLN A 1 355 ? 5.492 -31.062 -40.875 1 72.94 355 GLN A CA 1
ATOM 2758 C C . GLN A 1 355 ? 6.82 -31.812 -40.906 1 72.94 355 GLN A C 1
ATOM 2760 O O . GLN A 1 355 ? 7.754 -31.453 -40.188 1 72.94 355 GLN A O 1
ATOM 2765 N N . ASP A 1 356 ? 6.906 -32.812 -41.719 1 66.44 356 ASP A N 1
ATOM 2766 C CA . ASP A 1 356 ? 8.086 -33.656 -41.812 1 66.44 356 ASP A CA 1
ATOM 2767 C C . ASP A 1 356 ? 9.32 -32.875 -42.219 1 66.44 356 ASP A C 1
ATOM 2769 O O . ASP A 1 356 ? 10.43 -33.156 -41.781 1 66.44 356 ASP A O 1
ATOM 2773 N N . ASN A 1 357 ? 8.977 -31.906 -43.062 1 64.06 357 ASN A N 1
ATOM 2774 C CA . ASN A 1 357 ? 10.086 -31.078 -43.5 1 64.06 357 ASN A CA 1
ATOM 2775 C C . ASN A 1 357 ? 10.703 -30.266 -42.375 1 64.06 357 ASN A C 1
ATOM 2777 O O . ASN A 1 357 ? 11.906 -30.016 -42.375 1 64.06 357 ASN A O 1
ATOM 2781 N N . MET A 1 358 ? 9.883 -29.922 -41.469 1 69.75 358 MET A N 1
ATOM 2782 C CA . MET A 1 358 ? 10.383 -29.188 -40.312 1 69.75 358 MET A CA 1
ATOM 2783 C C . MET A 1 358 ? 11.242 -30.078 -39.438 1 69.75 358 MET A C 1
ATOM 2785 O O . MET A 1 358 ? 12.305 -29.656 -38.969 1 69.75 358 MET A O 1
ATOM 2789 N N . THR A 1 359 ? 10.812 -31.281 -39.344 1 61.91 359 THR A N 1
ATOM 2790 C CA . THR A 1 359 ? 11.492 -32.188 -38.438 1 61.91 359 THR A CA 1
ATOM 2791 C C . THR A 1 359 ? 12.734 -32.781 -39.094 1 61.91 359 THR A C 1
ATOM 2793 O O . THR A 1 359 ? 13.711 -33.125 -38.438 1 61.91 359 THR A O 1
ATOM 2796 N N . ASN A 1 360 ? 12.609 -33.062 -40.375 1 55.62 360 ASN A N 1
ATOM 2797 C CA . ASN A 1 360 ? 13.703 -33.688 -41.125 1 55.62 360 ASN A CA 1
ATOM 2798 C C . ASN A 1 360 ? 14.953 -32.812 -41.125 1 55.62 360 ASN A C 1
ATOM 2800 O O . ASN A 1 360 ? 16.078 -33.312 -41.156 1 55.62 360 ASN A O 1
ATOM 2804 N N . ILE A 1 361 ? 14.703 -31.609 -41.344 1 50.03 361 ILE A N 1
ATOM 2805 C CA . ILE A 1 361 ? 15.891 -30.766 -41.281 1 50.03 361 ILE A CA 1
ATOM 2806 C C . ILE A 1 361 ? 16.641 -31.031 -39.969 1 50.03 361 ILE A C 1
ATOM 2808 O O . ILE A 1 361 ? 17.875 -31.031 -39.969 1 50.03 361 ILE A O 1
ATOM 2812 N N . THR A 1 362 ? 15.906 -31.203 -39 1 48.41 362 THR A N 1
ATOM 2813 C CA . THR A 1 362 ? 16.5 -31.359 -37.656 1 48.41 362 THR A CA 1
ATOM 2814 C C . THR A 1 362 ? 16.703 -32.812 -37.344 1 48.41 362 THR A C 1
ATOM 2816 O O . THR A 1 362 ? 17.234 -33.156 -36.281 1 48.41 362 THR A O 1
ATOM 2819 N N . SER A 1 363 ? 16.062 -33.719 -38 1 44.97 363 SER A N 1
ATOM 2820 C CA . SER A 1 363 ? 16.031 -35.156 -37.688 1 44.97 363 SER A CA 1
ATOM 2821 C C . SER A 1 363 ? 17.438 -35.75 -37.688 1 44.97 363 SER A C 1
ATOM 2823 O O . SER A 1 363 ? 17.672 -36.781 -37.062 1 44.97 363 SER A O 1
ATOM 2825 N N . GLY A 1 364 ? 18.188 -35.438 -38.594 1 43.56 364 GLY A N 1
ATOM 2826 C CA . GLY A 1 364 ? 19.328 -36.344 -38.5 1 43.56 364 GLY A CA 1
ATOM 2827 C C . GLY A 1 364 ? 19.875 -36.5 -37.094 1 43.56 364 GLY A C 1
ATOM 2828 O O . GLY A 1 364 ? 20.453 -37.562 -36.781 1 43.56 364 GLY A O 1
ATOM 2829 N N . PHE A 1 365 ? 20.094 -35.594 -36.344 1 43.22 365 PHE A N 1
ATOM 2830 C CA . PHE A 1 365 ? 20.719 -35.688 -35.031 1 43.22 365 PHE A CA 1
ATOM 2831 C C . PHE A 1 365 ? 19.719 -35.375 -33.938 1 43.22 365 PHE A C 1
ATOM 2833 O O . PHE A 1 365 ? 20.094 -35.062 -32.812 1 43.22 365 PHE A O 1
ATOM 2840 N N . TRP A 1 366 ? 18.391 -35.094 -34.344 1 46.44 366 TRP A N 1
ATOM 2841 C CA . TRP A 1 366 ? 17.406 -35.156 -33.281 1 46.44 366 TRP A CA 1
ATOM 2842 C C . TRP A 1 366 ? 17.312 -36.531 -32.688 1 46.44 366 TRP A C 1
ATOM 2844 O O . TRP A 1 366 ? 16.906 -37.5 -33.344 1 46.44 366 TRP A O 1
ATOM 2854 N N . ALA A 1 367 ? 18.312 -37 -32.156 1 40.78 367 ALA A N 1
ATOM 2855 C CA . ALA A 1 367 ? 18.297 -38.375 -31.641 1 40.78 367 ALA A CA 1
ATOM 2856 C C . ALA A 1 367 ? 16.953 -38.688 -30.969 1 40.78 367 ALA A C 1
ATOM 2858 O O . ALA A 1 367 ? 16.359 -37.812 -30.328 1 40.78 367 ALA A O 1
ATOM 2859 N N . ASN A 1 368 ? 16.188 -39.438 -31.531 1 37.34 368 ASN A N 1
ATOM 2860 C CA . ASN A 1 368 ? 15.062 -40.062 -30.828 1 37.34 368 ASN A CA 1
ATOM 2861 C C . ASN A 1 368 ? 15.32 -40.125 -29.328 1 37.34 368 ASN A C 1
ATOM 2863 O O . ASN A 1 368 ? 16.453 -40.344 -28.906 1 37.34 368 ASN A O 1
ATOM 2867 N N . SER A 1 369 ? 14.602 -39.531 -28.531 1 39.5 369 SER A N 1
ATOM 2868 C CA . SER A 1 369 ? 14.617 -39.406 -27.078 1 39.5 369 SER A CA 1
ATOM 2869 C C . SER A 1 369 ? 15.445 -40.531 -26.438 1 39.5 369 SER A C 1
ATOM 2871 O O . SER A 1 369 ? 16.109 -40.312 -25.438 1 39.5 369 SER A O 1
ATOM 2873 N N . HIS A 1 370 ? 15.109 -41.812 -26.766 1 36.16 370 HIS A N 1
ATOM 2874 C CA . HIS A 1 370 ? 15.516 -42.906 -25.875 1 36.16 370 HIS A CA 1
ATOM 2875 C C . HIS A 1 370 ? 17.016 -43.156 -25.969 1 36.16 370 HIS A C 1
ATOM 2877 O O . HIS A 1 370 ? 17.594 -43.812 -25.109 1 36.16 370 HIS A O 1
ATOM 2883 N N . THR A 1 371 ? 17.562 -43.125 -27.109 1 36.78 371 THR A N 1
ATOM 2884 C CA . THR A 1 371 ? 18.969 -43.531 -27.188 1 36.78 371 THR A CA 1
ATOM 2885 C C . THR A 1 371 ? 19.891 -42.344 -27.078 1 36.78 371 THR A C 1
ATOM 2887 O O . THR A 1 371 ? 20.594 -42 -28.031 1 36.78 371 THR A O 1
ATOM 2890 N N . TYR A 1 372 ? 19.516 -41.281 -26.641 1 45.12 372 TYR A N 1
ATOM 2891 C CA . TYR A 1 372 ? 20.094 -40 -26.359 1 45.12 372 TYR A CA 1
ATOM 2892 C C . TYR A 1 372 ? 21.484 -40.125 -25.734 1 45.12 372 TYR A C 1
ATOM 2894 O O . TYR A 1 372 ? 22.203 -39.125 -25.594 1 45.12 372 TYR A O 1
ATOM 2902 N N . SER A 1 373 ? 21.641 -40.969 -24.844 1 48.25 373 SER A N 1
ATOM 2903 C CA . SER A 1 373 ? 22.812 -40.844 -23.984 1 48.25 373 SER A CA 1
ATOM 2904 C C . SER A 1 373 ? 24.078 -40.625 -24.797 1 48.25 373 SER A C 1
ATOM 2906 O O . SER A 1 373 ? 24.797 -39.656 -24.594 1 48.25 373 SER A O 1
ATOM 2908 N N . ASP A 1 374 ? 24.391 -41.594 -25.578 1 47.59 374 ASP A N 1
ATOM 2909 C CA . ASP A 1 374 ? 25.75 -41.656 -26.109 1 47.59 374 ASP A CA 1
ATOM 2910 C C . ASP A 1 374 ? 25.891 -40.781 -27.359 1 47.59 374 ASP A C 1
ATOM 2912 O O . ASP A 1 374 ? 26.906 -40.125 -27.547 1 47.59 374 ASP A O 1
ATOM 2916 N N . ASN A 1 375 ? 24.766 -40.656 -28.094 1 48.31 375 ASN A N 1
ATOM 2917 C CA . ASN A 1 375 ? 24.922 -40.031 -29.406 1 48.31 375 ASN A CA 1
ATOM 2918 C C . ASN A 1 375 ? 24.875 -38.5 -29.312 1 48.31 375 ASN A C 1
ATOM 2920 O O . ASN A 1 375 ? 25.562 -37.812 -30.078 1 48.31 375 ASN A O 1
ATOM 2924 N N . ILE A 1 376 ? 24.062 -37.875 -28.438 1 55.03 376 ILE A N 1
ATOM 2925 C CA . ILE A 1 376 ? 24.031 -36.406 -28.312 1 55.03 376 ILE A CA 1
ATOM 2926 C C . ILE A 1 376 ? 25.406 -35.906 -27.859 1 55.03 376 ILE A C 1
ATOM 2928 O O . ILE A 1 376 ? 25.859 -34.875 -28.312 1 55.03 376 ILE A O 1
ATOM 2932 N N . LEU A 1 377 ? 25.906 -36.75 -27.078 1 57.31 377 LEU A N 1
ATOM 2933 C CA . LEU A 1 377 ? 27.203 -36.344 -26.531 1 57.31 377 LEU A CA 1
ATOM 2934 C C . LEU A 1 377 ? 28.312 -36.5 -27.562 1 57.31 377 LEU A C 1
ATOM 2936 O O . LEU A 1 377 ? 29.312 -35.781 -27.531 1 57.31 377 LEU A O 1
ATOM 2940 N N . LYS A 1 378 ? 27.953 -37.375 -28.562 1 59.09 378 LYS A N 1
ATOM 2941 C CA . LYS A 1 378 ? 29.047 -37.719 -29.469 1 59.09 378 LYS A CA 1
ATOM 2942 C C . LYS A 1 378 ? 28.906 -37 -30.797 1 59.09 378 LYS A C 1
ATOM 2944 O O . LYS A 1 378 ? 29.844 -36.969 -31.594 1 59.09 378 LYS A O 1
ATOM 2949 N N . ALA A 1 379 ? 27.75 -36.25 -30.969 1 65.94 379 ALA A N 1
ATOM 2950 C CA . ALA A 1 379 ? 27.578 -35.594 -32.25 1 65.94 379 ALA A CA 1
ATOM 2951 C C . ALA A 1 379 ? 28.469 -34.344 -32.344 1 65.94 379 ALA A C 1
ATOM 2953 O O . ALA A 1 379 ? 28.703 -33.656 -31.344 1 65.94 379 ALA A O 1
ATOM 2954 N N . PRO A 1 380 ? 29.094 -34.156 -33.594 1 68.5 380 PRO A N 1
ATOM 2955 C CA . PRO A 1 380 ? 29.984 -33 -33.75 1 68.5 380 PRO A CA 1
ATOM 2956 C C . PRO A 1 380 ? 29.234 -31.656 -33.688 1 68.5 380 PRO A C 1
ATOM 2958 O O . PRO A 1 380 ? 28.047 -31.609 -34 1 68.5 380 PRO A O 1
ATOM 2961 N N . ASN A 1 381 ? 29.938 -30.594 -33.344 1 77.38 381 ASN A N 1
ATOM 2962 C CA . ASN A 1 381 ? 29.406 -29.234 -33.375 1 77.38 381 ASN A CA 1
ATOM 2963 C C . ASN A 1 381 ? 29 -28.828 -34.781 1 77.38 381 ASN A C 1
ATOM 2965 O O . ASN A 1 381 ? 29.625 -29.234 -35.75 1 77.38 381 ASN A O 1
ATOM 2969 N N . GLY A 1 382 ? 27.828 -28.109 -34.938 1 75.19 382 GLY A N 1
ATOM 2970 C CA . GLY A 1 382 ? 27.266 -27.734 -36.219 1 75.19 382 GLY A CA 1
ATOM 2971 C C . GLY A 1 382 ? 25.984 -28.484 -36.562 1 75.19 382 GLY A C 1
ATOM 2972 O O . GLY A 1 382 ? 25.297 -28.156 -37.531 1 75.19 382 GLY A O 1
ATOM 2973 N N . THR A 1 383 ? 25.703 -29.438 -35.75 1 76.94 383 THR A N 1
ATOM 2974 C CA . THR A 1 383 ? 24.469 -30.203 -35.906 1 76.94 383 THR A CA 1
ATOM 2975 C C . THR A 1 383 ? 23.484 -29.875 -34.781 1 76.94 383 THR A C 1
ATOM 2977 O O . THR A 1 383 ? 23.891 -29.641 -33.656 1 76.94 383 THR A O 1
ATOM 2980 N N . TRP A 1 384 ? 22.234 -29.906 -35.156 1 82.69 384 TRP A N 1
ATOM 2981 C CA . TRP A 1 384 ? 21.219 -29.641 -34.156 1 82.69 384 TRP A CA 1
ATOM 2982 C C . TRP A 1 384 ? 21.031 -30.844 -33.25 1 82.69 384 TRP A C 1
ATOM 2984 O O . TRP A 1 384 ? 20.812 -31.969 -33.719 1 82.69 384 TRP A O 1
ATOM 2994 N N . ARG A 1 385 ? 21.125 -30.578 -31.984 1 80.56 385 ARG A N 1
ATOM 2995 C CA . ARG A 1 385 ? 20.969 -31.641 -31 1 80.56 385 ARG A CA 1
ATOM 2996 C C . ARG A 1 385 ? 19.875 -31.281 -29.984 1 80.56 385 ARG A C 1
ATOM 2998 O O . ARG A 1 385 ? 19.891 -30.188 -29.422 1 80.56 385 ARG A O 1
ATOM 3005 N N . GLY A 1 386 ? 18.844 -32.094 -29.828 1 82.06 386 GLY A N 1
ATOM 3006 C CA . GLY A 1 386 ? 17.719 -31.953 -28.906 1 82.06 386 GLY A CA 1
ATOM 3007 C C . GLY A 1 386 ? 16.719 -33.094 -28.984 1 82.06 386 GLY A C 1
ATOM 3008 O O . GLY A 1 386 ? 16.812 -33.938 -29.859 1 82.06 386 GLY A O 1
ATOM 3009 N N . VAL A 1 387 ? 15.805 -33.094 -28.031 1 79.19 387 VAL A N 1
ATOM 3010 C CA . VAL A 1 387 ? 14.766 -34.094 -28 1 79.19 387 VAL A CA 1
ATOM 3011 C C . VAL A 1 387 ? 13.539 -33.625 -28.766 1 79.19 387 VAL A C 1
ATOM 3013 O O . VAL A 1 387 ? 13.07 -32.5 -28.547 1 79.19 387 VAL A O 1
ATOM 3016 N N . LYS A 1 388 ? 12.93 -34.438 -29.672 1 77.81 388 LYS A N 1
ATOM 3017 C CA . LYS A 1 388 ? 11.781 -34.062 -30.5 1 77.81 388 LYS A CA 1
ATOM 3018 C C . LYS A 1 388 ? 10.469 -34.375 -29.781 1 77.81 388 LYS A C 1
ATOM 3020 O O . LYS A 1 388 ? 9.688 -35.219 -30.25 1 77.81 388 LYS A O 1
ATOM 3025 N N . ASN A 1 389 ? 10.156 -33.656 -28.875 1 72.44 389 ASN A N 1
ATOM 3026 C CA . ASN A 1 389 ? 8.945 -33.844 -28.078 1 72.44 389 ASN A CA 1
ATOM 3027 C C . ASN A 1 389 ? 7.684 -33.594 -28.906 1 72.44 389 ASN A C 1
ATOM 3029 O O . ASN A 1 389 ? 6.609 -34.094 -28.562 1 72.44 389 ASN A O 1
ATOM 3033 N N . HIS A 1 390 ? 7.773 -32.875 -30 1 68.12 390 HIS A N 1
ATOM 3034 C CA . HIS A 1 390 ? 6.602 -32.406 -30.719 1 68.12 390 HIS A CA 1
ATOM 3035 C C . HIS A 1 390 ? 6.223 -33.344 -31.844 1 68.12 390 HIS A C 1
ATOM 3037 O O . HIS A 1 390 ? 5.184 -33.188 -32.5 1 68.12 390 HIS A O 1
ATOM 3043 N N . VAL A 1 391 ? 6.992 -34.281 -32.312 1 63.41 391 VAL A N 1
ATOM 3044 C CA . VAL A 1 391 ? 6.648 -35.219 -33.375 1 63.41 391 VAL A CA 1
ATOM 3045 C C . VAL A 1 391 ? 6.445 -36.625 -32.781 1 63.41 391 VAL A C 1
ATOM 3047 O O . VAL A 1 391 ? 5.715 -37.438 -33.344 1 63.41 391 VAL A O 1
ATOM 3050 N N . ASN A 1 392 ? 7.199 -36.938 -31.766 1 54.66 392 ASN A N 1
ATOM 3051 C CA . ASN A 1 392 ? 7.219 -38.344 -31.312 1 54.66 392 ASN A CA 1
ATOM 3052 C C . ASN A 1 392 ? 5.938 -38.688 -30.562 1 54.66 392 ASN A C 1
ATOM 3054 O O . ASN A 1 392 ? 5.441 -37.906 -29.75 1 54.66 392 ASN A O 1
ATOM 3058 N N . ASN A 1 393 ? 5.059 -39.5 -31.234 1 49.22 393 ASN A N 1
ATOM 3059 C CA . ASN A 1 393 ? 3.738 -40.031 -30.922 1 49.22 393 ASN A CA 1
ATOM 3060 C C . ASN A 1 393 ? 3.666 -40.531 -29.484 1 49.22 393 ASN A C 1
ATOM 3062 O O . ASN A 1 393 ? 2.693 -41.188 -29.109 1 49.22 393 ASN A O 1
ATOM 3066 N N . THR A 1 394 ? 4.812 -40.531 -28.859 1 46.72 394 THR A N 1
ATOM 3067 C CA . THR A 1 394 ? 4.52 -41.219 -27.625 1 46.72 394 THR A CA 1
ATOM 3068 C C . THR A 1 394 ? 3.746 -40.344 -26.656 1 46.72 394 THR A C 1
ATOM 3070 O O . THR A 1 394 ? 3.621 -39.125 -26.891 1 46.72 394 THR A O 1
ATOM 3073 N N . GLN A 1 395 ? 3.215 -40.875 -25.609 1 47.72 395 GLN A N 1
ATOM 3074 C CA . GLN A 1 395 ? 2.26 -40.469 -24.578 1 47.72 395 GLN A CA 1
ATOM 3075 C C . GLN A 1 395 ? 2.496 -39.031 -24.125 1 47.72 395 GLN A C 1
ATOM 3077 O O . GLN A 1 395 ? 1.578 -38.375 -23.625 1 47.72 395 GLN A O 1
ATOM 3082 N N . ASN A 1 396 ? 3.754 -38.469 -24.406 1 54.91 396 ASN A N 1
ATOM 3083 C CA . ASN A 1 396 ? 3.959 -37.156 -23.828 1 54.91 396 ASN A CA 1
ATOM 3084 C C . ASN A 1 396 ? 4.188 -36.094 -24.906 1 54.91 396 ASN A C 1
ATOM 3086 O O . ASN A 1 396 ? 5.215 -35.406 -24.922 1 54.91 396 ASN A O 1
ATOM 3090 N N . LEU A 1 397 ? 3.234 -35.969 -25.812 1 62.84 397 LEU A N 1
ATOM 3091 C CA . LEU A 1 397 ? 3.418 -35.094 -26.969 1 62.84 397 LEU A CA 1
ATOM 3092 C C . LEU A 1 397 ? 3.156 -33.656 -26.594 1 62.84 397 LEU A C 1
ATOM 3094 O O . LEU A 1 397 ? 2.162 -33.344 -25.922 1 62.84 397 LEU A O 1
ATOM 3098 N N . THR A 1 398 ? 4.207 -32.812 -26.75 1 79.38 398 THR A N 1
ATOM 3099 C CA . THR A 1 398 ? 4.055 -31.359 -26.688 1 79.38 398 THR A CA 1
ATOM 3100 C C . THR A 1 398 ? 3.992 -30.766 -28.094 1 79.38 398 THR A C 1
ATOM 3102 O O . THR A 1 398 ? 4.094 -31.5 -29.094 1 79.38 398 THR A O 1
ATOM 3105 N N . THR A 1 399 ? 3.727 -29.562 -28.203 1 85.81 399 THR A N 1
ATOM 3106 C CA . THR A 1 399 ? 3.586 -28.906 -29.516 1 85.81 399 THR A CA 1
ATOM 3107 C C . THR A 1 399 ? 4.879 -28.203 -29.906 1 85.81 399 THR A C 1
ATOM 3109 O O . THR A 1 399 ? 4.938 -27.531 -30.938 1 85.81 399 THR A O 1
ATOM 3112 N N . TRP A 1 400 ? 5.918 -28.344 -29.109 1 88.94 400 TRP A N 1
ATOM 3113 C CA . TRP A 1 400 ? 7.141 -27.609 -29.422 1 88.94 400 TRP A CA 1
ATOM 3114 C C . TRP A 1 400 ? 8.367 -28.344 -28.891 1 88.94 400 TRP A C 1
ATOM 3116 O O . TRP A 1 400 ? 8.242 -29.266 -28.078 1 88.94 400 TRP A O 1
ATOM 3126 N N . ALA A 1 401 ? 9.547 -28.031 -29.406 1 88.06 401 ALA A N 1
ATOM 3127 C CA . ALA A 1 401 ? 10.828 -28.609 -29.031 1 88.06 401 ALA A CA 1
ATOM 3128 C C . ALA A 1 401 ? 11.969 -27.625 -29.297 1 88.06 401 ALA A C 1
ATOM 3130 O O . ALA A 1 401 ? 11.805 -26.656 -30.047 1 88.06 401 ALA A O 1
ATOM 3131 N N . ILE A 1 402 ? 13.086 -27.891 -28.641 1 90.62 402 ILE A N 1
ATOM 3132 C CA . ILE A 1 402 ? 14.258 -27.047 -28.828 1 90.62 402 ILE A CA 1
ATOM 3133 C C . ILE A 1 402 ? 15.477 -27.922 -29.125 1 90.62 402 ILE A C 1
ATOM 3135 O O . ILE A 1 402 ? 15.516 -29.094 -28.75 1 90.62 402 ILE A O 1
ATOM 3139 N N . ALA A 1 403 ? 16.438 -27.312 -29.766 1 87.81 403 ALA A N 1
ATOM 3140 C CA . ALA A 1 403 ? 17.719 -27.969 -30.078 1 87.81 403 ALA A CA 1
ATOM 3141 C C . ALA A 1 403 ? 18.859 -26.953 -30.109 1 87.81 403 ALA A C 1
ATOM 3143 O O . ALA A 1 403 ? 18.625 -25.75 -30.234 1 87.81 403 ALA A O 1
ATOM 3144 N N . LEU A 1 404 ? 20.031 -27.422 -29.859 1 89.12 404 LEU A N 1
ATOM 3145 C CA . LEU A 1 404 ? 21.25 -26.609 -29.891 1 89.12 404 LEU A CA 1
ATOM 3146 C C . LEU A 1 404 ? 22.25 -27.141 -30.906 1 89.12 404 LEU A C 1
ATOM 3148 O O . LEU A 1 404 ? 22.375 -28.359 -31.047 1 89.12 404 LEU A O 1
ATOM 3152 N N . ASP A 1 405 ? 23.062 -26.312 -31.547 1 85.94 405 ASP A N 1
ATOM 3153 C CA . ASP A 1 405 ? 23.938 -26.766 -32.625 1 85.94 405 ASP A CA 1
ATOM 3154 C C . ASP A 1 405 ? 25.375 -26.859 -32.156 1 85.94 405 ASP A C 1
ATOM 3156 O O . ASP A 1 405 ? 26.234 -27.422 -32.875 1 85.94 405 ASP A O 1
ATOM 3160 N N . ARG A 1 406 ? 25.641 -26.328 -31 1 83.38 406 ARG A N 1
ATOM 3161 C CA . ARG A 1 406 ? 27.047 -26.312 -30.562 1 83.38 406 ARG A CA 1
ATOM 3162 C C . ARG A 1 406 ? 27.141 -26.453 -29.047 1 83.38 406 ARG A C 1
ATOM 3164 O O . ARG A 1 406 ? 26.391 -25.812 -28.312 1 83.38 406 ARG A O 1
ATOM 3171 N N . PHE A 1 407 ? 28.062 -27.391 -28.641 1 83.31 407 PHE A N 1
ATOM 3172 C CA . PHE A 1 407 ? 28.406 -27.562 -27.219 1 83.31 407 PHE A CA 1
ATOM 3173 C C . PHE A 1 407 ? 29.875 -27.281 -26.984 1 83.31 407 PHE A C 1
ATOM 3175 O O . PHE A 1 407 ? 30.641 -27.109 -27.938 1 83.31 407 PHE A O 1
ATOM 3182 N N . VAL A 1 408 ? 30.141 -26.984 -25.797 1 76.56 408 VAL A N 1
ATOM 3183 C CA . VAL A 1 408 ? 31.547 -26.797 -25.469 1 76.56 408 VAL A CA 1
ATOM 3184 C C . VAL A 1 408 ? 32.312 -28.109 -25.688 1 76.56 408 VAL A C 1
ATOM 3186 O O . VAL A 1 408 ? 31.719 -29.188 -25.688 1 76.56 408 VAL A O 1
ATOM 3189 N N . ASP A 1 409 ? 33.594 -28.125 -26.094 1 62.12 409 ASP A N 1
ATOM 3190 C CA . ASP A 1 409 ? 34.438 -29.266 -26.438 1 62.12 409 ASP A CA 1
ATOM 3191 C C . ASP A 1 409 ? 34.156 -30.469 -25.531 1 62.12 409 ASP A C 1
ATOM 3193 O O . ASP A 1 409 ? 33.875 -30.297 -24.344 1 62.12 409 ASP A O 1
ATOM 3197 N N . PRO A 1 410 ? 33.781 -31.641 -26.312 1 53.69 410 PRO A N 1
ATOM 3198 C CA . PRO A 1 410 ? 33.375 -32.906 -25.734 1 53.69 410 PRO A CA 1
ATOM 3199 C C . PRO A 1 410 ? 34.219 -33.281 -24.516 1 53.69 410 PRO A C 1
ATOM 3201 O O . PRO A 1 410 ? 33.781 -34.094 -23.672 1 53.69 410 PRO A O 1
ATOM 3204 N N . PHE A 1 411 ? 35.469 -32.812 -24.578 1 50.53 411 PHE A N 1
ATOM 3205 C CA . PHE A 1 411 ? 36.219 -33.125 -23.375 1 50.53 411 PHE A CA 1
ATOM 3206 C C . PHE A 1 411 ? 35.438 -32.812 -22.125 1 50.53 411 PHE A C 1
ATOM 3208 O O . PHE A 1 411 ? 35.562 -33.5 -21.109 1 50.53 411 PHE A O 1
ATOM 3215 N N . TRP A 1 412 ? 34.531 -31.984 -22.328 1 47.19 412 TRP A N 1
ATOM 3216 C CA . TRP A 1 412 ? 33.812 -31.469 -21.172 1 47.19 412 TRP A CA 1
ATOM 3217 C C . TRP A 1 412 ? 32.438 -32.125 -21.047 1 47.19 412 TRP A C 1
ATOM 3219 O O . TRP A 1 412 ? 31.734 -31.906 -20.047 1 47.19 412 TRP A O 1
ATOM 3229 N N . ALA A 1 413 ? 32.094 -32.812 -22.109 1 47.03 413 ALA A N 1
ATOM 3230 C CA . ALA A 1 413 ? 30.781 -33.438 -22.141 1 47.03 413 ALA A CA 1
ATOM 3231 C C . ALA A 1 413 ? 30.828 -34.812 -21.438 1 47.03 413 ALA A C 1
ATOM 3233 O O . ALA A 1 413 ? 29.781 -35.375 -21.094 1 47.03 413 ALA A O 1
ATOM 3234 N N . ASP A 1 414 ? 31.891 -35.656 -21.641 1 42.34 414 ASP A N 1
ATOM 3235 C CA . ASP A 1 414 ? 31.922 -37.031 -21.172 1 42.34 414 ASP A CA 1
ATOM 3236 C C . ASP A 1 414 ? 32.156 -37.094 -19.672 1 42.34 414 ASP A C 1
ATOM 3238 O O . ASP A 1 414 ? 33.188 -36.656 -19.172 1 42.34 414 ASP A O 1
ATOM 3242 N N . GLN A 1 415 ? 31.219 -37.469 -18.984 1 46.09 415 GLN A N 1
ATOM 3243 C CA . GLN A 1 415 ? 31.297 -37.594 -17.531 1 46.09 415 GLN A CA 1
ATOM 3244 C C . GLN A 1 415 ? 32.531 -38.406 -17.125 1 46.09 415 GLN A C 1
ATOM 3246 O O . GLN A 1 415 ? 33.188 -38.094 -16.125 1 46.09 415 GLN A O 1
ATOM 3251 N N . GLU A 1 416 ? 32.844 -39.469 -17.875 1 44.34 416 GLU A N 1
ATOM 3252 C CA . GLU A 1 416 ? 34 -40.312 -17.547 1 44.34 416 GLU A CA 1
ATOM 3253 C C . GLU A 1 416 ? 35.312 -39.562 -17.734 1 44.34 416 GLU A C 1
ATOM 3255 O O . GLU A 1 416 ? 36.219 -39.688 -16.906 1 44.34 416 GLU A O 1
ATOM 3260 N N . VAL A 1 417 ? 35.438 -39 -18.781 1 45.44 417 VAL A N 1
ATOM 3261 C CA . VAL A 1 417 ? 36.656 -38.25 -19.062 1 45.44 417 VAL A CA 1
ATOM 3262 C C . VAL A 1 417 ? 36.75 -37.031 -18.125 1 45.44 417 VAL A C 1
ATOM 3264 O O . VAL A 1 417 ? 37.844 -36.719 -17.609 1 45.44 417 VAL A O 1
ATOM 3267 N N . GLN A 1 418 ? 35.688 -36.406 -17.812 1 46.12 418 GLN A N 1
ATOM 3268 C CA . GLN A 1 418 ? 35.625 -35.375 -16.781 1 46.12 418 GLN A CA 1
ATOM 3269 C C . GLN A 1 418 ? 36.031 -35.906 -15.422 1 46.12 418 GLN A C 1
ATOM 3271 O O . GLN A 1 418 ? 36.812 -35.281 -14.688 1 46.12 418 GLN A O 1
ATOM 3276 N N . ASN A 1 419 ? 35.5 -37 -15.164 1 46.28 419 ASN A N 1
ATOM 3277 C CA . ASN A 1 419 ? 35.906 -37.688 -13.938 1 46.28 419 ASN A CA 1
ATOM 3278 C C . ASN A 1 419 ? 37.406 -38 -13.93 1 46.28 419 ASN A C 1
ATOM 3280 O O . ASN A 1 419 ? 38.062 -37.812 -12.914 1 46.28 419 ASN A O 1
ATOM 3284 N N . ALA A 1 420 ? 37.844 -38.594 -15 1 46.53 420 ALA A N 1
ATOM 3285 C CA . ALA A 1 420 ? 39.25 -38.969 -15.055 1 46.53 420 ALA A CA 1
ATOM 3286 C C . ALA A 1 420 ? 40.188 -37.75 -14.984 1 46.53 420 ALA A C 1
ATOM 3288 O O . ALA A 1 420 ? 41.188 -37.75 -14.281 1 46.53 420 ALA A O 1
ATOM 3289 N N . ARG A 1 421 ? 40.031 -36.781 -15.648 1 42.81 421 ARG A N 1
ATOM 3290 C CA . ARG A 1 421 ? 40.875 -35.594 -15.633 1 42.81 421 ARG A CA 1
ATOM 3291 C C . ARG A 1 421 ? 40.688 -34.812 -14.344 1 42.81 421 ARG A C 1
ATOM 3293 O O . ARG A 1 421 ? 41.656 -34.219 -13.82 1 42.81 421 ARG A O 1
ATOM 3300 N N . LEU A 1 422 ? 39.469 -34.594 -13.984 1 43.59 422 LEU A N 1
ATOM 3301 C CA . LEU A 1 422 ? 39.281 -33.969 -12.688 1 43.59 422 LEU A CA 1
ATOM 3302 C C . LEU A 1 422 ? 40 -34.719 -11.578 1 43.59 422 LEU A C 1
ATOM 3304 O O . LEU A 1 422 ? 40.531 -34.094 -10.664 1 43.59 422 LEU A O 1
ATOM 3308 N N . VAL A 1 423 ? 39.906 -36 -11.68 1 45.06 423 VAL A N 1
ATOM 3309 C CA . VAL A 1 423 ? 40.75 -36.75 -10.758 1 45.06 423 VAL A CA 1
ATOM 3310 C C . VAL A 1 423 ? 42.219 -36.375 -10.977 1 45.06 423 VAL A C 1
ATOM 3312 O O . VAL A 1 423 ? 42.969 -36.188 -10.008 1 45.06 423 VAL A O 1
ATOM 3315 N N . GLU A 1 424 ? 42.719 -36.406 -12.148 1 42.78 424 GLU A N 1
ATOM 3316 C CA . GLU A 1 424 ? 44.094 -36.094 -12.398 1 42.78 424 GLU A CA 1
ATOM 3317 C C . GLU A 1 424 ? 44.406 -34.656 -12.008 1 42.78 424 GLU A C 1
ATOM 3319 O O . GLU A 1 424 ? 45.438 -34.375 -11.406 1 42.78 424 GLU A O 1
ATOM 3324 N N . LYS A 1 425 ? 43.719 -33.719 -12.562 1 39.47 425 LYS A N 1
ATOM 3325 C CA . LYS A 1 425 ? 44.062 -32.312 -12.266 1 39.47 425 LYS A CA 1
ATOM 3326 C C . LYS A 1 425 ? 43.812 -32 -10.797 1 39.47 425 LYS A C 1
ATOM 3328 O O . LYS A 1 425 ? 44.531 -31.219 -10.188 1 39.47 425 LYS A O 1
ATOM 3333 N N . LEU A 1 426 ? 42.531 -32.312 -10.312 1 39.88 426 LEU A N 1
ATOM 3334 C CA . LEU A 1 426 ? 42.281 -31.875 -8.938 1 39.88 426 LEU A CA 1
ATOM 3335 C C . LEU A 1 426 ? 42.938 -32.812 -7.941 1 39.88 426 LEU A C 1
ATOM 3337 O O . LEU A 1 426 ? 42.844 -32.625 -6.727 1 39.88 426 LEU A O 1
ATOM 3341 N N . ASN A 1 427 ? 43.812 -33.625 -8.336 1 39.5 427 ASN A N 1
ATOM 3342 C CA . ASN A 1 427 ? 44.531 -34.438 -7.359 1 39.5 427 ASN A CA 1
ATOM 3343 C C . ASN A 1 427 ? 43.75 -34.5 -6.035 1 39.5 427 ASN A C 1
ATOM 3345 O O . ASN A 1 427 ? 44.375 -34.719 -4.98 1 39.5 427 ASN A O 1
ATOM 3349 N N . THR A 1 428 ? 42.844 -33.594 -5.586 1 39.91 428 THR A N 1
ATOM 3350 C CA . THR A 1 428 ? 42.219 -33.656 -4.281 1 39.91 428 THR A CA 1
ATOM 3351 C C . THR A 1 428 ? 40.969 -34.531 -4.324 1 39.91 428 THR A C 1
ATOM 3353 O O . THR A 1 428 ? 40.375 -34.75 -5.391 1 39.91 428 THR A O 1
ATOM 3356 N N . THR A 1 429 ? 40.688 -35.5 -3.35 1 39.5 429 THR A N 1
ATOM 3357 C CA . THR A 1 429 ? 39.625 -36.469 -3.021 1 39.5 429 THR A CA 1
ATOM 3358 C C . THR A 1 429 ? 38.25 -35.875 -3.35 1 39.5 429 THR A C 1
ATOM 3360 O O . THR A 1 429 ? 37.312 -36.625 -3.551 1 39.5 429 THR A O 1
ATOM 3363 N N . ASP A 1 430 ? 37.812 -34.688 -2.953 1 38.19 430 ASP A N 1
ATOM 3364 C CA . ASP A 1 430 ? 36.406 -34.219 -2.988 1 38.19 430 ASP A CA 1
ATOM 3365 C C . ASP A 1 430 ? 36.031 -33.719 -4.375 1 38.19 430 ASP A C 1
ATOM 3367 O O . ASP A 1 430 ? 35.812 -32.5 -4.555 1 38.19 430 ASP A O 1
ATOM 3371 N N . VAL A 1 431 ? 36.406 -34.125 -5.43 1 40.59 431 VAL A N 1
ATOM 3372 C CA . VAL A 1 431 ? 36.281 -33.906 -6.871 1 40.59 431 VAL A CA 1
ATOM 3373 C C . VAL A 1 431 ? 34.812 -33.75 -7.262 1 40.59 431 VAL A C 1
ATOM 3375 O O . VAL A 1 431 ? 34.5 -33.031 -8.219 1 40.59 431 VAL A O 1
ATOM 3378 N N . ARG A 1 432 ? 33.969 -34.5 -6.906 1 42.81 432 ARG A N 1
ATOM 3379 C CA . ARG A 1 432 ? 32.531 -34.469 -7.125 1 42.81 432 ARG A CA 1
ATOM 3380 C C . ARG A 1 432 ? 31.969 -33.094 -6.859 1 42.81 432 ARG A C 1
ATOM 3382 O O . ARG A 1 432 ? 30.969 -32.688 -7.48 1 42.81 432 ARG A O 1
ATOM 3389 N N . ALA A 1 433 ? 32.531 -32.438 -5.887 1 42.06 433 ALA A N 1
ATOM 3390 C CA . ALA A 1 433 ? 32.031 -31.094 -5.562 1 42.06 433 ALA A CA 1
ATOM 3391 C C . ALA A 1 433 ? 32.375 -30.094 -6.676 1 42.06 433 ALA A C 1
ATOM 3393 O O . ALA A 1 433 ? 31.609 -29.188 -6.953 1 42.06 433 ALA A O 1
ATOM 3394 N N . ASP A 1 434 ? 33.562 -30.297 -7.395 1 42.19 434 ASP A N 1
ATOM 3395 C CA . ASP A 1 434 ? 34.062 -29.328 -8.359 1 42.19 434 ASP A CA 1
ATOM 3396 C C . ASP A 1 434 ? 33.375 -29.484 -9.711 1 42.19 434 ASP A C 1
ATOM 3398 O O . ASP A 1 434 ? 33.188 -28.5 -10.438 1 42.19 434 ASP A O 1
ATOM 3402 N N . ILE A 1 435 ? 33.344 -30.656 -10.258 1 45.94 435 ILE A N 1
ATOM 3403 C CA . ILE A 1 435 ? 32.656 -30.938 -11.516 1 45.94 435 ILE A CA 1
ATOM 3404 C C . ILE A 1 435 ? 31.281 -30.281 -11.516 1 45.94 435 ILE A C 1
ATOM 3406 O O . ILE A 1 435 ? 30.766 -29.906 -12.57 1 45.94 435 ILE A O 1
ATOM 3410 N N . ARG A 1 436 ? 30.797 -30.125 -10.398 1 48.69 436 ARG A N 1
ATOM 3411 C CA . ARG A 1 436 ? 29.453 -29.625 -10.094 1 48.69 436 ARG A CA 1
ATOM 3412 C C . ARG A 1 436 ? 29.344 -28.141 -10.375 1 48.69 436 ARG A C 1
ATOM 3414 O O . ARG A 1 436 ? 28.312 -27.516 -10.117 1 48.69 436 ARG A O 1
ATOM 3421 N N . ASP A 1 437 ? 30.609 -27.578 -10.914 1 53.66 437 ASP A N 1
ATOM 3422 C CA . ASP A 1 437 ? 30.594 -26.141 -10.734 1 53.66 437 ASP A CA 1
ATOM 3423 C C . ASP A 1 437 ? 29.938 -25.453 -11.93 1 53.66 437 ASP A C 1
ATOM 3425 O O . ASP A 1 437 ? 29.703 -24.234 -11.906 1 53.66 437 ASP A O 1
ATOM 3429 N N . GLY A 1 438 ? 29.438 -26.109 -13.023 1 64.94 438 GLY A N 1
ATOM 3430 C CA . GLY A 1 438 ? 28.734 -25.391 -14.078 1 64.94 438 GLY A CA 1
ATOM 3431 C C . GLY A 1 438 ? 29.641 -24.453 -14.859 1 64.94 438 GLY A C 1
ATOM 3432 O O . GLY A 1 438 ? 30.703 -24.844 -15.344 1 64.94 438 GLY A O 1
ATOM 3433 N N . LEU A 1 439 ? 29.422 -23.266 -15.062 1 76.94 439 LEU A N 1
ATOM 3434 C CA . LEU A 1 439 ? 30.078 -22.234 -15.852 1 76.94 439 LEU A CA 1
ATOM 3435 C C . LEU A 1 439 ? 31.344 -21.734 -15.164 1 76.94 439 LEU A C 1
ATOM 3437 O O . LEU A 1 439 ? 32.219 -21.156 -15.805 1 76.94 439 LEU A O 1
ATOM 3441 N N . ARG A 1 440 ? 31.516 -22 -13.914 1 76.19 440 ARG A N 1
ATOM 3442 C CA . ARG A 1 440 ? 32.656 -21.531 -13.133 1 76.19 440 ARG A CA 1
ATOM 3443 C C . ARG A 1 440 ? 33.938 -22.203 -13.578 1 76.19 440 ARG A C 1
ATOM 3445 O O . ARG A 1 440 ? 35.031 -21.641 -13.406 1 76.19 440 ARG A O 1
ATOM 3452 N N . LEU A 1 441 ? 33.812 -23.312 -14.133 1 74.38 441 LEU A N 1
ATOM 3453 C CA . LEU A 1 441 ? 35 -24.047 -14.609 1 74.38 441 LEU A CA 1
ATOM 3454 C C . LEU A 1 441 ? 35.688 -23.297 -15.727 1 74.38 441 LEU A C 1
ATOM 3456 O O . LEU A 1 441 ? 36.906 -23.469 -15.93 1 74.38 441 LEU A O 1
ATOM 3460 N N . PHE A 1 442 ? 34.969 -22.453 -16.391 1 79.06 442 PHE A N 1
ATOM 3461 C CA . PHE A 1 442 ? 35.5 -21.828 -17.594 1 79.06 442 PHE A CA 1
ATOM 3462 C C . PHE A 1 442 ? 36.031 -20.438 -17.297 1 79.06 442 PHE A C 1
ATOM 3464 O O . PHE A 1 442 ? 36.562 -19.766 -18.188 1 79.06 442 PHE A O 1
ATOM 3471 N N . VAL A 1 443 ? 35.875 -19.984 -16.094 1 79.12 443 VAL A N 1
ATOM 3472 C CA . VAL A 1 443 ? 36.312 -18.641 -15.766 1 79.12 443 VAL A CA 1
ATOM 3473 C C . VAL A 1 443 ? 37.812 -18.5 -15.984 1 79.12 443 VAL A C 1
ATOM 3475 O O . VAL A 1 443 ? 38.281 -17.484 -16.531 1 79.12 443 VAL A O 1
ATOM 3478 N N . ASN A 1 444 ? 38.594 -19.484 -15.602 1 73.5 444 ASN A N 1
ATOM 3479 C CA . ASN A 1 444 ? 40.062 -19.375 -15.688 1 73.5 444 ASN A CA 1
ATOM 3480 C C . ASN A 1 444 ? 40.625 -20.25 -16.812 1 73.5 444 ASN A C 1
ATOM 3482 O O . ASN A 1 444 ? 41.812 -20.438 -16.906 1 73.5 444 ASN A O 1
ATOM 3486 N N . GLU A 1 445 ? 39.75 -20.844 -17.547 1 70.62 445 GLU A N 1
ATOM 3487 C CA . GLU A 1 445 ? 40.219 -21.734 -18.594 1 70.62 445 GLU A CA 1
ATOM 3488 C C . GLU A 1 445 ? 40.625 -20.953 -19.844 1 70.62 445 GLU A C 1
ATOM 3490 O O . GLU A 1 445 ? 39.906 -20.062 -20.281 1 70.62 445 GLU A O 1
ATOM 3495 N N . THR A 1 446 ? 41.875 -21.141 -20.141 1 66.12 446 THR A N 1
ATOM 3496 C CA . THR A 1 446 ? 42.406 -20.484 -21.344 1 66.12 446 THR A CA 1
ATOM 3497 C C . THR A 1 446 ? 42.438 -21.484 -22.5 1 66.12 446 THR A C 1
ATOM 3499 O O . THR A 1 446 ? 42.531 -22.688 -22.297 1 66.12 446 THR A O 1
ATOM 3502 N N . GLY A 1 447 ? 42.156 -21.172 -23.781 1 62.25 447 GLY A N 1
ATOM 3503 C CA . GLY A 1 447 ? 42.312 -22 -24.969 1 62.25 447 GLY A CA 1
ATOM 3504 C C . GLY A 1 447 ? 41.031 -22.719 -25.344 1 62.25 447 GLY A C 1
ATOM 3505 O O . GLY A 1 447 ? 41.062 -23.734 -26.047 1 62.25 447 GLY A O 1
ATOM 3506 N N . ILE A 1 448 ? 39.938 -22.469 -24.656 1 65.06 448 ILE A N 1
ATOM 3507 C CA . ILE A 1 448 ? 38.688 -23.094 -25.031 1 65.06 448 ILE A CA 1
ATOM 3508 C C . ILE A 1 448 ? 38.125 -22.422 -26.281 1 65.06 448 ILE A C 1
ATOM 3510 O O . ILE A 1 448 ? 38.094 -21.188 -26.375 1 65.06 448 ILE A O 1
ATOM 3514 N N . GLU A 1 449 ? 38.031 -23.219 -27.375 1 63.69 449 GLU A N 1
ATOM 3515 C CA . GLU A 1 449 ? 37.312 -22.672 -28.531 1 63.69 449 GLU A CA 1
ATOM 3516 C C . GLU A 1 449 ? 35.844 -22.406 -28.188 1 63.69 449 GLU A C 1
ATOM 3518 O O . GLU A 1 449 ? 35.062 -23.344 -28 1 63.69 449 GLU A O 1
ATOM 3523 N N . ALA A 1 450 ? 35.594 -21.156 -27.797 1 69.62 450 ALA A N 1
ATOM 3524 C CA . ALA A 1 450 ? 34.25 -20.75 -27.406 1 69.62 450 ALA A CA 1
ATOM 3525 C C . ALA A 1 450 ? 33.5 -20.094 -28.578 1 69.62 450 ALA A C 1
ATOM 3527 O O . ALA A 1 450 ? 33.969 -19.078 -29.109 1 69.62 450 ALA A O 1
ATOM 3528 N N . GLY A 1 451 ? 32.688 -20.906 -29.391 1 74.56 451 GLY A N 1
ATOM 3529 C CA . GLY A 1 451 ? 31.844 -20.312 -30.422 1 74.56 451 GLY A CA 1
ATOM 3530 C C . GLY A 1 451 ? 30.406 -20.094 -29.984 1 74.56 451 GLY A C 1
ATOM 3531 O O . GLY A 1 451 ? 29.953 -20.734 -29.031 1 74.56 451 GLY A O 1
ATOM 3532 N N . GLU A 1 452 ? 29.797 -19.141 -30.625 1 82.75 452 GLU A N 1
ATOM 3533 C CA 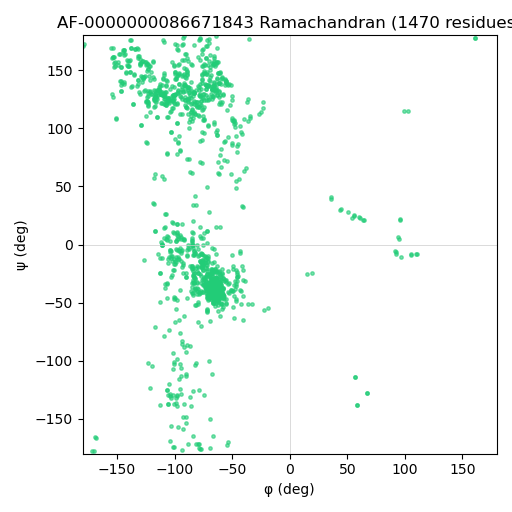. GLU A 1 452 ? 28.406 -18.844 -30.312 1 82.75 452 GLU A CA 1
ATOM 3534 C C . GLU A 1 452 ? 27.5 -20 -30.734 1 82.75 452 GLU A C 1
ATOM 3536 O O . GLU A 1 452 ? 27.688 -20.578 -31.812 1 82.75 452 GLU A O 1
ATOM 3541 N N . ALA A 1 453 ? 26.734 -20.422 -29.828 1 90.5 453 ALA A N 1
ATOM 3542 C CA . ALA A 1 453 ? 25.75 -21.469 -30.125 1 90.5 453 ALA A CA 1
ATOM 3543 C C . ALA A 1 453 ? 24.422 -20.875 -30.578 1 90.5 453 ALA A C 1
ATOM 3545 O O . ALA A 1 453 ? 24.156 -19.703 -30.328 1 90.5 453 ALA A O 1
ATOM 3546 N N . ASN A 1 454 ? 23.719 -21.656 -31.406 1 91.38 454 ASN A N 1
ATOM 3547 C CA . ASN A 1 454 ? 22.359 -21.297 -31.812 1 91.38 454 ASN A CA 1
ATOM 3548 C C . ASN A 1 454 ? 21.328 -22.25 -31.25 1 91.38 454 ASN A C 1
ATOM 3550 O O . ASN A 1 454 ? 21.547 -23.469 -31.219 1 91.38 454 ASN A O 1
ATOM 3554 N N . LEU A 1 455 ? 20.297 -21.656 -30.797 1 94 455 LEU A N 1
ATOM 3555 C CA . LEU A 1 455 ? 19.156 -22.438 -30.297 1 94 455 LEU A CA 1
ATOM 3556 C C . LEU A 1 455 ? 18.031 -22.469 -31.328 1 94 455 LEU A C 1
ATOM 3558 O O . LEU A 1 455 ? 17.656 -21.438 -31.891 1 94 455 LEU A O 1
ATOM 3562 N N . LEU A 1 456 ? 17.578 -23.609 -31.641 1 90.94 456 LEU A N 1
ATOM 3563 C CA . LEU A 1 456 ? 16.469 -23.812 -32.562 1 90.94 456 LEU A CA 1
ATOM 3564 C C . LEU A 1 456 ? 15.172 -24.078 -31.797 1 90.94 456 LEU A C 1
ATOM 3566 O O . LEU A 1 456 ? 15.133 -24.953 -30.922 1 90.94 456 LEU A O 1
ATOM 3570 N N . LEU A 1 457 ? 14.172 -23.328 -32.062 1 92 457 LEU A N 1
ATOM 3571 C CA . LEU A 1 457 ? 12.82 -23.562 -31.578 1 92 457 LEU A CA 1
ATOM 3572 C C . LEU A 1 457 ? 11.898 -24 -32.719 1 92 457 LEU A C 1
ATOM 3574 O O . LEU A 1 457 ? 11.844 -23.328 -33.75 1 92 457 LEU A O 1
ATOM 3578 N N . GLN A 1 458 ? 11.211 -25.078 -32.531 1 89.38 458 GLN A N 1
ATOM 3579 C CA . GLN A 1 458 ? 10.18 -25.5 -33.469 1 89.38 458 GLN A CA 1
ATOM 3580 C C . GLN A 1 458 ? 8.836 -25.672 -32.75 1 89.38 458 GLN A C 1
ATOM 3582 O O . GLN A 1 458 ? 8.75 -26.344 -31.719 1 89.38 458 GLN A O 1
ATOM 3587 N N . ILE A 1 459 ? 7.844 -25.031 -33.281 1 89.69 459 ILE A N 1
ATOM 3588 C CA . ILE A 1 459 ? 6.473 -25.156 -32.781 1 89.69 459 ILE A CA 1
ATOM 3589 C C . ILE A 1 459 ? 5.586 -25.75 -33.875 1 89.69 459 ILE A C 1
ATOM 3591 O O . ILE A 1 459 ? 5.559 -25.25 -35 1 89.69 459 ILE A O 1
ATOM 3595 N N . ILE A 1 460 ? 4.93 -26.844 -33.562 1 85.81 460 ILE A N 1
ATOM 3596 C CA . ILE A 1 460 ? 3.975 -27.469 -34.469 1 85.81 460 ILE A CA 1
ATOM 3597 C C . ILE A 1 460 ? 2.658 -27.719 -33.75 1 85.81 460 ILE A C 1
ATOM 3599 O O . ILE A 1 460 ? 2.566 -28.609 -32.875 1 85.81 460 ILE A O 1
ATOM 3603 N N . ILE A 1 461 ? 1.663 -26.906 -34 1 84.19 461 ILE A N 1
ATOM 3604 C CA . ILE A 1 461 ? 0.327 -27.094 -33.438 1 84.19 461 ILE A CA 1
ATOM 3605 C C . ILE A 1 461 ? -0.606 -27.656 -34.5 1 84.19 461 ILE A C 1
ATOM 3607 O O . ILE A 1 461 ? -0.895 -27 -35.5 1 84.19 461 ILE A O 1
ATOM 3611 N N . PRO A 1 462 ? -0.995 -28.844 -34.219 1 77.56 462 PRO A N 1
ATOM 3612 C CA . PRO A 1 462 ? -1.869 -29.469 -35.219 1 77.56 462 PRO A CA 1
ATOM 3613 C C . PRO A 1 462 ? -3.293 -28.922 -35.188 1 77.56 462 PRO A C 1
ATOM 3615 O O . PRO A 1 462 ? -3.699 -28.312 -34.188 1 77.56 462 PRO A O 1
ATOM 3618 N N . SER A 1 463 ? -3.914 -29.031 -36.344 1 73.75 463 SER A N 1
ATOM 3619 C CA . SER A 1 463 ? -5.332 -28.688 -36.375 1 73.75 463 SER A CA 1
ATOM 3620 C C . SER A 1 463 ? -6.172 -29.734 -35.656 1 73.75 463 SER A C 1
ATOM 3622 O O . SER A 1 463 ? -6.121 -30.922 -36.031 1 73.75 463 SER A O 1
ATOM 3624 N N . ILE A 1 464 ? -6.594 -29.453 -34.5 1 63.25 464 ILE A N 1
ATOM 3625 C CA . ILE A 1 464 ? -7.406 -30.422 -33.781 1 63.25 464 ILE A CA 1
ATOM 3626 C C . ILE A 1 464 ? -8.883 -30.219 -34.125 1 63.25 464 ILE A C 1
ATOM 3628 O O . ILE A 1 464 ? -9.414 -29.109 -33.969 1 63.25 464 ILE A O 1
ATOM 3632 N N . LYS A 1 465 ? -9.5 -31.141 -34.812 1 57.62 465 LYS A N 1
ATOM 3633 C CA . LYS A 1 465 ? -10.945 -31.141 -35.031 1 57.62 465 LYS A CA 1
ATOM 3634 C C . LYS A 1 465 ? -11.68 -31.5 -33.75 1 57.62 465 LYS A C 1
ATOM 3636 O O . LYS A 1 465 ? -11.18 -32.281 -32.938 1 57.62 465 LYS A O 1
ATOM 3641 N N . PRO A 1 466 ? -12.797 -31.031 -33.5 1 53.06 466 PRO A N 1
ATOM 3642 C CA . PRO A 1 466 ? -13.641 -30.062 -34.219 1 53.06 466 PRO A CA 1
ATOM 3643 C C . PRO A 1 466 ? -13.328 -28.609 -33.844 1 53.06 466 PRO A C 1
ATOM 3645 O O . PRO A 1 466 ? -13.969 -27.688 -34.344 1 53.06 466 PRO A O 1
ATOM 3648 N N . THR A 1 467 ? -12.375 -28.438 -32.844 1 55.84 467 THR A N 1
ATOM 3649 C CA . THR A 1 467 ? -12.219 -27.062 -32.344 1 55.84 467 THR A CA 1
ATOM 3650 C C . THR A 1 467 ? -11.531 -26.188 -33.406 1 55.84 467 THR A C 1
ATOM 3652 O O . THR A 1 467 ? -11.492 -24.969 -33.25 1 55.84 467 THR A O 1
ATOM 3655 N N . ARG A 1 468 ? -11.43 -26.719 -34.594 1 55.03 468 ARG A N 1
ATOM 3656 C CA . ARG A 1 468 ? -10.844 -26.016 -35.719 1 55.03 468 ARG A CA 1
ATOM 3657 C C . ARG A 1 468 ? -9.68 -25.141 -35.281 1 55.03 468 ARG A C 1
ATOM 3659 O O . ARG A 1 468 ? -9.633 -23.938 -35.594 1 55.03 468 ARG A O 1
ATOM 3666 N N . THR A 1 469 ? -8.797 -25.594 -34.312 1 61.22 469 THR A N 1
ATOM 3667 C CA . THR A 1 469 ? -7.613 -24.828 -33.969 1 61.22 469 THR A CA 1
ATOM 3668 C C . THR A 1 469 ? -6.715 -24.609 -35.188 1 61.22 469 THR A C 1
ATOM 3670 O O . THR A 1 469 ? -6.469 -25.547 -35.938 1 61.22 469 THR A O 1
ATOM 3673 N N . PRO A 1 470 ? -6.48 -23.328 -35.438 1 66.5 470 PRO A N 1
ATOM 3674 C CA . PRO A 1 470 ? -5.625 -23.094 -36.625 1 66.5 470 PRO A CA 1
ATOM 3675 C C . PRO A 1 470 ? -4.266 -23.781 -36.5 1 66.5 470 PRO A C 1
ATOM 3677 O O . PRO A 1 470 ? -3.672 -23.781 -35.406 1 66.5 470 PRO A O 1
ATOM 3680 N N . GLU A 1 471 ? -3.949 -24.484 -37.5 1 77.75 471 GLU A N 1
ATOM 3681 C CA . GLU A 1 471 ? -2.619 -25.078 -37.562 1 77.75 471 GLU A CA 1
ATOM 3682 C C . GLU A 1 471 ? -1.533 -24.016 -37.562 1 77.75 471 GLU A C 1
ATOM 3684 O O . GLU A 1 471 ? -1.662 -22.984 -38.219 1 77.75 471 GLU A O 1
ATOM 3689 N N . THR A 1 472 ? -0.56 -24.141 -36.625 1 85.19 472 THR A N 1
ATOM 3690 C CA . THR A 1 472 ? 0.552 -23.203 -36.531 1 85.19 472 THR A CA 1
ATOM 3691 C C . THR A 1 472 ? 1.888 -23.938 -36.625 1 85.19 472 THR A C 1
ATOM 3693 O O . THR A 1 472 ? 2.088 -24.953 -35.938 1 85.19 472 THR A O 1
ATOM 3696 N N . LYS A 1 473 ? 2.723 -23.531 -37.594 1 87.06 473 LYS A N 1
ATOM 3697 C CA . LYS A 1 473 ? 4.09 -24.031 -37.719 1 87.06 473 LYS A CA 1
ATOM 3698 C C . LYS A 1 473 ? 5.098 -22.875 -37.688 1 87.06 473 LYS A C 1
ATOM 3700 O O . LYS A 1 473 ? 5.047 -21.984 -38.531 1 87.06 473 LYS A O 1
ATOM 3705 N N . LEU A 1 474 ? 5.961 -22.922 -36.719 1 90.56 474 LEU A N 1
ATOM 3706 C CA . LEU A 1 474 ? 6.926 -21.844 -36.531 1 90.56 474 LEU A CA 1
ATOM 3707 C C . LEU A 1 474 ? 8.305 -22.391 -36.188 1 90.56 474 LEU A C 1
ATOM 3709 O O . LEU A 1 474 ? 8.414 -23.344 -35.406 1 90.56 474 LEU A O 1
ATOM 3713 N N . GLU A 1 475 ? 9.32 -21.844 -36.812 1 90.19 475 GLU A N 1
ATOM 3714 C CA . GLU A 1 475 ? 10.711 -22.141 -36.5 1 90.19 475 GLU A CA 1
ATOM 3715 C C . GLU A 1 475 ? 11.5 -20.875 -36.219 1 90.19 475 GLU A C 1
ATOM 3717 O O . GLU A 1 475 ? 11.352 -19.859 -36.906 1 90.19 475 GLU A O 1
ATOM 3722 N N . ALA A 1 476 ? 12.219 -20.906 -35.156 1 92.25 476 ALA A N 1
ATOM 3723 C CA . ALA A 1 476 ? 13.055 -19.766 -34.75 1 92.25 476 ALA A CA 1
ATOM 3724 C C . ALA A 1 476 ? 14.477 -20.219 -34.438 1 92.25 476 ALA A C 1
ATOM 3726 O O . ALA A 1 476 ? 14.688 -21.219 -33.781 1 92.25 476 ALA A O 1
ATOM 3727 N N . VAL A 1 477 ? 15.438 -19.578 -35 1 91.88 477 VAL A N 1
ATOM 3728 C CA . VAL A 1 477 ? 16.844 -19.781 -34.688 1 91.88 477 VAL A CA 1
ATOM 3729 C C . VAL A 1 477 ? 17.375 -18.578 -33.906 1 91.88 477 VAL A C 1
ATOM 3731 O O . VAL A 1 477 ? 17.312 -17.438 -34.406 1 91.88 477 VAL A O 1
ATOM 3734 N N . CYS A 1 478 ? 17.844 -18.812 -32.75 1 95.19 478 CYS A N 1
ATOM 3735 C CA . CYS A 1 478 ? 18.266 -17.734 -31.844 1 95.19 478 CYS A CA 1
ATOM 3736 C C . CYS A 1 478 ? 19.719 -17.906 -31.469 1 95.19 478 CYS A C 1
ATOM 3738 O O . CYS A 1 478 ? 20.156 -18.984 -31.078 1 95.19 478 CYS A O 1
ATOM 3740 N N . GLY A 1 479 ? 20.484 -16.812 -31.578 1 94.19 479 GLY A N 1
ATOM 3741 C CA . GLY A 1 479 ? 21.828 -16.828 -31.031 1 94.19 479 GLY A CA 1
ATOM 3742 C C . GLY A 1 479 ? 21.844 -16.828 -29.516 1 94.19 479 GLY A C 1
ATOM 3743 O O . GLY A 1 479 ? 21.047 -16.141 -28.875 1 94.19 479 GLY A O 1
ATOM 3744 N N . VAL A 1 480 ? 22.75 -17.688 -28.922 1 95.88 480 VAL A N 1
ATOM 3745 C CA . VAL A 1 480 ? 22.766 -17.859 -27.469 1 95.88 480 VAL A CA 1
ATOM 3746 C C . VAL A 1 480 ? 24.016 -17.219 -26.891 1 95.88 480 VAL A C 1
ATOM 3748 O O . VAL A 1 480 ? 25.141 -17.531 -27.312 1 95.88 480 VAL A O 1
ATOM 3751 N N . THR A 1 481 ? 23.844 -16.344 -25.969 1 94.5 481 THR A N 1
ATOM 3752 C CA . THR A 1 481 ? 24.953 -15.773 -25.219 1 94.5 481 THR A CA 1
ATOM 3753 C C . THR A 1 481 ? 24.641 -15.734 -23.734 1 94.5 481 THR A C 1
ATOM 3755 O O . THR A 1 481 ? 23.469 -15.664 -23.328 1 94.5 481 THR A O 1
ATOM 3758 N N . GLN A 1 482 ? 25.719 -15.938 -22.906 1 94.38 482 GLN A N 1
ATOM 3759 C CA . GLN A 1 482 ? 25.578 -15.781 -21.469 1 94.38 482 GLN A CA 1
ATOM 3760 C C . GLN A 1 482 ? 25.859 -14.344 -21.031 1 94.38 482 GLN A C 1
ATOM 3762 O O . GLN A 1 482 ? 26.953 -13.82 -21.281 1 94.38 482 GLN A O 1
ATOM 3767 N N . ARG A 1 483 ? 24.875 -13.695 -20.469 1 95.5 483 ARG A N 1
ATOM 3768 C CA . ARG A 1 483 ? 25.062 -12.32 -20.016 1 95.5 483 ARG A CA 1
ATOM 3769 C C . ARG A 1 483 ? 25.266 -12.258 -18.5 1 95.5 483 ARG A C 1
ATOM 3771 O O . ARG A 1 483 ? 24.547 -12.914 -17.75 1 95.5 483 ARG A O 1
ATOM 3778 N N . TYR A 1 484 ? 26.328 -11.57 -18.125 1 95.31 484 TYR A N 1
ATOM 3779 C CA . TYR A 1 484 ? 26.625 -11.336 -16.719 1 95.31 484 TYR A CA 1
ATOM 3780 C C . TYR A 1 484 ? 26.328 -9.891 -16.328 1 95.31 484 TYR A C 1
ATOM 3782 O O . TYR A 1 484 ? 26.812 -8.953 -16.969 1 95.31 484 TYR A O 1
ATOM 3790 N N . VAL A 1 485 ? 25.516 -9.742 -15.281 1 96.75 485 VAL A N 1
ATOM 3791 C CA . VAL A 1 485 ? 24.984 -8.422 -14.969 1 96.75 485 VAL A CA 1
ATOM 3792 C C . VAL A 1 485 ? 25.156 -8.133 -13.484 1 96.75 485 VAL A C 1
ATOM 3794 O O . VAL A 1 485 ? 25.031 -9.031 -12.648 1 96.75 485 VAL A O 1
ATOM 3797 N N . GLU A 1 486 ? 25.562 -6.965 -13.211 1 96.62 486 GLU A N 1
ATOM 3798 C CA . GLU A 1 486 ? 25.5 -6.414 -11.859 1 96.62 486 GLU A CA 1
ATOM 3799 C C . GLU A 1 486 ? 24.297 -5.488 -11.695 1 96.62 486 GLU A C 1
ATOM 3801 O O . GLU A 1 486 ? 24.156 -4.516 -12.438 1 96.62 486 GLU A O 1
ATOM 3806 N N . SER A 1 487 ? 23.422 -5.793 -10.766 1 96.56 487 SER A N 1
ATOM 3807 C CA . SER A 1 487 ? 22.188 -5.031 -10.555 1 96.56 487 SER A CA 1
ATOM 3808 C C . SER A 1 487 ? 22.172 -4.375 -9.18 1 96.56 487 SER A C 1
ATOM 3810 O O . SER A 1 487 ? 22.453 -5.027 -8.172 1 96.56 487 SER A O 1
ATOM 3812 N N . ARG A 1 488 ? 21.906 -3.094 -9.203 1 95.06 488 ARG A N 1
ATOM 3813 C CA . ARG A 1 488 ? 21.688 -2.395 -7.938 1 95.06 488 ARG A CA 1
ATOM 3814 C C . ARG A 1 488 ? 20.234 -2.529 -7.488 1 95.06 488 ARG A C 1
ATOM 3816 O O . ARG A 1 488 ? 19.312 -2.109 -8.195 1 95.06 488 ARG A O 1
ATOM 3823 N N . VAL A 1 489 ? 20.016 -3.068 -6.344 1 93.81 489 VAL A N 1
ATOM 3824 C CA . VAL A 1 489 ? 18.672 -3.354 -5.844 1 93.81 489 VAL A CA 1
ATOM 3825 C C . VAL A 1 489 ? 18.359 -2.447 -4.652 1 93.81 489 VAL A C 1
ATOM 3827 O O . VAL A 1 489 ? 19.188 -2.285 -3.754 1 93.81 489 VAL A O 1
ATOM 3830 N N . ASN A 1 490 ? 17.234 -1.835 -4.75 1 91.44 490 ASN A N 1
ATOM 3831 C CA . ASN A 1 490 ? 16.703 -1.062 -3.631 1 91.44 490 ASN A CA 1
ATOM 3832 C C . ASN A 1 490 ? 15.523 -1.763 -2.977 1 91.44 490 ASN A C 1
ATOM 3834 O O . ASN A 1 490 ? 14.539 -2.08 -3.646 1 91.44 490 ASN A O 1
ATOM 3838 N N . CYS A 1 491 ? 15.648 -2.062 -1.729 1 89.81 491 CYS A N 1
ATOM 3839 C CA . CYS A 1 491 ? 14.57 -2.691 -0.973 1 89.81 491 CYS A CA 1
ATOM 3840 C C . CYS A 1 491 ? 14.008 -1.736 0.073 1 89.81 491 CYS A C 1
ATOM 3842 O O . CYS A 1 491 ? 14.75 -1.229 0.918 1 89.81 491 CYS A O 1
ATOM 3844 N N . THR A 1 492 ? 12.75 -1.493 -0.029 1 87.44 492 THR A N 1
ATOM 3845 C CA . THR A 1 492 ? 12.055 -0.645 0.932 1 87.44 492 THR A CA 1
ATOM 3846 C C . THR A 1 492 ? 11.156 -1.479 1.838 1 87.44 492 THR A C 1
ATOM 3848 O O . THR A 1 492 ? 10.406 -2.33 1.359 1 87.44 492 THR A O 1
ATOM 3851 N N . TYR A 1 493 ? 11.273 -1.233 3.08 1 84.44 493 TYR A N 1
ATOM 3852 C CA . TYR A 1 493 ? 10.453 -1.979 4.031 1 84.44 493 TYR A CA 1
ATOM 3853 C C . TYR A 1 493 ? 9.031 -1.432 4.07 1 84.44 493 TYR A C 1
ATOM 3855 O O . TYR A 1 493 ? 8.828 -0.224 4.219 1 84.44 493 TYR A O 1
ATOM 3863 N N . VAL A 1 494 ? 8.102 -2.279 3.906 1 77.06 494 VAL A N 1
ATOM 3864 C CA . VAL A 1 494 ? 6.691 -1.922 3.973 1 77.06 494 VAL A CA 1
ATOM 3865 C C . VAL A 1 494 ? 6.09 -2.432 5.281 1 77.06 494 VAL A C 1
ATOM 3867 O O . VAL A 1 494 ? 5.742 -3.609 5.395 1 77.06 494 VAL A O 1
ATOM 3870 N N . PRO A 1 495 ? 5.773 -1.595 6.16 1 71.44 495 PRO A N 1
ATOM 3871 C CA . PRO A 1 495 ? 5.324 -2.02 7.488 1 71.44 495 PRO A CA 1
ATOM 3872 C C . PRO A 1 495 ? 3.982 -2.75 7.449 1 71.44 495 PRO A C 1
ATOM 3874 O O . PRO A 1 495 ? 3.76 -3.684 8.227 1 71.44 495 PRO A O 1
ATOM 3877 N N . THR A 1 496 ? 3.08 -2.346 6.633 1 66.12 496 THR A N 1
ATOM 3878 C CA . THR A 1 496 ? 1.748 -2.938 6.574 1 66.12 496 THR A CA 1
ATOM 3879 C C . THR A 1 496 ? 1.83 -4.418 6.211 1 66.12 496 THR A C 1
ATOM 3881 O O . THR A 1 496 ? 1.071 -5.234 6.738 1 66.12 496 THR A O 1
ATOM 3884 N N . SER A 1 497 ? 2.807 -4.746 5.402 1 65.12 497 SER A N 1
ATOM 3885 C CA . SER A 1 497 ? 2.934 -6.133 4.965 1 65.12 497 SER A CA 1
ATOM 3886 C C . SER A 1 497 ? 4.047 -6.852 5.723 1 65.12 497 SER A C 1
ATOM 3888 O O . SER A 1 497 ? 4.121 -8.086 5.707 1 65.12 497 SER A O 1
ATOM 3890 N N . GLY A 1 498 ? 4.812 -6.109 6.445 1 69.62 498 GLY A N 1
ATOM 3891 C CA . GLY A 1 498 ? 5.938 -6.691 7.16 1 69.62 498 GLY A CA 1
ATOM 3892 C C . GLY A 1 498 ? 6.992 -7.27 6.238 1 69.62 498 GLY A C 1
ATOM 3893 O O . GLY A 1 498 ? 7.715 -8.195 6.617 1 69.62 498 GLY A O 1
ATOM 3894 N N . ARG A 1 499 ? 7 -6.789 4.918 1 76.25 499 ARG A N 1
ATOM 3895 C CA . ARG A 1 499 ? 7.938 -7.324 3.932 1 76.25 499 ARG A CA 1
ATOM 3896 C C . ARG A 1 499 ? 8.648 -6.199 3.191 1 76.25 499 ARG A C 1
ATOM 3898 O O . ARG A 1 499 ? 8.266 -5.031 3.295 1 76.25 499 ARG A O 1
ATOM 3905 N N . HIS A 1 500 ? 9.773 -6.664 2.58 1 84.56 500 HIS A N 1
ATOM 3906 C CA . HIS A 1 500 ? 10.5 -5.707 1.754 1 84.56 500 HIS A CA 1
ATOM 3907 C C . HIS A 1 500 ? 9.984 -5.707 0.321 1 84.56 500 HIS A C 1
ATOM 3909 O O . HIS A 1 500 ? 9.648 -6.762 -0.223 1 84.56 500 HIS A O 1
ATOM 3915 N N . ALA A 1 501 ? 9.766 -4.531 -0.155 1 87.06 501 ALA A N 1
ATOM 3916 C CA . ALA A 1 501 ? 9.57 -4.359 -1.592 1 87.06 501 ALA A CA 1
ATOM 3917 C C . ALA A 1 501 ? 10.883 -4.012 -2.287 1 87.06 501 ALA A C 1
ATOM 3919 O O . ALA A 1 501 ? 11.43 -2.924 -2.084 1 87.06 501 ALA A O 1
ATOM 3920 N N . CYS A 1 502 ? 11.344 -4.934 -3.082 1 91.06 502 CYS A N 1
ATOM 3921 C CA . CYS A 1 502 ? 12.648 -4.762 -3.703 1 91.06 502 CYS A CA 1
ATOM 3922 C C . CYS A 1 502 ? 12.516 -4.512 -5.199 1 91.06 502 CYS A C 1
ATOM 3924 O O . CYS A 1 502 ? 11.617 -5.059 -5.848 1 91.06 502 CYS A O 1
ATOM 3926 N N . ALA A 1 503 ? 13.375 -3.639 -5.707 1 93.94 503 ALA A N 1
ATOM 3927 C CA . ALA A 1 503 ? 13.383 -3.33 -7.137 1 93.94 503 ALA A CA 1
ATOM 3928 C C . ALA A 1 503 ? 14.789 -3.025 -7.629 1 93.94 503 ALA A C 1
ATOM 3930 O O . ALA A 1 503 ? 15.586 -2.408 -6.914 1 93.94 503 ALA A O 1
ATOM 3931 N N . VAL A 1 504 ? 15.07 -3.51 -8.805 1 95.88 504 VAL A N 1
ATOM 3932 C CA . VAL A 1 504 ? 16.328 -3.123 -9.445 1 95.88 504 VAL A CA 1
ATOM 3933 C C . VAL A 1 504 ? 16.219 -1.692 -9.969 1 95.88 504 VAL A C 1
ATOM 3935 O O . VAL A 1 504 ? 15.297 -1.371 -10.734 1 95.88 504 VAL A O 1
ATOM 3938 N N . VAL A 1 505 ? 17.203 -0.903 -9.609 1 94.62 505 VAL A N 1
ATOM 3939 C CA . VAL A 1 505 ? 17.094 0.508 -9.969 1 94.62 505 VAL A CA 1
ATOM 3940 C C . VAL A 1 505 ? 18.156 0.861 -11.008 1 94.62 505 VAL A C 1
ATOM 3942 O O . VAL A 1 505 ? 18.016 1.836 -11.742 1 94.62 505 VAL A O 1
ATOM 3945 N N . ALA A 1 506 ? 19.172 0.11 -11 1 95.56 506 ALA A N 1
ATOM 3946 C CA . ALA A 1 506 ? 20.234 0.339 -11.969 1 95.56 506 ALA A CA 1
ATOM 3947 C C . ALA A 1 506 ? 20.969 -0.96 -12.289 1 95.56 506 ALA A C 1
ATOM 3949 O O . ALA A 1 506 ? 20.969 -1.9 -11.492 1 95.56 506 ALA A O 1
ATOM 3950 N N . GLN A 1 507 ? 21.531 -0.945 -13.523 1 96.44 507 GLN A N 1
ATOM 3951 C CA . GLN A 1 507 ? 22.266 -2.127 -13.953 1 96.44 507 GLN A CA 1
ATOM 3952 C C . GLN A 1 507 ? 23.516 -1.737 -14.734 1 96.44 507 GLN A C 1
ATOM 3954 O O . GLN A 1 507 ? 23.594 -0.638 -15.281 1 96.44 507 GLN A O 1
ATOM 3959 N N . ARG A 1 508 ? 24.484 -2.586 -14.727 1 96.25 508 ARG A N 1
ATOM 3960 C CA . ARG A 1 508 ? 25.688 -2.533 -15.562 1 96.25 508 ARG A CA 1
ATOM 3961 C C . ARG A 1 508 ? 26.25 -3.93 -15.805 1 96.25 508 ARG A C 1
ATOM 3963 O O . ARG A 1 508 ? 25.859 -4.887 -15.125 1 96.25 508 ARG A O 1
ATOM 3970 N N . PRO A 1 509 ? 27 -4.082 -16.891 1 96.25 509 PRO A N 1
ATOM 3971 C CA . PRO A 1 509 ? 27.672 -5.375 -17.047 1 96.25 509 PRO A CA 1
ATOM 3972 C C . PRO A 1 509 ? 28.547 -5.738 -15.844 1 96.25 509 PRO A C 1
ATOM 3974 O O . PRO A 1 509 ? 29.172 -4.863 -15.25 1 96.25 509 PRO A O 1
ATOM 3977 N N . SER A 1 510 ? 28.484 -7 -15.531 1 95.19 510 SER A N 1
ATOM 3978 C CA . SER A 1 510 ? 29.266 -7.461 -14.391 1 95.19 510 SER A CA 1
ATOM 3979 C C . SER A 1 510 ? 30.734 -7.055 -14.531 1 95.19 510 SER A C 1
ATOM 3981 O O . SER A 1 510 ? 31.297 -7.121 -15.625 1 95.19 510 SER A O 1
ATOM 3983 N N . GLN A 1 511 ? 31.312 -6.598 -13.398 1 92.69 511 GLN A N 1
ATOM 3984 C CA . GLN A 1 511 ? 32.688 -6.18 -13.375 1 92.69 511 GLN A CA 1
ATOM 3985 C C . GLN A 1 511 ? 33.594 -7.285 -12.828 1 92.69 511 GLN A C 1
ATOM 3987 O O . GLN A 1 511 ? 34.812 -7.113 -12.719 1 92.69 511 GLN A O 1
ATOM 3992 N N . GLN A 1 512 ? 33.062 -8.391 -12.539 1 89.81 512 GLN A N 1
ATOM 3993 C CA . GLN A 1 512 ? 33.812 -9.531 -12.008 1 89.81 512 GLN A CA 1
ATOM 3994 C C . GLN A 1 512 ? 34.25 -10.453 -13.133 1 89.81 512 GLN A C 1
ATOM 3996 O O . GLN A 1 512 ? 33.688 -10.438 -14.227 1 89.81 512 GLN A O 1
ATOM 4001 N N . PRO A 1 513 ? 35.281 -11.227 -12.781 1 88 513 PRO A N 1
ATOM 4002 C CA . PRO A 1 513 ? 35.688 -12.211 -13.789 1 88 513 PRO A CA 1
ATOM 4003 C C . PRO A 1 513 ? 34.656 -13.289 -14.016 1 88 513 PRO A C 1
ATOM 4005 O O . PRO A 1 513 ? 34.031 -13.766 -13.062 1 88 513 PRO A O 1
ATOM 4008 N N . HIS A 1 514 ? 34.406 -13.547 -15.242 1 88.06 514 HIS A N 1
ATOM 4009 C CA . HIS A 1 514 ? 33.438 -14.562 -15.594 1 88.06 514 HIS A CA 1
ATOM 4010 C C . HIS A 1 514 ? 33.875 -15.328 -16.844 1 88.06 514 HIS A C 1
ATOM 4012 O O . HIS A 1 514 ? 34.812 -14.953 -17.516 1 88.06 514 HIS A O 1
ATOM 4018 N N . ALA A 1 515 ? 33.219 -16.422 -17.109 1 85.69 515 ALA A N 1
ATOM 4019 C CA . ALA A 1 515 ? 33.438 -17.188 -18.328 1 85.69 515 ALA A CA 1
ATOM 4020 C C . ALA A 1 515 ? 33.062 -16.391 -19.578 1 85.69 515 ALA A C 1
ATOM 4022 O O . ALA A 1 515 ? 32.312 -15.414 -19.5 1 85.69 515 ALA A O 1
ATOM 4023 N N . PRO A 1 516 ? 33.688 -16.781 -20.719 1 87.25 516 PRO A N 1
ATOM 4024 C CA . PRO A 1 516 ? 33.312 -16.094 -21.938 1 87.25 516 PRO A CA 1
ATOM 4025 C C . PRO A 1 516 ? 31.797 -16.141 -22.219 1 87.25 516 PRO A C 1
ATOM 4027 O O . PRO A 1 516 ? 31.156 -17.172 -21.984 1 87.25 516 PRO A O 1
ATOM 4030 N N . GLU A 1 517 ? 31.219 -15.094 -22.703 1 90 517 GLU A N 1
ATOM 4031 C CA . GLU A 1 517 ? 29.781 -14.969 -22.938 1 90 517 GLU A CA 1
ATOM 4032 C C . GLU A 1 517 ? 29.312 -15.977 -23.984 1 90 517 GLU A C 1
ATOM 4034 O O . GLU A 1 517 ? 28.141 -16.328 -24.031 1 90 517 GLU A O 1
ATOM 4039 N N . ALA A 1 518 ? 30.203 -16.406 -24.797 1 89.44 518 ALA A N 1
ATOM 4040 C CA . ALA A 1 518 ? 29.859 -17.344 -25.859 1 89.44 518 ALA A CA 1
ATOM 4041 C C . ALA A 1 518 ? 29.562 -18.734 -25.281 1 89.44 518 ALA A C 1
ATOM 4043 O O . ALA A 1 518 ? 28.922 -19.562 -25.938 1 89.44 518 ALA A O 1
ATOM 4044 N N . ILE A 1 519 ? 30.062 -18.953 -24.094 1 87.81 519 ILE A N 1
ATOM 4045 C CA . ILE A 1 519 ? 29.766 -20.203 -23.422 1 87.81 519 ILE A CA 1
ATOM 4046 C C . ILE A 1 519 ? 28.609 -20 -22.438 1 87.81 519 ILE A C 1
ATOM 4048 O O . ILE A 1 519 ? 28.797 -19.391 -21.375 1 87.81 519 ILE A O 1
ATOM 4052 N N . SER A 1 520 ? 27.531 -20.484 -22.859 1 91.31 520 SER A N 1
ATOM 4053 C CA . SER A 1 520 ? 26.359 -20.375 -21.984 1 91.31 520 SER A CA 1
ATOM 4054 C C . SER A 1 520 ? 26.125 -21.672 -21.203 1 91.31 520 SER A C 1
ATOM 4056 O O . SER A 1 520 ? 26.766 -22.688 -21.484 1 91.31 520 SER A O 1
ATOM 4058 N N . ILE A 1 521 ? 25.281 -21.578 -20.266 1 90.06 521 ILE A N 1
ATOM 4059 C CA . ILE A 1 521 ? 24.906 -22.75 -19.469 1 90.06 521 ILE A CA 1
ATOM 4060 C C . ILE A 1 521 ? 24.328 -23.828 -20.391 1 90.06 521 ILE A C 1
ATOM 4062 O O . ILE A 1 521 ? 24.391 -25.016 -20.078 1 90.06 521 ILE A O 1
ATOM 4066 N N . LEU A 1 522 ? 23.781 -23.453 -21.547 1 91.31 522 LEU A N 1
ATOM 4067 C CA . LEU A 1 522 ? 23.203 -24.391 -22.484 1 91.31 522 LEU A CA 1
ATOM 4068 C C . LEU A 1 522 ? 24.297 -25.156 -23.234 1 91.31 522 LEU A C 1
ATOM 4070 O O . LEU A 1 522 ? 24.016 -26.188 -23.859 1 91.31 522 LEU A O 1
ATOM 4074 N N . SER A 1 523 ? 25.469 -24.688 -23.156 1 86.06 523 SER A N 1
ATOM 4075 C CA . SER A 1 523 ? 26.578 -25.312 -23.891 1 86.06 523 SER A CA 1
ATOM 4076 C C . SER A 1 523 ? 27.047 -26.578 -23.203 1 86.06 523 SER A C 1
ATOM 4078 O O . SER A 1 523 ? 27.891 -27.297 -23.734 1 86.06 523 SER A O 1
ATOM 4080 N N . LEU A 1 524 ? 26.5 -26.812 -22.031 1 81.88 524 LEU A N 1
ATOM 4081 C CA . LEU A 1 524 ? 26.812 -28.047 -21.328 1 81.88 524 LEU A CA 1
ATOM 4082 C C . LEU A 1 524 ? 25.906 -29.188 -21.812 1 81.88 524 LEU A C 1
ATOM 4084 O O . LEU A 1 524 ? 24.703 -29.172 -21.594 1 81.88 524 LEU A O 1
ATOM 4088 N N . PRO A 1 525 ? 26.453 -30.172 -22.406 1 78.62 525 PRO A N 1
ATOM 4089 C CA . PRO A 1 525 ? 25.641 -31.172 -23.109 1 78.62 525 PRO A CA 1
ATOM 4090 C C . PRO A 1 525 ? 24.703 -31.938 -22.172 1 78.62 525 PRO A C 1
ATOM 4092 O O . PRO A 1 525 ? 23.547 -32.188 -22.516 1 78.62 525 PRO A O 1
ATOM 4095 N N . HIS A 1 526 ? 25.203 -32.406 -21.016 1 77.5 526 HIS A N 1
ATOM 4096 C CA . HIS A 1 526 ? 24.375 -33.156 -20.078 1 77.5 526 HIS A CA 1
ATOM 4097 C C . HIS A 1 526 ? 23.188 -32.344 -19.594 1 77.5 526 HIS A C 1
ATOM 4099 O O . HIS A 1 526 ? 22.062 -32.844 -19.5 1 77.5 526 HIS A O 1
ATOM 4105 N N . LEU A 1 527 ? 23.516 -31.141 -19.281 1 83.88 527 LEU A N 1
ATOM 4106 C CA . LEU A 1 527 ? 22.453 -30.234 -18.828 1 83.88 527 LEU A CA 1
ATOM 4107 C C . LEU A 1 527 ? 21.469 -29.953 -19.953 1 83.88 527 LEU A C 1
ATOM 4109 O O . LEU A 1 527 ? 20.25 -29.969 -19.719 1 83.88 527 LEU A O 1
ATOM 4113 N N . PHE A 1 528 ? 21.969 -29.719 -21.109 1 86.5 528 PHE A N 1
ATOM 4114 C CA . PHE A 1 528 ? 21.078 -29.391 -22.219 1 86.5 528 PHE A CA 1
ATOM 4115 C C . PHE A 1 528 ? 20.203 -30.578 -22.578 1 86.5 528 PHE A C 1
ATOM 4117 O O . PHE A 1 528 ? 19.047 -30.406 -23 1 86.5 528 PHE A O 1
ATOM 4124 N N . TYR A 1 529 ? 20.656 -31.734 -22.391 1 82.25 529 TYR A N 1
ATOM 4125 C CA . TYR A 1 529 ? 19.828 -32.906 -22.594 1 82.25 529 TYR A CA 1
ATOM 4126 C C . TYR A 1 529 ? 18.562 -32.844 -21.766 1 82.25 529 TYR A C 1
ATOM 4128 O O . TYR A 1 529 ? 17.453 -33.031 -22.297 1 82.25 529 TYR A O 1
ATOM 4136 N N . TYR A 1 530 ? 18.734 -32.594 -20.547 1 84.38 530 TYR A N 1
ATOM 4137 C CA . TYR A 1 530 ? 17.578 -32.531 -19.672 1 84.38 530 TYR A CA 1
ATOM 4138 C C . TYR A 1 530 ? 16.703 -31.312 -19.984 1 84.38 530 TYR A C 1
ATOM 4140 O O . TYR A 1 530 ? 15.484 -31.375 -19.891 1 84.38 530 TYR A O 1
ATOM 4148 N N . ILE A 1 531 ? 17.344 -30.25 -20.391 1 90.62 531 ILE A N 1
ATOM 4149 C CA . ILE A 1 531 ? 16.578 -29.062 -20.734 1 90.62 531 ILE A CA 1
ATOM 4150 C C . ILE A 1 531 ? 15.727 -29.344 -21.969 1 90.62 531 ILE A C 1
ATOM 4152 O O . ILE A 1 531 ? 14.523 -29.047 -21.984 1 90.62 531 ILE A O 1
ATOM 4156 N N . SER A 1 532 ? 16.312 -29.859 -23 1 88.56 532 SER A N 1
ATOM 4157 C CA . SER A 1 532 ? 15.594 -30.141 -24.25 1 88.56 532 SER A CA 1
ATOM 4158 C C . SER A 1 532 ? 14.484 -31.156 -24.031 1 88.56 532 SER A C 1
ATOM 4160 O O . SER A 1 532 ? 13.445 -31.109 -24.688 1 88.56 532 SER A O 1
ATOM 4162 N N . LYS A 1 533 ? 14.672 -32 -23.109 1 83.94 533 LYS A N 1
ATOM 4163 C CA . LYS A 1 533 ? 13.719 -33.062 -22.875 1 83.94 533 LYS A CA 1
ATOM 4164 C C . LYS A 1 533 ? 12.57 -32.594 -21.984 1 83.94 533 LYS A C 1
ATOM 4166 O O . LYS A 1 533 ? 11.406 -32.906 -22.234 1 83.94 533 LYS A O 1
ATOM 4171 N N . GLU A 1 534 ? 12.93 -31.844 -20.969 1 87.75 534 GLU A N 1
ATOM 4172 C CA . GLU A 1 534 ? 11.969 -31.609 -19.891 1 87.75 534 GLU A CA 1
ATOM 4173 C C . GLU A 1 534 ? 11.359 -30.219 -20 1 87.75 534 GLU A C 1
ATOM 4175 O O . GLU A 1 534 ? 10.211 -30.016 -19.594 1 87.75 534 GLU A O 1
ATOM 4180 N N . PHE A 1 535 ? 12.047 -29.25 -20.562 1 91.94 535 PHE A N 1
ATOM 4181 C CA . PHE A 1 535 ? 11.578 -27.875 -20.641 1 91.94 535 PHE A CA 1
ATOM 4182 C C . PHE A 1 535 ? 10.281 -27.797 -21.438 1 91.94 535 PHE A C 1
ATOM 4184 O O . PHE A 1 535 ? 9.305 -27.188 -21 1 91.94 535 PHE A O 1
ATOM 4191 N N . PRO A 1 536 ? 10.133 -28.422 -22.516 1 89.56 536 PRO A N 1
ATOM 4192 C CA . PRO A 1 536 ? 8.891 -28.344 -23.297 1 89.56 536 PRO A CA 1
ATOM 4193 C C . PRO A 1 536 ? 7.734 -29.078 -22.609 1 89.56 536 PRO A C 1
ATOM 4195 O O . PRO A 1 536 ? 6.574 -28.875 -23 1 89.56 536 PRO A O 1
ATOM 4198 N N . LEU A 1 537 ? 8.055 -29.906 -21.594 1 85.31 537 LEU A N 1
ATOM 4199 C CA . LEU A 1 537 ? 7.031 -30.688 -20.906 1 85.31 537 LEU A CA 1
ATOM 4200 C C . LEU A 1 537 ? 6.621 -30.016 -19.609 1 85.31 537 LEU A C 1
ATOM 4202 O O . LEU A 1 537 ? 5.656 -30.438 -18.969 1 85.31 537 LEU A O 1
ATOM 4206 N N . ALA A 1 538 ? 7.305 -29.062 -19.188 1 86.25 538 ALA A N 1
ATOM 4207 C CA . ALA A 1 538 ? 7.199 -28.547 -17.828 1 86.25 538 ALA A CA 1
ATOM 4208 C C . ALA A 1 538 ? 5.859 -27.844 -17.609 1 86.25 538 ALA A C 1
ATOM 4210 O O . ALA A 1 538 ? 5.316 -27.859 -16.5 1 86.25 538 ALA A O 1
ATOM 4211 N N . ALA A 1 539 ? 5.309 -27.219 -18.625 1 77.19 539 ALA A N 1
ATOM 4212 C CA . ALA A 1 539 ? 4.047 -26.5 -18.438 1 77.19 539 ALA A CA 1
ATOM 4213 C C . ALA A 1 539 ? 2.865 -27.359 -18.891 1 77.19 539 ALA A C 1
ATOM 4215 O O . ALA A 1 539 ? 1.83 -26.828 -19.297 1 77.19 539 ALA A O 1
ATOM 4216 N N . THR A 1 540 ? 3.115 -28.656 -19 1 64.94 540 THR A N 1
ATOM 4217 C CA . THR A 1 540 ? 2.039 -29.562 -19.391 1 64.94 540 THR A CA 1
ATOM 4218 C C . THR A 1 540 ? 1.571 -30.375 -18.188 1 64.94 540 THR A C 1
ATOM 4220 O O . THR A 1 540 ? 2.236 -31.328 -17.781 1 64.94 540 THR A O 1
ATOM 4223 N N . GLY A 1 541 ? 0.843 -29.891 -17.359 1 58.41 541 GLY A N 1
ATOM 4224 C CA . GLY A 1 541 ? 0.381 -30.672 -16.219 1 58.41 541 GLY A CA 1
ATOM 4225 C C . GLY A 1 541 ? -0.02 -32.094 -16.609 1 58.41 541 GLY A C 1
ATOM 4226 O O . GLY A 1 541 ? 0.163 -33.031 -15.82 1 58.41 541 GLY A O 1
ATOM 4227 N N . ARG A 1 542 ? -0.676 -32.25 -17.766 1 65.19 542 ARG A N 1
ATOM 4228 C CA . ARG A 1 542 ? -1.173 -33.469 -18.391 1 65.19 542 ARG A CA 1
ATOM 4229 C C . ARG A 1 542 ? -0.97 -33.469 -19.891 1 65.19 542 ARG A C 1
ATOM 4231 O O . ARG A 1 542 ? -0.778 -32.375 -20.484 1 65.19 542 ARG A O 1
ATOM 4238 N N . PRO A 1 543 ? -0.885 -34.75 -20.375 1 64.31 543 PRO A N 1
ATOM 4239 C CA . PRO A 1 543 ? -0.87 -34.719 -21.844 1 64.31 543 PRO A CA 1
ATOM 4240 C C . PRO A 1 543 ? -1.998 -33.875 -22.422 1 64.31 543 PRO A C 1
ATOM 4242 O O . PRO A 1 543 ? -3.15 -34 -22 1 64.31 543 PRO A O 1
ATOM 4245 N N . LEU A 1 544 ? -1.724 -32.906 -23.234 1 67.62 544 LEU A N 1
ATOM 4246 C CA . LEU A 1 544 ? -2.682 -31.953 -23.766 1 67.62 544 LEU A CA 1
ATOM 4247 C C . LEU A 1 544 ? -3.201 -32.375 -25.125 1 67.62 544 LEU A C 1
ATOM 4249 O O . LEU A 1 544 ? -4.043 -31.688 -25.719 1 67.62 544 LEU A O 1
ATOM 4253 N N . GLY A 1 545 ? -2.92 -33.562 -25.641 1 65.5 545 GLY A N 1
ATOM 4254 C CA . GLY A 1 545 ? -3.459 -34.094 -26.875 1 65.5 545 GLY A CA 1
ATOM 4255 C C . GLY A 1 545 ? -3.209 -33.188 -28.078 1 65.5 545 GLY A C 1
ATOM 4256 O O . GLY A 1 545 ? -4.062 -33.062 -28.953 1 65.5 545 GLY A O 1
ATOM 4257 N N . GLY A 1 546 ? -2.146 -32.375 -28 1 72.56 546 GLY A N 1
ATOM 4258 C CA . GLY A 1 546 ? -1.84 -31.516 -29.141 1 72.56 546 GLY A CA 1
ATOM 4259 C C . GLY A 1 546 ? -2.199 -30.062 -28.906 1 72.56 546 GLY A C 1
ATOM 4260 O O . GLY A 1 546 ? -1.895 -29.188 -29.734 1 72.56 546 GLY A O 1
ATOM 4261 N N . PHE A 1 547 ? -2.852 -29.797 -27.859 1 79.62 547 PHE A N 1
ATOM 4262 C CA . PHE A 1 547 ? -3.143 -28.406 -27.531 1 79.62 547 PHE A CA 1
ATOM 4263 C C . PHE A 1 547 ? -1.895 -27.703 -27.016 1 79.62 547 PHE A C 1
ATOM 4265 O O . PHE A 1 547 ? -1.038 -28.312 -26.391 1 79.62 547 PHE A O 1
ATOM 4272 N N . PRO A 1 548 ? -1.813 -26.453 -27.297 1 86 548 PRO A N 1
ATOM 4273 C CA . PRO A 1 548 ? -0.653 -25.703 -26.797 1 86 548 PRO A CA 1
ATOM 4274 C C . PRO A 1 548 ? -0.633 -25.594 -25.281 1 86 548 PRO A C 1
ATOM 4276 O O . PRO A 1 548 ? -1.672 -25.344 -24.656 1 86 548 PRO A O 1
ATOM 4279 N N . ASP A 1 549 ? 0.483 -25.859 -24.719 1 88 549 ASP A N 1
ATOM 4280 C CA . ASP A 1 549 ? 0.615 -25.734 -23.266 1 88 549 ASP A CA 1
ATOM 4281 C C . ASP A 1 549 ? 0.742 -24.281 -22.844 1 88 549 ASP A C 1
ATOM 4283 O O . ASP A 1 549 ? 0.698 -23.375 -23.688 1 88 549 ASP A O 1
ATOM 4287 N N . PHE A 1 550 ? 0.937 -24.016 -21.625 1 88.56 550 PHE A N 1
ATOM 4288 C CA . PHE A 1 550 ? 0.924 -22.656 -21.109 1 88.56 550 PHE A CA 1
ATOM 4289 C C . PHE A 1 550 ? 2.166 -21.891 -21.547 1 88.56 550 PHE A C 1
ATOM 4291 O O . PHE A 1 550 ? 2.15 -20.656 -21.625 1 88.56 550 PHE A O 1
ATOM 4298 N N . SER A 1 551 ? 3.264 -22.594 -21.828 1 92.81 551 SER A N 1
ATOM 4299 C CA . SER A 1 551 ? 4.43 -21.891 -22.375 1 92.81 551 SER A CA 1
ATOM 4300 C C . SER A 1 551 ? 4.121 -21.266 -23.734 1 92.81 551 SER A C 1
ATOM 4302 O O . SER A 1 551 ? 4.48 -20.109 -23.969 1 92.81 551 SER A O 1
ATOM 4304 N N . ILE A 1 552 ? 3.432 -22 -24.531 1 91.62 552 ILE A N 1
ATOM 4305 C CA . ILE A 1 552 ? 3.082 -21.5 -25.844 1 91.62 552 ILE A CA 1
ATOM 4306 C C . ILE A 1 552 ? 2.01 -20.422 -25.719 1 91.62 552 ILE A C 1
ATOM 4308 O O . ILE A 1 552 ? 2.014 -19.453 -26.484 1 91.62 552 ILE A O 1
ATOM 4312 N N . GLN A 1 553 ? 1.118 -20.656 -24.828 1 89.88 553 GLN A N 1
ATOM 4313 C CA . GLN A 1 553 ? 0.13 -19.609 -24.578 1 89.88 553 GLN A CA 1
ATOM 4314 C C . GLN A 1 553 ? 0.8 -18.312 -24.125 1 89.88 553 GLN A C 1
ATOM 4316 O O . GLN A 1 553 ? 0.368 -17.219 -24.5 1 89.88 553 GLN A O 1
ATOM 4321 N N . TYR A 1 554 ? 1.796 -18.453 -23.328 1 92.31 554 TYR A N 1
ATOM 4322 C CA . TYR A 1 554 ? 2.568 -17.297 -22.875 1 92.31 554 TYR A CA 1
ATOM 4323 C C . TYR A 1 554 ? 3.277 -16.625 -24.047 1 92.31 554 TYR A C 1
ATOM 4325 O O . TYR A 1 554 ? 3.348 -15.391 -24.109 1 92.31 554 TYR A O 1
ATOM 4333 N N . LEU A 1 555 ? 3.811 -17.422 -24.875 1 93.25 555 LEU A N 1
ATOM 4334 C CA . LEU A 1 555 ? 4.477 -16.891 -26.062 1 93.25 555 LEU A CA 1
ATOM 4335 C C . LEU A 1 555 ? 3.518 -16.047 -26.891 1 93.25 555 LEU A C 1
ATOM 4337 O O . LEU A 1 555 ? 3.908 -15.016 -27.438 1 93.25 555 LEU A O 1
ATOM 4341 N N . LYS A 1 556 ? 2.367 -16.5 -26.938 1 90.75 556 LYS A N 1
ATOM 4342 C CA . LYS A 1 556 ? 1.353 -15.766 -27.703 1 90.75 556 LYS A CA 1
ATOM 4343 C C . LYS A 1 556 ? 0.954 -14.477 -26.984 1 90.75 556 LYS A C 1
ATOM 4345 O O . LYS A 1 556 ? 0.967 -13.398 -27.578 1 90.75 556 LYS A O 1
ATOM 4350 N N . ASP A 1 557 ? 0.526 -14.695 -25.719 1 90.12 557 ASP A N 1
ATOM 4351 C CA . ASP A 1 557 ? 0.055 -13.57 -24.922 1 90.12 557 ASP A CA 1
ATOM 4352 C C . ASP A 1 557 ? 0.291 -13.82 -23.422 1 90.12 557 ASP A C 1
ATOM 4354 O O . ASP A 1 557 ? -0.481 -14.531 -22.781 1 90.12 557 ASP A O 1
ATOM 4358 N N . PRO A 1 558 ? 1.254 -13.062 -22.891 1 89.31 558 PRO A N 1
ATOM 4359 C CA . PRO A 1 558 ? 1.564 -13.289 -21.484 1 89.31 558 PRO A CA 1
ATOM 4360 C C . PRO A 1 558 ? 0.424 -12.875 -20.547 1 89.31 558 PRO A C 1
ATOM 4362 O O . PRO A 1 558 ? 0.385 -13.289 -19.391 1 89.31 558 PRO A O 1
ATOM 4365 N N . THR A 1 559 ? -0.529 -12.117 -20.984 1 82.44 559 THR A N 1
ATOM 4366 C CA . THR A 1 559 ? -1.626 -11.664 -20.141 1 82.44 559 THR A CA 1
ATOM 4367 C C . THR A 1 559 ? -2.74 -12.703 -20.094 1 82.44 559 THR A C 1
ATOM 4369 O O . THR A 1 559 ? -3.621 -12.633 -19.234 1 82.44 559 THR A O 1
ATOM 4372 N N . PHE A 1 560 ? -2.756 -13.578 -21 1 82.75 560 PHE A N 1
ATOM 4373 C CA . PHE A 1 560 ? -3.727 -14.664 -21.125 1 82.75 560 PHE A CA 1
ATOM 4374 C C . PHE A 1 560 ? -5.137 -14.109 -21.281 1 82.75 560 PHE A C 1
ATOM 4376 O O . PHE A 1 560 ? -6.109 -14.758 -20.891 1 82.75 560 PHE A O 1
ATOM 4383 N N . LYS A 1 561 ? -5.289 -12.953 -21.734 1 76.38 561 LYS A N 1
ATOM 4384 C CA . LYS A 1 561 ? -6.594 -12.32 -21.891 1 76.38 561 LYS A CA 1
ATOM 4385 C C . LYS A 1 561 ? -7.496 -13.117 -22.812 1 76.38 561 LYS A C 1
ATOM 4387 O O . LYS A 1 561 ? -8.711 -13.195 -22.594 1 76.38 561 LYS A O 1
ATOM 4392 N N . GLU A 1 562 ? -6.918 -13.82 -23.75 1 73.75 562 GLU A N 1
ATOM 4393 C CA . GLU A 1 562 ? -7.707 -14.516 -24.766 1 73.75 562 GLU A CA 1
ATOM 4394 C C . GLU A 1 562 ? -7.957 -15.969 -24.359 1 73.75 562 GLU A C 1
ATOM 4396 O O . GLU A 1 562 ? -8.734 -16.672 -25.016 1 73.75 562 GLU A O 1
ATOM 4401 N N . LEU A 1 563 ? -7.328 -16.375 -23.312 1 74.81 563 LEU A N 1
ATOM 4402 C CA . LEU A 1 563 ? -7.457 -17.781 -22.906 1 74.81 563 LEU A CA 1
ATOM 4403 C C . LEU A 1 563 ? -8.891 -18.094 -22.484 1 74.81 563 LEU A C 1
ATOM 4405 O O . LEU A 1 563 ? -9.375 -19.203 -22.703 1 74.81 563 LEU A O 1
ATOM 4409 N N . SER A 1 564 ? -9.508 -17.094 -21.938 1 65.94 564 SER A N 1
ATOM 4410 C CA . SER A 1 564 ? -10.867 -17.281 -21.453 1 65.94 564 SER A CA 1
ATOM 4411 C C . SER A 1 564 ? -11.844 -17.516 -22.609 1 65.94 564 SER A C 1
ATOM 4413 O O . SER A 1 564 ? -12.852 -18.203 -22.453 1 65.94 564 SER A O 1
ATOM 4415 N N . SER A 1 565 ? -11.469 -17.062 -23.719 1 63.88 565 SER A N 1
ATOM 4416 C CA . SER A 1 565 ? -12.383 -17.141 -24.844 1 63.88 565 SER A CA 1
ATOM 4417 C C . SER A 1 565 ? -12.031 -18.312 -25.75 1 63.88 565 SER A C 1
ATOM 4419 O O . SER A 1 565 ? -12.922 -19.031 -26.234 1 63.88 565 SER A O 1
ATOM 4421 N N . SER A 1 566 ? -10.742 -18.484 -26.062 1 66.31 566 SER A N 1
ATOM 4422 C CA . SER A 1 566 ? -10.312 -19.578 -26.922 1 66.31 566 SER A CA 1
ATOM 4423 C C . SER A 1 566 ? -8.867 -19.969 -26.641 1 66.31 566 SER A C 1
ATOM 4425 O O . SER A 1 566 ? -7.969 -19.125 -26.656 1 66.3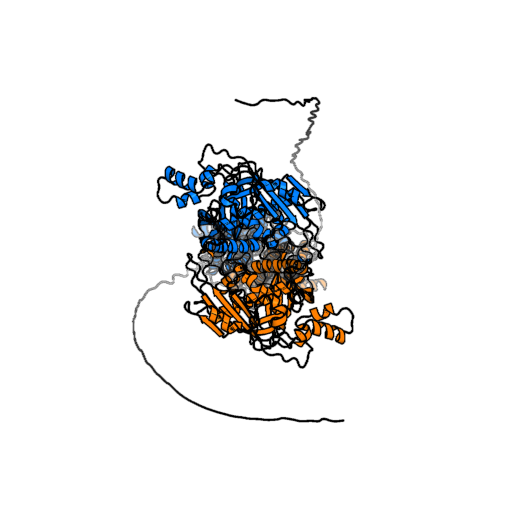1 566 SER A O 1
ATOM 4427 N N . PRO A 1 567 ? -8.711 -21.297 -26.453 1 66.19 567 PRO A N 1
ATOM 4428 C CA . PRO A 1 567 ? -7.336 -21.734 -26.25 1 66.19 567 PRO A CA 1
ATOM 4429 C C . PRO A 1 567 ? -6.531 -21.812 -27.547 1 66.19 567 PRO A C 1
ATOM 4431 O O . PRO A 1 567 ? -5.359 -22.188 -27.516 1 66.19 567 PRO A O 1
ATOM 4434 N N . ASP A 1 568 ? -7.164 -21.312 -28.641 1 74.31 568 ASP A N 1
ATOM 4435 C CA . ASP A 1 568 ? -6.469 -21.359 -29.922 1 74.31 568 ASP A CA 1
ATOM 4436 C C . ASP A 1 568 ? -5.305 -20.375 -29.953 1 74.31 568 ASP A C 1
ATOM 4438 O O . ASP A 1 568 ? -5.402 -19.266 -29.406 1 74.31 568 ASP A O 1
ATOM 4442 N N . VAL A 1 569 ? -4.215 -20.891 -30.484 1 78.38 569 VAL A N 1
ATOM 4443 C CA . VAL A 1 569 ? -3.02 -20.062 -30.562 1 78.38 569 VAL A CA 1
ATOM 4444 C C . VAL A 1 569 ? -2.65 -19.797 -32 1 78.38 569 VAL A C 1
ATOM 4446 O O . VAL A 1 569 ? -2.428 -20.734 -32.781 1 78.38 569 VAL A O 1
ATOM 4449 N N . SER A 1 570 ? -2.824 -18.578 -32.438 1 80.44 570 SER A N 1
ATOM 4450 C CA . SER A 1 570 ? -2.23 -18.125 -33.719 1 80.44 570 SER A CA 1
ATOM 4451 C C . SER A 1 570 ? -1.048 -17.203 -33.438 1 80.44 570 SER A C 1
ATOM 4453 O O . SER A 1 570 ? -1.162 -16.234 -32.688 1 80.44 570 SER A O 1
ATOM 4455 N N . LEU A 1 571 ? 0.091 -17.641 -34 1 84.88 571 LEU A N 1
ATOM 4456 C CA . LEU A 1 571 ? 1.297 -16.844 -33.781 1 84.88 571 LEU A CA 1
ATOM 4457 C C . LEU A 1 571 ? 1.607 -15.984 -35 1 84.88 571 LEU A C 1
ATOM 4459 O O . LEU A 1 571 ? 2.648 -15.328 -35.062 1 84.88 571 LEU A O 1
ATOM 4463 N N . ASP A 1 572 ? 0.675 -15.945 -35.875 1 79.75 572 ASP A N 1
ATOM 4464 C CA . ASP A 1 572 ? 0.911 -15.25 -37.156 1 79.75 572 ASP A CA 1
ATOM 4465 C C . ASP A 1 572 ? 1.036 -13.742 -36.938 1 79.75 572 ASP A C 1
ATOM 4467 O O . ASP A 1 572 ? 1.866 -13.086 -37.562 1 79.75 572 ASP A O 1
ATOM 4471 N N . ASP A 1 573 ? 0.283 -13.289 -36.062 1 81.19 573 ASP A N 1
ATOM 4472 C CA . ASP A 1 573 ? 0.238 -11.844 -35.906 1 81.19 573 ASP A CA 1
ATOM 4473 C C . ASP A 1 573 ? 1.229 -11.391 -34.812 1 81.19 573 ASP A C 1
ATOM 4475 O O . ASP A 1 573 ? 1.375 -10.195 -34.562 1 81.19 573 ASP A O 1
ATOM 4479 N N . LEU A 1 574 ? 1.968 -12.281 -34.344 1 88.19 574 LEU A N 1
ATOM 4480 C CA . LEU A 1 574 ? 2.895 -11.93 -33.281 1 88.19 574 LEU A CA 1
ATOM 4481 C C . LEU A 1 574 ? 4.215 -11.422 -33.844 1 88.19 574 LEU A C 1
ATOM 4483 O O . LEU A 1 574 ? 4.84 -12.086 -34.656 1 88.19 574 LEU A O 1
ATOM 4487 N N . PRO A 1 575 ? 4.574 -10.25 -33.375 1 89.62 575 PRO A N 1
ATOM 4488 C CA . PRO A 1 575 ? 5.875 -9.75 -33.812 1 89.62 575 PRO A CA 1
ATOM 4489 C C . PRO A 1 575 ? 7.035 -10.648 -33.406 1 89.62 575 PRO A C 1
ATOM 4491 O O . PRO A 1 575 ? 7.016 -11.219 -32.312 1 89.62 575 PRO A O 1
ATOM 4494 N N . ASP A 1 576 ? 8.125 -10.719 -34.25 1 88.06 576 ASP A N 1
ATOM 4495 C CA . ASP A 1 576 ? 9.258 -11.609 -34.062 1 88.06 576 ASP A CA 1
ATOM 4496 C C . ASP A 1 576 ? 10.016 -11.25 -32.781 1 88.06 576 ASP A C 1
ATOM 4498 O O . ASP A 1 576 ? 10.477 -12.133 -32.062 1 88.06 576 ASP A O 1
ATOM 4502 N N . ASP A 1 577 ? 10.094 -10 -32.562 1 88.06 577 ASP A N 1
ATOM 4503 C CA . ASP A 1 577 ? 10.836 -9.555 -31.391 1 88.06 577 ASP A CA 1
ATOM 4504 C C . ASP A 1 577 ? 10.172 -10.039 -30.109 1 88.06 577 ASP A C 1
ATOM 4506 O O . ASP A 1 577 ? 10.852 -10.398 -29.141 1 88.06 577 ASP A O 1
ATOM 4510 N N . LYS A 1 578 ? 8.859 -10.117 -30.109 1 91.94 578 LYS A N 1
ATOM 4511 C CA . LYS A 1 578 ? 8.133 -10.562 -28.922 1 91.94 578 LYS A CA 1
ATOM 4512 C C . LYS A 1 578 ? 8.312 -12.062 -28.703 1 91.94 578 LYS A C 1
ATOM 4514 O O . LYS A 1 578 ? 8.391 -12.523 -27.562 1 91.94 578 LYS A O 1
ATOM 4519 N N . ILE A 1 579 ? 8.461 -12.773 -29.766 1 92.81 579 ILE A N 1
ATOM 4520 C CA . ILE A 1 579 ? 8.656 -14.219 -29.672 1 92.81 579 ILE A CA 1
ATOM 4521 C C . ILE A 1 579 ? 10 -14.516 -29.016 1 92.81 579 ILE A C 1
ATOM 4523 O O . ILE A 1 579 ? 10.078 -15.336 -28.094 1 92.81 579 ILE A O 1
ATOM 4527 N N . GLY A 1 580 ? 10.969 -13.789 -29.438 1 93.75 580 GLY A N 1
ATOM 4528 C CA . GLY A 1 580 ? 12.297 -14.008 -28.891 1 93.75 580 GLY A CA 1
ATOM 4529 C C . GLY A 1 580 ? 12.398 -13.641 -27.422 1 93.75 580 GLY A C 1
ATOM 4530 O O . GLY A 1 580 ? 12.953 -14.406 -26.625 1 93.75 580 GLY A O 1
ATOM 4531 N N . ILE A 1 581 ? 11.828 -12.562 -27.078 1 94.25 581 ILE A N 1
ATOM 4532 C CA . ILE A 1 581 ? 11.914 -12.078 -25.703 1 94.25 581 ILE A CA 1
ATOM 4533 C C . ILE A 1 581 ? 11.141 -13.008 -24.781 1 94.25 581 ILE A C 1
ATOM 4535 O O . ILE A 1 581 ? 11.617 -13.359 -23.703 1 94.25 581 ILE A O 1
ATOM 4539 N N . ARG A 1 582 ? 9.984 -13.398 -25.188 1 95.81 582 ARG A N 1
ATOM 4540 C CA . ARG A 1 582 ? 9.141 -14.234 -24.359 1 95.81 582 ARG A CA 1
ATOM 4541 C C . ARG A 1 582 ? 9.719 -15.641 -24.219 1 95.81 582 ARG A C 1
ATOM 4543 O O . ARG A 1 582 ? 9.656 -16.25 -23.156 1 95.81 582 ARG A O 1
ATOM 4550 N N . LEU A 1 583 ? 10.305 -16.109 -25.266 1 96.88 583 LEU A N 1
ATOM 4551 C CA . LEU A 1 583 ? 11.008 -17.391 -25.188 1 96.88 583 LEU A CA 1
ATOM 4552 C C . LEU A 1 583 ? 12.18 -17.297 -24.219 1 96.88 583 LEU A C 1
ATOM 4554 O O . LEU A 1 583 ? 12.422 -18.219 -23.438 1 96.88 583 LEU A O 1
ATOM 4558 N N . ASN A 1 584 ? 12.844 -16.234 -24.359 1 97.44 584 ASN A N 1
ATOM 4559 C CA . ASN A 1 584 ? 13.977 -16.016 -23.469 1 97.44 584 ASN A CA 1
ATOM 4560 C C . ASN A 1 584 ? 13.555 -15.992 -22.016 1 97.44 584 ASN A C 1
ATOM 4562 O O . ASN A 1 584 ? 14.219 -16.578 -21.156 1 97.44 584 ASN A O 1
ATOM 4566 N N . GLN A 1 585 ? 12.492 -15.367 -21.734 1 97.06 585 GLN A N 1
ATOM 4567 C CA . GLN A 1 585 ? 11.969 -15.312 -20.375 1 97.06 585 GLN A CA 1
ATOM 4568 C C . GLN A 1 585 ? 11.586 -16.703 -19.859 1 97.06 585 GLN A C 1
ATOM 4570 O O . GLN A 1 585 ? 11.914 -17.062 -18.734 1 97.06 585 GLN A O 1
ATOM 4575 N N . LEU A 1 586 ? 10.945 -17.391 -20.672 1 97.44 586 LEU A N 1
ATOM 4576 C CA . LEU A 1 586 ? 10.539 -18.75 -20.297 1 97.44 586 LEU A CA 1
ATOM 4577 C C . LEU A 1 586 ? 11.758 -19.625 -20.047 1 97.44 586 LEU A C 1
ATOM 4579 O O . LEU A 1 586 ? 11.805 -20.344 -19.031 1 97.44 586 LEU A O 1
ATOM 4583 N N . LEU A 1 587 ? 12.672 -19.531 -20.891 1 97.88 587 LEU A N 1
ATOM 4584 C CA . LEU A 1 587 ? 13.875 -20.344 -20.75 1 97.88 587 LEU A CA 1
ATOM 4585 C C . LEU A 1 587 ? 14.633 -19.984 -19.484 1 97.88 587 LEU A C 1
ATOM 4587 O O . LEU A 1 587 ? 15.008 -20.859 -18.703 1 97.88 587 LEU A O 1
ATOM 4591 N N . ASN A 1 588 ? 14.82 -18.75 -19.25 1 97.62 588 ASN A N 1
ATOM 4592 C CA . ASN A 1 588 ? 15.539 -18.312 -18.062 1 97.62 588 ASN A CA 1
ATOM 4593 C C . ASN A 1 588 ? 14.781 -18.656 -16.797 1 97.62 588 ASN A C 1
ATOM 4595 O O . ASN A 1 588 ? 15.391 -18.953 -15.758 1 97.62 588 ASN A O 1
ATOM 4599 N N . THR A 1 589 ? 13.477 -18.562 -16.859 1 96.75 589 THR A N 1
ATOM 4600 C CA . THR A 1 589 ? 12.68 -18.969 -15.711 1 96.75 589 THR A CA 1
ATOM 4601 C C . THR A 1 589 ? 12.922 -20.438 -15.375 1 96.75 589 THR A C 1
ATOM 4603 O O . THR A 1 589 ? 13.156 -20.781 -14.219 1 96.75 589 THR A O 1
ATOM 4606 N N . TYR A 1 590 ? 12.93 -21.219 -16.406 1 95.88 590 TYR A N 1
ATOM 4607 C CA . TYR A 1 590 ? 13.172 -22.641 -16.188 1 95.88 590 TYR A CA 1
ATOM 4608 C C . TYR A 1 590 ? 14.57 -22.891 -15.656 1 95.88 590 TYR A C 1
ATOM 4610 O O . TYR A 1 590 ? 14.758 -23.688 -14.734 1 95.88 590 TYR A O 1
ATOM 4618 N N . LEU A 1 591 ? 15.492 -22.234 -16.188 1 95.44 591 LEU A N 1
ATOM 4619 C CA . LEU A 1 591 ? 16.891 -22.391 -15.766 1 95.44 591 LEU A CA 1
ATOM 4620 C C . LEU A 1 591 ? 17.078 -21.938 -14.328 1 95.44 591 LEU A C 1
ATOM 4622 O O . LEU A 1 591 ? 17.734 -22.609 -13.539 1 95.44 591 LEU A O 1
ATOM 4626 N N . MET A 1 592 ? 16.484 -20.844 -14.055 1 94.31 592 MET A N 1
ATOM 4627 C CA . MET A 1 592 ? 16.609 -20.312 -12.703 1 94.31 592 MET A CA 1
ATOM 4628 C C . MET A 1 592 ? 15.984 -21.266 -11.688 1 94.31 592 MET A C 1
ATOM 4630 O O . MET A 1 592 ? 16.562 -21.531 -10.641 1 94.31 592 MET A O 1
ATOM 4634 N N . LEU A 1 593 ? 14.883 -21.75 -11.977 1 93.12 593 LEU A N 1
ATOM 4635 C CA . LEU A 1 593 ? 14.18 -22.656 -11.07 1 93.12 593 LEU A CA 1
ATOM 4636 C C . LEU A 1 593 ? 14.945 -23.969 -10.93 1 93.12 593 LEU A C 1
ATOM 4638 O O . LEU A 1 593 ? 14.945 -24.578 -9.859 1 93.12 593 LEU A O 1
ATOM 4642 N N . SER A 1 594 ? 15.547 -24.406 -12 1 91.81 594 SER A N 1
ATOM 4643 C CA . SER A 1 594 ? 16.312 -25.641 -11.953 1 91.81 594 SER A CA 1
ATOM 4644 C C . SER A 1 594 ? 17.578 -25.469 -11.109 1 91.81 594 SER A C 1
ATOM 4646 O O . SER A 1 594 ? 18.094 -26.438 -10.547 1 91.81 594 SER A O 1
ATOM 4648 N N . GLN A 1 595 ? 18.031 -24.281 -11.055 1 89.56 595 GLN A N 1
ATOM 4649 C CA . GLN A 1 595 ? 19.203 -24 -10.227 1 89.56 595 GLN A CA 1
ATOM 4650 C C . GLN A 1 595 ? 18.812 -23.859 -8.758 1 89.56 595 GLN A C 1
ATOM 4652 O O . GLN A 1 595 ? 19.531 -24.328 -7.871 1 89.56 595 GLN A O 1
ATOM 4657 N N . GLN A 1 596 ? 17.688 -23.266 -8.594 1 87.44 596 GLN A N 1
ATOM 4658 C CA . GLN A 1 596 ? 17.234 -23 -7.227 1 87.44 596 GLN A CA 1
ATOM 4659 C C . GLN A 1 596 ? 16.547 -24.219 -6.629 1 87.44 596 GLN A C 1
ATOM 4661 O O . GLN A 1 596 ? 16.469 -24.375 -5.41 1 87.44 596 GLN A O 1
ATOM 4666 N N . GLU A 1 597 ? 16.047 -24.984 -7.508 1 80 597 GLU A N 1
ATOM 4667 C CA . GLU A 1 597 ? 15.289 -26.141 -7.055 1 80 597 GLU A CA 1
ATOM 4668 C C . GLU A 1 597 ? 14.117 -25.719 -6.176 1 80 597 GLU A C 1
ATOM 4670 O O . GLU A 1 597 ? 13.414 -24.75 -6.48 1 80 597 GLU A O 1
ATOM 4675 N N . LEU A 1 598 ? 13.891 -26.469 -5.086 1 78.12 598 LEU A N 1
ATOM 4676 C CA . LEU A 1 598 ? 12.742 -26.203 -4.234 1 78.12 598 LEU A CA 1
ATOM 4677 C C . LEU A 1 598 ? 13.055 -25.094 -3.229 1 78.12 598 LEU A C 1
ATOM 4679 O O . LEU A 1 598 ? 12.188 -24.703 -2.438 1 78.12 598 LEU A O 1
ATOM 4683 N N . GLN A 1 599 ? 14.18 -24.422 -3.396 1 81.5 599 GLN A N 1
ATOM 4684 C CA . GLN A 1 599 ? 14.594 -23.359 -2.492 1 81.5 599 GLN A CA 1
ATOM 4685 C C . GLN A 1 599 ? 13.906 -22.047 -2.844 1 81.5 599 GLN A C 1
ATOM 4687 O O . GLN A 1 599 ? 13.992 -21.078 -2.092 1 81.5 599 GLN A O 1
ATOM 4692 N N . ILE A 1 600 ? 13.242 -22.062 -3.91 1 78.19 600 ILE A N 1
ATOM 4693 C CA . ILE A 1 600 ? 12.539 -20.859 -4.344 1 78.19 600 ILE A CA 1
ATOM 4694 C C . ILE A 1 600 ? 11.492 -20.469 -3.301 1 78.19 600 ILE A C 1
ATOM 4696 O O . ILE A 1 600 ? 11.141 -19.297 -3.178 1 78.19 600 ILE A O 1
ATOM 4700 N N . THR A 1 601 ? 11.07 -21.438 -2.506 1 74.88 601 THR A N 1
ATOM 4701 C CA . THR A 1 601 ? 10.016 -21.188 -1.527 1 74.88 601 THR A CA 1
ATOM 4702 C C . THR A 1 601 ? 10.594 -20.594 -0.245 1 74.88 601 THR A C 1
ATOM 4704 O O . THR A 1 601 ? 9.852 -20.219 0.663 1 74.88 601 THR A O 1
ATOM 4707 N N . SER A 1 602 ? 11.875 -20.391 -0.166 1 72.38 602 SER A N 1
ATOM 4708 C CA . SER A 1 602 ? 12.523 -20.047 1.096 1 72.38 602 SER A CA 1
ATOM 4709 C C . SER A 1 602 ? 12.438 -18.547 1.375 1 72.38 602 SER A C 1
ATOM 4711 O O . SER A 1 602 ? 12.492 -18.125 2.531 1 72.38 602 SER A O 1
ATOM 4713 N N . SER A 1 603 ? 12.336 -17.734 0.341 1 66.5 603 SER A N 1
ATOM 4714 C CA . SER A 1 603 ? 12.453 -16.297 0.513 1 66.5 603 SER A CA 1
ATOM 4715 C C . SER A 1 603 ? 11.32 -15.734 1.368 1 66.5 603 SER A C 1
ATOM 4717 O O . SER A 1 603 ? 11.492 -14.734 2.066 1 66.5 603 SER A O 1
ATOM 4719 N N . THR A 1 604 ? 10.211 -16.312 1.35 1 64.44 604 THR A N 1
ATOM 4720 C CA . THR A 1 604 ? 9.055 -15.82 2.084 1 64.44 604 THR A CA 1
ATOM 4721 C C . THR A 1 604 ? 9.297 -15.906 3.59 1 64.44 604 THR A C 1
ATOM 4723 O O . THR A 1 604 ? 8.57 -15.297 4.375 1 64.44 604 THR A O 1
ATOM 4726 N N . LEU A 1 605 ? 10.5 -16.5 3.881 1 62.34 605 LEU A N 1
ATOM 4727 C CA . LEU A 1 605 ? 10.789 -16.703 5.297 1 62.34 605 LEU A CA 1
ATOM 4728 C C . LEU A 1 605 ? 11.555 -15.523 5.879 1 62.34 605 LEU A C 1
ATOM 4730 O O . LEU A 1 605 ? 11.859 -15.508 7.07 1 62.34 605 LEU A O 1
ATOM 4734 N N . GLY A 1 606 ? 11.703 -14.578 5.066 1 63.34 606 GLY A N 1
ATOM 4735 C CA . GLY A 1 606 ? 12.344 -13.359 5.551 1 63.34 606 GLY A CA 1
ATOM 4736 C C . GLY A 1 606 ? 13.719 -13.602 6.137 1 63.34 606 GLY A C 1
ATOM 4737 O O . GLY A 1 606 ? 14.586 -14.18 5.48 1 63.34 606 GLY A O 1
ATOM 4738 N N . GLN A 1 607 ? 13.781 -13.367 7.426 1 65.94 607 GLN A N 1
ATOM 4739 C CA . GLN A 1 607 ? 15.07 -13.43 8.117 1 65.94 607 GLN A CA 1
ATOM 4740 C C . GLN A 1 607 ? 15.5 -14.883 8.328 1 65.94 607 GLN A C 1
ATOM 4742 O O . GLN A 1 607 ? 16.688 -15.156 8.547 1 65.94 607 GLN A O 1
ATOM 4747 N N . THR A 1 608 ? 14.57 -15.797 8.125 1 68.38 608 THR A N 1
ATOM 4748 C CA . THR A 1 608 ? 14.898 -17.203 8.383 1 68.38 608 THR A CA 1
ATOM 4749 C C . THR A 1 608 ? 15.062 -17.969 7.066 1 68.38 608 THR A C 1
ATOM 4751 O O . THR A 1 608 ? 15.195 -19.188 7.07 1 68.38 608 THR A O 1
ATOM 4754 N N . ALA A 1 609 ? 15.016 -17.172 6.059 1 74.81 609 ALA A N 1
ATOM 4755 C CA . ALA A 1 609 ? 15.195 -17.812 4.762 1 74.81 609 ALA A CA 1
ATOM 4756 C C . ALA A 1 609 ? 16.562 -18.484 4.66 1 74.81 609 ALA A C 1
ATOM 4758 O O . ALA A 1 609 ? 17.547 -17.984 5.215 1 74.81 609 ALA A O 1
ATOM 4759 N N . SER A 1 610 ? 16.625 -19.719 4.055 1 75.81 610 SER A N 1
ATOM 4760 C CA . SER A 1 610 ? 17.891 -20.422 3.838 1 75.81 610 SER A CA 1
ATOM 4761 C C . SER A 1 610 ? 17.953 -21.031 2.443 1 75.81 610 SER A C 1
ATOM 4763 O O . SER A 1 610 ? 17.047 -21.766 2.041 1 75.81 610 SER A O 1
ATOM 4765 N N . PHE A 1 611 ? 18.953 -20.578 1.771 1 82.19 611 PHE A N 1
ATOM 4766 C CA . PHE A 1 611 ? 19.219 -21.125 0.443 1 82.19 611 PHE A CA 1
ATOM 4767 C C . PHE A 1 611 ? 20.703 -21.219 0.171 1 82.19 611 PHE A C 1
ATOM 4769 O O . PHE A 1 611 ? 21.484 -20.375 0.652 1 82.19 611 PHE A O 1
ATOM 4776 N N . GLU A 1 612 ? 21.109 -22.312 -0.462 1 81.81 612 GLU A N 1
ATOM 4777 C CA . GLU A 1 612 ? 22.5 -22.562 -0.852 1 81.81 612 GLU A CA 1
ATOM 4778 C C . GLU A 1 612 ? 22.594 -22.922 -2.33 1 81.81 612 GLU A C 1
ATOM 4780 O O . GLU A 1 612 ? 21.719 -23.625 -2.863 1 81.81 612 GLU A O 1
ATOM 4785 N N . PRO A 1 613 ? 23.609 -22.5 -2.926 1 85.62 613 PRO A N 1
ATOM 4786 C CA . PRO A 1 613 ? 24.703 -21.609 -2.525 1 85.62 613 PRO A CA 1
ATOM 4787 C C . PRO A 1 613 ? 24.281 -20.141 -2.453 1 85.62 613 PRO A C 1
ATOM 4789 O O . PRO A 1 613 ? 23.312 -19.75 -3.09 1 85.62 613 PRO A O 1
ATOM 4792 N N . ASN A 1 614 ? 25 -19.406 -1.639 1 88.06 614 ASN A N 1
ATOM 4793 C CA . ASN A 1 614 ? 24.625 -18 -1.434 1 88.06 614 ASN A CA 1
ATOM 4794 C C . ASN A 1 614 ? 25.859 -17.109 -1.343 1 88.06 614 ASN A C 1
ATOM 4796 O O . ASN A 1 614 ? 26.984 -17.594 -1.251 1 88.06 614 ASN A O 1
ATOM 4800 N N . ILE A 1 615 ? 25.688 -15.875 -1.596 1 90.5 615 ILE A N 1
ATOM 4801 C CA . ILE A 1 615 ? 26.688 -14.82 -1.458 1 90.5 615 ILE A CA 1
ATOM 4802 C C . ILE A 1 615 ? 26.219 -13.812 -0.406 1 90.5 615 ILE A C 1
ATOM 4804 O O . ILE A 1 615 ? 25.094 -13.336 -0.445 1 90.5 615 ILE A O 1
ATOM 4808 N N . THR A 1 616 ? 27.078 -13.57 0.535 1 90.56 616 THR A N 1
ATOM 4809 C CA . THR A 1 616 ? 26.766 -12.594 1.579 1 90.56 616 THR A CA 1
ATOM 4810 C C . THR A 1 616 ? 27.547 -11.305 1.368 1 90.56 616 THR A C 1
ATOM 4812 O O . THR A 1 616 ? 28.75 -11.336 1.159 1 90.56 616 THR A O 1
ATOM 4815 N N . ILE A 1 617 ? 26.812 -10.195 1.331 1 89.31 617 ILE A N 1
ATOM 4816 C CA . ILE A 1 617 ? 27.438 -8.891 1.166 1 89.31 617 ILE A CA 1
ATOM 4817 C C . ILE A 1 617 ? 27.016 -7.965 2.307 1 89.31 617 ILE A C 1
ATOM 4819 O O . ILE A 1 617 ? 25.984 -8.18 2.939 1 89.31 617 ILE A O 1
ATOM 4823 N N . SER A 1 618 ? 27.859 -7.039 2.543 1 86.5 618 SER A N 1
ATOM 4824 C CA . SER A 1 618 ? 27.531 -6.02 3.533 1 86.5 618 SER A CA 1
ATOM 4825 C C . SER A 1 618 ? 26.922 -4.781 2.877 1 86.5 618 SER A C 1
ATOM 4827 O O . SER A 1 618 ? 27.391 -4.344 1.821 1 86.5 618 SER A O 1
ATOM 4829 N N . SER A 1 619 ? 25.672 -4.359 3.416 1 84.94 619 SER A N 1
ATOM 4830 C CA . SER A 1 619 ? 25.016 -3.176 2.873 1 84.94 619 SER A CA 1
ATOM 4831 C C . SER A 1 619 ? 24.562 -2.24 3.986 1 84.94 619 SER A C 1
ATOM 4833 O O . SER A 1 619 ? 24.656 -2.578 5.168 1 84.94 619 SER A O 1
ATOM 4835 N N . GLU A 1 620 ? 24.203 -1.064 3.52 1 82.69 620 GLU A N 1
ATOM 4836 C CA . GLU A 1 620 ? 23.719 -0.076 4.48 1 82.69 620 GLU A CA 1
ATOM 4837 C C . GLU A 1 620 ? 22.188 -0.016 4.492 1 82.69 620 GLU A C 1
ATOM 4839 O O . GLU A 1 620 ? 21.562 -0.022 3.434 1 82.69 620 GLU A O 1
ATOM 4844 N N . VAL A 1 621 ? 21.594 -0.105 5.645 1 83.44 621 VAL A N 1
ATOM 4845 C CA . VAL A 1 621 ? 20.156 0.001 5.844 1 83.44 621 VAL A CA 1
ATOM 4846 C C . VAL A 1 621 ? 19.797 1.4 6.344 1 83.44 621 VAL A C 1
ATOM 4848 O O . VAL A 1 621 ? 20.531 1.977 7.156 1 83.44 621 VAL A O 1
ATOM 4851 N N . SER A 1 622 ? 18.812 2.006 5.633 1 82.31 622 SER A N 1
ATOM 4852 C CA . SER A 1 622 ? 18.375 3.336 6.035 1 82.31 622 SER A CA 1
ATOM 4853 C C . SER A 1 622 ? 16.938 3.301 6.578 1 82.31 622 SER A C 1
ATOM 4855 O O . SER A 1 622 ? 16.062 2.654 6 1 82.31 622 SER A O 1
ATOM 4857 N N . ASN A 1 623 ? 16.641 3.873 7.703 1 78.75 623 ASN A N 1
ATOM 4858 C CA . ASN A 1 623 ? 15.312 4.059 8.289 1 78.75 623 ASN A CA 1
ATOM 4859 C C . ASN A 1 623 ? 14.945 5.535 8.383 1 78.75 623 ASN A C 1
ATOM 4861 O O . ASN A 1 623 ? 15.789 6.371 8.695 1 78.75 623 ASN A O 1
ATOM 4865 N N . LEU A 1 624 ? 13.625 5.852 7.914 1 77.38 624 LEU A N 1
ATOM 4866 C CA . LEU A 1 624 ? 13.164 7.23 8.008 1 77.38 624 LEU A CA 1
ATOM 4867 C C . LEU A 1 624 ? 12.719 7.562 9.43 1 77.38 624 LEU A C 1
ATOM 4869 O O . LEU A 1 624 ? 11.859 6.879 9.992 1 77.38 624 LEU A O 1
ATOM 4873 N N . VAL A 1 625 ? 13.375 8.484 10.008 1 81.44 625 VAL A N 1
ATOM 4874 C CA . VAL A 1 625 ? 13.016 8.945 11.344 1 81.44 625 VAL A CA 1
ATOM 4875 C C . VAL A 1 625 ? 12.523 10.391 11.266 1 81.44 625 VAL A C 1
ATOM 4877 O O . VAL A 1 625 ? 13.062 11.195 10.508 1 81.44 625 VAL A O 1
ATOM 4880 N N . GLU A 1 626 ? 11.406 10.641 11.922 1 86.06 626 GLU A N 1
ATOM 4881 C CA . GLU A 1 626 ? 10.883 12 11.977 1 86.06 626 GLU A CA 1
ATOM 4882 C C . GLU A 1 626 ? 11.656 12.859 12.969 1 86.06 626 GLU A C 1
ATOM 4884 O O . GLU A 1 626 ? 11.82 12.477 14.125 1 86.06 626 GLU A O 1
ATOM 4889 N N . VAL A 1 627 ? 12.203 14 12.477 1 90.62 627 VAL A N 1
ATOM 4890 C CA . VAL A 1 627 ? 12.977 14.898 13.32 1 90.62 627 VAL A CA 1
ATOM 4891 C C . VAL A 1 627 ? 12.375 16.297 13.266 1 90.62 627 VAL A C 1
ATOM 4893 O O . VAL A 1 627 ? 11.695 16.656 12.297 1 90.62 627 VAL A O 1
ATOM 4896 N N . PHE A 1 628 ? 12.617 17.094 14.32 1 94 628 PHE A N 1
ATOM 4897 C CA . PHE A 1 628 ? 12.211 18.5 14.352 1 94 628 PHE A CA 1
ATOM 4898 C C . PHE A 1 628 ? 13.094 19.328 13.43 1 94 628 PHE A C 1
ATOM 4900 O O . PHE A 1 628 ? 14.312 19.141 13.383 1 94 628 PHE A O 1
ATOM 4907 N N . GLN A 1 629 ? 12.406 20.141 12.672 1 93 629 GLN A N 1
ATOM 4908 C CA . GLN A 1 629 ? 13.125 21.094 11.836 1 93 629 GLN A CA 1
ATOM 4909 C C . GLN A 1 629 ? 12.797 22.531 12.227 1 93 629 GLN A C 1
ATOM 4911 O O . GLN A 1 629 ? 11.625 22.938 12.227 1 93 629 GLN A O 1
ATOM 4916 N N . VAL A 1 630 ? 13.82 23.234 12.633 1 93.94 630 VAL A N 1
ATOM 4917 C CA . VAL A 1 630 ? 13.664 24.641 13 1 93.94 630 VAL A CA 1
ATOM 4918 C C . VAL A 1 630 ? 14.156 25.531 11.859 1 93.94 630 VAL A C 1
ATOM 4920 O O . VAL A 1 630 ? 15.273 25.359 11.375 1 93.94 630 VAL A O 1
ATOM 4923 N N . SER A 1 631 ? 13.266 26.438 11.391 1 92.75 631 SER A N 1
ATOM 4924 C CA . SER A 1 631 ? 13.617 27.359 10.312 1 92.75 631 SER A CA 1
ATOM 4925 C C . SER A 1 631 ? 14.602 28.422 10.789 1 92.75 631 SER A C 1
ATOM 4927 O O . SER A 1 631 ? 14.305 29.172 11.719 1 92.75 631 SER A O 1
ATOM 4929 N N . GLY A 1 632 ? 15.734 28.516 10.102 1 91.56 632 GLY A N 1
ATOM 4930 C CA . GLY A 1 632 ? 16.75 29.484 10.469 1 91.56 632 GLY A CA 1
ATOM 4931 C C . GLY A 1 632 ? 16.266 30.922 10.344 1 91.56 632 GLY A C 1
ATOM 4932 O O . GLY A 1 632 ? 16.562 31.766 11.203 1 91.56 632 GLY A O 1
ATOM 4933 N N . LEU A 1 633 ? 15.461 31.203 9.391 1 92.81 633 LEU A N 1
ATOM 4934 C CA . LEU A 1 633 ? 14.977 32.562 9.156 1 92.81 633 LEU A CA 1
ATOM 4935 C C . LEU A 1 633 ? 13.984 32.969 10.234 1 92.81 633 LEU A C 1
ATOM 4937 O O . LEU A 1 633 ? 14.117 34.031 10.828 1 92.81 633 LEU A O 1
ATOM 4941 N N . TRP A 1 634 ? 13.109 32.125 10.523 1 94.12 634 TRP A N 1
ATOM 4942 C CA . TRP A 1 634 ? 12.047 32.469 11.469 1 94.12 634 TRP A CA 1
ATOM 4943 C C . TRP A 1 634 ? 12.57 32.5 12.898 1 94.12 634 TRP A C 1
ATOM 4945 O O . TRP A 1 634 ? 12.172 33.344 13.703 1 94.12 634 TRP A O 1
ATOM 4955 N N . ILE A 1 635 ? 13.508 31.625 13.234 1 94.12 635 ILE A N 1
ATOM 4956 C CA . ILE A 1 635 ? 14.07 31.656 14.578 1 94.12 635 ILE A CA 1
ATOM 4957 C C . ILE A 1 635 ? 14.945 32.906 14.742 1 94.12 635 ILE A C 1
ATOM 4959 O O . ILE A 1 635 ? 15.008 33.469 15.828 1 94.12 635 ILE A O 1
ATOM 4963 N N . GLY A 1 636 ? 15.57 33.281 13.641 1 94.38 636 GLY A N 1
ATOM 4964 C CA . GLY A 1 636 ? 16.328 34.5 13.672 1 94.38 636 GLY A CA 1
ATOM 4965 C C . GLY A 1 636 ? 15.461 35.719 13.961 1 94.38 636 GLY A C 1
ATOM 4966 O O . GLY A 1 636 ? 15.812 36.562 14.812 1 94.38 636 GLY A O 1
ATOM 4967 N N . PHE A 1 637 ? 14.328 35.812 13.289 1 96.06 637 PHE A N 1
ATOM 4968 C CA . PHE A 1 637 ? 13.391 36.906 13.531 1 96.06 637 PHE A CA 1
ATOM 4969 C C . PHE A 1 637 ? 12.836 36.844 14.945 1 96.06 637 PHE A C 1
ATOM 4971 O O . PHE A 1 637 ? 12.625 37.875 15.594 1 96.06 637 PHE A O 1
ATOM 4978 N N . CYS A 1 638 ? 12.633 35.656 15.383 1 95.81 638 CYS A N 1
ATOM 4979 C CA . CYS A 1 638 ? 12.102 35.469 16.719 1 95.81 638 CYS A CA 1
ATOM 4980 C C . CYS A 1 638 ? 13.102 35.906 17.781 1 95.81 638 CYS A C 1
ATOM 4982 O O . CYS A 1 638 ? 12.75 36.625 18.719 1 95.81 638 CYS A O 1
ATOM 4984 N N . LEU A 1 639 ? 14.312 35.594 17.625 1 95.81 639 LEU A N 1
ATOM 4985 C CA . LEU A 1 639 ? 15.359 35.969 18.562 1 95.81 639 LEU A CA 1
ATOM 4986 C C . LEU A 1 639 ? 15.57 37.5 18.562 1 95.81 639 LEU A C 1
ATOM 4988 O O . LEU A 1 639 ? 15.719 38.094 19.625 1 95.81 639 LEU A O 1
ATOM 4992 N N . LEU A 1 640 ? 15.555 38 17.391 1 96.06 640 LEU A N 1
ATOM 4993 C CA . LEU A 1 640 ? 15.719 39.438 17.281 1 96.06 640 LEU A CA 1
ATOM 4994 C C . LEU A 1 640 ? 14.57 40.156 17.969 1 96.06 640 LEU A C 1
ATOM 4996 O O . LEU A 1 640 ? 14.797 41.156 18.672 1 96.06 640 LEU A O 1
ATOM 5000 N N . SER A 1 641 ? 13.383 39.719 17.719 1 96.75 641 SER A N 1
ATOM 5001 C CA . SER A 1 641 ? 12.219 40.344 18.344 1 96.75 641 SER A CA 1
ATOM 5002 C C . SER A 1 641 ? 12.258 40.219 19.859 1 96.75 641 SER A C 1
ATOM 5004 O O . SER A 1 641 ? 11.906 41.156 20.578 1 96.75 641 SER A O 1
ATOM 5006 N N . CYS A 1 642 ? 12.664 39.156 20.312 1 96.12 642 CYS A N 1
ATOM 5007 C CA . CYS A 1 642 ? 12.758 38.906 21.75 1 96.12 642 CYS A CA 1
ATOM 5008 C C . CYS A 1 642 ? 13.867 39.781 22.359 1 96.12 642 CYS A C 1
ATOM 5010 O O . CYS A 1 642 ? 13.727 40.281 23.469 1 96.12 642 CYS A O 1
ATOM 5012 N N . LEU A 1 643 ? 14.93 40 21.656 1 96.38 643 LEU A N 1
ATOM 5013 C CA . LEU A 1 643 ? 16.016 40.844 22.141 1 96.38 643 LEU A CA 1
ATOM 5014 C C . LEU A 1 643 ? 15.594 42.281 22.219 1 96.38 643 LEU A C 1
ATOM 5016 O O . LEU A 1 643 ? 15.938 43 23.156 1 96.38 643 LEU A O 1
ATOM 5020 N N . ILE A 1 644 ? 14.891 42.625 21.219 1 96.5 644 ILE A N 1
ATOM 5021 C CA . ILE A 1 644 ? 14.367 44 21.234 1 96.5 644 ILE A CA 1
ATOM 5022 C C . ILE A 1 644 ? 13.398 44.156 22.391 1 96.5 644 ILE A C 1
ATOM 5024 O O . ILE A 1 644 ? 13.438 45.188 23.094 1 96.5 644 ILE A O 1
ATOM 5028 N N . LEU A 1 645 ? 12.602 43.188 22.547 1 96.75 645 LEU A N 1
ATOM 5029 C CA . LEU A 1 645 ? 11.664 43.219 23.656 1 96.75 645 LEU A CA 1
ATOM 5030 C C . LEU A 1 645 ? 12.406 43.281 25 1 96.75 645 LEU A C 1
ATOM 5032 O O . LEU A 1 645 ? 12.039 44.031 25.891 1 96.75 645 LEU A O 1
ATOM 5036 N N . LEU A 1 646 ? 13.383 42.5 25.141 1 96.69 646 LEU A N 1
ATOM 5037 C CA . LEU A 1 646 ? 14.172 42.5 26.375 1 96.69 646 LEU A CA 1
ATOM 5038 C C . LEU A 1 646 ? 14.898 43.812 26.578 1 96.69 646 LEU A C 1
ATOM 5040 O O . LEU A 1 646 ? 14.945 44.344 27.688 1 96.69 646 LEU A O 1
ATOM 5044 N N . ALA A 1 647 ? 15.461 44.344 25.547 1 96.81 647 ALA A N 1
ATOM 5045 C CA . ALA A 1 647 ? 16.125 45.656 25.625 1 96.81 647 ALA A CA 1
ATOM 5046 C C . ALA A 1 647 ? 15.164 46.75 26.062 1 96.81 647 ALA A C 1
ATOM 5048 O O . ALA A 1 647 ? 15.508 47.594 26.875 1 96.81 647 ALA A O 1
ATOM 5049 N N . CYS A 1 648 ? 13.969 46.656 25.484 1 96 648 CYS A N 1
ATOM 5050 C CA . CYS A 1 648 ? 12.945 47.625 25.875 1 96 648 CYS A CA 1
ATOM 5051 C C . CYS A 1 648 ? 12.562 47.438 27.344 1 96 648 CYS A C 1
ATOM 5053 O O . CYS A 1 648 ? 12.312 48.438 28.047 1 96 648 CYS A O 1
ATOM 5055 N N . GLY A 1 649 ? 12.492 46.219 27.719 1 95.38 649 GLY A N 1
ATOM 5056 C CA . GLY A 1 649 ? 12.211 45.938 29.125 1 95.38 649 GLY A CA 1
ATOM 5057 C C . GLY A 1 649 ? 13.289 46.469 30.062 1 95.38 649 GLY A C 1
ATOM 5058 O O . GLY A 1 649 ? 12.984 47.125 31.062 1 95.38 649 GLY A O 1
ATOM 5059 N N . ILE A 1 650 ? 14.469 46.406 29.781 1 96.31 650 ILE A N 1
ATOM 5060 C CA . ILE A 1 650 ? 15.586 46.875 30.594 1 96.31 650 ILE A CA 1
ATOM 5061 C C . ILE A 1 650 ? 15.625 48.406 30.594 1 96.31 650 ILE A C 1
ATOM 5063 O O . ILE A 1 650 ? 15.781 49.031 31.641 1 96.31 650 ILE A O 1
ATOM 5067 N N . LEU A 1 651 ? 15.461 48.906 29.422 1 95.5 651 LEU A N 1
ATOM 5068 C CA . LEU A 1 651 ? 15.469 50.375 29.312 1 95.5 651 LEU A CA 1
ATOM 5069 C C . LEU A 1 651 ? 14.328 50.969 30.125 1 95.5 651 LEU A C 1
ATOM 5071 O O . LEU A 1 651 ? 14.477 52.062 30.703 1 95.5 651 LEU A O 1
ATOM 5075 N N . SER A 1 652 ? 13.203 50.281 30.094 1 93.94 652 SER A N 1
ATOM 5076 C CA . SER A 1 652 ? 12.078 50.75 30.891 1 93.94 652 SER A CA 1
ATOM 5077 C C . SER A 1 652 ? 12.43 50.781 32.375 1 93.94 652 SER A C 1
ATOM 5079 O O . SER A 1 652 ? 12.07 51.75 33.062 1 93.94 652 SER A O 1
ATOM 5081 N N . VAL A 1 653 ? 13.133 49.844 32.844 1 93.38 653 VAL A N 1
ATOM 5082 C CA . VAL A 1 653 ? 13.547 49.781 34.25 1 93.38 653 VAL A CA 1
ATOM 5083 C C . VAL A 1 653 ? 14.594 50.844 34.5 1 93.38 653 VAL A C 1
ATOM 5085 O O . VAL A 1 653 ? 14.539 51.531 35.531 1 93.38 653 VAL A O 1
ATOM 5088 N N . VAL A 1 654 ? 15.5 51.125 33.656 1 94.25 654 VAL A N 1
ATOM 5089 C CA . VAL A 1 654 ? 16.562 52.125 33.812 1 94.25 654 VAL A CA 1
ATOM 5090 C C . VAL A 1 654 ? 15.945 53.531 33.906 1 94.25 654 VAL A C 1
ATOM 5092 O O . VAL A 1 654 ? 16.281 54.312 34.781 1 94.25 654 VAL A O 1
ATOM 5095 N N . PHE A 1 655 ? 15.047 53.781 32.969 1 92.88 655 PHE A N 1
ATOM 5096 C CA . PHE A 1 655 ? 14.43 55.094 32.969 1 92.88 655 PHE A CA 1
ATOM 5097 C C . PHE A 1 655 ? 13.586 55.312 34.219 1 92.88 655 PHE A C 1
ATOM 5099 O O . PHE A 1 655 ? 13.484 56.438 34.719 1 92.88 655 PHE A O 1
ATOM 5106 N N . THR A 1 656 ? 12.969 54.281 34.688 1 88.38 656 THR A N 1
ATOM 5107 C CA . THR A 1 656 ? 12.172 54.375 35.906 1 88.38 656 THR A CA 1
ATOM 5108 C C . THR A 1 656 ? 13.039 54.812 37.094 1 88.38 656 THR A C 1
ATOM 5110 O O . THR A 1 656 ? 12.609 55.594 37.938 1 88.38 656 THR A O 1
ATOM 5113 N N . HIS A 1 657 ? 14.25 54.375 37.094 1 89.12 657 HIS A N 1
ATOM 5114 C CA . HIS A 1 657 ? 15.102 54.656 38.25 1 89.12 657 HIS A CA 1
ATOM 5115 C C . HIS A 1 657 ? 15.992 55.875 38 1 89.12 657 HIS A C 1
ATOM 5117 O O . HIS A 1 657 ? 16.594 56.406 38.938 1 89.12 657 HIS A O 1
ATOM 5123 N N . LEU A 1 658 ? 16.062 56.312 36.812 1 88 658 LEU A N 1
ATOM 5124 C CA . LEU A 1 658 ? 16.797 57.531 36.5 1 88 658 LEU A CA 1
ATOM 5125 C C . LEU A 1 658 ? 15.938 58.75 36.781 1 88 658 LEU A C 1
ATOM 5127 O O . LEU A 1 658 ? 16.469 59.844 37.062 1 88 658 LEU A O 1
ATOM 5131 N N . ALA A 1 659 ? 14.648 58.625 36.656 1 84.06 659 ALA A N 1
ATOM 5132 C CA . ALA A 1 659 ? 13.742 59.75 36.938 1 84.06 659 ALA A CA 1
ATOM 5133 C C . ALA A 1 659 ? 13.5 59.906 38.438 1 84.06 659 ALA A C 1
ATOM 5135 O O . ALA A 1 659 ? 13.18 58.938 39.125 1 84.06 659 ALA A O 1
ATOM 5136 N N . HIS A 1 660 ? 13.805 61.062 38.938 1 81.44 660 HIS A N 1
ATOM 5137 C CA . HIS A 1 660 ? 13.656 61.344 40.344 1 81.44 660 HIS A CA 1
ATOM 5138 C C . HIS A 1 660 ? 12.281 61.906 40.656 1 81.44 660 HIS A C 1
ATOM 5140 O O . HIS A 1 660 ? 11.781 61.781 41.781 1 81.44 660 HIS A O 1
ATOM 5146 N N . GLY A 1 661 ? 11.711 62.469 39.719 1 76.88 661 GLY A N 1
ATOM 5147 C CA . GLY A 1 661 ? 10.406 63.094 39.938 1 76.88 661 GLY A CA 1
ATOM 5148 C C . GLY A 1 661 ? 9.266 62.094 39.938 1 76.88 661 GLY A C 1
ATOM 5149 O O . GLY A 1 661 ? 9.453 60.906 39.594 1 76.88 661 GLY A O 1
ATOM 5150 N N . PRO A 1 662 ? 8.188 62.469 40.469 1 78.44 662 PRO A N 1
ATOM 5151 C CA . PRO A 1 662 ? 7.023 61.562 40.5 1 78.44 662 PRO A CA 1
ATOM 5152 C C . PRO A 1 662 ? 6.461 61.281 39.125 1 78.44 662 PRO A C 1
ATOM 5154 O O . PRO A 1 662 ? 6.809 62 38.156 1 78.44 662 PRO A O 1
ATOM 5157 N N . GLU A 1 663 ? 5.84 60.188 39.062 1 74.56 663 GLU A N 1
ATOM 5158 C CA . GLU A 1 663 ? 5.195 59.844 37.781 1 74.56 663 GLU A CA 1
ATOM 5159 C C . GLU A 1 663 ? 3.912 60.656 37.594 1 74.56 663 GLU A C 1
ATOM 5161 O O . GLU A 1 663 ? 2.875 60.312 38.188 1 74.56 663 GLU A O 1
ATOM 5166 N N . VAL A 1 664 ? 4.016 61.719 36.875 1 64.62 664 VAL A N 1
ATOM 5167 C CA . VAL A 1 664 ? 2.881 62.625 36.719 1 64.62 664 VAL A CA 1
ATOM 5168 C C . VAL A 1 664 ? 2.359 62.562 35.281 1 64.62 664 VAL A C 1
ATOM 5170 O O . VAL A 1 664 ? 1.259 63.062 35 1 64.62 664 VAL A O 1
ATOM 5173 N N . LEU A 1 665 ? 3.076 61.969 34.438 1 61.31 665 LEU A N 1
ATOM 5174 C CA . LEU A 1 665 ? 2.836 62.281 33.031 1 61.31 665 LEU A CA 1
ATOM 5175 C C . LEU A 1 665 ? 1.717 61.438 32.469 1 61.31 665 LEU A C 1
ATOM 5177 O O . LEU A 1 665 ? 1.781 60.188 32.531 1 61.31 665 LEU A O 1
ATOM 5181 N N . GLY A 1 666 ? 0.679 61.969 32.281 1 65.56 666 GLY A N 1
ATOM 5182 C CA . GLY A 1 666 ? -0.313 61.5 31.312 1 65.56 666 GLY A CA 1
ATOM 5183 C C . GLY A 1 666 ? -0.134 62.094 29.938 1 65.56 666 GLY A C 1
ATOM 5184 O O . GLY A 1 666 ? 0.907 61.906 29.297 1 65.56 666 GLY A O 1
ATOM 5185 N N . TYR A 1 667 ? -1.029 62.938 29.469 1 69.56 667 TYR A N 1
ATOM 5186 C CA . TYR A 1 667 ? -0.854 63.719 28.25 1 69.56 667 TYR A CA 1
ATOM 5187 C C . TYR A 1 667 ? -0.264 65.125 28.562 1 69.56 667 TYR A C 1
ATOM 5189 O O . TYR A 1 667 ? -0.688 65.75 29.516 1 69.56 667 TYR A O 1
ATOM 5197 N N . VAL A 1 668 ? 0.814 65.438 27.922 1 75 668 VAL A N 1
ATOM 5198 C CA . VAL A 1 668 ? 1.577 66.625 28.172 1 75 668 VAL A CA 1
ATOM 5199 C C . VAL A 1 668 ? 0.7 67.875 27.922 1 75 668 VAL A C 1
ATOM 5201 O O . VAL A 1 668 ? 0.816 68.875 28.609 1 75 668 VAL A O 1
ATOM 5204 N N . SER A 1 669 ? -0.154 67.75 27 1 75.5 669 SER A N 1
ATOM 5205 C CA . SER A 1 669 ? -1.018 68.875 26.656 1 75.5 669 SER A CA 1
ATOM 5206 C C . SER A 1 669 ? -1.938 69.188 27.828 1 75.5 669 SER A C 1
ATOM 5208 O O . SER A 1 669 ? -2.219 70.375 28.078 1 75.5 669 SER A O 1
ATOM 5210 N N . THR A 1 670 ? -2.232 68.188 28.594 1 76.25 670 THR A N 1
ATOM 5211 C CA . THR A 1 670 ? -3.125 68.438 29.719 1 76.25 670 THR A CA 1
ATOM 5212 C C . THR A 1 670 ? -2.363 69.062 30.906 1 76.25 670 THR A C 1
ATOM 5214 O O . THR A 1 670 ? -2.939 69.75 31.719 1 76.25 670 THR A O 1
ATOM 5217 N N . LEU A 1 671 ? -1.157 68.812 30.859 1 76.69 671 LEU A N 1
ATOM 5218 C CA . LEU A 1 671 ? -0.317 69.312 31.953 1 76.69 671 LEU A CA 1
ATOM 5219 C C . LEU A 1 671 ? -0.082 70.812 31.828 1 76.69 671 LEU A C 1
ATOM 5221 O O . LEU A 1 671 ? 0.036 71.5 32.812 1 76.69 671 LEU A O 1
ATOM 5225 N N . VAL A 1 672 ? -0.085 71.312 30.641 1 78.5 672 VAL A N 1
ATOM 5226 C CA . VAL A 1 672 ? 0.314 72.688 30.422 1 78.5 672 VAL A CA 1
ATOM 5227 C C . VAL A 1 672 ? -0.926 73.562 30.266 1 78.5 672 VAL A C 1
ATOM 5229 O O . VAL A 1 672 ? -0.869 74.75 30.516 1 78.5 672 VAL A O 1
ATOM 5232 N N . ARG A 1 673 ? -1.971 73 29.922 1 78.31 673 ARG A N 1
ATOM 5233 C CA . ARG A 1 673 ? -3.166 73.812 29.578 1 78.31 673 ARG A CA 1
ATOM 5234 C C . ARG A 1 673 ? -3.652 74.625 30.781 1 78.31 673 ARG A C 1
ATOM 5236 O O . ARG A 1 673 ? -3.885 75.812 30.656 1 78.31 673 ARG A O 1
ATOM 5243 N N . ASP A 1 674 ? -3.844 74.062 31.984 1 76.19 674 ASP A N 1
ATOM 5244 C CA . ASP A 1 674 ? -4.41 74.75 33.125 1 76.19 674 ASP A CA 1
ATOM 5245 C C . ASP A 1 674 ? -3.414 74.812 34.281 1 76.19 674 ASP A C 1
ATOM 5247 O O . ASP A 1 674 ? -3.807 74.812 35.469 1 76.19 674 ASP A O 1
ATOM 5251 N N . SER A 1 675 ? -2.195 74.938 33.812 1 78.94 675 SER A N 1
ATOM 5252 C CA . SER A 1 675 ? -1.172 74.938 34.844 1 78.94 675 SER A CA 1
ATOM 5253 C C . SER A 1 675 ? -1.095 76.312 35.5 1 78.94 675 SER A C 1
ATOM 5255 O O . SER A 1 675 ? -1.204 77.312 34.844 1 78.94 675 SER A O 1
ATOM 5257 N N . LYS A 1 676 ? -0.998 76.375 36.781 1 76.5 676 LYS A N 1
ATOM 5258 C CA . LYS A 1 676 ? -0.838 77.625 37.562 1 76.5 676 LYS A CA 1
ATOM 5259 C C . LYS A 1 676 ? 0.552 78.188 37.344 1 76.5 676 LYS A C 1
ATOM 5261 O O . LYS A 1 676 ? 0.776 79.375 37.625 1 76.5 676 LYS A O 1
ATOM 5266 N N . PHE A 1 677 ? 1.352 77.375 36.75 1 77.94 677 PHE A N 1
ATOM 5267 C CA . PHE A 1 677 ? 2.742 77.812 36.625 1 77.94 677 PHE A CA 1
ATOM 5268 C C . PHE A 1 677 ? 3.057 78.312 35.219 1 77.94 677 PHE A C 1
ATOM 5270 O O . PHE A 1 677 ? 4.129 78.812 35 1 77.94 677 PHE A O 1
ATOM 5277 N N . MET A 1 678 ? 2.186 78 34.344 1 77.88 678 MET A N 1
ATOM 5278 C CA . MET A 1 678 ? 2.418 78.375 32.969 1 77.88 678 MET A CA 1
ATOM 5279 C C . MET A 1 678 ? 1.242 79.188 32.438 1 77.88 678 MET A C 1
ATOM 5281 O O . MET A 1 678 ? 0.109 78.75 32.406 1 77.88 678 MET A O 1
ATOM 5285 N N . ASP A 1 679 ? 1.5 80.438 32.219 1 72.38 679 ASP A N 1
ATOM 5286 C CA . ASP A 1 679 ? 0.449 81.312 31.656 1 72.38 679 ASP A CA 1
ATOM 5287 C C . ASP A 1 679 ? 0.463 81.25 30.141 1 72.38 679 ASP A C 1
ATOM 5289 O O . ASP A 1 679 ? 1.426 81.688 29.5 1 72.38 679 ASP A O 1
ATOM 5293 N N . LEU A 1 680 ? -0.506 80.438 29.625 1 74 680 LEU A N 1
ATOM 5294 C CA . LEU A 1 680 ? -0.63 80.438 28.172 1 74 680 LEU A CA 1
ATOM 5295 C C . LEU A 1 680 ? -1.404 81.625 27.656 1 74 680 LEU A C 1
ATOM 5297 O O . LEU A 1 680 ? -2.43 82 28.234 1 74 680 LEU A O 1
ATOM 5301 N N . LEU A 1 681 ? -0.811 82.438 27.031 1 63.34 681 LEU A N 1
ATOM 5302 C CA . LEU A 1 681 ? -1.4 83.688 26.531 1 63.34 681 LEU A CA 1
ATOM 5303 C C . LEU A 1 681 ? -2.496 83.438 25.516 1 63.34 681 LEU A C 1
ATOM 5305 O O . LEU A 1 681 ? -2.818 84.25 24.688 1 63.34 681 LEU A O 1
ATOM 5309 N N . MET A 1 682 ? -2.957 82.188 25.484 1 67.44 682 MET A N 1
ATOM 5310 C CA . MET A 1 682 ? -4 81.812 24.516 1 67.44 682 MET A CA 1
ATOM 5311 C C . MET A 1 682 ? -5.176 81.125 25.188 1 67.44 682 MET A C 1
ATOM 5313 O O . MET A 1 682 ? -5.004 80.5 26.219 1 67.44 682 MET A O 1
ATOM 5317 N N . ASN A 1 683 ? -6.352 81.5 24.688 1 66.94 683 ASN A N 1
ATOM 5318 C CA . ASN A 1 683 ? -7.555 80.812 25.156 1 66.94 683 ASN A CA 1
ATOM 5319 C C . ASN A 1 683 ? -7.578 79.312 24.734 1 66.94 683 ASN A C 1
ATOM 5321 O O . ASN A 1 683 ? -7.703 79 23.547 1 66.94 683 ASN A O 1
ATOM 5325 N N . THR A 1 684 ? -7.324 78.438 25.703 1 74.69 684 THR A N 1
ATOM 5326 C CA . THR A 1 684 ? -7.191 77.062 25.406 1 74.69 684 THR A CA 1
ATOM 5327 C C . THR A 1 684 ? -8.5 76.312 25.688 1 74.69 684 THR A C 1
ATOM 5329 O O . THR A 1 684 ? -8.555 75.062 25.609 1 74.69 684 THR A O 1
ATOM 5332 N N . SER A 1 685 ? -9.555 77 25.922 1 72.56 685 SER A N 1
ATOM 5333 C CA . SER A 1 685 ? -10.805 76.438 26.406 1 72.56 685 SER A CA 1
ATOM 5334 C C . SER A 1 685 ? -11.375 75.438 25.375 1 72.56 685 SER A C 1
ATOM 5336 O O . SER A 1 685 ? -11.875 74.375 25.75 1 72.56 685 SER A O 1
ATOM 5338 N N . TRP A 1 686 ? -11.164 75.688 24.094 1 74.69 686 TRP A N 1
ATOM 5339 C CA . TRP A 1 686 ? -11.82 74.875 23.094 1 74.69 686 TRP A CA 1
ATOM 5340 C C . TRP A 1 686 ? -10.789 74.125 22.281 1 74.69 686 TRP A C 1
ATOM 5342 O O . TRP A 1 686 ? -11.141 73.438 21.297 1 74.69 686 TRP A O 1
ATOM 5352 N N . MET A 1 687 ? -9.625 74.125 22.688 1 77.44 687 MET A N 1
ATOM 5353 C CA . MET A 1 687 ? -8.594 73.438 21.906 1 77.44 687 MET A CA 1
ATOM 5354 C C . MET A 1 687 ? -8.43 72 22.391 1 77.44 687 MET A C 1
ATOM 5356 O O . MET A 1 687 ? -8.367 71.75 23.594 1 77.44 687 MET A O 1
ATOM 5360 N N . ASP A 1 688 ? -8.422 71.125 21.375 1 79.38 688 ASP A N 1
ATOM 5361 C CA . ASP A 1 688 ? -8.148 69.75 21.688 1 79.38 688 ASP A CA 1
ATOM 5362 C C . ASP A 1 688 ? -6.691 69.562 22.078 1 79.38 688 ASP A C 1
ATOM 5364 O O . ASP A 1 688 ? -5.844 70.375 21.812 1 79.38 688 ASP A O 1
ATOM 5368 N N . GLY A 1 689 ? -6.516 68.5 22.875 1 76.69 689 GLY A N 1
ATOM 5369 C CA . GLY A 1 689 ? -5.152 68.188 23.266 1 76.69 689 GLY A CA 1
ATOM 5370 C C . GLY A 1 689 ? -4.18 68.188 22.109 1 76.69 689 GLY A C 1
ATOM 5371 O O . GLY A 1 689 ? -3.047 68.625 22.219 1 76.69 689 GLY A O 1
ATOM 5372 N N . THR A 1 690 ? -4.633 67.688 20.984 1 77.06 690 THR A N 1
ATOM 5373 C CA . THR A 1 690 ? -3.768 67.625 19.828 1 77.06 690 THR A CA 1
ATOM 5374 C C . THR A 1 690 ? -3.492 69 19.219 1 77.06 690 THR A C 1
ATOM 5376 O O . THR A 1 690 ? -2.377 69.25 18.766 1 77.06 690 THR A O 1
ATOM 5379 N N . GLU A 1 691 ? -4.461 69.75 19.141 1 79.12 691 GLU A N 1
ATOM 5380 C CA . GLU A 1 691 ? -4.297 71.125 18.594 1 79.12 691 GLU A CA 1
ATOM 5381 C C . GLU A 1 691 ? -3.365 71.938 19.469 1 79.12 691 GLU A C 1
ATOM 5383 O O . GLU A 1 691 ? -2.531 72.688 18.969 1 79.12 691 GLU A O 1
ATOM 5388 N N . LEU A 1 692 ? -3.646 71.75 20.719 1 83.31 692 LEU A N 1
ATOM 5389 C CA . LEU A 1 692 ? -2.781 72.5 21.641 1 83.31 692 LEU A CA 1
ATOM 5390 C C . LEU A 1 692 ? -1.332 72 21.5 1 83.31 692 LEU A C 1
ATOM 5392 O O . LEU A 1 692 ? -0.412 72.875 21.562 1 83.31 692 LEU A O 1
ATOM 5396 N N . THR A 1 693 ? -1.16 70.812 21.359 1 82.75 693 THR A N 1
ATOM 5397 C CA . THR A 1 693 ? 0.184 70.25 21.203 1 82.75 693 THR A CA 1
ATOM 5398 C C . THR A 1 693 ? 0.831 70.75 19.922 1 82.75 693 THR A C 1
ATOM 5400 O O . THR A 1 693 ? 2.039 71 19.891 1 82.75 693 THR A O 1
ATOM 5403 N N . LYS A 1 694 ? 0.084 70.938 18.859 1 82.75 694 LYS A N 1
ATOM 5404 C CA . LYS A 1 694 ? 0.611 71.438 17.609 1 82.75 694 LYS A CA 1
ATOM 5405 C C . LYS A 1 694 ? 1.082 72.875 17.766 1 82.75 694 LYS A C 1
ATOM 5407 O O . LYS A 1 694 ? 2.102 73.312 17.203 1 82.75 694 LYS A O 1
ATOM 5412 N N . GLU A 1 695 ? 0.358 73.625 18.594 1 83.56 695 GLU A N 1
ATOM 5413 C CA . GLU A 1 695 ? 0.693 75 18.812 1 83.56 695 GLU A CA 1
ATOM 5414 C C . GLU A 1 695 ? 1.913 75.188 19.703 1 83.56 695 GLU A C 1
ATOM 5416 O O . GLU A 1 695 ? 2.715 76.062 19.531 1 83.56 695 GLU A O 1
ATOM 5421 N N . LEU A 1 696 ? 1.966 74.25 20.594 1 86.25 696 LEU A N 1
ATOM 5422 C CA . LEU A 1 696 ? 3.049 74.312 21.562 1 86.25 696 LEU A CA 1
ATOM 5423 C C . LEU A 1 696 ? 4.172 73.375 21.234 1 86.25 696 LEU A C 1
ATOM 5425 O O . LEU A 1 696 ? 5.023 73.062 22.078 1 86.25 696 LEU A O 1
ATOM 5429 N N . ARG A 1 697 ? 4.273 72.938 20.125 1 85.19 697 ARG A N 1
ATOM 5430 C CA . ARG A 1 697 ? 5.148 71.812 19.719 1 85.19 697 ARG A CA 1
ATOM 5431 C C . ARG A 1 697 ? 6.609 72.188 20 1 85.19 697 ARG A C 1
ATOM 5433 O O . ARG A 1 697 ? 7.371 71.312 20.453 1 85.19 697 ARG A O 1
ATOM 5440 N N . SER A 1 698 ? 7.012 73.312 19.812 1 85.19 698 SER A N 1
ATOM 5441 C CA . SER A 1 698 ? 8.422 73.688 19.906 1 85.19 698 SER A CA 1
ATOM 5442 C C . SER A 1 698 ? 8.75 74.25 21.281 1 85.19 698 SER A C 1
ATOM 5444 O O . SER A 1 698 ? 9.922 74.438 21.609 1 85.19 698 SER A O 1
ATOM 5446 N N . GLN A 1 699 ? 7.75 74.375 22.141 1 88.81 699 GLN A N 1
ATOM 5447 C CA . GLN A 1 699 ? 7.996 74.938 23.484 1 88.81 699 GLN A CA 1
ATOM 5448 C C . GLN A 1 699 ? 8.609 73.875 24.406 1 88.81 699 GLN A C 1
ATOM 5450 O O . GLN A 1 699 ? 8.18 72.688 24.406 1 88.81 699 GLN A O 1
ATOM 5455 N N . ARG A 1 700 ? 9.609 74.25 25.078 1 91.12 700 ARG A N 1
ATOM 5456 C CA . ARG A 1 700 ? 10.289 73.312 25.969 1 91.12 700 ARG A CA 1
ATOM 5457 C C . ARG A 1 700 ? 9.789 73.5 27.406 1 91.12 700 ARG A C 1
ATOM 5459 O O . ARG A 1 700 ? 9.695 74.625 27.922 1 91.12 700 ARG A O 1
ATOM 5466 N N . ILE A 1 701 ? 9.453 72.375 27.922 1 89.5 701 ILE A N 1
ATOM 5467 C CA . ILE A 1 701 ? 8.914 72.375 29.281 1 89.5 701 ILE A CA 1
ATOM 5468 C C . ILE A 1 701 ? 9.719 71.438 30.172 1 89.5 701 ILE A C 1
ATOM 5470 O O . ILE A 1 701 ? 10.43 70.562 29.656 1 89.5 701 ILE A O 1
ATOM 5474 N N . ARG A 1 702 ? 9.664 71.688 31.438 1 90.12 702 ARG A N 1
ATOM 5475 C CA . ARG A 1 702 ? 10.406 70.875 32.406 1 90.12 702 ARG A CA 1
ATOM 5476 C C . ARG A 1 702 ? 9.656 70.75 33.719 1 90.12 702 ARG A C 1
ATOM 5478 O O . ARG A 1 702 ? 8.977 71.688 34.125 1 90.12 702 ARG A O 1
ATOM 5485 N N . TYR A 1 703 ? 9.656 69.562 34.25 1 87.62 703 TYR A N 1
ATOM 5486 C CA . TYR A 1 703 ? 9.172 69.375 35.594 1 87.62 703 TYR A CA 1
ATOM 5487 C C . TYR A 1 703 ? 10.273 69.625 36.625 1 87.62 703 TYR A C 1
ATOM 5489 O O . TYR A 1 703 ? 11.312 69 36.625 1 87.62 703 TYR A O 1
ATOM 5497 N N . GLY A 1 704 ? 10.148 70.625 37.406 1 85.5 704 GLY A N 1
ATOM 5498 C CA . GLY A 1 704 ? 11.156 71 38.344 1 85.5 704 GLY A CA 1
ATOM 5499 C C . GLY A 1 704 ? 10.656 72.062 39.344 1 85.5 704 GLY A C 1
ATOM 5500 O O . GLY A 1 704 ? 9.453 72.188 39.531 1 85.5 704 GLY A O 1
ATOM 5501 N N . TYR A 1 705 ? 11.586 72.688 40.062 1 85.69 705 TYR A N 1
ATOM 5502 C CA . TYR A 1 705 ? 11.258 73.688 41.062 1 85.69 705 TYR A CA 1
ATOM 5503 C C . TYR A 1 705 ? 10.93 75 40.438 1 85.69 705 TYR A C 1
ATOM 5505 O O . TYR A 1 705 ? 11.695 75.5 39.594 1 85.69 705 TYR A O 1
ATOM 5513 N N . THR A 1 706 ? 9.656 75.438 40.719 1 82.5 706 THR A N 1
ATOM 5514 C CA . THR A 1 706 ? 9.203 76.688 40.156 1 82.5 706 THR A CA 1
ATOM 5515 C C . THR A 1 706 ? 9.469 77.812 41.156 1 82.5 706 THR A C 1
ATOM 5517 O O . THR A 1 706 ? 9.922 77.562 42.281 1 82.5 706 THR A O 1
ATOM 5520 N N . HIS A 1 707 ? 9.258 79.125 40.719 1 77.06 707 HIS A N 1
ATOM 5521 C CA . HIS A 1 707 ? 9.484 80.312 41.562 1 77.06 707 HIS A CA 1
ATOM 5522 C C . HIS A 1 707 ? 8.32 80.562 42.5 1 77.06 707 HIS A C 1
ATOM 5524 O O . HIS A 1 707 ? 8.414 81.375 43.406 1 77.06 707 HIS A O 1
ATOM 5530 N N . HIS A 1 708 ? 7.34 79.688 42.375 1 76.25 708 HIS A N 1
ATOM 5531 C CA . HIS A 1 708 ? 6.176 79.812 43.25 1 76.25 708 HIS A CA 1
ATOM 5532 C C . HIS A 1 708 ? 6.398 79.125 44.594 1 76.25 708 HIS A C 1
ATOM 5534 O O . HIS A 1 708 ? 7.035 78.062 44.625 1 76.25 708 HIS A O 1
ATOM 5540 N N . THR A 1 709 ? 6.094 79.812 45.688 1 67.62 709 THR A N 1
ATOM 5541 C CA . THR A 1 709 ? 6.359 79.312 47 1 67.62 709 THR A CA 1
ATOM 5542 C C . THR A 1 709 ? 5.062 79.125 47.781 1 67.62 709 THR A C 1
ATOM 5544 O O . THR A 1 709 ? 4.105 79.875 47.562 1 67.62 709 THR A O 1
ATOM 5547 N N . MET A 1 710 ? 4.781 78.062 48.312 1 63.81 710 MET A N 1
ATOM 5548 C CA . MET A 1 710 ? 3.721 77.875 49.281 1 63.81 710 MET A CA 1
ATOM 5549 C C . MET A 1 710 ? 4.305 77.625 50.656 1 63.81 710 MET A C 1
ATOM 5551 O O . MET A 1 710 ? 5.039 76.625 50.875 1 63.81 710 MET A O 1
ATOM 5555 N N . GLY A 1 711 ? 3.844 78.375 51.719 1 60.44 711 GLY A N 1
ATOM 5556 C CA . GLY A 1 711 ? 4.332 78.25 53.094 1 60.44 711 GLY A CA 1
ATOM 5557 C C . GLY A 1 711 ? 5.844 78.312 53.188 1 60.44 711 GLY A C 1
ATOM 5558 O O . GLY A 1 711 ? 6.445 77.688 54.031 1 60.44 711 GLY A O 1
ATOM 5559 N N . GLY A 1 712 ? 6.594 79.062 52.188 1 61.91 712 GLY A N 1
ATOM 5560 C CA . GLY A 1 712 ? 8.031 79.25 52.219 1 61.91 712 GLY A CA 1
ATOM 5561 C C . GLY A 1 712 ? 8.797 78.188 51.438 1 61.91 712 GLY A C 1
ATOM 5562 O O . GLY A 1 712 ? 10.008 78.312 51.25 1 61.91 712 GLY A O 1
ATOM 5563 N N . GLU A 1 713 ? 8.141 77.188 51 1 69.56 713 GLU A N 1
ATOM 5564 C CA . GLU A 1 713 ? 8.828 76.125 50.25 1 69.56 713 GLU A CA 1
ATOM 5565 C C . GLU A 1 713 ? 8.531 76.25 48.75 1 69.56 713 GLU A C 1
ATOM 5567 O O . GLU A 1 713 ? 7.398 76.5 48.344 1 69.56 713 GLU A O 1
ATOM 5572 N N . PRO A 1 714 ? 9.633 76.125 48.062 1 76.69 714 PRO A N 1
ATOM 5573 C CA . PRO A 1 714 ? 9.422 76.188 46.625 1 76.69 714 PRO A CA 1
ATOM 5574 C C . PRO A 1 714 ? 8.547 75 46.094 1 76.69 714 PRO A C 1
ATOM 5576 O O . PRO A 1 714 ? 8.68 73.875 46.562 1 76.69 714 PRO A O 1
ATOM 5579 N N . LEU A 1 715 ? 7.586 75.312 45.25 1 80.44 715 LEU A N 1
ATOM 5580 C CA . LEU A 1 715 ? 6.672 74.312 44.688 1 80.44 715 LEU A CA 1
ATOM 5581 C C . LEU A 1 715 ? 7.234 73.688 43.406 1 80.44 715 LEU A C 1
ATOM 5583 O O . LEU A 1 715 ? 7.895 74.438 42.656 1 80.44 715 LEU A O 1
ATOM 5587 N N . MET A 1 716 ? 7.105 72.375 43.344 1 83.19 716 MET A N 1
ATOM 5588 C CA . MET A 1 716 ? 7.512 71.688 42.094 1 83.19 716 MET A CA 1
ATOM 5589 C C . MET A 1 716 ? 6.336 71.562 41.156 1 83.19 716 MET A C 1
ATOM 5591 O O . MET A 1 716 ? 5.207 71.312 41.562 1 83.19 716 MET A O 1
ATOM 5595 N N . GLY A 1 717 ? 6.523 71.812 39.875 1 80.69 717 GLY A N 1
ATOM 5596 C CA . GLY A 1 717 ? 5.512 71.688 38.844 1 80.69 717 GLY A CA 1
ATOM 5597 C C . GLY A 1 717 ? 6.074 71.812 37.438 1 80.69 717 GLY A C 1
ATOM 5598 O O . GLY A 1 717 ? 7.293 71.75 37.25 1 80.69 717 GLY A O 1
ATOM 5599 N N . VAL A 1 718 ? 5.199 71.75 36.531 1 84.44 718 VAL A N 1
ATOM 5600 C CA . VAL A 1 718 ? 5.625 71.875 35.125 1 84.44 718 VAL A CA 1
ATOM 5601 C C . VAL A 1 718 ? 5.602 73.312 34.688 1 84.44 718 VAL A C 1
ATOM 5603 O O . VAL A 1 718 ? 4.605 74 34.875 1 84.44 718 VAL A O 1
ATOM 5606 N N . GLY A 1 719 ? 6.684 73.875 34.312 1 84.06 719 GLY A N 1
ATOM 5607 C CA . GLY A 1 719 ? 6.824 75.188 33.781 1 84.06 719 GLY A CA 1
ATOM 5608 C C . GLY A 1 719 ? 7.777 75.312 32.594 1 84.06 719 GLY A C 1
ATOM 5609 O O . GLY A 1 719 ? 8.273 74.25 32.125 1 84.06 719 GLY A O 1
ATOM 5610 N N . TYR A 1 720 ? 7.852 76.5 32.031 1 87.75 720 TYR A N 1
ATOM 5611 C CA . TYR A 1 720 ? 8.836 76.688 30.984 1 87.75 720 TYR A CA 1
ATOM 5612 C C . TYR A 1 720 ? 10.234 76.312 31.469 1 87.75 720 TYR A C 1
ATOM 5614 O O . TYR A 1 720 ? 10.586 76.625 32.625 1 87.75 720 TYR A O 1
ATOM 5622 N N . GLN A 1 721 ? 10.938 75.688 30.625 1 88.62 721 GLN A N 1
ATOM 5623 C CA . GLN A 1 721 ? 12.273 75.25 31 1 88.62 721 GLN A CA 1
ATOM 5624 C C . GLN A 1 721 ? 13.109 76.438 31.531 1 88.62 721 GLN A C 1
ATOM 5626 O O . GLN A 1 721 ? 13.906 76.25 32.438 1 88.62 721 GLN A O 1
ATOM 5631 N N . ALA A 1 722 ? 12.891 77.562 31 1 83.69 722 ALA A N 1
ATOM 5632 C CA . ALA A 1 722 ? 13.672 78.75 31.375 1 83.69 722 ALA A CA 1
ATOM 5633 C C . ALA A 1 722 ? 13.312 79.188 32.781 1 83.69 722 ALA A C 1
ATOM 5635 O O . ALA A 1 722 ? 14.148 79.75 33.5 1 83.69 722 ALA A O 1
ATOM 5636 N N . ASP A 1 723 ? 12.109 78.875 33.281 1 84.25 723 ASP A N 1
ATOM 5637 C CA . ASP A 1 723 ? 11.625 79.375 34.562 1 84.25 723 ASP A CA 1
ATOM 5638 C C . ASP A 1 723 ? 11.688 78.312 35.625 1 84.25 723 ASP A C 1
ATOM 5640 O O . ASP A 1 723 ? 11.188 78.5 36.75 1 84.25 723 ASP A O 1
ATOM 5644 N N . THR A 1 724 ? 12.219 77.125 35.25 1 87.94 724 THR A N 1
ATOM 5645 C CA . THR A 1 724 ? 12.234 76.062 36.188 1 87.94 724 THR A CA 1
ATOM 5646 C C . THR A 1 724 ? 13.656 75.562 36.438 1 87.94 724 THR A C 1
ATOM 5648 O O . THR A 1 724 ? 14.484 75.562 35.531 1 87.94 724 THR A O 1
ATOM 5651 N N . GLU A 1 725 ? 13.867 75.188 37.656 1 87.12 725 GLU A N 1
ATOM 5652 C CA . GLU A 1 725 ? 15.164 74.625 38.031 1 87.12 725 GLU A CA 1
ATOM 5653 C C . GLU A 1 725 ? 15.094 73.125 38.062 1 87.12 725 GLU A C 1
ATOM 5655 O O . GLU A 1 725 ? 14.109 72.562 38.562 1 87.12 725 GLU A O 1
ATOM 5660 N N . GLN A 1 726 ? 16.141 72.5 37.656 1 86.88 726 GLN A N 1
ATOM 5661 C CA . GLN A 1 726 ? 16.188 71.062 37.625 1 86.88 726 GLN A CA 1
ATOM 5662 C C . GLN A 1 726 ? 16.219 70.438 39.031 1 86.88 726 GLN A C 1
ATOM 5664 O O . GLN A 1 726 ? 16.875 71 39.906 1 86.88 726 GLN A O 1
ATOM 5669 N N . ILE A 1 727 ? 15.508 69.375 39.125 1 83.94 727 ILE A N 1
ATOM 5670 C CA . ILE A 1 727 ? 15.375 68.688 40.406 1 83.94 727 ILE A CA 1
ATOM 5671 C C . ILE A 1 727 ? 16.75 68.25 40.906 1 83.94 727 ILE A C 1
ATOM 5673 O O . ILE A 1 727 ? 17.078 68.5 42.094 1 83.94 727 ILE A O 1
ATOM 5677 N N . LYS A 1 728 ? 17.594 67.812 40.062 1 78.62 728 LYS A N 1
ATOM 5678 C CA . LYS A 1 728 ? 18.922 67.312 40.469 1 78.62 728 LYS A CA 1
ATOM 5679 C C . LYS A 1 728 ? 19.781 68.5 40.969 1 78.62 728 LYS A C 1
ATOM 5681 O O . LYS A 1 728 ? 20.516 68.312 41.938 1 78.62 728 LYS A O 1
ATOM 5686 N N . ASP A 1 729 ? 19.672 69.562 40.312 1 77.69 729 ASP A N 1
ATOM 5687 C CA . ASP A 1 729 ? 20.469 70.75 40.688 1 77.69 729 ASP A CA 1
ATOM 5688 C C . ASP A 1 729 ? 19.984 71.312 42.031 1 77.69 729 ASP A C 1
ATOM 5690 O O . ASP A 1 729 ? 20.797 71.75 42.844 1 77.69 729 ASP A O 1
ATOM 5694 N N . PHE A 1 730 ? 18.75 71.25 42.219 1 77.81 730 PHE A N 1
ATOM 5695 C CA . PHE A 1 730 ? 18.188 71.75 43.469 1 77.81 730 PHE A CA 1
ATOM 5696 C C . PHE A 1 730 ? 18.609 70.875 44.625 1 77.81 730 PHE A C 1
ATOM 5698 O O . PHE A 1 730 ? 19 71.375 45.688 1 77.81 730 PHE A O 1
ATOM 5705 N N . ILE A 1 731 ? 18.562 69.562 44.438 1 73 731 ILE A N 1
ATOM 5706 C CA . ILE A 1 731 ? 18.953 68.625 45.5 1 73 731 ILE A CA 1
ATOM 5707 C C . ILE A 1 731 ? 20.438 68.812 45.812 1 73 731 ILE A C 1
ATOM 5709 O O . ILE A 1 731 ? 20.844 68.812 47 1 73 731 ILE A O 1
ATOM 5713 N N . ALA A 1 732 ? 21.172 69 44.781 1 69.88 732 ALA A N 1
ATOM 5714 C CA . ALA A 1 732 ? 22.609 69.188 45 1 69.88 732 ALA A CA 1
ATOM 5715 C C . ALA A 1 732 ? 22.906 70.5 45.75 1 69.88 732 ALA A C 1
ATOM 5717 O O . ALA A 1 732 ? 23.797 70.5 46.625 1 69.88 732 ALA A O 1
ATOM 5718 N N . ARG A 1 733 ? 22.234 71.5 45.531 1 66.81 733 ARG A N 1
ATOM 5719 C CA . ARG A 1 733 ? 22.453 72.75 46.219 1 66.81 733 ARG A CA 1
ATOM 5720 C C . ARG A 1 733 ? 22.031 72.625 47.688 1 66.81 733 ARG A C 1
ATOM 5722 O O . ARG A 1 733 ? 22.688 73.25 48.562 1 66.81 733 ARG A O 1
ATOM 5729 N N . TYR A 1 734 ? 20.984 72 47.875 1 61.38 734 TYR A N 1
ATOM 5730 C CA . TYR A 1 734 ? 20.5 71.938 49.25 1 61.38 734 TYR A CA 1
ATOM 5731 C C . TYR A 1 734 ? 21.391 71 50.062 1 61.38 734 TYR A C 1
ATOM 5733 O O . TYR A 1 734 ? 21.578 71.188 51.25 1 61.38 734 TYR A O 1
ATOM 5741 N N . GLN A 1 735 ? 21.906 70 49.438 1 56.47 735 GLN A N 1
ATOM 5742 C CA . GLN A 1 735 ? 22.844 69.125 50.156 1 56.47 735 GLN A CA 1
ATOM 5743 C C . GLN A 1 735 ? 24.156 69.875 50.438 1 56.47 735 GLN A C 1
ATOM 5745 O O . GLN A 1 735 ? 24.812 69.625 51.469 1 56.47 735 GLN A O 1
ATOM 5750 N N . ASP A 1 736 ? 24.578 70.812 49.688 1 54.91 736 ASP A N 1
ATOM 5751 C CA . ASP A 1 736 ? 25.781 71.625 49.938 1 54.91 736 ASP A CA 1
ATOM 5752 C C . ASP A 1 736 ? 25.516 72.688 51 1 54.91 736 ASP A C 1
ATOM 5754 O O . ASP A 1 736 ? 26.422 73 51.75 1 54.91 736 ASP A O 1
ATOM 5758 N N . ARG A 1 737 ? 24.391 73.125 51.219 1 46.69 737 ARG A N 1
ATOM 5759 C CA . ARG A 1 737 ? 24.156 74.062 52.312 1 46.69 737 ARG A CA 1
ATOM 5760 C C . ARG A 1 737 ? 23.969 73.312 53.625 1 46.69 737 ARG A C 1
ATOM 5762 O O . ARG A 1 737 ? 24.266 73.875 54.719 1 46.69 737 ARG A O 1
ATOM 5769 N N . MET B 1 1 ? -64.562 -32.875 -1.929 1 15.69 1 MET B N 1
ATOM 5770 C CA . MET B 1 1 ? -64.562 -32.5 -0.52 1 15.69 1 MET B CA 1
ATOM 5771 C C . MET B 1 1 ? -63.156 -32.531 0.078 1 15.69 1 MET B C 1
ATOM 5773 O O . MET B 1 1 ? -62.719 -31.578 0.735 1 15.69 1 MET B O 1
ATOM 5777 N N . ARG B 1 2 ? -62.219 -33.625 0.605 1 14.64 2 ARG B N 1
ATOM 5778 C CA . ARG B 1 2 ? -62.438 -33.906 2.02 1 14.64 2 ARG B CA 1
ATOM 5779 C C . ARG B 1 2 ? -61.469 -33.125 2.896 1 14.64 2 ARG B C 1
ATOM 5781 O O . ARG B 1 2 ? -61.875 -32.531 3.896 1 14.64 2 ARG B O 1
ATOM 5788 N N . LYS B 1 3 ? -60.031 -33.469 3.092 1 16.39 3 LYS B N 1
ATOM 5789 C CA . LYS B 1 3 ? -59.688 -33.969 4.426 1 16.39 3 LYS B CA 1
ATOM 5790 C C . LYS B 1 3 ? -59.25 -32.812 5.336 1 16.39 3 LYS B C 1
ATOM 5792 O O . LYS B 1 3 ? -58.5 -31.938 4.91 1 16.39 3 LYS B O 1
ATOM 5797 N N . PRO B 1 4 ? -59.469 -32.75 6.691 1 17.23 4 PRO B N 1
ATOM 5798 C CA . PRO B 1 4 ? -59.594 -31.828 7.82 1 17.23 4 PRO B CA 1
ATOM 5799 C C . PRO B 1 4 ? -58.25 -31.344 8.328 1 17.23 4 PRO B C 1
ATOM 5801 O O . PRO B 1 4 ? -57.188 -31.859 7.918 1 17.23 4 PRO B O 1
ATOM 5804 N N . ASP B 1 5 ? -57.812 -31.469 9.773 1 15.67 5 ASP B N 1
ATOM 5805 C CA . ASP B 1 5 ? -57.938 -30.656 10.984 1 15.67 5 ASP B CA 1
ATOM 5806 C C . ASP B 1 5 ? -56.594 -30.266 11.531 1 15.67 5 ASP B C 1
ATOM 5808 O O . ASP B 1 5 ? -56.312 -29.078 11.75 1 15.67 5 ASP B O 1
ATOM 5812 N N . THR B 1 6 ? -56 -30.938 12.766 1 16.67 6 THR B N 1
ATOM 5813 C CA . THR B 1 6 ? -56 -30.531 14.172 1 16.67 6 THR B CA 1
ATOM 5814 C C . THR B 1 6 ? -54.625 -29.969 14.578 1 16.67 6 THR B C 1
ATOM 5816 O O . THR B 1 6 ? -53.625 -30.188 13.898 1 16.67 6 THR B O 1
ATOM 5819 N N . SER B 1 7 ? -54.219 -29.656 16.203 1 16 7 SER B N 1
ATOM 5820 C CA . SER B 1 7 ? -54 -28.797 17.359 1 16 7 SER B CA 1
ATOM 5821 C C . SER B 1 7 ? -52.625 -29.031 17.969 1 16 7 SER B C 1
ATOM 5823 O O . SER B 1 7 ? -52.125 -28.203 18.734 1 16 7 SER B O 1
ATOM 5825 N N . ARG B 1 8 ? -51.625 -29.922 17.906 1 16.22 8 ARG B N 1
ATOM 5826 C CA . ARG B 1 8 ? -51.25 -30.438 19.219 1 16.22 8 ARG B CA 1
ATOM 5827 C C . ARG B 1 8 ? -50.438 -29.406 19.984 1 16.22 8 ARG B C 1
ATOM 5829 O O . ARG B 1 8 ? -49.562 -28.75 19.422 1 16.22 8 ARG B O 1
ATOM 5836 N N . SER B 1 9 ? -50.469 -29.156 21.594 1 15.01 9 SER B N 1
ATOM 5837 C CA . SER B 1 9 ? -50.438 -28.406 22.844 1 15.01 9 SER B CA 1
ATOM 5838 C C . SER B 1 9 ? -49.031 -28.297 23.391 1 15.01 9 SER B C 1
ATOM 5840 O O . SER B 1 9 ? -48.562 -27.203 23.734 1 15.01 9 SER B O 1
ATOM 5842 N N . PHE B 1 10 ? -48.438 -29.297 24.266 1 15.86 10 PHE B N 1
ATOM 5843 C CA . PHE B 1 10 ? -48.375 -29.109 25.703 1 15.86 10 PHE B CA 1
ATOM 5844 C C . PHE B 1 10 ? -47.156 -28.281 26.078 1 15.86 10 PHE B C 1
ATOM 5846 O O . PHE B 1 10 ? -46.188 -28.172 25.312 1 15.86 10 PHE B O 1
ATOM 5853 N N . PRO B 1 11 ? -46.625 -28.234 27.641 1 15.68 11 PRO B N 1
ATOM 5854 C CA . PRO B 1 11 ? -46.656 -27.5 28.906 1 15.68 11 PRO B CA 1
ATOM 5855 C C . PRO B 1 11 ? -45.25 -27.109 29.391 1 15.68 11 PRO B C 1
ATOM 5857 O O . PRO B 1 11 ? -45 -25.938 29.656 1 15.68 11 PRO B O 1
ATOM 5860 N N . TRP B 1 12 ? -44.531 -27.891 30.516 1 15.05 12 TRP B N 1
ATOM 5861 C CA . TRP B 1 12 ? -44.375 -27.562 31.938 1 15.05 12 TRP B CA 1
ATOM 5862 C C . TRP B 1 12 ? -43.125 -26.766 32.188 1 15.05 12 TRP B C 1
ATOM 5864 O O . TRP B 1 12 ? -42.219 -26.734 31.344 1 15.05 12 TRP B O 1
ATOM 5874 N N . SER B 1 13 ? -42.438 -26.844 33.625 1 14.57 13 SER B N 1
ATOM 5875 C CA . SER B 1 13 ? -42.438 -26.234 34.938 1 14.57 13 SER B CA 1
ATOM 5876 C C . SER B 1 13 ? -41.031 -25.688 35.281 1 14.57 13 SER B C 1
ATOM 5878 O O . SER B 1 13 ? -40.219 -25.531 34.375 1 14.57 13 SER B O 1
ATOM 5880 N N . LEU B 1 14 ? -40.375 -26.188 36.531 1 14.48 14 LEU B N 1
ATOM 5881 C CA . LEU B 1 14 ? -40.219 -25.641 37.875 1 14.48 14 LEU B CA 1
ATOM 5882 C C . LEU B 1 14 ? -38.844 -24.984 38.031 1 14.48 14 LEU B C 1
ATOM 5884 O O . LEU B 1 14 ? -37.969 -25.188 37.188 1 14.48 14 LEU B O 1
ATOM 5888 N N . ARG B 1 15 ? -37.938 -25.344 39.219 1 14.7 15 ARG B N 1
ATOM 5889 C CA . ARG B 1 15 ? -37.812 -24.781 40.562 1 14.7 15 ARG B CA 1
ATOM 5890 C C . ARG B 1 15 ? -36.531 -23.984 40.688 1 14.7 15 ARG B C 1
ATOM 5892 O O . ARG B 1 15 ? -35.688 -23.984 39.812 1 14.7 15 ARG B O 1
ATOM 5899 N N . ARG B 1 16 ? -35.625 -24.375 41.812 1 14.54 16 ARG B N 1
ATOM 5900 C CA . ARG B 1 16 ? -35.438 -23.922 43.156 1 14.54 16 ARG B CA 1
ATOM 5901 C C . ARG B 1 16 ? -34.219 -23 43.281 1 14.54 16 ARG B C 1
ATOM 5903 O O . ARG B 1 16 ? -33.375 -22.984 42.406 1 14.54 16 ARG B O 1
ATOM 5910 N N . SER B 1 17 ? -33.312 -23.203 44.469 1 14.55 17 SER B N 1
ATOM 5911 C CA . SER B 1 17 ? -33.094 -22.625 45.812 1 14.55 17 SER B CA 1
ATOM 5912 C C . SER B 1 17 ? -31.828 -21.781 45.812 1 14.55 17 SER B C 1
ATOM 5914 O O . SER B 1 17 ? -31 -21.859 44.906 1 14.55 17 SER B O 1
ATOM 5916 N N . THR B 1 18 ? -30.969 -21.953 46.969 1 14.86 18 THR B N 1
ATOM 5917 C CA . THR B 1 18 ? -30.688 -21.328 48.281 1 14.86 18 THR B CA 1
ATOM 5918 C C . THR B 1 18 ? -29.391 -20.547 48.219 1 14.86 18 THR B C 1
ATOM 5920 O O . THR B 1 18 ? -28.609 -20.688 47.281 1 14.86 18 THR B O 1
ATOM 5923 N N . SER B 1 19 ? -28.422 -20.797 49.219 1 14.51 19 SER B N 1
ATOM 5924 C CA . SER B 1 19 ? -28.125 -20.156 50.5 1 14.51 19 SER B CA 1
ATOM 5925 C C . SER B 1 19 ? -26.844 -19.328 50.406 1 14.51 19 SER B C 1
ATOM 5927 O O . SER B 1 19 ? -26.828 -18.156 50.781 1 14.51 19 SER B O 1
ATOM 5929 N N . PRO B 1 20 ? -25.781 -19.641 51.406 1 15.16 20 PRO B N 1
ATOM 5930 C CA . PRO B 1 20 ? -25.406 -18.969 52.656 1 15.16 20 PRO B CA 1
ATOM 5931 C C . PRO B 1 20 ? -24.25 -17.984 52.469 1 15.16 20 PRO B C 1
ATOM 5933 O O . PRO B 1 20 ? -23.625 -17.953 51.406 1 15.16 20 PRO B O 1
ATOM 5936 N N . ASP B 1 21 ? -23.078 -18.172 53.312 1 15.24 21 ASP B N 1
ATOM 5937 C CA . ASP B 1 21 ? -22.594 -17.594 54.562 1 15.24 21 ASP B CA 1
ATOM 5938 C C . ASP B 1 21 ? -21.469 -16.578 54.281 1 15.24 21 ASP B C 1
ATOM 5940 O O . ASP B 1 21 ? -20.891 -16.562 53.219 1 15.24 21 ASP B O 1
ATOM 5944 N N . SER B 1 22 ? -20.484 -16.297 55.438 1 13.73 22 SER B N 1
ATOM 5945 C CA . SER B 1 22 ? -20.047 -15.422 56.5 1 13.73 22 SER B CA 1
ATOM 5946 C C . SER B 1 22 ? -18.672 -14.828 56.219 1 13.73 22 SER B C 1
ATOM 5948 O O . SER B 1 22 ? -18.391 -13.688 56.594 1 13.73 22 SER B O 1
ATOM 5950 N N . LEU B 1 23 ? -17.531 -15.633 55.812 1 15 23 LEU B N 1
ATOM 5951 C CA . LEU B 1 23 ? -16.484 -15.508 56.844 1 15 23 LEU B CA 1
ATOM 5952 C C . LEU B 1 23 ? -15.891 -14.102 56.844 1 15 23 LEU B C 1
ATOM 5954 O O . LEU B 1 23 ? -15.797 -13.461 55.781 1 15 23 LEU B O 1
ATOM 5958 N N . ASN B 1 24 ? -15.375 -13.578 58.156 1 13.4 24 ASN B N 1
ATOM 5959 C CA . ASN B 1 24 ? -15.047 -12.664 59.25 1 13.4 24 ASN B CA 1
ATOM 5960 C C . ASN B 1 24 ? -13.789 -11.859 58.938 1 13.4 24 ASN B C 1
ATOM 5962 O O . ASN B 1 24 ? -13.734 -10.656 59.188 1 13.4 24 ASN B O 1
ATOM 5966 N N . LEU B 1 25 ? -12.469 -12.523 58.844 1 14.78 25 LEU B N 1
ATOM 5967 C CA . LEU B 1 25 ? -11.562 -12.188 59.938 1 14.78 25 LEU B CA 1
ATOM 5968 C C . LEU B 1 25 ? -11.078 -10.75 59.844 1 14.78 25 LEU B C 1
ATOM 5970 O O . LEU B 1 25 ? -11.062 -10.18 58.719 1 14.78 25 LEU B O 1
ATOM 5974 N N . THR B 1 26 ? -10.312 -10.312 60.938 1 13.41 26 THR B N 1
ATOM 5975 C CA . THR B 1 26 ? -10.031 -9.422 62.062 1 13.41 26 THR B CA 1
ATOM 5976 C C . THR B 1 26 ? -8.992 -8.375 61.688 1 13.41 26 THR B C 1
ATOM 5978 O O . THR B 1 26 ? -9.141 -7.195 62 1 13.41 26 THR B O 1
ATOM 5981 N N . ARG B 1 27 ? -7.609 -8.836 61.406 1 14.59 27 ARG B N 1
ATOM 5982 C CA . ARG B 1 27 ? -6.672 -8.445 62.438 1 14.59 27 ARG B CA 1
ATOM 5983 C C . ARG B 1 27 ? -6.426 -6.938 62.438 1 14.59 27 ARG B C 1
ATOM 5985 O O . ARG B 1 27 ? -6.562 -6.301 61.375 1 14.59 27 ARG B O 1
ATOM 5992 N N . GLN B 1 28 ? -5.398 -6.531 63.406 1 14.3 28 GLN B N 1
ATOM 5993 C CA . GLN B 1 28 ? -5.043 -5.711 64.562 1 14.3 28 GLN B CA 1
ATOM 5994 C C . GLN B 1 28 ? -4.5 -4.352 64.125 1 14.3 28 GLN B C 1
ATOM 5996 O O . GLN B 1 28 ? -4.16 -4.164 62.938 1 14.3 28 GLN B O 1
ATOM 6001 N N . SER B 1 29 ? -3.578 -3.873 65 1 13.16 29 SER B N 1
ATOM 6002 C CA . SER B 1 29 ? -3.377 -2.814 66 1 13.16 29 SER B CA 1
ATOM 6003 C C . SER B 1 29 ? -2.449 -1.729 65.5 1 13.16 29 SER B C 1
ATOM 6005 O O . SER B 1 29 ? -2.627 -0.548 65.75 1 13.16 29 SER B O 1
ATOM 6007 N N . LEU B 1 30 ? -1.154 -2.072 64.812 1 14.26 30 LEU B N 1
ATOM 6008 C CA . LEU B 1 30 ? -0.089 -1.525 65.625 1 14.26 30 LEU B CA 1
ATOM 6009 C C . LEU B 1 30 ? -0.116 -0 65.625 1 14.26 30 LEU B C 1
ATOM 6011 O O . LEU B 1 30 ? -0.509 0.608 64.625 1 14.26 30 LEU B O 1
ATOM 6015 N N . ASN B 1 31 ? 0.492 0.481 66.812 1 13.52 31 ASN B N 1
ATOM 6016 C CA . ASN B 1 31 ? 0.63 1.483 67.875 1 13.52 31 ASN B CA 1
ATOM 6017 C C . ASN B 1 31 ? 1.257 2.77 67.312 1 13.52 31 ASN B C 1
ATOM 6019 O O . ASN B 1 31 ? 0.714 3.857 67.562 1 13.52 31 ASN B O 1
ATOM 6023 N N . GLN B 1 32 ? 2.699 2.826 67.625 1 14.04 32 GLN B N 1
ATOM 6024 C CA . GLN B 1 32 ? 3.189 3.684 68.688 1 14.04 32 GLN B CA 1
ATOM 6025 C C . GLN B 1 32 ? 3.4 5.113 68.188 1 14.04 32 GLN B C 1
ATOM 6027 O O . GLN B 1 32 ? 3.367 5.375 67 1 14.04 32 GLN B O 1
ATOM 6032 N N . ARG B 1 33 ? 4.758 5.5 68.5 1 14.49 33 ARG B N 1
ATOM 6033 C CA . ARG B 1 33 ? 5.148 6.445 69.5 1 14.49 33 ARG B CA 1
ATOM 6034 C C . ARG B 1 33 ? 5.238 7.863 68.938 1 14.49 33 ARG B C 1
ATOM 6036 O O . ARG B 1 33 ? 4.68 8.797 69.562 1 14.49 33 ARG B O 1
ATOM 6043 N N . ALA B 1 34 ? 6.543 8.172 68.5 1 13.96 34 ALA B N 1
ATOM 6044 C CA . ALA B 1 34 ? 7.355 8.961 69.375 1 13.96 34 ALA B CA 1
ATOM 6045 C C . ALA B 1 34 ? 6.992 10.438 69.312 1 13.96 34 ALA B C 1
ATOM 6047 O O . ALA B 1 34 ? 6.496 10.906 68.312 1 13.96 34 ALA B O 1
ATOM 6048 N N . PRO B 1 35 ? 7.969 11.188 70.062 1 14.34 35 PRO B N 1
ATOM 6049 C CA . PRO B 1 35 ? 7.969 12.156 71.188 1 14.34 35 PRO B CA 1
ATOM 6050 C C . PRO B 1 35 ? 7.777 13.594 70.688 1 14.34 35 PRO B C 1
ATOM 6052 O O . PRO B 1 35 ? 7.812 13.852 69.5 1 14.34 35 PRO B O 1
ATOM 6055 N N . GLU B 1 36 ? 8.672 14.227 71.25 1 14.08 36 GLU B N 1
ATOM 6056 C CA . GLU B 1 36 ? 8.703 15.25 72.312 1 14.08 36 GLU B CA 1
ATOM 6057 C C . GLU B 1 36 ? 8.711 16.656 71.688 1 14.08 36 GLU B C 1
ATOM 6059 O O . GLU B 1 36 ? 7.887 17.484 72.062 1 14.08 36 GLU B O 1
ATOM 6064 N N . ASP B 1 37 ? 9.891 17.266 71.938 1 13.93 37 ASP B N 1
ATOM 6065 C CA . ASP B 1 37 ? 10.031 18.312 72.938 1 13.93 37 ASP B CA 1
ATOM 6066 C C . ASP B 1 37 ? 9.914 19.703 72.375 1 13.93 37 ASP B C 1
ATOM 6068 O O . ASP B 1 37 ? 9.109 20.516 72.812 1 13.93 37 ASP B O 1
ATOM 6072 N N . THR B 1 38 ? 11.172 20.375 72.312 1 14.38 38 THR B N 1
ATOM 6073 C CA . THR B 1 38 ? 11.586 21.391 73.25 1 14.38 38 THR B CA 1
ATOM 6074 C C . THR B 1 38 ? 11.227 22.781 72.75 1 14.38 38 THR B C 1
ATOM 6076 O O . THR B 1 38 ? 10.992 22.984 71.562 1 14.38 38 THR B O 1
ATOM 6079 N N . SER B 1 39 ? 12.008 23.734 73.375 1 13.66 39 SER B N 1
ATOM 6080 C CA . SER B 1 39 ? 11.922 24.891 74.25 1 13.66 39 SER B CA 1
ATOM 6081 C C . SER B 1 39 ? 12.016 26.203 73.5 1 13.66 39 SER B C 1
ATOM 6083 O O . SER B 1 39 ? 11.328 27.172 73.812 1 13.66 39 SER B O 1
ATOM 6085 N N . TYR B 1 40 ? 13.023 26.297 72.562 1 13.44 40 TYR B N 1
ATOM 6086 C CA . TYR B 1 40 ? 13.898 27.359 73 1 13.44 40 TYR B CA 1
ATOM 6087 C C . TYR B 1 40 ? 13.18 28.703 73 1 13.44 40 TYR B C 1
ATOM 6089 O O . TYR B 1 40 ? 12.266 28.906 72.188 1 13.44 40 TYR B O 1
ATOM 6097 N N . ARG B 1 41 ? 14.125 29.609 73.438 1 14.31 41 ARG B N 1
ATOM 6098 C CA . ARG B 1 41 ? 14.391 30.688 74.375 1 14.31 41 ARG B CA 1
ATOM 6099 C C . ARG B 1 41 ? 13.922 32.031 73.812 1 14.31 41 ARG B C 1
ATOM 6101 O O . ARG B 1 41 ? 13.766 32.188 72.625 1 14.31 41 ARG B O 1
ATOM 6108 N N . PRO B 1 42 ? 14.875 33 74.125 1 13.98 42 PRO B N 1
ATOM 6109 C CA . PRO B 1 42 ? 14.742 34.094 75.062 1 13.98 42 PRO B CA 1
ATOM 6110 C C . PRO B 1 42 ? 14.273 35.406 74.438 1 13.98 42 PRO B C 1
ATOM 6112 O O . PRO B 1 42 ? 13.344 36.031 74.938 1 13.98 42 PRO B O 1
ATOM 6115 N N . ARG B 1 43 ? 15.398 36.062 73.875 1 13.45 43 ARG B N 1
ATOM 6116 C CA . ARG B 1 43 ? 15.984 37.188 74.562 1 13.45 43 ARG B CA 1
ATOM 6117 C C . ARG B 1 43 ? 15.172 38.469 74.312 1 13.45 43 ARG B C 1
ATOM 6119 O O . ARG B 1 43 ? 14.492 38.594 73.312 1 13.45 43 ARG B O 1
ATOM 6126 N N . GLU B 1 44 ? 15.836 39.562 74.812 1 14.08 44 GLU B N 1
ATOM 6127 C CA . GLU B 1 44 ? 15.766 40.656 75.75 1 14.08 44 GLU B CA 1
ATOM 6128 C C . GLU B 1 44 ? 15.258 41.938 75.125 1 14.08 44 GLU B C 1
ATOM 6130 O O . GLU B 1 44 ? 15.141 42.031 73.938 1 14.08 44 GLU B O 1
ATOM 6135 N N . SER B 1 45 ? 16.094 43 75.375 1 13.86 45 SER B N 1
ATOM 6136 C CA . SER B 1 45 ? 15.914 44.125 76.312 1 13.86 45 SER B CA 1
ATOM 6137 C C . SER B 1 45 ? 15.445 45.375 75.625 1 13.86 45 SER B C 1
ATOM 6139 O O . SER B 1 45 ? 14.445 46 76 1 13.86 45 SER B O 1
ATOM 6141 N N . PHE B 1 46 ? 16.516 46.375 75.375 1 13.48 46 PHE B N 1
ATOM 6142 C CA . PHE B 1 46 ? 16.656 47.562 76.25 1 13.48 46 PHE B CA 1
ATOM 6143 C C . PHE B 1 46 ? 15.953 48.75 75.625 1 13.48 46 PHE B C 1
ATOM 6145 O O . PHE B 1 46 ? 15.125 49.406 76.25 1 13.48 46 PHE B O 1
ATOM 6152 N N . LEU B 1 47 ? 16.828 49.844 75.25 1 14.03 47 LEU B N 1
ATOM 6153 C CA . LEU B 1 47 ? 17 51.031 76.062 1 14.03 47 LEU B CA 1
ATOM 6154 C C . LEU B 1 47 ? 16.125 52.188 75.562 1 14.03 47 LEU B C 1
ATOM 6156 O O . LEU B 1 47 ? 15.641 52.125 74.375 1 14.03 47 LEU B O 1
ATOM 6160 N N . GLY B 1 48 ? 16.719 53.438 75.562 1 13.91 48 GLY B N 1
ATOM 6161 C CA . GLY B 1 48 ? 16.594 54.625 76.375 1 13.91 48 GLY B CA 1
ATOM 6162 C C . GLY B 1 48 ? 15.836 55.75 75.688 1 13.91 48 GLY B C 1
ATOM 6163 O O . GLY B 1 48 ? 15.484 55.625 74.5 1 13.91 48 GLY B O 1
ATOM 6164 N N . SER B 1 49 ? 16.438 57 75.875 1 13.7 49 SER B N 1
ATOM 6165 C CA . SER B 1 49 ? 16.047 58.219 76.562 1 13.7 49 SER B CA 1
ATOM 6166 C C . SER B 1 49 ? 15.453 59.25 75.562 1 13.7 49 SER B C 1
ATOM 6168 O O . SER B 1 49 ? 14.344 59.719 75.812 1 13.7 49 SER B O 1
ATOM 6170 N N . SER B 1 50 ? 16.344 60.25 75.125 1 14.48 50 SER B N 1
ATOM 6171 C CA . SER B 1 50 ? 16.328 61.594 75.688 1 14.48 50 SER B CA 1
ATOM 6172 C C . SER B 1 50 ? 15.445 62.531 74.875 1 14.48 50 SER B C 1
ATOM 6174 O O . SER B 1 50 ? 15.047 62.188 73.75 1 14.48 50 SER B O 1
ATOM 6176 N N . GLY B 1 51 ? 15.945 63.812 74.938 1 14.21 51 GLY B N 1
ATOM 6177 C CA . GLY B 1 51 ? 15.555 65.125 75.312 1 14.21 51 GLY B CA 1
ATOM 6178 C C . GLY B 1 51 ? 14.984 65.938 74.188 1 14.21 51 GLY B C 1
ATOM 6179 O O . GLY B 1 51 ? 15.328 65.75 73 1 14.21 51 GLY B O 1
ATOM 6180 N N . ALA B 1 52 ? 13.914 66.688 74.375 1 15.4 52 ALA B N 1
ATOM 6181 C CA . ALA B 1 52 ? 12.789 67.375 73.812 1 15.4 52 ALA B CA 1
ATOM 6182 C C . ALA B 1 52 ? 13.242 68.75 73.312 1 15.4 52 ALA B C 1
ATOM 6184 O O . ALA B 1 52 ? 12.414 69.625 73.062 1 15.4 52 ALA B O 1
ATOM 6185 N N . SER B 1 53 ? 14.57 68.688 72.812 1 13.95 53 SER B N 1
ATOM 6186 C CA . SER B 1 53 ? 14.922 70.125 72.938 1 13.95 53 SER B CA 1
ATOM 6187 C C . SER B 1 53 ? 13.906 71 72.25 1 13.95 53 SER B C 1
ATOM 6189 O O . SER B 1 53 ? 13.164 70.5 71.375 1 13.95 53 SER B O 1
ATOM 6191 N N . ASP B 1 54 ? 14.383 72.312 72.188 1 14.41 54 ASP B N 1
ATOM 6192 C CA . ASP B 1 54 ? 13.961 73.688 72.438 1 14.41 54 ASP B CA 1
ATOM 6193 C C . ASP B 1 54 ? 13.32 74.25 71.188 1 14.41 54 ASP B C 1
ATOM 6195 O O . ASP B 1 54 ? 13.594 73.812 70.062 1 14.41 54 ASP B O 1
ATOM 6199 N N . SER B 1 55 ? 12.477 75.312 71.375 1 14.85 55 SER B N 1
ATOM 6200 C CA . SER B 1 55 ? 11.273 76.062 71 1 14.85 55 SER B CA 1
ATOM 6201 C C . SER B 1 55 ? 11.562 77.062 69.875 1 14.85 55 SER B C 1
ATOM 6203 O O . SER B 1 55 ? 10.633 77.625 69.25 1 14.85 55 SER B O 1
ATOM 6205 N N . THR B 1 56 ? 12.883 77.438 69.625 1 15.35 56 THR B N 1
ATOM 6206 C CA . THR B 1 56 ? 12.859 78.875 69.562 1 15.35 56 THR B CA 1
ATOM 6207 C C . THR B 1 56 ? 12.117 79.312 68.312 1 15.35 56 THR B C 1
ATOM 6209 O O . THR B 1 56 ? 12.078 78.625 67.312 1 15.35 56 THR B O 1
ATOM 6212 N N . ARG B 1 57 ? 11.727 80.688 68.375 1 15.72 57 ARG B N 1
ATOM 6213 C CA . ARG B 1 57 ? 10.656 81.625 68.062 1 15.72 57 ARG B CA 1
ATOM 6214 C C . ARG B 1 57 ? 10.789 82.188 66.688 1 15.72 57 ARG B C 1
ATOM 6216 O O . ARG B 1 57 ? 9.797 82.312 65.938 1 15.72 57 ARG B O 1
ATOM 6223 N N . ASN B 1 58 ? 12.008 82.625 66.312 1 16.05 58 ASN B N 1
ATOM 6224 C CA . ASN B 1 58 ? 11.922 84 65.875 1 16.05 58 ASN B CA 1
ATOM 6225 C C . ASN B 1 58 ? 11.305 84.188 64.5 1 16.05 58 ASN B C 1
ATOM 6227 O O . ASN B 1 58 ? 11.734 83.562 63.562 1 16.05 58 ASN B O 1
ATOM 6231 N N . LEU B 1 59 ? 10.102 84.688 64.438 1 15.35 59 LEU B N 1
ATOM 6232 C CA . LEU B 1 59 ? 9.047 84.938 63.469 1 15.35 59 LEU B CA 1
ATOM 6233 C C . LEU B 1 59 ? 9.484 85.938 62.406 1 15.35 59 LEU B C 1
ATOM 6235 O O . LEU B 1 59 ? 8.773 86.125 61.406 1 15.35 59 LEU B O 1
ATOM 6239 N N . ARG B 1 60 ? 10.625 86.625 62.469 1 15.91 60 ARG B N 1
ATOM 6240 C CA . ARG B 1 60 ? 10.25 88 62.094 1 15.91 60 ARG B CA 1
ATOM 6241 C C . ARG B 1 60 ? 10.047 88.125 60.594 1 15.91 60 ARG B C 1
ATOM 6243 O O . ARG B 1 60 ? 9.352 89 60.125 1 15.91 60 ARG B O 1
ATOM 6250 N N . ASP B 1 61 ? 10.797 87.312 59.875 1 16.17 61 ASP B N 1
ATOM 6251 C CA . ASP B 1 61 ? 11.32 88.25 58.844 1 16.17 61 ASP B CA 1
ATOM 6252 C C . ASP B 1 61 ? 10.195 88.812 58 1 16.17 61 ASP B C 1
ATOM 6254 O O . ASP B 1 61 ? 9.117 88.188 57.906 1 16.17 61 ASP B O 1
ATOM 6258 N N . ARG B 1 62 ? 10.594 89.875 57.188 1 17.19 62 ARG B N 1
ATOM 6259 C CA . ARG B 1 62 ? 10.305 91.188 56.531 1 17.19 62 ARG B CA 1
ATOM 6260 C C . ARG B 1 62 ? 9.531 90.938 55.219 1 17.19 62 ARG B C 1
ATOM 6262 O O . ARG B 1 62 ? 9.586 89.875 54.625 1 17.19 62 ARG B O 1
ATOM 6269 N N . GLU B 1 63 ? 9.07 92.125 54.656 1 17.27 63 GLU B N 1
ATOM 6270 C CA . GLU B 1 63 ? 7.996 92.75 53.938 1 17.27 63 GLU B CA 1
ATOM 6271 C C . GLU B 1 63 ? 8.023 92.375 52.469 1 17.27 63 GLU B C 1
ATOM 6273 O O . GLU B 1 63 ? 9.078 92.062 51.906 1 17.27 63 GLU B O 1
ATOM 6278 N N . SER B 1 64 ? 6.898 92.25 51.781 1 17.86 64 SER B N 1
ATOM 6279 C CA . SER B 1 64 ? 6.16 91.688 50.656 1 17.86 64 SER B CA 1
ATOM 6280 C C . SER B 1 64 ? 6.391 92.562 49.406 1 17.86 64 SER B C 1
ATOM 6282 O O . SER B 1 64 ? 5.738 92.375 48.375 1 17.86 64 SER B O 1
ATOM 6284 N N . GLY B 1 65 ? 7.469 93.438 49.281 1 16.77 65 GLY B N 1
ATOM 6285 C CA . GLY B 1 65 ? 7.082 94.5 48.406 1 16.77 65 GLY B CA 1
ATOM 6286 C C . GLY B 1 65 ? 6.559 94.062 47.062 1 16.77 65 GLY B C 1
ATOM 6287 O O . GLY B 1 65 ? 6.727 92.875 46.688 1 16.77 65 GLY B O 1
ATOM 6288 N N . SER B 1 66 ? 6.277 95.062 45.969 1 18.64 66 SER B N 1
ATOM 6289 C CA . SER B 1 66 ? 5.312 95.75 45.125 1 18.64 66 SER B CA 1
ATOM 6290 C C . SER B 1 66 ? 5.473 95.375 43.688 1 18.64 66 SER B C 1
ATOM 6292 O O . SER B 1 66 ? 4.629 95.688 42.844 1 18.64 66 SER B O 1
ATOM 6294 N N . LYS B 1 67 ? 6.516 94.625 43.219 1 20.64 67 LYS B N 1
ATOM 6295 C CA . LYS B 1 67 ? 6.863 95.125 41.875 1 20.64 67 LYS B CA 1
ATOM 6296 C C . LYS B 1 67 ? 5.762 94.875 40.875 1 20.64 67 LYS B C 1
ATOM 6298 O O . LYS B 1 67 ? 5.152 93.812 40.906 1 20.64 67 LYS B O 1
ATOM 6303 N N . ASP B 1 68 ? 5.305 96 40.125 1 20.09 68 ASP B N 1
ATOM 6304 C CA . ASP B 1 68 ? 4.289 96.438 39.188 1 20.09 68 ASP B CA 1
ATOM 6305 C C . ASP B 1 68 ? 4.34 95.625 37.875 1 20.09 68 ASP B C 1
ATOM 6307 O O . ASP B 1 68 ? 5.371 95.625 37.219 1 20.09 68 ASP B O 1
ATOM 6311 N N . TYR B 1 69 ? 3.871 94.5 37.875 1 18.69 69 TYR B N 1
ATOM 6312 C CA . TYR B 1 69 ? 3.826 93.75 36.625 1 18.69 69 TYR B CA 1
ATOM 6313 C C . TYR B 1 69 ? 3.041 94.562 35.562 1 18.69 69 TYR B C 1
ATOM 6315 O O . TYR B 1 69 ? 1.919 95 35.812 1 18.69 69 TYR B O 1
ATOM 6323 N N . LYS B 1 70 ? 3.734 95.375 34.875 1 22.14 70 LYS B N 1
ATOM 6324 C CA . LYS B 1 70 ? 3.092 96.188 33.812 1 22.14 70 LYS B CA 1
ATOM 6325 C C . LYS B 1 70 ? 2.236 95.25 32.906 1 22.14 70 LYS B C 1
ATOM 6327 O O . LYS B 1 70 ? 2.713 94.25 32.406 1 22.14 70 LYS B O 1
ATOM 6332 N N . ARG B 1 71 ? 0.906 95.375 33.094 1 24.62 71 ARG B N 1
ATOM 6333 C CA . ARG B 1 71 ? -0.229 94.812 32.375 1 24.62 71 ARG B CA 1
ATOM 6334 C C . ARG B 1 71 ? -0.175 95.188 30.906 1 24.62 71 ARG B C 1
ATOM 6336 O O . ARG B 1 71 ? -0.174 96.375 30.547 1 24.62 71 ARG B O 1
ATOM 6343 N N . VAL B 1 72 ? 0.677 94.625 30.219 1 23 72 VAL B N 1
ATOM 6344 C CA . VAL B 1 72 ? 0.609 94.938 28.797 1 23 72 VAL B CA 1
ATOM 6345 C C . VAL B 1 72 ? -0.826 94.75 28.297 1 23 72 VAL B C 1
ATOM 6347 O O . VAL B 1 72 ? -1.423 93.688 28.453 1 23 72 VAL B O 1
ATOM 6350 N N . SER B 1 73 ? -1.662 95.812 28.422 1 23.02 73 SER B N 1
ATOM 6351 C CA . SER B 1 73 ? -3.047 96 28 1 23.02 73 SER B CA 1
ATOM 6352 C C . SER B 1 73 ? -3.227 95.625 26.531 1 23.02 73 SER B C 1
ATOM 6354 O O . SER B 1 73 ? -2.643 96.312 25.656 1 23.02 73 SER B O 1
ATOM 6356 N N . THR B 1 74 ? -3.002 94.5 26.078 1 24.16 74 THR B N 1
ATOM 6357 C CA . THR B 1 74 ? -3.389 94.312 24.672 1 24.16 74 THR B CA 1
ATOM 6358 C C . THR B 1 74 ? -4.875 94.562 24.484 1 24.16 74 THR B C 1
ATOM 6360 O O . THR B 1 74 ? -5.723 93.938 25.109 1 24.16 74 THR B O 1
ATOM 6363 N N . ASN B 1 75 ? -5.348 95.812 24.344 1 24.86 75 ASN B N 1
ATOM 6364 C CA . ASN B 1 75 ? -6.645 96.438 24.125 1 24.86 75 ASN B CA 1
ATOM 6365 C C . ASN B 1 75 ? -7.395 95.812 22.969 1 24.86 75 ASN B C 1
ATOM 6367 O O . ASN B 1 75 ? -8.328 96.375 22.422 1 24.86 75 ASN B O 1
ATOM 6371 N N . GLU B 1 76 ? -6.949 94.938 22.094 1 26.75 76 GLU B N 1
ATOM 6372 C CA . GLU B 1 76 ? -7.859 94.875 20.953 1 26.75 76 GLU B CA 1
ATOM 6373 C C . GLU B 1 76 ? -9.234 94.375 21.391 1 26.75 76 GLU B C 1
ATOM 6375 O O . GLU B 1 76 ? -9.359 93.25 21.969 1 26.75 76 GLU B O 1
ATOM 6380 N N . LYS B 1 77 ? -10.219 95.125 21.625 1 31.03 77 LYS B N 1
ATOM 6381 C CA . LYS B 1 77 ? -11.594 95.25 22.109 1 31.03 77 LYS B CA 1
ATOM 6382 C C . LYS B 1 77 ? -12.516 94.375 21.266 1 31.03 77 LYS B C 1
ATOM 6384 O O . LYS B 1 77 ? -13.742 94.438 21.391 1 31.03 77 LYS B O 1
ATOM 6389 N N . GLY B 1 78 ? -12.125 94 20.047 1 28.39 78 GLY B N 1
ATOM 6390 C CA . GLY B 1 78 ? -13.328 93.562 19.344 1 28.39 78 GLY B CA 1
ATOM 6391 C C . GLY B 1 78 ? -14.102 92.5 20.078 1 28.39 78 GLY B C 1
ATOM 6392 O O . GLY B 1 78 ? -13.523 91.75 20.859 1 28.39 78 GLY B O 1
ATOM 6393 N N . SER B 1 79 ? -15.305 92.875 20.453 1 29.69 79 SER B N 1
ATOM 6394 C CA . SER B 1 79 ? -16.312 92 21.078 1 29.69 79 SER B CA 1
ATOM 6395 C C . SER B 1 79 ? -16.344 90.625 20.422 1 29.69 79 SER B C 1
ATOM 6397 O O . SER B 1 79 ? -17.094 90.375 19.469 1 29.69 79 SER B O 1
ATOM 6399 N N . ALA B 1 80 ? -15.297 90.125 19.953 1 31.33 80 ALA B N 1
ATOM 6400 C CA . ALA B 1 80 ? -15.453 88.875 19.297 1 31.33 80 ALA B CA 1
ATOM 6401 C C . ALA B 1 80 ? -16.25 87.875 20.172 1 31.33 80 ALA B C 1
ATOM 6403 O O . ALA B 1 80 ? -15.891 87.625 21.312 1 31.33 80 ALA B O 1
ATOM 6404 N N . GLY B 1 81 ? -17.625 88 20.016 1 32.16 81 GLY B N 1
ATOM 6405 C CA . GLY B 1 81 ? -18.484 86.938 20.5 1 32.16 81 GLY B CA 1
ATOM 6406 C C . GLY B 1 81 ? -17.797 85.625 20.562 1 32.16 81 GLY B C 1
ATOM 6407 O O . GLY B 1 81 ? -16.922 85.312 19.734 1 32.16 81 GLY B O 1
ATOM 6408 N N . ALA B 1 82 ? -17.625 85.125 21.688 1 35.75 82 ALA B N 1
ATOM 6409 C CA . ALA B 1 82 ? -17.062 83.75 21.938 1 35.75 82 ALA B CA 1
ATOM 6410 C C . ALA B 1 82 ? -17.594 82.75 20.922 1 35.75 82 ALA B C 1
ATOM 6412 O O . ALA B 1 82 ? -18.766 82.375 20.969 1 35.75 82 ALA B O 1
ATOM 6413 N N . LYS B 1 83 ? -17.344 82.875 19.688 1 41.53 83 LYS B N 1
ATOM 6414 C CA . LYS B 1 83 ? -17.719 81.875 18.703 1 41.53 83 LYS B CA 1
ATOM 6415 C C . LYS B 1 83 ? -17.438 80.5 19.25 1 41.53 83 LYS B C 1
ATOM 6417 O O . LYS B 1 83 ? -16.312 80.188 19.641 1 41.53 83 LYS B O 1
ATOM 6422 N N . PHE B 1 84 ? -18.594 80 19.766 1 43.88 84 PHE B N 1
ATOM 6423 C CA . PHE B 1 84 ? -18.562 78.625 20.031 1 43.88 84 PHE B CA 1
ATOM 6424 C C . PHE B 1 84 ? -17.953 77.812 18.859 1 43.88 84 PHE B C 1
ATOM 6426 O O . PHE B 1 84 ? -18.453 77.938 17.734 1 43.88 84 PHE B O 1
ATOM 6433 N N . PRO B 1 85 ? -16.797 77.75 18.719 1 46.69 85 PRO B N 1
ATOM 6434 C CA . PRO B 1 85 ? -16.344 77.062 17.516 1 46.69 85 PRO B CA 1
ATOM 6435 C C . PRO B 1 85 ? -17.125 75.75 17.234 1 46.69 85 PRO B C 1
ATOM 6437 O O . PRO B 1 85 ? -17.422 75 18.172 1 46.69 85 PRO B O 1
ATOM 6440 N N . LYS B 1 86 ? -18.094 75.75 16.281 1 45.66 86 LYS B N 1
ATOM 6441 C CA . LYS B 1 86 ? -18.75 74.625 15.75 1 45.66 86 LYS B CA 1
ATOM 6442 C C . LYS B 1 86 ? -17.781 73.438 15.672 1 45.66 86 LYS B C 1
ATOM 6444 O O . LYS B 1 86 ? -16.656 73.562 15.195 1 45.66 86 LYS B O 1
ATOM 6449 N N . HIS B 1 87 ? -17.906 72.375 16.5 1 50.31 87 HIS B N 1
ATOM 6450 C CA . HIS B 1 87 ? -17.156 71.125 16.531 1 50.31 87 HIS B CA 1
ATOM 6451 C C . HIS B 1 87 ? -17.031 70.562 15.133 1 50.31 87 HIS B C 1
ATOM 6453 O O . HIS B 1 87 ? -17.953 69.875 14.648 1 50.31 87 HIS B O 1
ATOM 6459 N N . ASN B 1 88 ? -16.547 71.188 14.102 1 51.12 88 ASN B N 1
ATOM 6460 C CA . ASN B 1 88 ? -16.297 70.5 12.852 1 51.12 88 ASN B CA 1
ATOM 6461 C C . ASN B 1 88 ? -15.523 69.188 13.078 1 51.12 88 ASN B C 1
ATOM 6463 O O . ASN B 1 88 ? -14.469 69.188 13.727 1 51.12 88 ASN B O 1
ATOM 6467 N N . VAL B 1 89 ? -16.25 68.125 12.93 1 63.97 89 VAL B N 1
ATOM 6468 C CA . VAL B 1 89 ? -15.641 66.812 12.953 1 63.97 89 VAL B CA 1
ATOM 6469 C C . VAL B 1 89 ? -14.398 66.75 12.062 1 63.97 89 VAL B C 1
ATOM 6471 O O . VAL B 1 89 ? -14.492 67 10.859 1 63.97 89 VAL B O 1
ATOM 6474 N N . SER B 1 90 ? -13.234 66.812 12.555 1 71.06 90 SER B N 1
ATOM 6475 C CA . SER B 1 90 ? -11.977 66.75 11.82 1 71.06 90 SER B CA 1
ATOM 6476 C C . SER B 1 90 ? -11.914 65.5 10.938 1 71.06 90 SER B C 1
ATOM 6478 O O . SER B 1 90 ? -12.602 64.5 11.211 1 71.06 90 SER B O 1
ATOM 6480 N N . THR B 1 91 ? -11.445 65.625 9.711 1 77.38 91 THR B N 1
ATOM 6481 C CA . THR B 1 91 ? -11.281 64.562 8.758 1 77.38 91 THR B CA 1
ATOM 6482 C C . THR B 1 91 ? -10.617 63.344 9.43 1 77.38 91 THR B C 1
ATOM 6484 O O . THR B 1 91 ? -10.984 62.188 9.156 1 77.38 91 THR B O 1
ATOM 6487 N N . TRP B 1 92 ? -9.82 63.531 10.359 1 76.12 92 TRP B N 1
ATOM 6488 C CA . TRP B 1 92 ? -9.117 62.438 11.016 1 76.12 92 TRP B CA 1
ATOM 6489 C C . TRP B 1 92 ? -10.031 61.688 11.992 1 76.12 92 TRP B C 1
ATOM 6491 O O . TRP B 1 92 ? -9.938 60.469 12.148 1 76.12 92 TRP B O 1
ATOM 6501 N N . THR B 1 93 ? -10.797 62.531 12.641 1 79.62 93 THR B N 1
ATOM 6502 C CA . THR B 1 93 ? -11.75 61.875 13.539 1 79.62 93 THR B CA 1
ATOM 6503 C C . THR B 1 93 ? -12.734 61.031 12.766 1 79.62 93 THR B C 1
ATOM 6505 O O . THR B 1 93 ? -13.117 59.938 13.227 1 79.62 93 THR B O 1
ATOM 6508 N N . ALA B 1 94 ? -12.938 61.469 11.586 1 86.06 94 ALA B N 1
ATOM 6509 C CA . ALA B 1 94 ? -13.852 60.688 10.75 1 86.06 94 ALA B CA 1
ATOM 6510 C C . ALA B 1 94 ? -13.195 59.375 10.289 1 86.06 94 ALA B C 1
ATOM 6512 O O . ALA B 1 94 ? -13.844 58.344 10.25 1 86.06 94 ALA B O 1
ATOM 6513 N N . LEU B 1 95 ? -11.953 59.438 9.945 1 85.69 95 LEU B N 1
ATOM 6514 C CA . LEU B 1 95 ? -11.234 58.219 9.516 1 85.69 95 LEU B CA 1
ATOM 6515 C C . LEU B 1 95 ? -11.078 57.25 10.664 1 85.69 95 LEU B C 1
ATOM 6517 O O . LEU B 1 95 ? -11.18 56.031 10.461 1 85.69 95 LEU B O 1
ATOM 6521 N N . ALA B 1 96 ? -10.789 57.781 11.758 1 84.75 96 ALA B N 1
ATOM 6522 C CA . ALA B 1 96 ? -10.664 56.938 12.93 1 84.75 96 ALA B CA 1
ATOM 6523 C C . ALA B 1 96 ? -12.008 56.281 13.273 1 84.75 96 ALA B C 1
ATOM 6525 O O . ALA B 1 96 ? -12.047 55.125 13.695 1 84.75 96 ALA B O 1
ATOM 6526 N N . ASP B 1 97 ? -13.031 57.062 13.133 1 90.69 97 ASP B N 1
ATOM 6527 C CA . ASP B 1 97 ? -14.367 56.531 13.359 1 90.69 97 ASP B CA 1
ATOM 6528 C C . ASP B 1 97 ? -14.688 55.406 12.359 1 90.69 97 ASP B C 1
ATOM 6530 O O . ASP B 1 97 ? -15.195 54.375 12.734 1 90.69 97 ASP B O 1
ATOM 6534 N N . ALA B 1 98 ? -14.289 55.656 11.172 1 92.38 98 ALA B N 1
ATOM 6535 C CA . ALA B 1 98 ? -14.539 54.656 10.141 1 92.38 98 ALA B CA 1
ATOM 6536 C C . ALA B 1 98 ? -13.727 53.406 10.391 1 92.38 98 ALA B C 1
ATOM 6538 O O . ALA B 1 98 ? -14.234 52.281 10.242 1 92.38 98 ALA B O 1
ATOM 6539 N N . ALA B 1 99 ? -12.508 53.469 10.734 1 90.75 99 ALA B N 1
ATOM 6540 C CA . ALA B 1 99 ? -11.633 52.344 10.977 1 90.75 99 ALA B CA 1
ATOM 6541 C C . ALA B 1 99 ? -12.117 51.5 12.172 1 90.75 99 ALA B C 1
ATOM 6543 O O . ALA B 1 99 ? -12.031 50.281 12.172 1 90.75 99 ALA B O 1
ATOM 6544 N N . ALA B 1 100 ? -12.617 52.219 13.148 1 92.44 100 ALA B N 1
ATOM 6545 C CA . ALA B 1 100 ? -13.055 51.562 14.383 1 92.44 100 ALA B CA 1
ATOM 6546 C C . ALA B 1 100 ? -14.266 50.656 14.117 1 92.44 100 ALA B C 1
ATOM 6548 O O . ALA B 1 100 ? -14.5 49.688 14.844 1 92.44 100 ALA B O 1
ATOM 6549 N N . VAL B 1 101 ? -14.961 50.969 13.086 1 94.88 101 VAL B N 1
ATOM 6550 C CA . VAL B 1 101 ? -16.156 50.188 12.805 1 94.88 101 VAL B CA 1
ATOM 6551 C C . VAL B 1 101 ? -15.898 49.281 11.617 1 94.88 101 VAL B C 1
ATOM 6553 O O . VAL B 1 101 ? -16.312 48.094 11.625 1 94.88 101 VAL B O 1
ATOM 6556 N N . MET B 1 102 ? -15.117 49.656 10.656 1 95.25 102 MET B N 1
ATOM 6557 C CA . MET B 1 102 ? -14.938 48.906 9.422 1 95.25 102 MET B CA 1
ATOM 6558 C C . MET B 1 102 ? -14 47.719 9.641 1 95.25 102 MET B C 1
ATOM 6560 O O . MET B 1 102 ? -14.188 46.656 9.062 1 95.25 102 MET B O 1
ATOM 6564 N N . LEU B 1 103 ? -13 47.875 10.328 1 94.12 103 LEU B N 1
ATOM 6565 C CA . LEU B 1 103 ? -12.031 46.812 10.523 1 94.12 103 LEU B CA 1
ATOM 6566 C C . LEU B 1 103 ? -12.656 45.625 11.281 1 94.12 103 LEU B C 1
ATOM 6568 O O . LEU B 1 103 ? -12.562 44.5 10.844 1 94.12 103 LEU B O 1
ATOM 6572 N N . PRO B 1 104 ? -13.359 45.938 12.375 1 95.44 104 PRO B N 1
ATOM 6573 C CA . PRO B 1 104 ? -14.055 44.812 13.031 1 95.44 104 PRO B CA 1
ATOM 6574 C C . PRO B 1 104 ? -15.125 44.188 12.141 1 95.44 104 PRO B C 1
ATOM 6576 O O . PRO B 1 104 ? -15.328 42.969 12.18 1 95.44 104 PRO B O 1
ATOM 6579 N N . LEU B 1 105 ? -15.766 45.031 11.398 1 96.06 105 LEU B N 1
ATOM 6580 C CA . LEU B 1 105 ? -16.75 44.5 10.461 1 96.06 105 LEU B CA 1
ATOM 6581 C C . LEU B 1 105 ? -16.078 43.594 9.414 1 96.06 105 LEU B C 1
ATOM 6583 O O . LEU B 1 105 ? -16.625 42.562 9.016 1 96.06 105 LEU B O 1
ATOM 6587 N N . GLY B 1 106 ? -14.969 43.969 8.922 1 95.56 106 GLY B N 1
ATOM 6588 C CA . GLY B 1 106 ? -14.203 43.156 7.996 1 95.56 106 GLY B CA 1
ATOM 6589 C C . GLY B 1 106 ? -13.82 41.781 8.57 1 95.56 106 GLY B C 1
ATOM 6590 O O . GLY B 1 106 ? -13.914 40.781 7.895 1 95.56 106 GLY B O 1
ATOM 6591 N N . VAL B 1 107 ? -13.359 41.75 9.789 1 96.12 107 VAL B N 1
ATOM 6592 C CA . VAL B 1 107 ? -13.008 40.5 10.453 1 96.12 107 VAL B CA 1
ATOM 6593 C C . VAL B 1 107 ? -14.25 39.625 10.602 1 96.12 107 VAL B C 1
ATOM 6595 O O . VAL B 1 107 ? -14.188 38.406 10.422 1 96.12 107 VAL B O 1
ATOM 6598 N N . LEU B 1 108 ? -15.359 40.281 10.93 1 95.56 108 LEU B N 1
ATOM 6599 C CA . LEU B 1 108 ? -16.609 39.531 11.086 1 95.56 108 LEU B CA 1
ATOM 6600 C C . LEU B 1 108 ? -17.031 38.906 9.766 1 95.56 108 LEU B C 1
ATOM 6602 O O . LEU B 1 108 ? -17.469 37.75 9.742 1 95.56 108 LEU B O 1
ATOM 6606 N N . ILE B 1 109 ? -16.875 39.656 8.742 1 95.44 109 ILE B N 1
ATOM 6607 C CA . ILE B 1 109 ? -17.203 39.125 7.426 1 95.44 109 ILE B CA 1
ATOM 6608 C C . ILE B 1 109 ? -16.281 37.938 7.105 1 95.44 109 ILE B C 1
ATOM 6610 O O . ILE B 1 109 ? -16.734 36.906 6.57 1 95.44 109 ILE B O 1
ATOM 6614 N N . PHE B 1 110 ? -15.086 38.031 7.402 1 95.88 110 PHE B N 1
ATOM 6615 C CA . PHE B 1 110 ? -14.133 36.969 7.172 1 95.88 110 PHE B CA 1
ATOM 6616 C C . PHE B 1 110 ? -14.547 35.719 7.922 1 95.88 110 PHE B C 1
ATOM 6618 O O . PHE B 1 110 ? -14.484 34.594 7.371 1 95.88 110 PHE B O 1
ATOM 6625 N N . ILE B 1 111 ? -14.922 35.875 9.086 1 95.5 111 ILE B N 1
ATOM 6626 C CA . ILE B 1 111 ? -15.312 34.75 9.906 1 95.5 111 ILE B CA 1
ATOM 6627 C C . ILE B 1 111 ? -16.562 34.094 9.336 1 95.5 111 ILE B C 1
ATOM 6629 O O . ILE B 1 111 ? -16.703 32.875 9.328 1 95.5 111 ILE B O 1
ATOM 6633 N N . ILE B 1 112 ? -17.453 34.875 8.852 1 94.88 112 ILE B N 1
ATOM 6634 C CA . ILE B 1 112 ? -18.672 34.344 8.25 1 94.88 112 ILE B CA 1
ATOM 6635 C C . ILE B 1 112 ? -18.328 33.594 6.969 1 94.88 112 ILE B C 1
ATOM 6637 O O . ILE B 1 112 ? -18.906 32.562 6.684 1 94.88 112 ILE B O 1
ATOM 6641 N N . LEU B 1 113 ? -17.391 34.125 6.258 1 95.12 113 LEU B N 1
ATOM 6642 C CA . LEU B 1 113 ? -16.938 33.438 5.051 1 95.12 113 LEU B CA 1
ATOM 6643 C C . LEU B 1 113 ? -16.328 32.062 5.395 1 95.12 113 LEU B C 1
ATOM 6645 O O . LEU B 1 113 ? -16.531 31.094 4.68 1 95.12 113 LEU B O 1
ATOM 6649 N N . VAL B 1 114 ? -15.555 32.031 6.402 1 95.25 114 VAL B N 1
ATOM 6650 C CA . VAL B 1 114 ? -14.953 30.766 6.844 1 95.25 114 VAL B CA 1
ATOM 6651 C C . VAL B 1 114 ? -16.047 29.812 7.301 1 95.25 114 VAL B C 1
ATOM 6653 O O . VAL B 1 114 ? -15.977 28.609 7.039 1 95.25 114 VAL B O 1
ATOM 6656 N N . TRP B 1 115 ? -17.031 30.344 7.957 1 94.25 115 TRP B N 1
ATOM 6657 C CA . TRP B 1 115 ? -18.156 29.531 8.422 1 94.25 115 TRP B CA 1
ATOM 6658 C C . TRP B 1 115 ? -18.891 28.891 7.25 1 94.25 115 TRP B C 1
ATOM 6660 O O . TRP B 1 115 ? -19.344 27.75 7.34 1 94.25 115 TRP B O 1
ATOM 6670 N N . ARG B 1 116 ? -18.922 29.516 6.195 1 93.69 116 ARG B N 1
ATOM 6671 C CA . ARG B 1 116 ? -19.609 29.016 5.008 1 93.69 116 ARG B CA 1
ATOM 6672 C C . ARG B 1 116 ? -18.797 27.906 4.332 1 93.69 116 ARG B C 1
ATOM 6674 O O . ARG B 1 116 ? -19.344 27.141 3.523 1 93.69 116 ARG B O 1
ATOM 6681 N N . LEU B 1 117 ? -17.594 27.812 4.648 1 93.62 117 LEU B N 1
ATOM 6682 C CA . LEU B 1 117 ? -16.734 26.781 4.062 1 93.62 117 LEU B CA 1
ATOM 6683 C C . LEU B 1 117 ? -17.062 25.422 4.645 1 93.62 117 LEU B C 1
ATOM 6685 O O . LEU B 1 117 ? -16.656 24.391 4.098 1 93.62 117 LEU B O 1
ATOM 6689 N N . HIS B 1 118 ? -17.891 25.453 5.691 1 92.81 118 HIS B N 1
ATOM 6690 C CA . HIS B 1 118 ? -18.172 24.188 6.363 1 92.81 118 HIS B CA 1
ATOM 6691 C C . HIS B 1 118 ? -18.844 23.203 5.414 1 92.81 118 HIS B C 1
ATOM 6693 O O . HIS B 1 118 ? -19.875 23.516 4.812 1 92.81 118 HIS B O 1
ATOM 6699 N N . GLY B 1 119 ? -18.25 22.031 5.184 1 89.25 119 GLY B N 1
ATOM 6700 C CA . GLY B 1 119 ? -18.844 20.969 4.387 1 89.25 119 GLY B CA 1
ATOM 6701 C C . GLY B 1 119 ? -18.453 21.031 2.922 1 89.25 119 GLY B C 1
ATOM 6702 O O . GLY B 1 119 ? -18.797 20.141 2.141 1 89.25 119 GLY B O 1
ATOM 6703 N N . THR B 1 120 ? -17.766 22.078 2.582 1 90.69 120 THR B N 1
ATOM 6704 C CA . THR B 1 120 ? -17.375 22.219 1.183 1 90.69 120 THR B CA 1
ATOM 6705 C C . THR B 1 120 ? -16.078 21.453 0.908 1 90.69 120 THR B C 1
ATOM 6707 O O . THR B 1 120 ? -15.258 21.266 1.809 1 90.69 120 THR B O 1
ATOM 6710 N N . ARG B 1 121 ? -15.914 21.062 -0.411 1 88.25 121 ARG B N 1
ATOM 6711 C CA . ARG B 1 121 ? -14.734 20.312 -0.834 1 88.25 121 ARG B CA 1
ATOM 6712 C C . ARG B 1 121 ? -13.5 21.203 -0.851 1 88.25 121 ARG B C 1
ATOM 6714 O O . ARG B 1 121 ? -13.57 22.375 -1.242 1 88.25 121 ARG B O 1
ATOM 6721 N N . THR B 1 122 ? -12.391 20.5 -0.261 1 86.75 122 THR B N 1
ATOM 6722 C CA . THR B 1 122 ? -11.172 21.297 -0.187 1 86.75 122 THR B CA 1
ATOM 6723 C C . THR B 1 122 ? -10.102 20.719 -1.115 1 86.75 122 THR B C 1
ATOM 6725 O O . THR B 1 122 ? -10.031 19.516 -1.314 1 86.75 122 THR B O 1
ATOM 6728 N N . GLU B 1 123 ? -9.422 21.641 -1.804 1 87.38 123 GLU B N 1
ATOM 6729 C CA . GLU B 1 123 ? -8.188 21.328 -2.518 1 87.38 123 GLU B CA 1
ATOM 6730 C C . GLU B 1 123 ? -6.961 21.766 -1.716 1 87.38 123 GLU B C 1
ATOM 6732 O O . GLU B 1 123 ? -7.055 22.641 -0.857 1 87.38 123 GLU B O 1
ATOM 6737 N N . GLU B 1 124 ? -5.863 21.156 -1.936 1 84.94 124 GLU B N 1
ATOM 6738 C CA . GLU B 1 124 ? -4.648 21.422 -1.167 1 84.94 124 GLU B CA 1
ATOM 6739 C C . GLU B 1 124 ? -4.25 22.891 -1.263 1 84.94 124 GLU B C 1
ATOM 6741 O O . GLU B 1 124 ? -3.904 23.516 -0.256 1 84.94 124 GLU B O 1
ATOM 6746 N N . GLU B 1 125 ? -4.305 23.438 -2.369 1 87.62 125 GLU B N 1
ATOM 6747 C CA . GLU B 1 125 ? -3.891 24.828 -2.555 1 87.62 125 GLU B CA 1
ATOM 6748 C C . GLU B 1 125 ? -4.84 25.781 -1.845 1 87.62 125 GLU B C 1
ATOM 6750 O O . GLU B 1 125 ? -4.402 26.734 -1.192 1 87.62 125 GLU B O 1
ATOM 6755 N N . THR B 1 126 ? -6.133 25.453 -2.02 1 89.19 126 THR B N 1
ATOM 6756 C CA . THR B 1 126 ? -7.125 26.312 -1.386 1 89.19 126 THR B CA 1
ATOM 6757 C C . THR B 1 126 ? -7.035 26.219 0.134 1 89.19 126 THR B C 1
ATOM 6759 O O . THR B 1 126 ? -7.203 27.219 0.836 1 89.19 126 THR B O 1
ATOM 6762 N N . ASP B 1 127 ? -6.738 25.156 0.671 1 91.75 127 ASP B N 1
ATOM 6763 C CA . ASP B 1 127 ? -6.59 24.969 2.109 1 91.75 127 ASP B CA 1
ATOM 6764 C C . ASP B 1 127 ? -5.391 25.75 2.648 1 91.75 127 ASP B C 1
ATOM 6766 O O . ASP B 1 127 ? -5.477 26.375 3.703 1 91.75 127 ASP B O 1
ATOM 6770 N N . ARG B 1 128 ? -4.289 25.781 1.867 1 89.81 128 ARG B N 1
ATOM 6771 C CA . ARG B 1 128 ? -3.09 26.516 2.281 1 89.81 128 ARG B CA 1
ATOM 6772 C C . ARG B 1 128 ? -3.346 28.016 2.32 1 89.81 128 ARG B C 1
ATOM 6774 O O . ARG B 1 128 ? -2.877 28.703 3.229 1 89.81 128 ARG B O 1
ATOM 6781 N N . LYS B 1 129 ? -4.098 28.469 1.43 1 92.31 129 LYS B N 1
ATOM 6782 C CA . LYS B 1 129 ? -4.41 29.906 1.383 1 92.31 129 LYS B CA 1
ATOM 6783 C C . LYS B 1 129 ? -5.281 30.312 2.568 1 92.31 129 LYS B C 1
ATOM 6785 O O . LYS B 1 129 ? -5.031 31.344 3.199 1 92.31 129 LYS B O 1
ATOM 6790 N N . TRP B 1 130 ? -6.27 29.547 2.861 1 94.06 130 TRP B N 1
ATOM 6791 C CA . TRP B 1 130 ? -7.137 29.844 3.996 1 94.06 130 TRP B CA 1
ATOM 6792 C C . TRP B 1 130 ? -6.363 29.766 5.309 1 94.06 130 TRP B C 1
ATOM 6794 O O . TRP B 1 130 ? -6.516 30.625 6.18 1 94.06 130 TRP B O 1
ATOM 6804 N N . ARG B 1 131 ? -5.434 28.906 5.438 1 92.12 131 ARG B N 1
ATOM 6805 C CA . ARG B 1 131 ? -4.66 28.734 6.664 1 92.12 131 ARG B CA 1
ATOM 6806 C C . ARG B 1 131 ? -3.689 29.906 6.852 1 92.12 131 ARG B C 1
ATOM 6808 O O . ARG B 1 131 ? -3.48 30.375 7.973 1 92.12 131 ARG B O 1
ATOM 6815 N N . ASN B 1 132 ? -3.158 30.359 5.793 1 92.69 132 ASN B N 1
ATOM 6816 C CA . ASN B 1 132 ? -2.283 31.516 5.863 1 92.69 132 ASN B CA 1
ATOM 6817 C C . ASN B 1 132 ? -3.051 32.781 6.277 1 92.69 132 ASN B C 1
ATOM 6819 O O . ASN B 1 132 ? -2.574 33.562 7.102 1 92.69 132 ASN B O 1
ATOM 6823 N N . ALA B 1 133 ? -4.176 32.906 5.668 1 94.56 133 ALA B N 1
ATOM 6824 C CA . ALA B 1 133 ? -5.004 34.062 6.031 1 94.56 133 ALA B CA 1
ATOM 6825 C C . ALA B 1 133 ? -5.402 34 7.504 1 94.56 133 ALA B C 1
ATOM 6827 O O . ALA B 1 133 ? -5.414 35.031 8.188 1 94.56 133 ALA B O 1
ATOM 6828 N N . ILE B 1 134 ? -5.656 32.844 8.023 1 94.5 134 ILE B N 1
ATOM 6829 C CA . ILE B 1 134 ? -6.07 32.656 9.406 1 94.5 134 ILE B CA 1
ATOM 6830 C C . ILE B 1 134 ? -4.906 32.938 10.344 1 94.5 134 ILE B C 1
ATOM 6832 O O . ILE B 1 134 ? -5.078 33.625 11.359 1 94.5 134 ILE B O 1
ATOM 6836 N N . THR B 1 135 ? -3.705 32.594 9.969 1 92.44 135 THR B N 1
ATOM 6837 C CA . THR B 1 135 ? -2.521 32.844 10.789 1 92.44 135 THR B CA 1
ATOM 6838 C C . THR B 1 135 ? -2.217 34.344 10.867 1 92.44 135 THR B C 1
ATOM 6840 O O . THR B 1 135 ? -1.884 34.844 11.938 1 92.44 135 THR B O 1
ATOM 6843 N N . VAL B 1 136 ? -2.361 35 9.836 1 93.19 136 VAL B N 1
ATOM 6844 C CA . VAL B 1 136 ? -2.117 36.438 9.805 1 93.19 136 VAL B CA 1
ATOM 6845 C C . VAL B 1 136 ? -3.188 37.188 10.617 1 93.19 136 VAL B C 1
ATOM 6847 O O . VAL B 1 136 ? -2.873 38.062 11.422 1 93.19 136 VAL B O 1
ATOM 6850 N N . LEU B 1 137 ? -4.402 36.75 10.391 1 94.12 137 LEU B N 1
ATOM 6851 C CA . LEU B 1 137 ? -5.5 37.406 11.102 1 94.12 137 LEU B CA 1
ATOM 6852 C C . LEU B 1 137 ? -5.398 37.156 12.602 1 94.12 137 LEU B C 1
ATOM 6854 O O . LEU B 1 137 ? -5.707 38.062 13.398 1 94.12 137 LEU B O 1
ATOM 6858 N N . ALA B 1 138 ? -5.004 36 12.984 1 93.5 138 ALA B N 1
ATOM 6859 C CA . ALA B 1 138 ? -4.871 35.656 14.398 1 93.5 138 ALA B CA 1
ATOM 6860 C C . ALA B 1 138 ? -3.807 36.531 15.062 1 93.5 138 ALA B C 1
ATOM 6862 O O . ALA B 1 138 ? -3.918 36.875 16.25 1 93.5 138 ALA B O 1
ATOM 6863 N N . THR B 1 139 ? -2.799 36.969 14.305 1 90 139 THR B N 1
ATOM 6864 C CA . THR B 1 139 ? -1.727 37.812 14.828 1 90 139 THR B CA 1
ATOM 6865 C C . THR B 1 139 ? -2.178 39.281 14.914 1 90 139 THR B C 1
ATOM 6867 O O . THR B 1 139 ? -1.811 39.969 15.852 1 90 139 THR B O 1
ATOM 6870 N N . ILE B 1 140 ? -3.014 39.656 14.016 1 91.19 140 ILE B N 1
ATOM 6871 C CA . ILE B 1 140 ? -3.438 41.062 13.938 1 91.19 140 ILE B CA 1
ATOM 6872 C C . ILE B 1 140 ? -4.594 41.312 14.898 1 91.19 140 ILE B C 1
ATOM 6874 O O . ILE B 1 140 ? -4.785 42.438 15.375 1 91.19 140 ILE B O 1
ATOM 6878 N N . PHE B 1 141 ? -5.324 40.375 15.359 1 94 141 PHE B N 1
ATOM 6879 C CA . PHE B 1 141 ? -6.574 40.5 16.094 1 94 141 PHE B CA 1
ATOM 6880 C C . PHE B 1 141 ? -6.328 41.156 17.453 1 94 141 PHE B C 1
ATOM 6882 O O . PHE B 1 141 ? -6.984 42.156 17.797 1 94 141 PHE B O 1
ATOM 6889 N N . PRO B 1 142 ? -5.344 40.625 18.172 1 91.12 142 PRO B N 1
ATOM 6890 C CA . PRO B 1 142 ? -5.121 41.312 19.438 1 91.12 142 PRO B CA 1
ATOM 6891 C C . PRO B 1 142 ? -4.66 42.75 19.266 1 91.12 142 PRO B C 1
ATOM 6893 O O . PRO B 1 142 ? -4.969 43.594 20.094 1 91.12 142 PRO B O 1
ATOM 6896 N N . ILE B 1 143 ? -3.953 43 18.266 1 89.06 143 ILE B N 1
ATOM 6897 C CA . ILE B 1 143 ? -3.494 44.375 17.969 1 89.06 143 ILE B CA 1
ATOM 6898 C C . ILE B 1 143 ? -4.691 45.25 17.641 1 89.06 143 ILE B C 1
ATOM 6900 O O . ILE B 1 143 ? -4.809 46.375 18.141 1 89.06 143 ILE B O 1
ATOM 6904 N N . LEU B 1 144 ? -5.57 44.75 16.828 1 91.75 144 LEU B N 1
ATOM 6905 C CA . LEU B 1 144 ? -6.789 45.469 16.484 1 91.75 144 LEU B CA 1
ATOM 6906 C C . LEU B 1 144 ? -7.68 45.688 17.703 1 91.75 144 LEU B C 1
ATOM 6908 O O . LEU B 1 144 ? -8.273 46.75 17.875 1 91.75 144 LEU B O 1
ATOM 6912 N N . PHE B 1 145 ? -7.773 44.688 18.531 1 93.5 145 PHE B N 1
ATOM 6913 C CA . PHE B 1 145 ? -8.578 44.75 19.734 1 93.5 145 PHE B CA 1
ATOM 6914 C C . PHE B 1 145 ? -8.078 45.875 20.656 1 93.5 145 PHE B C 1
ATOM 6916 O O . PHE B 1 145 ? -8.867 46.625 21.219 1 93.5 145 PHE B O 1
ATOM 6923 N N . ALA B 1 146 ? -6.809 45.938 20.734 1 90.38 146 ALA B N 1
ATOM 6924 C CA . ALA B 1 146 ? -6.203 46.969 21.594 1 90.38 146 ALA B CA 1
ATOM 6925 C C . ALA B 1 146 ? -6.441 48.375 21.031 1 90.38 146 ALA B C 1
ATOM 6927 O O . ALA B 1 146 ? -6.68 49.312 21.781 1 90.38 146 ALA B O 1
ATOM 6928 N N . ALA B 1 147 ? -6.391 48.5 19.797 1 89.56 147 ALA B N 1
ATOM 6929 C CA . ALA B 1 147 ? -6.598 49.812 19.172 1 89.56 147 ALA B CA 1
ATOM 6930 C C . ALA B 1 147 ? -8.031 50.281 19.359 1 89.56 147 ALA B C 1
ATOM 6932 O O . ALA B 1 147 ? -8.266 51.438 19.688 1 89.56 147 ALA B O 1
ATOM 6933 N N . VAL B 1 148 ? -8.969 49.438 19.25 1 92.56 148 VAL B N 1
ATOM 6934 C CA . VAL B 1 148 ? -10.383 49.812 19.297 1 92.56 148 VAL B CA 1
ATOM 6935 C C . VAL B 1 148 ? -10.82 50 20.734 1 92.56 148 VAL B C 1
ATOM 6937 O O . VAL B 1 148 ? -11.43 51.031 21.078 1 92.56 148 VAL B O 1
ATOM 6940 N N . VAL B 1 149 ? -10.531 49.062 21.562 1 92.5 149 VAL B N 1
ATOM 6941 C CA . VAL B 1 149 ? -10.945 49.156 22.969 1 92.5 149 VAL B CA 1
ATOM 6942 C C . VAL B 1 149 ? -10.188 50.281 23.656 1 92.5 149 VAL B C 1
ATOM 6944 O O . VAL B 1 149 ? -10.742 50.969 24.516 1 92.5 149 VAL B O 1
ATOM 6947 N N . GLY B 1 150 ? -8.93 50.438 23.297 1 88.5 150 GLY B N 1
ATOM 6948 C CA . GLY B 1 150 ? -8.188 51.562 23.828 1 88.5 150 GLY B CA 1
ATOM 6949 C C . GLY B 1 150 ? -8.82 52.906 23.516 1 88.5 150 GLY B C 1
ATOM 6950 O O . GLY B 1 150 ? -8.875 53.812 24.375 1 88.5 150 GLY B O 1
ATOM 6951 N N . ARG B 1 151 ? -9.266 53.062 22.344 1 88.56 151 ARG B N 1
ATOM 6952 C CA . ARG B 1 151 ? -9.953 54.281 21.953 1 88.56 151 ARG B CA 1
ATOM 6953 C C . ARG B 1 151 ? -11.266 54.438 22.703 1 88.56 151 ARG B C 1
ATOM 6955 O O . ARG B 1 151 ? -11.625 55.562 23.125 1 88.56 151 ARG B O 1
ATOM 6962 N N . LEU B 1 152 ? -11.945 53.375 22.844 1 92.62 152 LEU B N 1
ATOM 6963 C CA . LEU B 1 152 ? -13.211 53.406 23.578 1 92.62 152 LEU B CA 1
ATOM 6964 C C . LEU B 1 152 ? -12.992 53.906 25 1 92.62 152 LEU B C 1
ATOM 6966 O O . LEU B 1 152 ? -13.75 54.75 25.5 1 92.62 152 LEU B O 1
ATOM 6970 N N . MET B 1 153 ? -12.016 53.438 25.656 1 91.44 153 MET B N 1
ATOM 6971 C CA . MET B 1 153 ? -11.758 53.844 27.031 1 91.44 153 MET B CA 1
ATOM 6972 C C . MET B 1 153 ? -11.43 55.344 27.109 1 91.44 153 MET B C 1
ATOM 6974 O O . MET B 1 153 ? -11.906 56.031 28.016 1 91.44 153 MET B O 1
ATOM 6978 N N . ALA B 1 154 ? -10.711 55.812 26.203 1 86.88 154 ALA B N 1
ATOM 6979 C CA . ALA B 1 154 ? -10.336 57.219 26.172 1 86.88 154 ALA B CA 1
ATOM 6980 C C . ALA B 1 154 ? -11.555 58.094 25.953 1 86.88 154 ALA B C 1
ATOM 6982 O O . ALA B 1 154 ? -11.734 59.125 26.625 1 86.88 154 ALA B O 1
ATOM 6983 N N . GLU B 1 155 ? -12.375 57.719 25.016 1 89.94 155 GLU B N 1
ATOM 6984 C CA . GLU B 1 155 ? -13.547 58.531 24.688 1 89.94 155 GLU B CA 1
ATOM 6985 C C . GLU B 1 155 ? -14.617 58.438 25.766 1 89.94 155 GLU B C 1
ATOM 6987 O O . GLU B 1 155 ? -15.344 59.375 26.031 1 89.94 155 GLU B O 1
ATOM 6992 N N . ALA B 1 156 ? -14.734 57.25 26.344 1 91.38 156 ALA B N 1
ATOM 6993 C CA . ALA B 1 156 ? -15.664 57.094 27.469 1 91.38 156 ALA B CA 1
ATOM 6994 C C . ALA B 1 156 ? -15.25 57.969 28.641 1 91.38 156 ALA B C 1
ATOM 6996 O O . ALA B 1 156 ? -16.094 58.562 29.312 1 91.38 156 ALA B O 1
ATOM 6997 N N . ALA B 1 157 ? -14.008 58 28.922 1 89.69 157 ALA B N 1
ATOM 6998 C CA . ALA B 1 157 ? -13.5 58.844 30 1 89.69 157 ALA B CA 1
ATOM 6999 C C . ALA B 1 157 ? -13.773 60.344 29.719 1 89.69 157 ALA B C 1
ATOM 7001 O O . ALA B 1 157 ? -14.109 61.094 30.625 1 89.69 157 ALA B O 1
ATOM 7002 N N . ARG B 1 158 ? -13.633 60.75 28.516 1 88.12 158 ARG B N 1
ATOM 7003 C CA . ARG B 1 158 ? -13.914 62.125 28.125 1 88.12 158 ARG B CA 1
ATOM 7004 C C . ARG B 1 158 ? -15.375 62.469 28.344 1 88.12 158 ARG B C 1
ATOM 7006 O O . ARG B 1 158 ? -15.688 63.531 28.875 1 88.12 158 ARG B O 1
ATOM 7013 N N . TRP B 1 159 ? -16.156 61.594 27.938 1 90.12 159 TRP B N 1
ATOM 7014 C CA . TRP B 1 159 ? -17.594 61.812 28.094 1 90.12 159 TRP B CA 1
ATOM 7015 C C . TRP B 1 159 ? -17.984 61.844 29.562 1 90.12 159 TRP B C 1
ATOM 7017 O O . TRP B 1 159 ? -18.781 62.719 29.984 1 90.12 159 TRP B O 1
ATOM 7027 N N . ARG B 1 160 ? -17.453 61.031 30.328 1 90.5 160 ARG B N 1
ATOM 7028 C CA . ARG B 1 160 ? -17.75 61 31.766 1 90.5 160 ARG B CA 1
ATOM 7029 C C . ARG B 1 160 ? -17.219 62.219 32.469 1 90.5 160 ARG B C 1
ATOM 7031 O O . ARG B 1 160 ? -17.828 62.719 33.438 1 90.5 160 ARG B O 1
ATOM 7038 N N . LEU B 1 161 ? -16.109 62.656 32.031 1 89.06 161 LEU B N 1
ATOM 7039 C CA . LEU B 1 161 ? -15.523 63.875 32.594 1 89.06 161 LEU B CA 1
ATOM 7040 C C . LEU B 1 161 ? -16.422 65.062 32.344 1 89.06 161 LEU B C 1
ATOM 7042 O O . LEU B 1 161 ? -16.562 65.938 33.219 1 89.06 161 LEU B O 1
ATOM 7046 N N . GLU B 1 162 ? -16.953 65.125 31.219 1 87.94 162 GLU B N 1
ATOM 7047 C CA . GLU B 1 162 ? -17.844 66.25 30.891 1 87.94 162 GLU B CA 1
ATOM 7048 C C . GLU B 1 162 ? -19.125 66.188 31.734 1 87.94 162 GLU B C 1
ATOM 7050 O O . GLU B 1 162 ? -19.688 67.25 32.031 1 87.94 162 GLU B O 1
ATOM 7055 N N . LYS B 1 163 ? -19.594 65.062 32.062 1 88.75 163 LYS B N 1
ATOM 7056 C CA . LYS B 1 163 ? -20.812 64.938 32.844 1 88.75 163 LYS B CA 1
ATOM 7057 C C . LYS B 1 163 ? -20.5 65.062 34.344 1 88.75 163 LYS B C 1
ATOM 7059 O O . LYS B 1 163 ? -21.375 65.438 35.125 1 88.75 163 LYS B O 1
ATOM 7064 N N . GLY B 1 164 ? -19.375 64.875 34.75 1 89.75 164 GLY B N 1
ATOM 7065 C CA . GLY B 1 164 ? -18.953 64.812 36.125 1 89.75 164 GLY B CA 1
ATOM 7066 C C . GLY B 1 164 ? -18.781 63.406 36.688 1 89.75 164 GLY B C 1
ATOM 7067 O O . GLY B 1 164 ? -19.688 62.594 36.562 1 89.75 164 GLY B O 1
ATOM 7068 N N . SER B 1 165 ? -17.609 63.125 37 1 89.94 165 SER B N 1
ATOM 7069 C CA . SER B 1 165 ? -17.312 61.781 37.531 1 89.94 165 SER B CA 1
ATOM 7070 C C . SER B 1 165 ? -16.219 61.844 38.594 1 89.94 165 SER B C 1
ATOM 7072 O O . SER B 1 165 ? -15.617 62.875 38.812 1 89.94 165 SER B O 1
ATOM 7074 N N . SER B 1 166 ? -16.125 60.75 39.25 1 90.06 166 SER B N 1
ATOM 7075 C CA . SER B 1 166 ? -15.086 60.656 40.281 1 90.06 166 SER B CA 1
ATOM 7076 C C . SER B 1 166 ? -13.711 60.5 39.656 1 90.06 166 SER B C 1
ATOM 7078 O O . SER B 1 166 ? -13.586 59.938 38.562 1 90.06 166 SER B O 1
ATOM 7080 N N . VAL B 1 167 ? -12.742 61.031 40.312 1 88 167 VAL B N 1
ATOM 7081 C CA . VAL B 1 167 ? -11.367 60.938 39.844 1 88 167 VAL B CA 1
ATOM 7082 C C . VAL B 1 167 ? -10.938 59.469 39.719 1 88 167 VAL B C 1
ATOM 7084 O O . VAL B 1 167 ? -10.242 59.094 38.781 1 88 167 VAL B O 1
ATOM 7087 N N . GLY B 1 168 ? -11.32 58.625 40.625 1 84.69 168 GLY B N 1
ATOM 7088 C CA . GLY B 1 168 ? -10.984 57.188 40.625 1 84.69 168 GLY B CA 1
ATOM 7089 C C . GLY B 1 168 ? -11.516 56.469 39.375 1 84.69 168 GLY B C 1
ATOM 7090 O O . GLY B 1 168 ? -10.789 55.719 38.75 1 84.69 168 GLY B O 1
ATOM 7091 N N . SER B 1 169 ? -12.703 56.75 39.031 1 87.44 169 SER B N 1
ATOM 7092 C CA . SER B 1 169 ? -13.32 56.094 37.875 1 87.44 169 SER B CA 1
ATOM 7093 C C . SER B 1 169 ? -12.703 56.594 36.562 1 87.44 169 SER B C 1
ATOM 7095 O O . SER B 1 169 ? -12.531 55.812 35.625 1 87.44 169 SER B O 1
ATOM 7097 N N . LEU B 1 170 ? -12.406 57.812 36.562 1 89.31 170 LEU B N 1
ATOM 7098 C CA . LEU B 1 170 ? -11.805 58.344 35.344 1 89.31 170 LEU B CA 1
ATOM 7099 C C . LEU B 1 170 ? -10.383 57.812 35.156 1 89.31 170 LEU B C 1
ATOM 7101 O O . LEU B 1 170 ? -9.984 57.531 34.031 1 89.31 170 LEU B O 1
ATOM 7105 N N . GLU B 1 171 ? -9.703 57.719 36.219 1 86.81 171 GLU B N 1
ATOM 7106 C CA . GLU B 1 171 ? -8.344 57.188 36.125 1 86.81 171 GLU B CA 1
ATOM 7107 C C . GLU B 1 171 ? -8.352 55.719 35.75 1 86.81 171 GLU B C 1
ATOM 7109 O O . GLU B 1 171 ? -7.441 55.25 35.031 1 86.81 171 GLU B O 1
ATOM 7114 N N . GLN B 1 172 ? -9.242 55.031 36.188 1 87.38 172 GLN B N 1
ATOM 7115 C CA . GLN B 1 172 ? -9.359 53.625 35.844 1 87.38 172 GLN B CA 1
ATOM 7116 C C . GLN B 1 172 ? -9.641 53.469 34.344 1 87.38 172 GLN B C 1
ATOM 7118 O O . GLN B 1 172 ? -9.117 52.531 33.719 1 87.38 172 GLN B O 1
ATOM 7123 N N . LEU B 1 173 ? -10.438 54.219 33.781 1 88.94 173 LEU B N 1
ATOM 7124 C CA . LEU B 1 173 ? -10.758 54.156 32.344 1 88.94 173 LEU B CA 1
ATOM 7125 C C . LEU B 1 173 ? -9.547 54.562 31.516 1 88.94 173 LEU B C 1
ATOM 7127 O O . LEU B 1 173 ? -9.203 53.875 30.547 1 88.94 173 LEU B O 1
ATOM 7131 N N . MET B 1 174 ? -8.875 55.562 31.938 1 86.19 174 MET B N 1
ATOM 7132 C CA . MET B 1 174 ? -7.727 56.062 31.172 1 86.19 174 MET B CA 1
ATOM 7133 C C . MET B 1 174 ? -6.535 55.125 31.328 1 86.19 174 MET B C 1
ATOM 7135 O O . MET B 1 174 ? -5.707 55 30.422 1 86.19 174 MET B O 1
ATOM 7139 N N . GLY B 1 175 ? -6.469 54.469 32.375 1 81.56 175 GLY B N 1
ATOM 7140 C CA . GLY B 1 175 ? -5.398 53.5 32.625 1 81.56 175 GLY B CA 1
ATOM 7141 C C . GLY B 1 175 ? -5.664 52.156 32 1 81.56 175 GLY B C 1
ATOM 7142 O O . GLY B 1 175 ? -4.801 51.25 32.031 1 81.56 175 GLY B O 1
ATOM 7143 N N . SER B 1 176 ? -6.793 51.906 31.406 1 86.5 176 SER B N 1
ATOM 7144 C CA . SER B 1 176 ? -7.168 50.625 30.828 1 86.5 176 SER B CA 1
ATOM 7145 C C . SER B 1 176 ? -7.199 50.656 29.312 1 86.5 176 SER B C 1
ATOM 7147 O O . SER B 1 176 ? -8.18 50.25 28.688 1 86.5 176 SER B O 1
ATOM 7149 N N . ARG B 1 177 ? -6.168 51 28.688 1 86.06 177 ARG B N 1
ATOM 7150 C CA . ARG B 1 177 ? -6.129 51.125 27.234 1 86.06 177 ARG B CA 1
ATOM 7151 C C . ARG B 1 177 ? -5.496 49.875 26.609 1 86.06 177 ARG B C 1
ATOM 7153 O O . ARG B 1 177 ? -5.602 49.656 25.391 1 86.06 177 ARG B O 1
ATOM 7160 N N . THR B 1 178 ? -4.832 49.125 27.422 1 85 178 THR B N 1
ATOM 7161 C CA . THR B 1 178 ? -4.297 47.844 27 1 85 178 THR B CA 1
ATOM 7162 C C . THR B 1 178 ? -4.59 46.75 28.047 1 85 178 THR B C 1
ATOM 7164 O O . THR B 1 178 ? -5.023 47.062 29.156 1 85 178 THR B O 1
ATOM 7167 N N . VAL B 1 179 ? -4.355 45.562 27.625 1 83.81 179 VAL B N 1
ATOM 7168 C CA . VAL B 1 179 ? -4.594 44.469 28.547 1 83.81 179 VAL B CA 1
ATOM 7169 C C . VAL B 1 179 ? -3.648 44.562 29.75 1 83.81 179 VAL B C 1
ATOM 7171 O O . VAL B 1 179 ? -4.082 44.5 30.891 1 83.81 179 VAL B O 1
ATOM 7174 N N . GLY B 1 180 ? -2.385 44.781 29.484 1 78.25 180 GLY B N 1
ATOM 7175 C CA . GLY B 1 180 ? -1.399 44.906 30.547 1 78.25 180 GLY B CA 1
ATOM 7176 C C . GLY B 1 180 ? -1.626 46.094 31.469 1 78.25 180 GLY B C 1
ATOM 7177 O O . GLY B 1 180 ? -1.5 45.969 32.688 1 78.25 180 GLY B O 1
ATOM 7178 N N . ALA B 1 181 ? -2.041 47.156 30.859 1 80.31 181 ALA B N 1
ATOM 7179 C CA . ALA B 1 181 ? -2.281 48.344 31.641 1 80.31 181 ALA B CA 1
ATOM 7180 C C . ALA B 1 181 ? -3.512 48.219 32.531 1 80.31 181 ALA B C 1
ATOM 7182 O O . ALA B 1 181 ? -3.553 48.719 33.656 1 80.31 181 ALA B O 1
ATOM 7183 N N . THR B 1 182 ? -4.457 47.531 32 1 85 182 THR B N 1
ATOM 7184 C CA . THR B 1 182 ? -5.664 47.312 32.781 1 85 182 THR B CA 1
ATOM 7185 C C . THR B 1 182 ? -5.355 46.469 34.031 1 85 182 THR B C 1
ATOM 7187 O O . THR B 1 182 ? -5.82 46.75 35.125 1 85 182 THR B O 1
ATOM 7190 N N . LEU B 1 183 ? -4.566 45.5 33.781 1 82 183 LEU B N 1
ATOM 7191 C CA . LEU B 1 183 ? -4.188 44.625 34.906 1 82 183 LEU B CA 1
ATOM 7192 C C . LEU B 1 183 ? -3.332 45.406 35.906 1 82 183 LEU B C 1
ATOM 7194 O O . LEU B 1 183 ? -3.512 45.281 37.125 1 82 183 LEU B O 1
ATOM 7198 N N . HIS B 1 184 ? -2.525 46.25 35.406 1 78 184 HIS B N 1
ATOM 7199 C CA . HIS B 1 184 ? -1.654 47.094 36.25 1 78 184 HIS B CA 1
ATOM 7200 C C . HIS B 1 184 ? -2.459 48.094 37.062 1 78 184 HIS B C 1
ATOM 7202 O O . HIS B 1 184 ? -2.207 48.25 38.25 1 78 184 HIS B O 1
ATOM 7208 N N . THR B 1 185 ? -3.379 48.719 36.438 1 79.69 185 THR B N 1
ATOM 7209 C CA . THR B 1 185 ? -4.207 49.719 37.125 1 79.69 185 THR B CA 1
ATOM 7210 C C . THR B 1 185 ? -5.066 49.062 38.188 1 79.69 185 THR B C 1
ATOM 7212 O O . THR B 1 185 ? -5.266 49.625 39.25 1 79.69 185 THR B O 1
ATOM 7215 N N . MET B 1 186 ? -5.48 47.875 37.906 1 81.88 186 MET B N 1
ATOM 7216 C CA . MET B 1 186 ? -6.316 47.188 38.875 1 81.88 186 MET B CA 1
ATOM 7217 C C . MET B 1 186 ? -5.512 46.844 40.125 1 81.88 186 MET B C 1
ATOM 7219 O O . MET B 1 186 ? -6.012 46.938 41.219 1 81.88 186 MET B O 1
ATOM 7223 N N . ILE B 1 187 ? -4.352 46.5 39.969 1 76.88 187 ILE B N 1
ATOM 7224 C CA . ILE B 1 187 ? -3.512 46.062 41.062 1 76.88 187 ILE B CA 1
ATOM 7225 C C . ILE B 1 187 ? -2.992 47.281 41.844 1 76.88 187 ILE B C 1
ATOM 7227 O O . ILE B 1 187 ? -2.98 47.312 43.062 1 76.88 187 ILE B O 1
ATOM 7231 N N . GLU B 1 188 ? -2.582 48.312 41.125 1 74.06 188 GLU B N 1
ATOM 7232 C CA . GLU B 1 188 ? -1.999 49.5 41.719 1 74.06 188 GLU B CA 1
ATOM 7233 C C . GLU B 1 188 ? -3.041 50.281 42.531 1 74.06 188 GLU B C 1
ATOM 7235 O O . GLU B 1 188 ? -2.742 50.812 43.594 1 74.06 188 GLU B O 1
ATOM 7240 N N . PHE B 1 189 ? -4.207 50.406 41.938 1 75.62 189 PHE B N 1
ATOM 7241 C CA . PHE B 1 189 ? -5.242 51.188 42.594 1 75.62 189 PHE B CA 1
ATOM 7242 C C . PHE B 1 189 ? -6.016 50.344 43.594 1 75.62 189 PHE B C 1
ATOM 7244 O O . PHE B 1 189 ? -6.781 50.844 44.406 1 75.62 189 PHE B O 1
ATOM 7251 N N . ARG B 1 190 ? -5.656 48.938 43.719 1 70.44 190 ARG B N 1
ATOM 7252 C CA . ARG B 1 190 ? -6.344 48 44.625 1 70.44 190 ARG B CA 1
ATOM 7253 C C . ARG B 1 190 ? -7.855 48.188 44.531 1 70.44 190 ARG B C 1
ATOM 7255 O O . ARG B 1 190 ? -8.523 48.281 45.562 1 70.44 190 ARG B O 1
ATOM 7262 N N . THR B 1 191 ? -8.289 48.594 43.312 1 67.31 191 THR B N 1
ATOM 7263 C CA . THR B 1 191 ? -9.719 48.844 43.156 1 67.31 191 THR B CA 1
ATOM 7264 C C . THR B 1 191 ? -10.422 47.594 42.594 1 67.31 191 THR B C 1
ATOM 7266 O O . THR B 1 191 ? -10.469 47.406 41.375 1 67.31 191 THR B O 1
ATOM 7269 N N . VAL B 1 192 ? -10.734 46.625 43.344 1 75.31 192 VAL B N 1
ATOM 7270 C CA . VAL B 1 192 ? -11.57 45.5 42.938 1 75.31 192 VAL B CA 1
ATOM 7271 C C . VAL B 1 192 ? -13.039 45.938 42.906 1 75.31 192 VAL B C 1
ATOM 7273 O O . VAL B 1 192 ? -13.734 45.812 43.906 1 75.31 192 VAL B O 1
ATOM 7276 N N . ASN B 1 193 ? -13.406 46.812 41.906 1 82.5 193 ASN B N 1
ATOM 7277 C CA . ASN B 1 193 ? -14.781 47.25 41.75 1 82.5 193 ASN B CA 1
ATOM 7278 C C . ASN B 1 193 ? -15.438 46.688 40.5 1 82.5 193 ASN B C 1
ATOM 7280 O O . ASN B 1 193 ? -14.82 45.906 39.781 1 82.5 193 ASN B O 1
ATOM 7284 N N . LEU B 1 194 ? -16.672 46.969 40.344 1 85.31 194 LEU B N 1
ATOM 7285 C CA . LEU B 1 194 ? -17.469 46.438 39.219 1 85.31 194 LEU B CA 1
ATOM 7286 C C . LEU B 1 194 ? -16.938 46.938 37.906 1 85.31 194 LEU B C 1
ATOM 7288 O O . LEU B 1 194 ? -16.938 46.219 36.906 1 85.31 194 LEU B O 1
ATOM 7292 N N . LEU B 1 195 ? -16.406 48.125 37.875 1 86.31 195 LEU B N 1
ATOM 7293 C CA . LEU B 1 195 ? -15.828 48.656 36.656 1 86.31 195 LEU B CA 1
ATOM 7294 C C . LEU B 1 195 ? -14.562 47.906 36.25 1 86.31 195 LEU B C 1
ATOM 7296 O O . LEU B 1 195 ? -14.344 47.625 35.094 1 86.31 195 LEU B O 1
ATOM 7300 N N . GLY B 1 196 ? -13.812 47.625 37.25 1 85.44 196 GLY B N 1
ATOM 7301 C CA . GLY B 1 196 ? -12.594 46.844 37 1 85.44 196 GLY B CA 1
ATOM 7302 C C . GLY B 1 196 ? -12.867 45.469 36.438 1 85.44 196 GLY B C 1
ATOM 7303 O O . GLY B 1 196 ? -12.211 45.031 35.5 1 85.44 196 GLY B O 1
ATOM 7304 N N . PHE B 1 197 ? -13.82 44.844 36.969 1 88.44 197 PHE B N 1
ATOM 7305 C CA . PHE B 1 197 ? -14.18 43.5 36.531 1 88.44 197 PHE B CA 1
ATOM 7306 C C . PHE B 1 197 ? -14.734 43.562 35.094 1 88.44 197 PHE B C 1
ATOM 7308 O O . PHE B 1 197 ? -14.469 42.656 34.312 1 88.44 197 PHE B O 1
ATOM 7315 N N . GLY B 1 198 ? -15.539 44.531 34.812 1 89.94 198 GLY B N 1
ATOM 7316 C CA . GLY B 1 198 ? -16.047 44.688 33.469 1 89.94 198 GLY B CA 1
ATOM 7317 C C . GLY B 1 198 ? -14.961 44.906 32.438 1 89.94 198 GLY B C 1
ATOM 7318 O O . GLY B 1 198 ? -15.039 44.375 31.328 1 89.94 198 GLY B O 1
ATOM 7319 N N . LEU B 1 199 ? -13.977 45.594 32.812 1 91.31 199 LEU B N 1
ATOM 7320 C CA . LEU B 1 199 ? -12.883 45.906 31.906 1 91.31 199 LEU B CA 1
ATOM 7321 C C . LEU B 1 199 ? -12.047 44.625 31.656 1 91.31 199 LEU B C 1
ATOM 7323 O O . LEU B 1 199 ? -11.664 44.375 30.516 1 91.31 199 LEU B O 1
ATOM 7327 N N . ILE B 1 200 ? -11.781 43.875 32.688 1 90.31 200 ILE B N 1
ATOM 7328 C CA . ILE B 1 200 ? -11.023 42.625 32.531 1 90.31 200 ILE B CA 1
ATOM 7329 C C . ILE B 1 200 ? -11.797 41.656 31.656 1 90.31 200 ILE B C 1
ATOM 7331 O O . ILE B 1 200 ? -11.203 40.938 30.844 1 90.31 200 ILE B O 1
ATOM 7335 N N . PHE B 1 201 ? -13.047 41.688 31.812 1 92.25 201 PHE B N 1
ATOM 7336 C CA . PHE B 1 201 ? -13.898 40.812 31.016 1 92.25 201 PHE B CA 1
ATOM 7337 C C . PHE B 1 201 ? -13.82 41.188 29.547 1 92.25 201 PHE B C 1
ATOM 7339 O O . PHE B 1 201 ? -13.711 40.312 28.688 1 92.25 201 PHE B O 1
ATOM 7346 N N . ILE B 1 202 ? -13.852 42.406 29.266 1 93.56 202 ILE B N 1
ATOM 7347 C CA . ILE B 1 202 ? -13.781 42.844 27.875 1 93.56 202 ILE B CA 1
ATOM 7348 C C . ILE B 1 202 ? -12.414 42.5 27.281 1 93.56 202 ILE B C 1
ATOM 7350 O O . ILE B 1 202 ? -12.336 42 26.156 1 93.56 202 ILE B O 1
ATOM 7354 N N . TRP B 1 203 ? -11.398 42.656 28.047 1 94.12 203 TRP B N 1
ATOM 7355 C CA . TRP B 1 203 ? -10.047 42.469 27.531 1 94.12 203 TRP B CA 1
ATOM 7356 C C . TRP B 1 203 ? -9.742 40.969 27.406 1 94.12 203 TRP B C 1
ATOM 7358 O O . TRP B 1 203 ? -8.836 40.594 26.656 1 94.12 203 TRP B O 1
ATOM 7368 N N . ALA B 1 204 ? -10.461 40.125 28.078 1 93.44 204 ALA B N 1
ATOM 7369 C CA . ALA B 1 204 ? -10.266 38.688 27.969 1 93.44 204 ALA B CA 1
ATOM 7370 C C . ALA B 1 204 ? -10.602 38.188 26.562 1 93.44 204 ALA B C 1
ATOM 7372 O O . ALA B 1 204 ? -10.078 37.156 26.125 1 93.44 204 ALA B O 1
ATOM 7373 N N . PHE B 1 205 ? -11.359 38.906 25.844 1 95.5 205 PHE B N 1
ATOM 7374 C CA . PHE B 1 205 ? -11.789 38.469 24.516 1 95.5 205 PHE B CA 1
ATOM 7375 C C . PHE B 1 205 ? -10.727 38.781 23.469 1 95.5 205 PHE B C 1
ATOM 7377 O O . PHE B 1 205 ? -10.844 38.375 22.312 1 95.5 205 PHE B O 1
ATOM 7384 N N . SER B 1 206 ? -9.68 39.469 23.859 1 93.62 206 SER B N 1
ATOM 7385 C CA . SER B 1 206 ? -8.578 39.719 22.953 1 93.62 206 SER B CA 1
ATOM 7386 C C . SER B 1 206 ? -7.766 38.438 22.703 1 93.62 206 SER B C 1
ATOM 7388 O O . SER B 1 206 ? -7.715 37.938 21.594 1 93.62 206 SER B O 1
ATOM 7390 N N . PRO B 1 207 ? -7.215 37.812 23.797 1 92.25 207 PRO B N 1
ATOM 7391 C CA . PRO B 1 207 ? -6.516 36.531 23.547 1 92.25 207 PRO B CA 1
ATOM 7392 C C . PRO B 1 207 ? -7.465 35.406 23.141 1 92.25 207 PRO B C 1
ATOM 7394 O O . PRO B 1 207 ? -7.078 34.531 22.359 1 92.25 207 PRO B O 1
ATOM 7397 N N . LEU B 1 208 ? -8.656 35.438 23.594 1 94.25 208 LEU B N 1
ATOM 7398 C CA . LEU B 1 208 ? -9.625 34.406 23.234 1 94.25 208 LEU B CA 1
ATOM 7399 C C . LEU B 1 208 ? -9.969 34.469 21.75 1 94.25 208 LEU B C 1
ATOM 7401 O O . LEU B 1 208 ? -10.117 33.438 21.094 1 94.25 208 LEU B O 1
ATOM 7405 N N . GLY B 1 209 ? -10.195 35.656 21.297 1 94.56 209 GLY B N 1
ATOM 7406 C CA . GLY B 1 209 ? -10.453 35.812 19.875 1 94.56 209 GLY B CA 1
ATOM 7407 C C . GLY B 1 209 ? -9.305 35.344 19 1 94.56 209 GLY B C 1
ATOM 7408 O O . GLY B 1 209 ? -9.516 34.656 18.016 1 94.56 209 GLY B O 1
ATOM 7409 N N . GLY B 1 210 ? -8.094 35.688 19.344 1 92.94 210 GLY B N 1
ATOM 7410 C CA . GLY B 1 210 ? -6.93 35.219 18.609 1 92.94 210 GLY B CA 1
ATOM 7411 C C . GLY B 1 210 ? -6.809 33.719 18.562 1 92.94 210 GLY B C 1
ATOM 7412 O O . GLY B 1 210 ? -6.543 33.125 17.516 1 92.94 210 GLY B O 1
ATOM 7413 N N . GLN B 1 211 ? -7.008 33.094 19.688 1 93.81 211 GLN B N 1
ATOM 7414 C CA . GLN B 1 211 ? -6.93 31.656 19.781 1 93.81 211 GLN B CA 1
ATOM 7415 C C . GLN B 1 211 ? -8.055 30.984 18.984 1 93.81 211 GLN B C 1
ATOM 7417 O O . GLN B 1 211 ? -7.844 29.953 18.344 1 93.81 211 GLN B O 1
ATOM 7422 N N . SER B 1 212 ? -9.188 31.547 19.062 1 95.5 212 SER B N 1
ATOM 7423 C CA . SER B 1 212 ? -10.328 30.969 18.359 1 95.5 212 SER B CA 1
ATOM 7424 C C . SER B 1 212 ? -10.141 31.031 16.844 1 95.5 212 SER B C 1
ATOM 7426 O O . SER B 1 212 ? -10.555 30.109 16.125 1 95.5 212 SER B O 1
ATOM 7428 N N . ILE B 1 213 ? -9.547 32.062 16.391 1 95.19 213 ILE B N 1
ATOM 7429 C CA . ILE B 1 213 ? -9.297 32.188 14.961 1 95.19 213 ILE B CA 1
ATOM 7430 C C . ILE B 1 213 ? -8.336 31.094 14.492 1 95.19 213 ILE B C 1
ATOM 7432 O O . ILE B 1 213 ? -8.516 30.531 13.414 1 95.19 213 ILE B O 1
ATOM 7436 N N . LEU B 1 214 ? -7.367 30.734 15.305 1 93.44 214 LEU B N 1
ATOM 7437 C CA . LEU B 1 214 ? -6.359 29.75 14.93 1 93.44 214 LEU B CA 1
ATOM 7438 C C . LEU B 1 214 ? -6.941 28.328 14.961 1 93.44 214 LEU B C 1
ATOM 7440 O O . LEU B 1 214 ? -6.488 27.453 14.219 1 93.44 214 LEU B O 1
ATOM 7444 N N . ARG B 1 215 ? -7.977 28.156 15.672 1 93.25 215 ARG B N 1
ATOM 7445 C CA . ARG B 1 215 ? -8.445 26.797 15.906 1 93.25 215 ARG B CA 1
ATOM 7446 C C . ARG B 1 215 ? -9.766 26.531 15.188 1 93.25 215 ARG B C 1
ATOM 7448 O O . ARG B 1 215 ? -10.281 25.406 15.203 1 93.25 215 ARG B O 1
ATOM 7455 N N . MET B 1 216 ? -10.305 27.406 14.516 1 93.69 216 MET B N 1
ATOM 7456 C CA . MET B 1 216 ? -11.68 27.297 14.023 1 93.69 216 MET B CA 1
ATOM 7457 C C . MET B 1 216 ? -11.742 26.422 12.781 1 93.69 216 MET B C 1
ATOM 7459 O O . MET B 1 216 ? -12.773 25.812 12.5 1 93.69 216 MET B O 1
ATOM 7463 N N . LEU B 1 217 ? -10.672 26.297 12.039 1 93.12 217 LEU B N 1
ATOM 7464 C CA . LEU B 1 217 ? -10.758 25.609 10.766 1 93.12 217 LEU B CA 1
ATOM 7465 C C . LEU B 1 217 ? -9.898 24.344 10.773 1 93.12 217 LEU B C 1
ATOM 7467 O O . LEU B 1 217 ? -8.734 24.375 11.188 1 93.12 217 LEU B O 1
ATOM 7471 N N . SER B 1 218 ? -10.5 23.219 10.422 1 91 218 SER B N 1
ATOM 7472 C CA . SER B 1 218 ? -9.82 21.938 10.211 1 91 218 SER B CA 1
ATOM 7473 C C . SER B 1 218 ? -10.367 21.219 8.984 1 91 218 SER B C 1
ATOM 7475 O O . SER B 1 218 ? -11.234 21.734 8.289 1 91 218 SER B O 1
ATOM 7477 N N . SER B 1 219 ? -9.68 20.172 8.578 1 89.62 219 SER B N 1
ATOM 7478 C CA . SER B 1 219 ? -10.148 19.359 7.453 1 89.62 219 SER B CA 1
ATOM 7479 C C . SER B 1 219 ? -10.43 17.922 7.883 1 89.62 219 SER B C 1
ATOM 7481 O O . SER B 1 219 ? -9.828 17.438 8.836 1 89.62 219 SER B O 1
ATOM 7483 N N . ARG B 1 220 ? -11.57 17.391 7.227 1 86.12 220 ARG B N 1
ATOM 7484 C CA . ARG B 1 220 ? -11.906 15.992 7.496 1 86.12 220 ARG B CA 1
ATOM 7485 C C . ARG B 1 220 ? -12.328 15.273 6.215 1 86.12 220 ARG B C 1
ATOM 7487 O O . ARG B 1 220 ? -12.734 15.914 5.242 1 86.12 220 ARG B O 1
ATOM 7494 N N . PHE B 1 221 ? -12.219 14.07 6.277 1 85.81 221 PHE B N 1
ATOM 7495 C CA . PHE B 1 221 ? -12.633 13.25 5.145 1 85.81 221 PHE B CA 1
ATOM 7496 C C . PHE B 1 221 ? -14.039 12.703 5.359 1 85.81 221 PHE B C 1
ATOM 7498 O O . PHE B 1 221 ? -14.367 12.234 6.449 1 85.81 221 PHE B O 1
ATOM 7505 N N . ILE B 1 222 ? -14.953 12.852 4.242 1 84.62 222 ILE B N 1
ATOM 7506 C CA . ILE B 1 222 ? -16.297 12.312 4.305 1 84.62 222 ILE B CA 1
ATOM 7507 C C . ILE B 1 222 ? -16.547 11.391 3.109 1 84.62 222 ILE B C 1
ATOM 7509 O O . ILE B 1 222 ? -16.078 11.664 2.004 1 84.62 222 ILE B O 1
ATOM 7513 N N . PRO B 1 223 ? -17.359 10.281 3.324 1 82.12 223 PRO B N 1
ATOM 7514 C CA . PRO B 1 223 ? -17.672 9.359 2.227 1 82.12 223 PRO B CA 1
ATOM 7515 C C . PRO B 1 223 ? -18.828 9.844 1.361 1 82.12 223 PRO B C 1
ATOM 7517 O O . PRO B 1 223 ? -19.844 10.297 1.889 1 82.12 223 PRO B O 1
ATOM 7520 N N . GLU B 1 224 ? -18.781 10.047 0.035 1 82.44 224 GLU B N 1
ATOM 7521 C CA . GLU B 1 224 ? -19.844 10.297 -0.936 1 82.44 224 GLU B CA 1
ATOM 7522 C C . GLU B 1 224 ? -20.312 8.992 -1.579 1 82.44 224 GLU B C 1
ATOM 7524 O O . GLU B 1 224 ? -19.5 8.188 -2.031 1 82.44 224 GLU B O 1
ATOM 7529 N N . PHE B 1 225 ? -21.734 8.875 -1.637 1 82.81 225 PHE B N 1
ATOM 7530 C CA . PHE B 1 225 ? -22.266 7.586 -2.049 1 82.81 225 PHE B CA 1
ATOM 7531 C C . PHE B 1 225 ? -22.891 7.68 -3.438 1 82.81 225 PHE B C 1
ATOM 7533 O O . PHE B 1 225 ? -23.5 8.688 -3.785 1 82.81 225 PHE B O 1
ATOM 7540 N N . SER B 1 226 ? -22.609 6.848 -4.367 1 82.69 226 SER B N 1
ATOM 7541 C CA . SER B 1 226 ? -23.25 6.66 -5.664 1 82.69 226 SER B CA 1
ATOM 7542 C C . SER B 1 226 ? -23.578 5.191 -5.918 1 82.69 226 SER B C 1
ATOM 7544 O O . SER B 1 226 ? -23.047 4.309 -5.238 1 82.69 226 SER B O 1
ATOM 7546 N N . THR B 1 227 ? -24.516 5 -6.848 1 83.31 227 THR B N 1
ATOM 7547 C CA . THR B 1 227 ? -24.906 3.631 -7.152 1 83.31 227 THR B CA 1
ATOM 7548 C C . THR B 1 227 ? -24.062 3.061 -8.281 1 83.31 227 THR B C 1
ATOM 7550 O O . THR B 1 227 ? -23.672 3.783 -9.203 1 83.31 227 THR B O 1
ATOM 7553 N N . THR B 1 228 ? -23.641 1.872 -8.164 1 83 228 THR B N 1
ATOM 7554 C CA . THR B 1 228 ? -22.891 1.196 -9.211 1 83 228 THR B CA 1
ATOM 7555 C C . THR B 1 228 ? -23.344 -0.25 -9.367 1 83 228 THR B C 1
ATOM 7557 O O . THR B 1 228 ? -23.922 -0.823 -8.445 1 83 228 THR B O 1
ATOM 7560 N N . ASP B 1 229 ? -23.25 -0.723 -10.617 1 85.94 229 ASP B N 1
ATOM 7561 C CA . ASP B 1 229 ? -23.531 -2.131 -10.883 1 85.94 229 ASP B CA 1
ATOM 7562 C C . ASP B 1 229 ? -22.297 -2.99 -10.695 1 85.94 229 ASP B C 1
ATOM 7564 O O . ASP B 1 229 ? -21.188 -2.596 -11.102 1 85.94 229 ASP B O 1
ATOM 7568 N N . LEU B 1 230 ? -22.516 -4.012 -9.953 1 88.62 230 LEU B N 1
ATOM 7569 C CA . LEU B 1 230 ? -21.453 -4.98 -9.727 1 88.62 230 LEU B CA 1
ATOM 7570 C C . LEU B 1 230 ? -21.859 -6.363 -10.219 1 88.62 230 LEU B C 1
ATOM 7572 O O . LEU B 1 230 ? -22.984 -6.809 -9.977 1 88.62 230 LEU B O 1
ATOM 7576 N N . THR B 1 231 ? -20.938 -6.945 -11.031 1 91.06 231 THR B N 1
ATOM 7577 C CA . THR B 1 231 ? -21.188 -8.289 -11.547 1 91.06 231 THR B CA 1
ATOM 7578 C C . THR B 1 231 ? -20.172 -9.273 -10.977 1 91.06 231 THR B C 1
ATOM 7580 O O . THR B 1 231 ? -18.969 -8.977 -10.898 1 91.06 231 THR B O 1
ATOM 7583 N N . TYR B 1 232 ? -20.688 -10.391 -10.422 1 91.75 232 TYR B N 1
ATOM 7584 C CA . TYR B 1 232 ? -19.781 -11.422 -9.93 1 91.75 232 TYR B CA 1
ATOM 7585 C C . TYR B 1 232 ? -20.141 -12.781 -10.516 1 91.75 232 TYR B C 1
ATOM 7587 O O . TYR B 1 232 ? -21.25 -12.984 -11.008 1 91.75 232 TYR B O 1
ATOM 7595 N N . PHE B 1 233 ? -19.219 -13.68 -10.539 1 92.31 233 PHE B N 1
ATOM 7596 C CA . PHE B 1 233 ? -19.391 -15.016 -11.078 1 92.31 233 PHE B CA 1
ATOM 7597 C C . PHE B 1 233 ? -20.391 -15.805 -10.25 1 92.31 233 PHE B C 1
ATOM 7599 O O . PHE B 1 233 ? -20.359 -15.766 -9.016 1 92.31 233 PHE B O 1
ATOM 7606 N N . ASP B 1 234 ? -21.266 -16.531 -10.961 1 90.38 234 ASP B N 1
ATOM 7607 C CA . ASP B 1 234 ? -22.266 -17.359 -10.297 1 90.38 234 ASP B CA 1
ATOM 7608 C C . ASP B 1 234 ? -21.688 -18.719 -9.914 1 90.38 234 ASP B C 1
ATOM 7610 O O . ASP B 1 234 ? -21.484 -19.578 -10.773 1 90.38 234 ASP B O 1
ATOM 7614 N N . THR B 1 235 ? -21.578 -18.953 -8.633 1 89 235 THR B N 1
ATOM 7615 C CA . THR B 1 235 ? -20.984 -20.203 -8.164 1 89 235 THR B CA 1
ATOM 7616 C C . THR B 1 235 ? -21.969 -21.359 -8.305 1 89 235 THR B C 1
ATOM 7618 O O . THR B 1 235 ? -21.609 -22.516 -8.07 1 89 235 THR B O 1
ATOM 7621 N N . GLY B 1 236 ? -23.156 -21.031 -8.641 1 81.88 236 GLY B N 1
ATOM 7622 C CA . GLY B 1 236 ? -24.125 -22.078 -8.953 1 81.88 236 GLY B CA 1
ATOM 7623 C C . GLY B 1 236 ? -24.047 -22.547 -10.391 1 81.88 236 GLY B C 1
ATOM 7624 O O . GLY B 1 236 ? -24.875 -23.344 -10.828 1 81.88 236 GLY B O 1
ATOM 7625 N N . ALA B 1 237 ? -23.094 -22.016 -11.07 1 81.75 237 ALA B N 1
ATOM 7626 C CA . ALA B 1 237 ? -22.922 -22.359 -12.477 1 81.75 237 ALA B CA 1
ATOM 7627 C C . ALA B 1 237 ? -22.609 -23.844 -12.648 1 81.75 237 ALA B C 1
ATOM 7629 O O . ALA B 1 237 ? -22.109 -24.5 -11.727 1 81.75 237 ALA B O 1
ATOM 7630 N N . ASN B 1 238 ? -22.906 -24.297 -13.812 1 78.81 238 ASN B N 1
ATOM 7631 C CA . ASN B 1 238 ? -22.578 -25.672 -14.141 1 78.81 238 ASN B CA 1
ATOM 7632 C C . ASN B 1 238 ? -21.078 -25.891 -14.242 1 78.81 238 ASN B C 1
ATOM 7634 O O . ASN B 1 238 ? -20.344 -24.984 -14.648 1 78.81 238 ASN B O 1
ATOM 7638 N N . ASN B 1 239 ? -20.75 -27.141 -13.812 1 85.38 239 ASN B N 1
ATOM 7639 C CA . ASN B 1 239 ? -19.344 -27.547 -13.93 1 85.38 239 ASN B CA 1
ATOM 7640 C C . ASN B 1 239 ? -19.047 -28.141 -15.297 1 85.38 239 ASN B C 1
ATOM 7642 O O . ASN B 1 239 ? -19.797 -28.984 -15.797 1 85.38 239 ASN B O 1
ATOM 7646 N N . GLN B 1 240 ? -18.062 -27.672 -15.93 1 78.44 240 GLN B N 1
ATOM 7647 C CA . GLN B 1 240 ? -17.688 -28.109 -17.266 1 78.44 240 GLN B CA 1
ATOM 7648 C C . GLN B 1 240 ? -17.469 -29.625 -17.312 1 78.44 240 GLN B C 1
ATOM 7650 O O . GLN B 1 240 ? -17.75 -30.266 -18.328 1 78.44 240 GLN B O 1
ATOM 7655 N N . LEU B 1 241 ? -17.047 -30.172 -16.266 1 83.5 241 LEU B N 1
ATOM 7656 C CA . LEU B 1 241 ? -16.75 -31.609 -16.203 1 83.5 241 LEU B CA 1
ATOM 7657 C C . LEU B 1 241 ? -18.031 -32.438 -16.297 1 83.5 241 LEU B C 1
ATOM 7659 O O . LEU B 1 241 ? -18 -33.594 -16.672 1 83.5 241 LEU B O 1
ATOM 7663 N N . ASN B 1 242 ? -19.047 -31.766 -15.945 1 77.12 242 ASN B N 1
ATOM 7664 C CA . ASN B 1 242 ? -20.328 -32.469 -15.961 1 77.12 242 ASN B CA 1
ATOM 7665 C C . ASN B 1 242 ? -20.812 -32.719 -17.391 1 77.12 242 ASN B C 1
ATOM 7667 O O . ASN B 1 242 ? -21.672 -33.562 -17.625 1 77.12 242 ASN B O 1
ATOM 7671 N N . THR B 1 243 ? -20.25 -31.984 -18.344 1 70.75 243 THR B N 1
ATOM 7672 C CA . THR B 1 243 ? -20.734 -32.094 -19.719 1 70.75 243 THR B CA 1
ATOM 7673 C C . THR B 1 243 ? -19.688 -32.75 -20.609 1 70.75 243 THR B C 1
ATOM 7675 O O . THR B 1 243 ? -19.922 -32.938 -21.797 1 70.75 243 THR B O 1
ATOM 7678 N N . LEU B 1 244 ? -18.594 -33.062 -19.984 1 76.25 244 LEU B N 1
ATOM 7679 C CA . LEU B 1 244 ? -17.547 -33.719 -20.766 1 76.25 244 LEU B CA 1
ATOM 7680 C C . LEU B 1 244 ? -17.922 -35.156 -21.094 1 76.25 244 LEU B C 1
ATOM 7682 O O . LEU B 1 244 ? -18.281 -35.906 -20.188 1 76.25 244 LEU B O 1
ATOM 7686 N N . PRO B 1 245 ? -17.906 -35.438 -22.391 1 71.31 245 PRO B N 1
ATOM 7687 C CA . PRO B 1 245 ? -18.25 -36.812 -22.734 1 71.31 245 PRO B CA 1
ATOM 7688 C C . PRO B 1 245 ? -17.219 -37.812 -22.219 1 71.31 245 PRO B C 1
ATOM 7690 O O . PRO B 1 245 ? -16.016 -37.531 -22.219 1 71.31 245 PRO B O 1
ATOM 7693 N N . VAL B 1 246 ? -17.812 -38.938 -21.734 1 63.16 246 VAL B N 1
ATOM 7694 C CA . VAL B 1 246 ? -16.906 -40 -21.359 1 63.16 246 VAL B CA 1
ATOM 7695 C C . VAL B 1 246 ? -16.438 -40.719 -22.625 1 63.16 246 VAL B C 1
ATOM 7697 O O . VAL B 1 246 ? -17.234 -41.188 -23.438 1 63.16 246 VAL B O 1
ATOM 7700 N N . ALA B 1 247 ? -15.352 -40.281 -23.266 1 57.47 247 ALA B N 1
ATOM 7701 C CA . ALA B 1 247 ? -14.914 -40.812 -24.562 1 57.47 247 ALA B CA 1
ATOM 7702 C C . ALA B 1 247 ? -13.82 -41.875 -24.375 1 57.47 247 ALA B C 1
ATOM 7704 O O . ALA B 1 247 ? -13.117 -41.875 -23.359 1 57.47 247 ALA B O 1
ATOM 7705 N N . SER B 1 248 ? -13.93 -42.844 -25.312 1 52.56 248 SER B N 1
ATOM 7706 C CA . SER B 1 248 ? -12.82 -43.781 -25.422 1 52.56 248 SER B CA 1
ATOM 7707 C C . SER B 1 248 ? -11.5 -43.031 -25.672 1 52.56 248 SER B C 1
ATOM 7709 O O . SER B 1 248 ? -11.5 -41.938 -26.25 1 52.56 248 SER B O 1
ATOM 7711 N N . THR B 1 249 ? -10.398 -43.469 -25.094 1 52.56 249 THR B N 1
ATOM 7712 C CA . THR B 1 249 ? -9.07 -42.844 -25.094 1 52.56 249 THR B CA 1
ATOM 7713 C C . THR B 1 249 ? -8.664 -42.469 -26.516 1 52.56 249 THR B C 1
ATOM 7715 O O . THR B 1 249 ? -7.855 -41.562 -26.703 1 52.56 249 THR B O 1
ATOM 7718 N N . ALA B 1 250 ? -9.359 -43.094 -27.438 1 52.38 250 ALA B N 1
ATOM 7719 C CA . ALA B 1 250 ? -8.859 -42.906 -28.797 1 52.38 250 ALA B CA 1
ATOM 7720 C C . ALA B 1 250 ? -9.789 -42.031 -29.609 1 52.38 250 ALA B C 1
ATOM 7722 O O . ALA B 1 250 ? -9.5 -41.688 -30.766 1 52.38 250 ALA B O 1
ATOM 7723 N N . SER B 1 251 ? -10.672 -41.375 -28.938 1 60.69 251 SER B N 1
ATOM 7724 C CA . SER B 1 251 ? -11.656 -40.625 -29.719 1 60.69 251 SER B CA 1
ATOM 7725 C C . SER B 1 251 ? -11.273 -39.156 -29.797 1 60.69 251 SER B C 1
ATOM 7727 O O . SER B 1 251 ? -10.477 -38.656 -29 1 60.69 251 SER B O 1
ATOM 7729 N N . ILE B 1 252 ? -11.625 -38.531 -30.891 1 62.78 252 ILE B N 1
ATOM 7730 C CA . ILE B 1 252 ? -11.484 -37.094 -31.062 1 62.78 252 ILE B CA 1
ATOM 7731 C C . ILE B 1 252 ? -12 -36.375 -29.828 1 62.78 252 ILE B C 1
ATOM 7733 O O . ILE B 1 252 ? -11.461 -35.344 -29.438 1 62.78 252 ILE B O 1
ATOM 7737 N N . VAL B 1 253 ? -12.867 -37 -29.25 1 65.25 253 VAL B N 1
ATOM 7738 C CA . VAL B 1 253 ? -13.453 -36.438 -28.047 1 65.25 253 VAL B CA 1
ATOM 7739 C C . VAL B 1 253 ? -12.461 -36.531 -26.891 1 65.25 253 VAL B C 1
ATOM 7741 O O . VAL B 1 253 ? -12.344 -35.625 -26.078 1 65.25 253 VAL B O 1
ATOM 7744 N N . ALA B 1 254 ? -11.703 -37.562 -26.906 1 66.75 254 ALA B N 1
ATOM 7745 C CA . ALA B 1 254 ? -10.703 -37.75 -25.844 1 66.75 254 ALA B CA 1
ATOM 7746 C C . ALA B 1 254 ? -9.594 -36.688 -25.953 1 66.75 254 ALA B C 1
ATOM 7748 O O . ALA B 1 254 ? -9.102 -36.219 -24.922 1 66.75 254 ALA B O 1
ATOM 7749 N N . ILE B 1 255 ? -9.383 -36.375 -27.156 1 67.25 255 ILE B N 1
ATOM 7750 C CA . ILE B 1 255 ? -8.336 -35.375 -27.375 1 67.25 255 ILE B CA 1
ATOM 7751 C C . ILE B 1 255 ? -8.812 -34 -26.891 1 67.25 255 ILE B C 1
ATOM 7753 O O . ILE B 1 255 ? -8.078 -33.312 -26.219 1 67.25 255 ILE B O 1
ATOM 7757 N N . ALA B 1 256 ? -10 -33.719 -27.219 1 70 256 ALA B N 1
ATOM 7758 C CA . ALA B 1 256 ? -10.562 -32.438 -26.781 1 70 256 ALA B CA 1
ATOM 7759 C C . ALA B 1 256 ? -10.633 -32.375 -25.25 1 70 256 ALA B C 1
ATOM 7761 O O . ALA B 1 256 ? -10.336 -31.328 -24.656 1 70 256 ALA B O 1
ATOM 7762 N N . ASN B 1 257 ? -10.938 -33.5 -24.672 1 75.38 257 ASN B N 1
ATOM 7763 C CA . ASN B 1 257 ? -11.016 -33.531 -23.219 1 75.38 257 ASN B CA 1
ATOM 7764 C C . ASN B 1 257 ? -9.641 -33.344 -22.578 1 75.38 257 ASN B C 1
ATOM 7766 O O . ASN B 1 257 ? -9.531 -32.719 -21.516 1 75.38 257 ASN B O 1
ATOM 7770 N N . ALA B 1 258 ? -8.68 -33.844 -23.266 1 76 258 ALA B N 1
ATOM 7771 C CA . ALA B 1 258 ? -7.32 -33.719 -22.734 1 76 258 ALA B CA 1
ATOM 7772 C C . ALA B 1 258 ? -6.883 -32.281 -22.641 1 76 258 ALA B C 1
ATOM 7774 O O . ALA B 1 258 ? -6.195 -31.891 -21.688 1 76 258 ALA B O 1
ATOM 7775 N N . GLY B 1 259 ? -7.312 -31.5 -23.562 1 77.38 259 GLY B N 1
ATOM 7776 C CA . GLY B 1 259 ? -6.996 -30.078 -23.516 1 77.38 259 GLY B CA 1
ATOM 7777 C C . GLY B 1 259 ? -7.621 -29.359 -22.344 1 77.38 259 GLY B C 1
ATOM 7778 O O . GLY B 1 259 ? -6.938 -28.656 -21.609 1 77.38 259 GLY B O 1
ATOM 7779 N N . VAL B 1 260 ? -8.844 -29.625 -22.188 1 79.69 260 VAL B N 1
ATOM 7780 C CA . VAL B 1 260 ? -9.594 -28.984 -21.125 1 79.69 260 VAL B CA 1
ATOM 7781 C C . VAL B 1 260 ? -9.055 -29.422 -19.766 1 79.69 260 VAL B C 1
ATOM 7783 O O . VAL B 1 260 ? -8.82 -28.594 -18.891 1 79.69 260 VAL B O 1
ATOM 7786 N N . LEU B 1 261 ? -8.836 -30.688 -19.625 1 83.88 261 LEU B N 1
ATOM 7787 C CA . LEU B 1 261 ? -8.383 -31.25 -18.359 1 83.88 261 LEU B CA 1
ATOM 7788 C C . LEU B 1 261 ? -6.941 -30.828 -18.062 1 83.88 261 LEU B C 1
ATOM 7790 O O . LEU B 1 261 ? -6.582 -30.594 -16.922 1 83.88 261 LEU B O 1
ATOM 7794 N N . GLY B 1 262 ? -6.125 -30.719 -19.109 1 82.94 262 GLY B N 1
ATOM 7795 C CA . GLY B 1 262 ? -4.75 -30.281 -18.938 1 82.94 262 GLY B CA 1
ATOM 7796 C C . GLY B 1 262 ? -4.637 -28.828 -18.5 1 82.94 262 GLY B C 1
ATOM 7797 O O . GLY B 1 262 ? -3.816 -28.516 -17.641 1 82.94 262 GLY B O 1
ATOM 7798 N N . TYR B 1 263 ? -5.434 -27.984 -19.094 1 84.5 263 TYR B N 1
ATOM 7799 C CA . TYR B 1 263 ? -5.438 -26.594 -18.688 1 84.5 263 TYR B CA 1
ATOM 7800 C C . TYR B 1 263 ? -5.91 -26.422 -17.25 1 84.5 263 TYR B C 1
ATOM 7802 O O . TYR B 1 263 ? -5.324 -25.656 -16.484 1 84.5 263 TYR B O 1
ATOM 7810 N N . LEU B 1 264 ? -6.965 -27.141 -16.922 1 88.31 264 LEU B N 1
ATOM 7811 C CA . LEU B 1 264 ? -7.484 -27.109 -15.562 1 88.31 264 LEU B CA 1
ATOM 7812 C C . LEU B 1 264 ? -6.422 -27.562 -14.562 1 88.31 264 LEU B C 1
ATOM 7814 O O . LEU B 1 264 ? -6.254 -26.938 -13.508 1 88.31 264 LEU B O 1
ATOM 7818 N N . ALA B 1 265 ? -5.715 -28.578 -14.898 1 88.5 265 ALA B N 1
ATOM 7819 C CA . ALA B 1 265 ? -4.668 -29.094 -14.023 1 88.5 265 ALA B CA 1
ATOM 7820 C C . ALA B 1 265 ? -3.561 -28.062 -13.812 1 88.5 265 ALA B C 1
ATOM 7822 O O . ALA B 1 265 ? -3.082 -27.875 -12.695 1 88.5 265 ALA B O 1
ATOM 7823 N N . THR B 1 266 ? -3.162 -27.422 -14.852 1 86.75 266 THR B N 1
ATOM 7824 C CA . THR B 1 266 ? -2.098 -26.422 -14.773 1 86.75 266 THR B CA 1
ATOM 7825 C C . THR B 1 266 ? -2.523 -25.234 -13.906 1 86.75 266 THR B C 1
ATOM 7827 O O . THR B 1 266 ? -1.754 -24.781 -13.062 1 86.75 266 THR B O 1
ATOM 7830 N N . VAL B 1 267 ? -3.709 -24.797 -14.102 1 88.38 267 VAL B N 1
ATOM 7831 C CA . VAL B 1 267 ? -4.223 -23.672 -13.32 1 88.38 267 VAL B CA 1
ATOM 7832 C C . VAL B 1 267 ? -4.363 -24.094 -11.852 1 88.38 267 VAL B C 1
ATOM 7834 O O . VAL B 1 267 ? -3.992 -23.344 -10.953 1 88.38 267 VAL B O 1
ATOM 7837 N N . TYR B 1 268 ? -4.887 -25.281 -11.633 1 92.44 268 TYR B N 1
ATOM 7838 C CA . TYR B 1 268 ? -5.016 -25.781 -10.273 1 92.44 268 TYR B CA 1
ATOM 7839 C C . TYR B 1 268 ? -3.66 -25.828 -9.578 1 92.44 268 TYR B C 1
ATOM 7841 O O . TYR B 1 268 ? -3.527 -25.406 -8.43 1 92.44 268 TYR B O 1
ATOM 7849 N N . ALA B 1 269 ? -2.699 -26.328 -10.25 1 89.31 269 ALA B N 1
ATOM 7850 C CA . ALA B 1 269 ? -1.356 -26.422 -9.688 1 89.31 269 ALA B CA 1
ATOM 7851 C C . ALA B 1 269 ? -0.823 -25.047 -9.32 1 89.31 269 ALA B C 1
ATOM 7853 O O . ALA B 1 269 ? -0.129 -24.891 -8.312 1 89.31 269 ALA B O 1
ATOM 7854 N N . SER B 1 270 ? -1.121 -24.078 -10.109 1 89.38 270 SER B N 1
ATOM 7855 C CA . SER B 1 270 ? -0.657 -22.719 -9.852 1 89.38 270 SER B CA 1
ATOM 7856 C C . SER B 1 270 ? -1.313 -22.141 -8.602 1 89.38 270 SER B C 1
ATOM 7858 O O . SER B 1 270 ? -0.728 -21.281 -7.926 1 89.38 270 SER B O 1
ATOM 7860 N N . PHE B 1 271 ? -2.49 -22.578 -8.234 1 93.06 271 PHE B N 1
ATOM 7861 C CA . PHE B 1 271 ? -3.186 -22.094 -7.047 1 93.06 271 PHE B CA 1
ATOM 7862 C C . PHE B 1 271 ? -2.689 -22.828 -5.805 1 93.06 271 PHE B C 1
ATOM 7864 O O . PHE B 1 271 ? -2.713 -22.266 -4.703 1 93.06 271 PHE B O 1
ATOM 7871 N N . VAL B 1 272 ? -2.248 -24.016 -6.004 1 92.81 272 VAL B N 1
ATOM 7872 C CA . VAL B 1 272 ? -1.787 -24.797 -4.859 1 92.81 272 VAL B CA 1
ATOM 7873 C C . VAL B 1 272 ? -0.35 -24.406 -4.516 1 92.81 272 VAL B C 1
ATOM 7875 O O . VAL B 1 272 ? -0.004 -24.266 -3.34 1 92.81 272 VAL B O 1
ATOM 7878 N N . ALA B 1 273 ? 0.415 -24.172 -5.578 1 88.44 273 ALA B N 1
ATOM 7879 C CA . ALA B 1 273 ? 1.827 -23.859 -5.379 1 88.44 273 ALA B CA 1
ATOM 7880 C C . ALA B 1 273 ? 2.021 -22.359 -5.141 1 88.44 273 ALA B C 1
ATOM 7882 O O . ALA B 1 273 ? 2.684 -21.672 -5.93 1 88.44 273 ALA B O 1
ATOM 7883 N N . GLN B 1 274 ? 1.455 -21.891 -4.105 1 88.38 274 GLN B N 1
ATOM 7884 C CA . GLN B 1 274 ? 1.548 -20.484 -3.768 1 88.38 274 GLN B CA 1
ATOM 7885 C C . GLN B 1 274 ? 2.158 -20.281 -2.383 1 88.38 274 GLN B C 1
ATOM 7887 O O . GLN B 1 274 ? 2.07 -21.172 -1.528 1 88.38 274 GLN B O 1
ATOM 7892 N N . PRO B 1 275 ? 2.762 -19.141 -2.219 1 87.38 275 PRO B N 1
ATOM 7893 C CA . PRO B 1 275 ? 3.297 -18.859 -0.885 1 87.38 275 PRO B CA 1
ATOM 7894 C C . PRO B 1 275 ? 2.203 -18.562 0.137 1 87.38 275 PRO B C 1
ATOM 7896 O O . PRO B 1 275 ? 1.047 -18.344 -0.236 1 87.38 275 PRO B O 1
ATOM 7899 N N . ASP B 1 276 ? 2.611 -18.5 1.347 1 84 276 ASP B N 1
ATOM 7900 C CA . ASP B 1 276 ? 1.686 -18.266 2.451 1 84 276 ASP B CA 1
ATOM 7901 C C . ASP B 1 276 ? 1.065 -16.875 2.357 1 84 276 ASP B C 1
ATOM 7903 O O . ASP B 1 276 ? -0.102 -16.672 2.705 1 84 276 ASP B O 1
ATOM 7907 N N . SER B 1 277 ? 1.844 -15.914 1.869 1 82.75 277 SER B N 1
ATOM 7908 C CA . SER B 1 277 ? 1.361 -14.539 1.792 1 82.75 277 SER B CA 1
ATOM 7909 C C . SER B 1 277 ? 0.143 -14.43 0.88 1 82.75 277 SER B C 1
ATOM 7911 O O . SER B 1 277 ? -0.764 -13.633 1.139 1 82.75 277 SER B O 1
ATOM 7913 N N . ILE B 1 278 ? 0.099 -15.227 -0.135 1 86.81 278 ILE B N 1
ATOM 7914 C CA . ILE B 1 278 ? -1.024 -15.211 -1.065 1 86.81 278 ILE B CA 1
ATOM 7915 C C . ILE B 1 278 ? -2.17 -16.047 -0.508 1 86.81 278 ILE B C 1
ATOM 7917 O O . ILE B 1 278 ? -3.342 -15.711 -0.697 1 86.81 278 ILE B O 1
ATOM 7921 N N . GLN B 1 279 ? -1.868 -17.047 0.18 1 88.75 279 GLN B N 1
ATOM 7922 C CA . GLN B 1 279 ? -2.883 -17.938 0.725 1 88.75 279 GLN B CA 1
ATOM 7923 C C . GLN B 1 279 ? -3.729 -17.234 1.781 1 88.75 279 GLN B C 1
ATOM 7925 O O . GLN B 1 279 ? -4.938 -17.469 1.866 1 88.75 279 GLN B O 1
ATOM 7930 N N . VAL B 1 280 ? -3.051 -16.375 2.543 1 88.19 280 VAL B N 1
ATOM 7931 C CA . VAL B 1 280 ? -3.75 -15.742 3.656 1 88.19 280 VAL B CA 1
ATOM 7932 C C . VAL B 1 280 ? -4.406 -14.445 3.184 1 88.19 280 VAL B C 1
ATOM 7934 O O . VAL B 1 280 ? -5.234 -13.867 3.893 1 88.19 280 VAL B O 1
ATOM 7937 N N . ASP B 1 281 ? -4.098 -14.031 2.002 1 89.75 281 ASP B N 1
ATOM 7938 C CA . ASP B 1 281 ? -4.695 -12.82 1.454 1 89.75 281 ASP B CA 1
ATOM 7939 C C . ASP B 1 281 ? -6.195 -12.992 1.233 1 89.75 281 ASP B C 1
ATOM 7941 O O . ASP B 1 281 ? -6.676 -14.117 1.058 1 89.75 281 ASP B O 1
ATOM 7945 N N . THR B 1 282 ? -6.879 -11.898 1.226 1 94.06 282 THR B N 1
ATOM 7946 C CA . THR B 1 282 ? -8.328 -11.93 1.044 1 94.06 282 THR B CA 1
ATOM 7947 C C . THR B 1 282 ? -8.68 -12.188 -0.417 1 94.06 282 THR B C 1
ATOM 7949 O O . THR B 1 282 ? -9.812 -12.57 -0.729 1 94.06 282 THR B O 1
ATOM 7952 N N . MET B 1 283 ? -7.734 -11.977 -1.252 1 92.38 283 MET B N 1
ATOM 7953 C CA . MET B 1 283 ? -7.93 -12.188 -2.684 1 92.38 283 MET B CA 1
ATOM 7954 C C . MET B 1 283 ? -6.906 -13.18 -3.229 1 92.38 283 MET B C 1
ATOM 7956 O O . MET B 1 283 ? -5.812 -13.312 -2.678 1 92.38 283 MET B O 1
ATOM 7960 N N . ASP B 1 284 ? -7.285 -13.898 -4.262 1 92.81 284 ASP B N 1
ATOM 7961 C CA . ASP B 1 284 ? -6.316 -14.789 -4.891 1 92.81 284 ASP B CA 1
ATOM 7962 C C . ASP B 1 284 ? -5.359 -14.016 -5.797 1 92.81 284 ASP B C 1
ATOM 7964 O O . ASP B 1 284 ? -5.457 -12.797 -5.91 1 92.81 284 ASP B O 1
ATOM 7968 N N . HIS B 1 285 ? -4.375 -14.664 -6.387 1 88.94 285 HIS B N 1
ATOM 7969 C CA . HIS B 1 285 ? -3.318 -13.961 -7.102 1 88.94 285 HIS B CA 1
ATOM 7970 C C . HIS B 1 285 ? -3.828 -13.391 -8.422 1 88.94 285 HIS B C 1
ATOM 7972 O O . HIS B 1 285 ? -3.162 -12.562 -9.039 1 88.94 285 HIS B O 1
ATOM 7978 N N . TRP B 1 286 ? -5.027 -13.758 -8.859 1 89.38 286 TRP B N 1
ATOM 7979 C CA . TRP B 1 286 ? -5.629 -13.172 -10.055 1 89.38 286 TRP B CA 1
ATOM 7980 C C . TRP B 1 286 ? -6.539 -12 -9.688 1 89.38 286 TRP B C 1
ATOM 7982 O O . TRP B 1 286 ? -7.156 -11.391 -10.57 1 89.38 286 TRP B O 1
ATOM 7992 N N . GLY B 1 287 ? -6.719 -11.797 -8.414 1 88 287 GLY B N 1
ATOM 7993 C CA . GLY B 1 287 ? -7.5 -10.656 -7.961 1 88 287 GLY B CA 1
ATOM 7994 C C . GLY B 1 287 ? -8.953 -11 -7.676 1 88 287 GLY B C 1
ATOM 7995 O O . GLY B 1 287 ? -9.82 -10.125 -7.691 1 88 287 GLY B O 1
ATOM 7996 N N . ASN B 1 288 ? -9.219 -12.211 -7.434 1 92.38 288 ASN B N 1
ATOM 7997 C CA . ASN B 1 288 ? -10.57 -12.656 -7.094 1 92.38 288 ASN B CA 1
ATOM 7998 C C . ASN B 1 288 ? -10.758 -12.766 -5.586 1 92.38 288 ASN B C 1
ATOM 8000 O O . ASN B 1 288 ? -9.836 -13.156 -4.867 1 92.38 288 ASN B O 1
ATOM 8004 N N . VAL B 1 289 ? -11.977 -12.5 -5.16 1 94.12 289 VAL B N 1
ATOM 8005 C CA . VAL B 1 289 ? -12.227 -12.461 -3.721 1 94.12 289 VAL B CA 1
ATOM 8006 C C . VAL B 1 289 ? -12.461 -13.875 -3.195 1 94.12 289 VAL B C 1
ATOM 8008 O O . VAL B 1 289 ? -13.258 -14.625 -3.754 1 94.12 289 VAL B O 1
ATOM 8011 N N . LYS B 1 290 ? -11.773 -14.195 -2.164 1 96.12 290 LYS B N 1
ATOM 8012 C CA . LYS B 1 290 ? -11.93 -15.516 -1.554 1 96.12 290 LYS B CA 1
ATOM 8013 C C . LYS B 1 290 ? -13.031 -15.508 -0.5 1 96.12 290 LYS B C 1
ATOM 8015 O O . LYS B 1 290 ? -13.188 -14.531 0.232 1 96.12 290 LYS B O 1
ATOM 8020 N N . ILE B 1 291 ? -13.695 -16.625 -0.423 1 97.12 291 ILE B N 1
ATOM 8021 C CA . ILE B 1 291 ? -14.797 -16.766 0.522 1 97.12 291 ILE B CA 1
ATOM 8022 C C . ILE B 1 291 ? -14.352 -17.625 1.708 1 97.12 291 ILE B C 1
ATOM 8024 O O . ILE B 1 291 ? -13.945 -18.766 1.532 1 97.12 291 ILE B O 1
ATOM 8028 N N . PRO B 1 292 ? -14.461 -17.125 2.932 1 96.69 292 PRO B N 1
ATOM 8029 C CA . PRO B 1 292 ? -14.125 -17.922 4.109 1 96.69 292 PRO B CA 1
ATOM 8030 C C . PRO B 1 292 ? -15.164 -19.016 4.398 1 96.69 292 PRO B C 1
ATOM 8032 O O . PRO B 1 292 ? -16.281 -18.953 3.896 1 96.69 292 PRO B O 1
ATOM 8035 N N . PHE B 1 293 ? -14.711 -20 5.18 1 96.38 293 PHE B N 1
ATOM 8036 C CA . PHE B 1 293 ? -15.656 -20.984 5.684 1 96.38 293 PHE B CA 1
ATOM 8037 C C . PHE B 1 293 ? -16.672 -20.344 6.605 1 96.38 293 PHE B C 1
ATOM 8039 O O . PHE B 1 293 ? -16.328 -19.516 7.453 1 96.38 293 PHE B O 1
ATOM 8046 N N . LEU B 1 294 ? -17.859 -20.672 6.352 1 95.69 294 LEU B N 1
ATOM 8047 C CA . LEU B 1 294 ? -18.906 -20.234 7.27 1 95.69 294 LEU B CA 1
ATOM 8048 C C . LEU B 1 294 ? -18.844 -21.016 8.578 1 95.69 294 LEU B C 1
ATOM 8050 O O . LEU B 1 294 ? -18.625 -22.219 8.578 1 95.69 294 LEU B O 1
ATOM 8054 N N . ASP B 1 295 ? -19.016 -20.25 9.594 1 90.69 295 ASP B N 1
ATOM 8055 C CA . ASP B 1 295 ? -19.109 -20.906 10.891 1 90.69 295 ASP B CA 1
ATOM 8056 C C . ASP B 1 295 ? -20.312 -21.859 10.93 1 90.69 295 ASP B C 1
ATOM 8058 O O . ASP B 1 295 ? -21.406 -21.516 10.5 1 90.69 295 ASP B O 1
ATOM 8062 N N . GLN B 1 296 ? -20.016 -23.062 11.391 1 84.94 296 GLN B N 1
ATOM 8063 C CA . GLN B 1 296 ? -21.031 -24.094 11.414 1 84.94 296 GLN B CA 1
ATOM 8064 C C . GLN B 1 296 ? -22.234 -23.656 12.242 1 84.94 296 GLN B C 1
ATOM 8066 O O . GLN B 1 296 ? -23.375 -24.047 11.961 1 84.94 296 GLN B O 1
ATOM 8071 N N . ASN B 1 297 ? -21.984 -22.859 13.172 1 85.62 297 ASN B N 1
ATOM 8072 C CA . ASN B 1 297 ? -23.047 -22.406 14.062 1 85.62 297 ASN B CA 1
ATOM 8073 C C . ASN B 1 297 ? -23.422 -20.953 13.797 1 85.62 297 ASN B C 1
ATOM 8075 O O . ASN B 1 297 ? -23.906 -20.266 14.695 1 85.62 297 ASN B O 1
ATOM 8079 N N . ALA B 1 298 ? -23.156 -20.609 12.586 1 89.25 298 ALA B N 1
ATOM 8080 C CA . ALA B 1 298 ? -23.469 -19.219 12.273 1 89.25 298 ALA B CA 1
ATOM 8081 C C . ALA B 1 298 ? -24.969 -18.969 12.305 1 89.25 298 ALA B C 1
ATOM 8083 O O . ALA B 1 298 ? -25.75 -19.766 11.766 1 89.25 298 ALA B O 1
ATOM 8084 N N . PRO B 1 299 ? -25.406 -17.891 12.945 1 89.5 299 PRO B N 1
ATOM 8085 C CA . PRO B 1 299 ? -26.828 -17.531 12.938 1 89.5 299 PRO B CA 1
ATOM 8086 C C . PRO B 1 299 ? -27.281 -17 11.586 1 89.5 299 PRO B C 1
ATOM 8088 O O . PRO B 1 299 ? -26.484 -16.891 10.656 1 89.5 299 PRO B O 1
ATOM 8091 N N . SER B 1 300 ? -28.594 -16.734 11.516 1 89.81 300 SER B N 1
ATOM 8092 C CA . SER B 1 300 ? -29.172 -16.219 10.281 1 89.81 300 SER B CA 1
ATOM 8093 C C . SER B 1 300 ? -28.797 -14.75 10.062 1 89.81 300 SER B C 1
ATOM 8095 O O . SER B 1 300 ? -28.906 -14.234 8.945 1 89.81 300 SER B O 1
ATOM 8097 N N . ASN B 1 301 ? -28.297 -14.195 11.094 1 91.94 301 ASN B N 1
ATOM 8098 C CA . ASN B 1 301 ? -27.859 -12.805 10.977 1 91.94 301 ASN B CA 1
ATOM 8099 C C . ASN B 1 301 ? -26.391 -12.703 10.555 1 91.94 301 ASN B C 1
ATOM 8101 O O . ASN B 1 301 ? -25.672 -13.703 10.578 1 91.94 301 ASN B O 1
ATOM 8105 N N . TRP B 1 302 ? -26.109 -11.562 10.148 1 95 302 TRP B N 1
ATOM 8106 C CA . TRP B 1 302 ? -24.75 -11.312 9.711 1 95 302 TRP B CA 1
ATOM 8107 C C . TRP B 1 302 ? -23.766 -11.484 10.875 1 95 302 TRP B C 1
ATOM 8109 O O . TRP B 1 302 ? -24 -10.961 11.961 1 95 302 TRP B O 1
ATOM 8119 N N . THR B 1 303 ? -22.766 -12.273 10.633 1 93.88 303 THR B N 1
ATOM 8120 C CA . THR B 1 303 ? -21.672 -12.43 11.594 1 93.88 303 THR B CA 1
ATOM 8121 C C . THR B 1 303 ? -20.375 -11.859 11.031 1 93.88 303 THR B C 1
ATOM 8123 O O . THR B 1 303 ? -19.969 -12.195 9.914 1 93.88 303 THR B O 1
ATOM 8126 N N . GLU B 1 304 ? -19.703 -11.086 11.797 1 92.81 304 GLU B N 1
ATOM 8127 C CA . GLU B 1 304 ? -18.469 -10.438 11.344 1 92.81 304 GLU B CA 1
ATOM 8128 C C . GLU B 1 304 ? -17.312 -11.422 11.32 1 92.81 304 GLU B C 1
ATOM 8130 O O . GLU B 1 304 ? -17.203 -12.281 12.195 1 92.81 304 GLU B O 1
ATOM 8135 N N . ILE B 1 305 ? -16.531 -11.227 10.297 1 92.19 305 ILE B N 1
ATOM 8136 C CA . ILE B 1 305 ? -15.328 -12.039 10.141 1 92.19 305 ILE B CA 1
ATOM 8137 C C . ILE B 1 305 ? -14.133 -11.328 10.773 1 92.19 305 ILE B C 1
ATOM 8139 O O . ILE B 1 305 ? -14.047 -10.102 10.734 1 92.19 305 ILE B O 1
ATOM 8143 N N . SER B 1 306 ? -13.266 -12.148 11.32 1 86.25 306 SER B N 1
ATOM 8144 C CA . SER B 1 306 ? -12.07 -11.602 11.961 1 86.25 306 SER B CA 1
ATOM 8145 C C . SER B 1 306 ? -11.227 -10.805 10.969 1 86.25 306 SER B C 1
ATOM 8147 O O . SER B 1 306 ? -11.125 -11.172 9.797 1 86.25 306 SER B O 1
ATOM 8149 N N . HIS B 1 307 ? -10.664 -9.742 11.453 1 80.19 307 HIS B N 1
ATOM 8150 C CA . HIS B 1 307 ? -9.797 -8.914 10.617 1 80.19 307 HIS B CA 1
ATOM 8151 C C . HIS B 1 307 ? -8.383 -9.469 10.57 1 80.19 307 HIS B C 1
ATOM 8153 O O . HIS B 1 307 ? -7.559 -9.023 9.766 1 80.19 307 HIS B O 1
ATOM 8159 N N . ASN B 1 308 ? -8.211 -10.383 11.383 1 77.38 308 ASN B N 1
ATOM 8160 C CA . ASN B 1 308 ? -6.895 -11.023 11.375 1 77.38 308 ASN B CA 1
ATOM 8161 C C . ASN B 1 308 ? -6.797 -12.078 10.273 1 77.38 308 ASN B C 1
ATOM 8163 O O . ASN B 1 308 ? -7.438 -13.133 10.352 1 77.38 308 ASN B O 1
ATOM 8167 N N . SER B 1 309 ? -5.996 -11.789 9.336 1 76.38 309 SER B N 1
ATOM 8168 C CA . SER B 1 309 ? -5.863 -12.648 8.156 1 76.38 309 SER B CA 1
ATOM 8169 C C . SER B 1 309 ? -5.395 -14.047 8.539 1 76.38 309 SER B C 1
ATOM 8171 O O . SER B 1 309 ? -5.707 -15.023 7.859 1 76.38 309 SER B O 1
ATOM 8173 N N . GLN B 1 310 ? -4.707 -14.227 9.625 1 76.06 310 GLN B N 1
ATOM 8174 C CA . GLN B 1 310 ? -4.145 -15.516 10.023 1 76.06 310 GLN B CA 1
ATOM 8175 C C . GLN B 1 310 ? -5.215 -16.422 10.617 1 76.06 310 GLN B C 1
ATOM 8177 O O . GLN B 1 310 ? -5.047 -17.641 10.664 1 76.06 310 GLN B O 1
ATOM 8182 N N . GLU B 1 311 ? -6.293 -15.844 10.93 1 78.62 311 GLU B N 1
ATOM 8183 C CA . GLU B 1 311 ? -7.344 -16.609 11.594 1 78.62 311 GLU B CA 1
ATOM 8184 C C . GLU B 1 311 ? -8.414 -17.062 10.602 1 78.62 311 GLU B C 1
ATOM 8186 O O . GLU B 1 311 ? -9.203 -17.953 10.891 1 78.62 311 GLU B O 1
ATOM 8191 N N . VAL B 1 312 ? -8.375 -16.5 9.555 1 87.56 312 VAL B N 1
ATOM 8192 C CA . VAL B 1 312 ? -9.438 -16.766 8.594 1 87.56 312 VAL B CA 1
ATOM 8193 C C . VAL B 1 312 ? -9.039 -17.922 7.684 1 87.56 312 VAL B C 1
ATOM 8195 O O . VAL B 1 312 ? -7.953 -17.922 7.098 1 87.56 312 VAL B O 1
ATOM 8198 N N . GLN B 1 313 ? -9.883 -18.922 7.645 1 92.06 313 GLN B N 1
ATOM 8199 C CA . GLN B 1 313 ? -9.711 -20.031 6.711 1 92.06 313 GLN B CA 1
ATOM 8200 C C . GLN B 1 313 ? -10.664 -19.906 5.527 1 92.06 313 GLN B C 1
ATOM 8202 O O . GLN B 1 313 ? -11.883 -19.859 5.711 1 92.06 313 GLN B O 1
ATOM 8207 N N . TYR B 1 314 ? -10.07 -19.906 4.441 1 96.19 314 TYR B N 1
ATOM 8208 C CA . TYR B 1 314 ? -10.891 -19.766 3.242 1 96.19 314 TYR B CA 1
ATOM 8209 C C . TYR B 1 314 ? -11.352 -21.109 2.721 1 96.19 314 TYR B C 1
ATOM 8211 O O . TYR B 1 314 ? -10.648 -22.109 2.867 1 96.19 314 TYR B O 1
ATOM 8219 N N . SER B 1 315 ? -12.492 -21.109 2.129 1 97.12 315 SER B N 1
ATOM 8220 C CA . SER B 1 315 ? -13.078 -22.344 1.613 1 97.12 315 SER B CA 1
ATOM 8221 C C . SER B 1 315 ? -12.344 -22.828 0.368 1 97.12 315 SER B C 1
ATOM 8223 O O . SER B 1 315 ? -12.352 -24.016 0.058 1 97.12 315 SER B O 1
ATOM 8225 N N . SER B 1 316 ? -11.758 -21.922 -0.357 1 97.06 316 SER B N 1
ATOM 8226 C CA . SER B 1 316 ? -11.023 -22.203 -1.587 1 97.06 316 SER B CA 1
ATOM 8227 C C . SER B 1 316 ? -9.852 -21.25 -1.763 1 97.06 316 SER B C 1
ATOM 8229 O O . SER B 1 316 ? -9.875 -20.125 -1.24 1 97.06 316 SER B O 1
ATOM 8231 N N . LEU B 1 317 ? -8.867 -21.734 -2.467 1 96 317 LEU B N 1
ATOM 8232 C CA . LEU B 1 317 ? -7.734 -20.875 -2.797 1 96 317 LEU B CA 1
ATOM 8233 C C . LEU B 1 317 ? -8.07 -19.969 -3.979 1 96 317 LEU B C 1
ATOM 8235 O O . LEU B 1 317 ? -7.379 -18.969 -4.219 1 96 317 LEU B O 1
ATOM 8239 N N . ALA B 1 318 ? -9.062 -20.375 -4.688 1 95.19 318 ALA B N 1
ATOM 8240 C CA . ALA B 1 318 ? -9.562 -19.562 -5.789 1 95.19 318 ALA B CA 1
ATOM 8241 C C . ALA B 1 318 ? -10.758 -18.719 -5.352 1 95.19 318 ALA B C 1
ATOM 8243 O O . ALA B 1 318 ? -11.617 -19.203 -4.609 1 95.19 318 ALA B O 1
ATOM 8244 N N . GLY B 1 319 ? -10.734 -17.531 -5.805 1 94.88 319 GLY B N 1
ATOM 8245 C CA . GLY B 1 319 ? -11.82 -16.641 -5.422 1 94.88 319 GLY B CA 1
ATOM 8246 C C . GLY B 1 319 ? -12.867 -16.484 -6.504 1 94.88 319 GLY B C 1
ATOM 8247 O O . GLY B 1 319 ? -12.859 -17.203 -7.5 1 94.88 319 GLY B O 1
ATOM 8248 N N . ILE B 1 320 ? -13.766 -15.602 -6.203 1 94 320 ILE B N 1
ATOM 8249 C CA . ILE B 1 320 ? -14.859 -15.289 -7.117 1 94 320 ILE B CA 1
ATOM 8250 C C . ILE B 1 320 ? -14.516 -14.023 -7.91 1 94 320 ILE B C 1
ATOM 8252 O O . ILE B 1 320 ? -14.266 -12.969 -7.324 1 94 320 ILE B O 1
ATOM 8256 N N . PRO B 1 321 ? -14.508 -14.164 -9.234 1 91.62 321 PRO B N 1
ATOM 8257 C CA . PRO B 1 321 ? -14.242 -12.984 -10.062 1 91.62 321 PRO B CA 1
ATOM 8258 C C . PRO B 1 321 ? -15.312 -11.906 -9.906 1 91.62 321 PRO B C 1
ATOM 8260 O O . PRO B 1 321 ? -16.5 -12.219 -9.797 1 91.62 321 PRO B O 1
ATOM 8263 N N . LEU B 1 322 ? -14.844 -10.656 -9.93 1 89.38 322 LEU B N 1
ATOM 8264 C CA . LEU B 1 322 ? -15.711 -9.492 -9.797 1 89.38 322 LEU B CA 1
ATOM 8265 C C . LEU B 1 322 ? -15.477 -8.508 -10.938 1 89.38 322 LEU B C 1
ATOM 8267 O O . LEU B 1 322 ? -14.352 -8.359 -11.414 1 89.38 322 LEU B O 1
ATOM 8271 N N . LYS B 1 323 ? -16.5 -7.918 -11.383 1 86.94 323 LYS B N 1
ATOM 8272 C CA . LYS B 1 323 ? -16.438 -6.824 -12.352 1 86.94 323 LYS B CA 1
ATOM 8273 C C . LYS B 1 323 ? -17.125 -5.574 -11.805 1 86.94 323 LYS B C 1
ATOM 8275 O O . LYS B 1 323 ? -18.281 -5.629 -11.383 1 86.94 323 LYS B O 1
ATOM 8280 N N . TYR B 1 324 ? -16.281 -4.527 -11.781 1 79.81 324 TYR B N 1
ATOM 8281 C CA . TYR B 1 324 ? -16.797 -3.256 -11.289 1 79.81 324 TYR B CA 1
ATOM 8282 C C . TYR B 1 324 ? -17 -2.264 -12.43 1 79.81 324 TYR B C 1
ATOM 8284 O O . TYR B 1 324 ? -16.156 -2.176 -13.328 1 79.81 324 TYR B O 1
ATOM 8292 N N . SER B 1 325 ? -18.062 -1.533 -12.328 1 76.44 325 SER B N 1
ATOM 8293 C CA . SER B 1 325 ? -18.312 -0.535 -13.359 1 76.44 325 SER B CA 1
ATOM 8294 C C . SER B 1 325 ? -17.688 0.805 -13.008 1 76.44 325 SER B C 1
ATOM 8296 O O . SER B 1 325 ? -17.359 1.601 -13.891 1 76.44 325 SER B O 1
ATOM 8298 N N . THR B 1 326 ? -17.562 1.041 -11.711 1 76.75 326 THR B N 1
ATOM 8299 C CA . THR B 1 326 ? -17.031 2.34 -11.297 1 76.75 326 THR B CA 1
ATOM 8300 C C . THR B 1 326 ? -15.898 2.17 -10.281 1 76.75 326 THR B C 1
ATOM 8302 O O . THR B 1 326 ? -15.867 1.187 -9.539 1 76.75 326 THR B O 1
ATOM 8305 N N . ILE B 1 327 ? -15.055 3.215 -10.289 1 76.94 327 ILE B N 1
ATOM 8306 C CA . ILE B 1 327 ? -13.922 3.213 -9.375 1 76.94 327 ILE B CA 1
ATOM 8307 C C . ILE B 1 327 ? -14.328 3.838 -8.047 1 76.94 327 ILE B C 1
ATOM 8309 O O . ILE B 1 327 ? -14.953 4.902 -8.016 1 76.94 327 ILE B O 1
ATOM 8313 N N . GLY B 1 328 ? -14.172 3.115 -6.961 1 80.81 328 GLY B N 1
ATOM 8314 C CA . GLY B 1 328 ? -14.484 3.564 -5.613 1 80.81 328 GLY B CA 1
ATOM 8315 C C . GLY B 1 328 ? -14.641 2.422 -4.625 1 80.81 328 GLY B C 1
ATOM 8316 O O . GLY B 1 328 ? -14.414 1.261 -4.969 1 80.81 328 GLY B O 1
ATOM 8317 N N . ASN B 1 329 ? -14.883 2.814 -3.396 1 85.81 329 ASN B N 1
ATOM 8318 C CA . ASN B 1 329 ? -15.141 1.792 -2.387 1 85.81 329 ASN B CA 1
ATOM 8319 C C . ASN B 1 329 ? -16.578 1.261 -2.482 1 85.81 329 ASN B C 1
ATOM 8321 O O . ASN B 1 329 ? -17.516 2.037 -2.604 1 85.81 329 ASN B O 1
ATOM 8325 N N . VAL B 1 330 ? -16.656 0.025 -2.531 1 87.62 330 VAL B N 1
ATOM 8326 C CA . VAL B 1 330 ? -17.984 -0.57 -2.699 1 87.62 330 VAL B CA 1
ATOM 8327 C C . VAL B 1 330 ? -18.172 -1.69 -1.68 1 87.62 330 VAL B C 1
ATOM 8329 O O . VAL B 1 330 ? -17.219 -2.396 -1.336 1 87.62 330 VAL B O 1
ATOM 8332 N N . THR B 1 331 ? -19.391 -1.764 -1.165 1 87.94 331 THR B N 1
ATOM 8333 C CA . THR B 1 331 ? -19.797 -2.867 -0.301 1 87.94 331 THR B CA 1
ATOM 8334 C C . THR B 1 331 ? -21.016 -3.576 -0.871 1 87.94 331 THR B C 1
ATOM 8336 O O . THR B 1 331 ? -22 -2.928 -1.258 1 87.94 331 THR B O 1
ATOM 8339 N N . PHE B 1 332 ? -20.969 -4.848 -0.954 1 91 332 PHE B N 1
ATOM 8340 C CA . PHE B 1 332 ? -22.062 -5.617 -1.529 1 91 332 PHE B CA 1
ATOM 8341 C C . PHE B 1 332 ? -22.094 -7.031 -0.959 1 91 332 PHE B C 1
ATOM 8343 O O . PHE B 1 332 ? -21.172 -7.434 -0.243 1 91 332 PHE B O 1
ATOM 8350 N N . ALA B 1 333 ? -23.188 -7.691 -1.267 1 92.81 333 ALA B N 1
ATOM 8351 C CA . ALA B 1 333 ? -23.328 -9.078 -0.831 1 92.81 333 ALA B CA 1
ATOM 8352 C C . ALA B 1 333 ? -23.188 -10.039 -2.006 1 92.81 333 ALA B C 1
ATOM 8354 O O . ALA B 1 333 ? -23.688 -9.766 -3.104 1 92.81 333 ALA B O 1
ATOM 8355 N N . VAL B 1 334 ? -22.469 -11.102 -1.783 1 94.69 334 VAL B N 1
ATOM 8356 C CA . VAL B 1 334 ? -22.266 -12.125 -2.801 1 94.69 334 VAL B CA 1
ATOM 8357 C C . VAL B 1 334 ? -22.844 -13.461 -2.324 1 94.69 334 VAL B C 1
ATOM 8359 O O . VAL B 1 334 ? -22.609 -13.867 -1.182 1 94.69 334 VAL B O 1
ATOM 8362 N N . GLU B 1 335 ? -23.625 -14.133 -3.217 1 94.94 335 GLU B N 1
ATOM 8363 C CA . GLU B 1 335 ? -24.094 -15.492 -2.98 1 94.94 335 GLU B CA 1
ATOM 8364 C C . GLU B 1 335 ? -23.094 -16.516 -3.5 1 94.94 335 GLU B C 1
ATOM 8366 O O . GLU B 1 335 ? -22.641 -16.438 -4.645 1 94.94 335 GLU B O 1
ATOM 8371 N N . SER B 1 336 ? -22.703 -17.391 -2.629 1 95.44 336 SER B N 1
ATOM 8372 C CA . SER B 1 336 ? -21.766 -18.422 -3.035 1 95.44 336 SER B CA 1
ATOM 8373 C C . SER B 1 336 ? -22.062 -19.75 -2.348 1 95.44 336 SER B C 1
ATOM 8375 O O . SER B 1 336 ? -22.875 -19.797 -1.416 1 95.44 336 SER B O 1
ATOM 8377 N N . SER B 1 337 ? -21.547 -20.781 -2.842 1 94.81 337 SER B N 1
ATOM 8378 C CA . SER B 1 337 ? -21.672 -22.109 -2.254 1 94.81 337 SER B CA 1
ATOM 8379 C C . SER B 1 337 ? -20.391 -22.922 -2.387 1 94.81 337 SER B C 1
ATOM 8381 O O . SER B 1 337 ? -19.594 -22.688 -3.303 1 94.81 337 SER B O 1
ATOM 8383 N N . TYR B 1 338 ? -20.141 -23.75 -1.45 1 96.25 338 TYR B N 1
ATOM 8384 C CA . TYR B 1 338 ? -18.984 -24.641 -1.477 1 96.25 338 TYR B CA 1
ATOM 8385 C C . TYR B 1 338 ? -19.297 -25.969 -0.778 1 96.25 338 TYR B C 1
ATOM 8387 O O . TYR B 1 338 ? -20.312 -26.078 -0.083 1 96.25 338 TYR B O 1
ATOM 8395 N N . VAL B 1 339 ? -18.469 -26.922 -1.024 1 96.56 339 VAL B N 1
ATOM 8396 C CA . VAL B 1 339 ? -18.578 -28.234 -0.371 1 96.56 339 VAL B CA 1
ATOM 8397 C C . VAL B 1 339 ? -17.906 -28.172 1.001 1 96.56 339 VAL B C 1
ATOM 8399 O O . VAL B 1 339 ? -16.828 -27.625 1.146 1 96.56 339 VAL B O 1
ATOM 8402 N N . HIS B 1 340 ? -18.609 -28.641 1.953 1 96.31 340 HIS B N 1
ATOM 8403 C CA . HIS B 1 340 ? -18.047 -28.75 3.293 1 96.31 340 HIS B CA 1
ATOM 8404 C C . HIS B 1 340 ? -17.797 -30.203 3.658 1 96.31 340 HIS B C 1
ATOM 8406 O O . HIS B 1 340 ? -18.688 -31.047 3.523 1 96.31 340 HIS B O 1
ATOM 8412 N N . LEU B 1 341 ? -16.562 -30.469 4.09 1 96.31 341 LEU B N 1
ATOM 8413 C CA . LEU B 1 341 ? -16.172 -31.797 4.512 1 96.31 341 LEU B CA 1
ATOM 8414 C C . LEU B 1 341 ? -16.031 -31.875 6.027 1 96.31 341 LEU B C 1
ATOM 8416 O O . LEU B 1 341 ? -15.305 -31.078 6.621 1 96.31 341 LEU B O 1
ATOM 8420 N N . ASP B 1 342 ? -16.719 -32.719 6.57 1 93.62 342 ASP B N 1
ATOM 8421 C CA . ASP B 1 342 ? -16.547 -33.031 7.988 1 93.62 342 ASP B CA 1
ATOM 8422 C C . ASP B 1 342 ? -15.773 -34.344 8.172 1 93.62 342 ASP B C 1
ATOM 8424 O O . ASP B 1 342 ? -16.359 -35.406 8.188 1 93.62 342 ASP B O 1
ATOM 8428 N N . CYS B 1 343 ? -14.469 -34.156 8.391 1 93.12 343 CYS B N 1
ATOM 8429 C CA . CYS B 1 343 ? -13.594 -35.312 8.461 1 93.12 343 CYS B CA 1
ATOM 8430 C C . CYS B 1 343 ? -13.344 -35.719 9.906 1 93.12 343 CYS B C 1
ATOM 8432 O O . CYS B 1 343 ? -12.391 -35.25 10.531 1 93.12 343 CYS B O 1
ATOM 8434 N N . ASN B 1 344 ? -14.117 -36.5 10.484 1 84.44 344 ASN B N 1
ATOM 8435 C CA . ASN B 1 344 ? -13.992 -36.906 11.883 1 84.44 344 ASN B CA 1
ATOM 8436 C C . ASN B 1 344 ? -13.43 -38.312 12.008 1 84.44 344 ASN B C 1
ATOM 8438 O O . ASN B 1 344 ? -13.156 -38.781 13.117 1 84.44 344 ASN B O 1
ATOM 8442 N N . ASN B 1 345 ? -13.211 -39.031 10.969 1 88.81 345 ASN B N 1
ATOM 8443 C CA . ASN B 1 345 ? -12.703 -40.375 10.992 1 88.81 345 ASN B CA 1
ATOM 8444 C C . ASN B 1 345 ? -11.438 -40.531 10.141 1 88.81 345 ASN B C 1
ATOM 8446 O O . ASN B 1 345 ? -11.516 -40.844 8.961 1 88.81 345 ASN B O 1
ATOM 8450 N N . ILE B 1 346 ? -10.367 -40.281 10.773 1 91.94 346 ILE B N 1
ATOM 8451 C CA . ILE B 1 346 ? -9.078 -40.375 10.086 1 91.94 346 ILE B CA 1
ATOM 8452 C C . ILE B 1 346 ? -8.25 -41.5 10.727 1 91.94 346 ILE B C 1
ATOM 8454 O O . ILE B 1 346 ? -8.086 -41.531 11.945 1 91.94 346 ILE B O 1
ATOM 8458 N N . THR B 1 347 ? -7.828 -42.375 9.898 1 89.06 347 THR B N 1
ATOM 8459 C CA . THR B 1 347 ? -7 -43.5 10.367 1 89.06 347 THR B CA 1
ATOM 8460 C C . THR B 1 347 ? -5.617 -43.438 9.719 1 89.06 347 THR B C 1
ATOM 8462 O O . THR B 1 347 ? -5.5 -43.438 8.492 1 89.06 347 THR B O 1
ATOM 8465 N N . LYS B 1 348 ? -4.609 -43.406 10.508 1 89.69 348 LYS B N 1
ATOM 8466 C CA . LYS B 1 348 ? -3.219 -43.5 10.07 1 89.69 348 LYS B CA 1
ATOM 8467 C C . LYS B 1 348 ? -2.656 -44.875 10.312 1 89.69 348 LYS B C 1
ATOM 8469 O O . LYS B 1 348 ? -2.537 -45.312 11.461 1 89.69 348 LYS B O 1
ATOM 8474 N N . PHE B 1 349 ? -2.322 -45.469 9.227 1 86.44 349 PHE B N 1
ATOM 8475 C CA . PHE B 1 349 ? -1.896 -46.875 9.328 1 86.44 349 PHE B CA 1
ATOM 8476 C C . PHE B 1 349 ? -0.388 -46.969 9.531 1 86.44 349 PHE B C 1
ATOM 8478 O O . PHE B 1 349 ? 0.365 -46.156 8.984 1 86.44 349 PHE B O 1
ATOM 8485 N N . PRO B 1 350 ? 0.004 -47.938 10.32 1 82.5 350 PRO B N 1
ATOM 8486 C CA . PRO B 1 350 ? 1.446 -48.156 10.445 1 82.5 350 PRO B CA 1
ATOM 8487 C C . PRO B 1 350 ? 2.08 -48.625 9.141 1 82.5 350 PRO B C 1
ATOM 8489 O O . PRO B 1 350 ? 1.38 -49.125 8.258 1 82.5 350 PRO B O 1
ATOM 8492 N N . ILE B 1 351 ? 3.33 -48.5 9.047 1 75.69 351 ILE B N 1
ATOM 8493 C CA . ILE B 1 351 ? 4.105 -48.875 7.863 1 75.69 351 ILE B CA 1
ATOM 8494 C C . ILE B 1 351 ? 3.885 -50.344 7.527 1 75.69 351 ILE B C 1
ATOM 8496 O O . ILE B 1 351 ? 3.881 -50.719 6.352 1 75.69 351 ILE B O 1
ATOM 8500 N N . SER B 1 352 ? 3.643 -51.188 8.523 1 75.69 352 SER B N 1
ATOM 8501 C CA . SER B 1 352 ? 3.521 -52.625 8.352 1 75.69 352 SER B CA 1
ATOM 8502 C C . SER B 1 352 ? 2.15 -53 7.809 1 75.69 352 SER B C 1
ATOM 8504 O O . SER B 1 352 ? 1.95 -54.125 7.34 1 75.69 352 SER B O 1
ATOM 8506 N N . PHE B 1 353 ? 1.251 -52.094 7.75 1 79.94 353 PHE B N 1
ATOM 8507 C CA . PHE B 1 353 ? -0.095 -52.375 7.273 1 79.94 353 PHE B CA 1
ATOM 8508 C C . PHE B 1 353 ? -0.095 -52.625 5.77 1 79.94 353 PHE B C 1
ATOM 8510 O O . PHE B 1 353 ? 0.443 -51.844 5.004 1 79.94 353 PHE B O 1
ATOM 8517 N N . PRO B 1 354 ? -0.667 -53.781 5.316 1 75 354 PRO B N 1
ATOM 8518 C CA . PRO B 1 354 ? -0.626 -54.094 3.883 1 75 354 PRO B CA 1
ATOM 8519 C C . PRO B 1 354 ? -1.43 -53.094 3.053 1 75 354 PRO B C 1
ATOM 8521 O O . PRO B 1 354 ? -2.588 -52.812 3.369 1 75 354 PRO B O 1
ATOM 8524 N N . GLN B 1 355 ? -0.882 -52.594 2.043 1 72.5 355 GLN B N 1
ATOM 8525 C CA . GLN B 1 355 ? -1.505 -51.656 1.133 1 72.5 355 GLN B CA 1
ATOM 8526 C C . GLN B 1 355 ? -2.773 -52.219 0.513 1 72.5 355 GLN B C 1
ATOM 8528 O O . GLN B 1 355 ? -3.758 -51.5 0.319 1 72.5 355 GLN B O 1
ATOM 8533 N N . ASP B 1 356 ? -2.75 -53.5 0.215 1 65.94 356 ASP B N 1
ATOM 8534 C CA . ASP B 1 356 ? -3.863 -54.156 -0.444 1 65.94 356 ASP B CA 1
ATOM 8535 C C . ASP B 1 356 ? -5.129 -54.094 0.407 1 65.94 356 ASP B C 1
ATOM 8537 O O . ASP B 1 356 ? -6.238 -54.031 -0.125 1 65.94 356 ASP B O 1
ATOM 8541 N N . ASN B 1 357 ? -4.824 -54.125 1.711 1 64.38 357 ASN B N 1
ATOM 8542 C CA . ASN B 1 357 ? -5.973 -54.094 2.611 1 64.38 357 ASN B CA 1
ATOM 8543 C C . ASN B 1 357 ? -6.684 -52.719 2.521 1 64.38 357 ASN B C 1
ATOM 8545 O O . ASN B 1 357 ? -7.902 -52.656 2.691 1 64.38 357 ASN B O 1
ATOM 8549 N N . MET B 1 358 ? -5.922 -51.75 2.275 1 69.81 358 MET B N 1
ATOM 8550 C CA . MET B 1 358 ? -6.531 -50.438 2.135 1 69.81 358 MET B CA 1
ATOM 8551 C C . MET B 1 358 ? -7.375 -50.344 0.868 1 69.81 358 MET B C 1
ATOM 8553 O O . MET B 1 358 ? -8.484 -49.812 0.89 1 69.81 358 MET B O 1
ATOM 8557 N N . THR B 1 359 ? -6.852 -51 -0.129 1 61.56 359 THR B N 1
ATOM 8558 C CA . THR B 1 359 ? -7.539 -50.938 -1.416 1 61.56 359 THR B CA 1
ATOM 8559 C C . THR B 1 359 ? -8.703 -51.906 -1.461 1 61.56 359 THR B C 1
ATOM 8561 O O . THR B 1 359 ? -9.711 -51.656 -2.123 1 61.56 359 THR B O 1
ATOM 8564 N N . ASN B 1 360 ? -8.445 -53.094 -0.887 1 55.69 360 ASN B N 1
ATOM 8565 C CA . ASN B 1 360 ? -9.453 -54.125 -0.907 1 55.69 360 ASN B CA 1
ATOM 8566 C C . ASN B 1 360 ? -10.703 -53.719 -0.137 1 55.69 360 ASN B C 1
ATOM 8568 O O . ASN B 1 360 ? -11.812 -54.156 -0.48 1 55.69 360 ASN B O 1
ATOM 8572 N N . ILE B 1 361 ? -10.445 -53.219 0.984 1 50.72 361 ILE B N 1
ATOM 8573 C CA . ILE B 1 361 ? -11.641 -52.812 1.715 1 50.72 361 ILE B CA 1
ATOM 8574 C C . ILE B 1 361 ? -12.523 -51.938 0.814 1 50.72 361 ILE B C 1
ATOM 8576 O O . ILE B 1 361 ? -13.75 -52.031 0.879 1 50.72 361 ILE B O 1
ATOM 8580 N N . THR B 1 362 ? -11.875 -51.188 0.149 1 49.62 362 THR B N 1
ATOM 8581 C CA . THR B 1 362 ? -12.633 -50.281 -0.708 1 49.62 362 THR B CA 1
ATOM 8582 C C . THR B 1 362 ? -12.812 -50.875 -2.102 1 49.62 362 THR B C 1
ATOM 8584 O O . THR B 1 362 ? -13.445 -50.25 -2.965 1 49.62 362 THR B O 1
ATOM 8587 N N . SER B 1 363 ? -12.039 -51.844 -2.467 1 45.03 363 SER B N 1
ATOM 8588 C CA . SER B 1 363 ? -12.016 -52.375 -3.818 1 45.03 363 SER B CA 1
ATOM 8589 C C . SER B 1 363 ? -13.391 -52.906 -4.234 1 45.03 363 SER B C 1
ATOM 8591 O O . SER B 1 363 ? -13.57 -53.375 -5.363 1 45.03 363 SER B O 1
ATOM 8593 N N . GLY B 1 364 ? -14.055 -53.469 -3.389 1 43.12 364 GLY B N 1
ATOM 8594 C CA . GLY B 1 364 ? -15.102 -54.031 -4.227 1 43.12 364 GLY B CA 1
ATOM 8595 C C . GLY B 1 364 ? -15.562 -53.062 -5.316 1 43.12 364 GLY B C 1
ATOM 8596 O O . GLY B 1 364 ? -15.781 -53.5 -6.457 1 43.12 364 GLY B O 1
ATOM 8597 N N . PHE B 1 365 ? -16.141 -51.969 -5.086 1 43.44 365 PHE B N 1
ATOM 8598 C CA . PHE B 1 365 ? -16.719 -51.156 -6.125 1 43.44 365 PHE B CA 1
ATOM 8599 C C . PHE B 1 365 ? -15.766 -50.031 -6.531 1 43.44 365 PHE B C 1
ATOM 8601 O O . PHE B 1 365 ? -16.188 -49 -7.047 1 43.44 365 PHE B O 1
ATOM 8608 N N . TRP B 1 366 ? -14.5 -50 -5.957 1 47.06 366 TRP B N 1
ATOM 8609 C CA . TRP B 1 366 ? -13.656 -49.094 -6.73 1 47.06 366 TRP B CA 1
ATOM 8610 C C . TRP B 1 366 ? -13.555 -49.562 -8.18 1 47.06 366 TRP B C 1
ATOM 8612 O O . TRP B 1 366 ? -13.086 -50.656 -8.461 1 47.06 366 TRP B O 1
ATOM 8622 N N . ALA B 1 367 ? -14.531 -49.531 -8.883 1 43.66 367 ALA B N 1
ATOM 8623 C CA . ALA B 1 367 ? -14.469 -50 -10.266 1 43.66 367 ALA B CA 1
ATOM 8624 C C . ALA B 1 367 ? -13.117 -49.688 -10.898 1 43.66 367 ALA B C 1
ATOM 8626 O O . ALA B 1 367 ? -12.508 -48.656 -10.578 1 43.66 367 ALA B O 1
ATOM 8627 N N . ASN B 1 368 ? -12.281 -50.562 -11.195 1 38.19 368 ASN B N 1
ATOM 8628 C CA . ASN B 1 368 ? -11.141 -50.375 -12.078 1 38.19 368 ASN B CA 1
ATOM 8629 C C . ASN B 1 368 ? -11.344 -49.219 -13.039 1 38.19 368 ASN B C 1
ATOM 8631 O O . ASN B 1 368 ? -12.477 -48.938 -13.453 1 38.19 368 ASN B O 1
ATOM 8635 N N . SER B 1 369 ? -10.547 -48.281 -13.078 1 39.81 369 SER B N 1
ATOM 8636 C CA . SER B 1 369 ? -10.5 -47.062 -13.898 1 39.81 369 SER B CA 1
ATOM 8637 C C . SER B 1 369 ? -11.305 -47.25 -15.188 1 39.81 369 SER B C 1
ATOM 8639 O O . SER B 1 369 ? -11.938 -46.281 -15.664 1 39.81 369 SER B O 1
ATOM 8641 N N . HIS B 1 370 ? -10.961 -48.25 -15.945 1 37.59 370 HIS B N 1
ATOM 8642 C CA . HIS B 1 370 ? -11.336 -48.375 -17.359 1 37.59 370 HIS B CA 1
ATOM 8643 C C . HIS B 1 370 ? -12.828 -48.656 -17.5 1 37.59 370 HIS B C 1
ATOM 8645 O O . HIS B 1 370 ? -13.383 -48.531 -18.594 1 37.59 370 HIS B O 1
ATOM 8651 N N . THR B 1 371 ? -13.344 -49.406 -16.625 1 40.19 371 THR B N 1
ATOM 8652 C CA . THR B 1 371 ? -14.711 -49.812 -16.891 1 40.19 371 THR B CA 1
ATOM 8653 C C . THR B 1 371 ? -15.703 -48.938 -16.141 1 40.19 371 THR B C 1
ATOM 8655 O O . THR B 1 371 ? -16.844 -49.344 -15.875 1 40.19 371 THR B O 1
ATOM 8658 N N . TYR B 1 372 ? -15.305 -47.938 -15.578 1 46.81 372 TYR B N 1
ATOM 8659 C CA . TYR B 1 372 ? -16 -46.938 -14.758 1 46.81 372 TYR B CA 1
ATOM 8660 C C . TYR B 1 372 ? -17.266 -46.469 -15.453 1 46.81 372 TYR B C 1
ATOM 8662 O O . TYR B 1 372 ? -18.172 -45.906 -14.812 1 46.81 372 TYR B O 1
ATOM 8670 N N . SER B 1 373 ? -17.281 -46.188 -16.672 1 50.06 373 SER B N 1
ATOM 8671 C CA . SER B 1 373 ? -18.438 -45.469 -17.203 1 50.06 373 SER B CA 1
ATOM 8672 C C . SER B 1 373 ? -19.734 -46.125 -16.766 1 50.06 373 SER B C 1
ATOM 8674 O O . SER B 1 373 ? -20.594 -45.5 -16.172 1 50.06 373 SER B O 1
ATOM 8676 N N . ASP B 1 374 ? -19.797 -47.406 -17.062 1 48.78 374 ASP B N 1
ATOM 8677 C CA . ASP B 1 374 ? -21.125 -48.031 -16.938 1 48.78 374 ASP B CA 1
ATOM 8678 C C . ASP B 1 374 ? -21.375 -48.469 -15.508 1 48.78 374 ASP B C 1
ATOM 8680 O O . ASP B 1 374 ? -22.484 -48.312 -14.984 1 48.78 374 ASP B O 1
ATOM 8684 N N . ASN B 1 375 ? -20.266 -48.875 -14.852 1 48.72 375 ASN B N 1
ATOM 8685 C CA . ASN B 1 375 ? -20.484 -49.5 -13.562 1 48.72 375 ASN B CA 1
ATOM 8686 C C . ASN B 1 375 ? -20.625 -48.5 -12.438 1 48.72 375 ASN B C 1
ATOM 8688 O O . ASN B 1 375 ? -21.344 -48.719 -11.469 1 48.72 375 ASN B O 1
ATOM 8692 N N . ILE B 1 376 ? -19.953 -47.312 -12.469 1 55.19 376 ILE B N 1
ATOM 8693 C CA . ILE B 1 376 ? -20.109 -46.312 -11.422 1 55.19 376 ILE B CA 1
ATOM 8694 C C . ILE B 1 376 ? -21.547 -45.812 -11.391 1 55.19 376 ILE B C 1
ATOM 8696 O O . ILE B 1 376 ? -22.094 -45.562 -10.32 1 55.19 376 ILE B O 1
ATOM 8700 N N . LEU B 1 377 ? -21.969 -45.781 -12.586 1 57.31 377 LEU B N 1
ATOM 8701 C CA . LEU B 1 377 ? -23.312 -45.25 -12.672 1 57.31 377 LEU B CA 1
ATOM 8702 C C . LEU B 1 377 ? -24.344 -46.281 -12.219 1 57.31 377 LEU B C 1
ATOM 8704 O O . LEU B 1 377 ? -25.422 -45.906 -11.742 1 57.31 377 LEU B O 1
ATOM 8708 N N . LYS B 1 378 ? -23.844 -47.531 -12.242 1 59.56 378 LYS B N 1
ATOM 8709 C CA . LYS B 1 378 ? -24.844 -48.594 -12.008 1 59.56 378 LYS B CA 1
ATOM 8710 C C . LYS B 1 378 ? -24.719 -49.156 -10.594 1 59.56 378 LYS B C 1
ATOM 8712 O O . LYS B 1 378 ? -25.625 -49.844 -10.117 1 59.56 378 LYS B O 1
ATOM 8717 N N . ALA B 1 379 ? -23.641 -48.688 -9.852 1 66.12 379 ALA B N 1
ATOM 8718 C CA . ALA B 1 379 ? -23.469 -49.25 -8.516 1 66.12 379 ALA B CA 1
ATOM 8719 C C . ALA B 1 379 ? -24.438 -48.625 -7.527 1 66.12 379 ALA B C 1
ATOM 8721 O O . ALA B 1 379 ? -24.766 -47.438 -7.641 1 66.12 379 ALA B O 1
ATOM 8722 N N . PRO B 1 380 ? -25.047 -49.531 -6.621 1 68.25 380 PRO B N 1
ATOM 8723 C CA . PRO B 1 380 ? -26 -49 -5.656 1 68.25 380 PRO B CA 1
ATOM 8724 C C . PRO B 1 380 ? -25.359 -48.062 -4.629 1 68.25 380 PRO B C 1
ATOM 8726 O O . PRO B 1 380 ? -24.172 -48.188 -4.348 1 68.25 380 PRO B O 1
ATOM 8729 N N . ASN B 1 381 ? -26.172 -47.188 -4 1 77.5 381 ASN B N 1
ATOM 8730 C CA . ASN B 1 381 ? -25.734 -46.344 -2.9 1 77.5 381 ASN B CA 1
ATOM 8731 C C . ASN B 1 381 ? -25.312 -47.156 -1.688 1 77.5 381 ASN B C 1
ATOM 8733 O O . ASN B 1 381 ? -25.875 -48.219 -1.418 1 77.5 381 ASN B O 1
ATOM 8737 N N . GLY B 1 382 ? -24.203 -46.781 -1.001 1 75.44 382 GLY B N 1
ATOM 8738 C CA . GLY B 1 382 ? -23.609 -47.5 0.111 1 75.44 382 GLY B CA 1
ATOM 8739 C C . GLY B 1 382 ? -22.266 -48.125 -0.225 1 75.44 382 GLY B C 1
ATOM 8740 O O . GLY B 1 382 ? -21.578 -48.656 0.655 1 75.44 382 GLY B O 1
ATOM 8741 N N . THR B 1 383 ? -21.938 -48.062 -1.465 1 76.94 383 THR B N 1
ATOM 8742 C CA . THR B 1 383 ? -20.641 -48.562 -1.909 1 76.94 383 THR B CA 1
ATOM 8743 C C . THR B 1 383 ? -19.719 -47.406 -2.312 1 76.94 383 THR B C 1
ATOM 8745 O O . THR B 1 383 ? -20.188 -46.406 -2.832 1 76.94 383 THR B O 1
ATOM 8748 N N . TRP B 1 384 ? -18.484 -47.625 -2.088 1 82.5 384 TRP B N 1
ATOM 8749 C CA . TRP B 1 384 ? -17.516 -46.625 -2.469 1 82.5 384 TRP B CA 1
ATOM 8750 C C . TRP B 1 384 ? -17.281 -46.625 -3.975 1 82.5 384 TRP B C 1
ATOM 8752 O O . TRP B 1 384 ? -16.969 -47.688 -4.555 1 82.5 384 TRP B O 1
ATOM 8762 N N . ARG B 1 385 ? -17.438 -45.5 -4.551 1 80.19 385 ARG B N 1
ATOM 8763 C CA . ARG B 1 385 ? -17.25 -45.344 -5.992 1 80.19 385 ARG B CA 1
ATOM 8764 C C . ARG B 1 385 ? -16.219 -44.281 -6.305 1 80.19 385 ARG B C 1
ATOM 8766 O O . ARG B 1 385 ? -16.312 -43.156 -5.805 1 80.19 385 ARG B O 1
ATOM 8773 N N . GLY B 1 386 ? -15.133 -44.594 -7.016 1 82 386 GLY B N 1
ATOM 8774 C CA . GLY B 1 386 ? -14.062 -43.688 -7.434 1 82 386 GLY B CA 1
ATOM 8775 C C . GLY B 1 386 ? -12.992 -44.375 -8.25 1 82 386 GLY B C 1
ATOM 8776 O O . GLY B 1 386 ? -13.039 -45.594 -8.445 1 82 386 GLY B O 1
ATOM 8777 N N . VAL B 1 387 ? -12.094 -43.562 -8.773 1 79.06 387 VAL B N 1
ATOM 8778 C CA . VAL B 1 387 ? -11 -44.125 -9.57 1 79.06 387 VAL B CA 1
ATOM 8779 C C . VAL B 1 387 ? -9.773 -44.312 -8.68 1 79.06 387 VAL B C 1
ATOM 8781 O O . VAL B 1 387 ? -9.391 -43.438 -7.922 1 79.06 387 VAL B O 1
ATOM 8784 N N . LYS B 1 388 ? -9.109 -45.5 -8.695 1 77.94 388 LYS B N 1
ATOM 8785 C CA . LYS B 1 388 ? -7.961 -45.844 -7.852 1 77.94 388 LYS B CA 1
ATOM 8786 C C . LYS B 1 388 ? -6.652 -45.406 -8.5 1 77.94 388 LYS B C 1
ATOM 8788 O O . LYS B 1 388 ? -5.809 -46.25 -8.828 1 77.94 388 LYS B O 1
ATOM 8793 N N . ASN B 1 389 ? -6.406 -44.219 -8.508 1 72.94 389 ASN B N 1
ATOM 8794 C CA . ASN B 1 389 ? -5.207 -43.625 -9.117 1 72.94 389 ASN B CA 1
ATOM 8795 C C . ASN B 1 389 ? -3.947 -44.031 -8.359 1 72.94 389 ASN B C 1
ATOM 8797 O O . ASN B 1 389 ? -2.848 -44.031 -8.914 1 72.94 389 ASN B O 1
ATOM 8801 N N . HIS B 1 390 ? -4.066 -44.438 -7.102 1 68.88 390 HIS B N 1
ATOM 8802 C CA . HIS B 1 390 ? -2.908 -44.656 -6.238 1 68.88 390 HIS B CA 1
ATOM 8803 C C . HIS B 1 390 ? -2.434 -46.094 -6.277 1 68.88 390 HIS B C 1
ATOM 8805 O O . HIS B 1 390 ? -1.384 -46.406 -5.719 1 68.88 390 HIS B O 1
ATOM 8811 N N . VAL B 1 391 ? -3.121 -47.062 -6.734 1 64 391 VAL B N 1
ATOM 8812 C CA . VAL B 1 391 ? -2.689 -48.469 -6.793 1 64 391 VAL B CA 1
ATOM 8813 C C . VAL B 1 391 ? -2.416 -48.875 -8.242 1 64 391 VAL B C 1
ATOM 8815 O O . VAL B 1 391 ? -1.595 -49.75 -8.5 1 64 391 VAL B O 1
ATOM 8818 N N . ASN B 1 392 ? -3.211 -48.375 -9.148 1 54.97 392 ASN B N 1
ATOM 8819 C CA . ASN B 1 392 ? -3.15 -48.906 -10.5 1 54.97 392 ASN B CA 1
ATOM 8820 C C . ASN B 1 392 ? -1.903 -48.438 -11.242 1 54.97 392 ASN B C 1
ATOM 8822 O O . ASN B 1 392 ? -1.512 -47.281 -11.117 1 54.97 392 ASN B O 1
ATOM 8826 N N . ASN B 1 393 ? -0.935 -49.375 -11.453 1 49.09 393 ASN B N 1
ATOM 8827 C CA . ASN B 1 393 ? 0.397 -49.375 -12.047 1 49.09 393 ASN B CA 1
ATOM 8828 C C . ASN B 1 393 ? 0.433 -48.562 -13.336 1 49.09 393 ASN B C 1
ATOM 8830 O O . ASN B 1 393 ? 1.414 -48.594 -14.086 1 49.09 393 ASN B O 1
ATOM 8834 N N . THR B 1 394 ? -0.734 -48.125 -13.727 1 46.56 394 THR B N 1
ATOM 8835 C CA . THR B 1 394 ? -0.443 -47.562 -15.039 1 46.56 394 THR B CA 1
ATOM 8836 C C . THR B 1 394 ? 0.261 -46.219 -14.914 1 46.56 394 THR B C 1
ATOM 8838 O O . THR B 1 394 ? 0.322 -45.656 -13.82 1 46.56 394 THR B O 1
ATOM 8841 N N . GLN B 1 395 ? 0.811 -45.688 -15.945 1 47.19 395 GLN B N 1
ATOM 8842 C CA . GLN B 1 395 ? 1.735 -44.594 -16.25 1 47.19 395 GLN B CA 1
ATOM 8843 C C . GLN B 1 395 ? 1.427 -43.375 -15.398 1 47.19 395 GLN B C 1
ATOM 8845 O O . GLN B 1 395 ? 2.311 -42.562 -15.148 1 47.19 395 GLN B O 1
ATOM 8850 N N . ASN B 1 396 ? 0.138 -43.25 -14.836 1 54.31 396 ASN B N 1
ATOM 8851 C CA . ASN B 1 396 ? -0.118 -42 -14.156 1 54.31 396 ASN B CA 1
ATOM 8852 C C . ASN B 1 396 ? -0.391 -42.219 -12.664 1 54.31 396 ASN B C 1
ATOM 8854 O O . ASN B 1 396 ? -1.46 -41.844 -12.172 1 54.31 396 ASN B O 1
ATOM 8858 N N . LEU B 1 397 ? 0.582 -42.781 -11.961 1 62.88 397 LEU B N 1
ATOM 8859 C CA . LEU B 1 397 ? 0.369 -43.156 -10.562 1 62.88 397 LEU B CA 1
ATOM 8860 C C . LEU B 1 397 ? 0.518 -41.938 -9.656 1 62.88 397 LEU B C 1
ATOM 8862 O O . LEU B 1 397 ? 1.473 -41.156 -9.797 1 62.88 397 LEU B O 1
ATOM 8866 N N . THR B 1 398 ? -0.592 -41.594 -8.953 1 79.25 398 THR B N 1
ATOM 8867 C CA . THR B 1 398 ? -0.54 -40.656 -7.848 1 79.25 398 THR B CA 1
ATOM 8868 C C . THR B 1 398 ? -0.473 -41.375 -6.508 1 79.25 398 THR B C 1
ATOM 8870 O O . THR B 1 398 ? -0.499 -42.625 -6.465 1 79.25 398 THR B O 1
ATOM 8873 N N . THR B 1 399 ? -0.264 -40.688 -5.48 1 85.81 399 THR B N 1
ATOM 8874 C CA . THR B 1 399 ? -0.129 -41.312 -4.16 1 85.81 399 THR B CA 1
ATOM 8875 C C . THR B 1 399 ? -1.452 -41.25 -3.404 1 85.81 399 THR B C 1
ATOM 8877 O O . THR B 1 399 ? -1.525 -41.656 -2.242 1 85.81 399 THR B O 1
ATOM 8880 N N . TRP B 1 400 ? -2.516 -40.812 -4.047 1 88.88 400 TRP B N 1
ATOM 8881 C CA . TRP B 1 400 ? -3.775 -40.688 -3.32 1 88.88 400 TRP B CA 1
ATOM 8882 C C . TRP B 1 400 ? -4.965 -40.812 -4.27 1 88.88 400 TRP B C 1
ATOM 8884 O O . TRP B 1 400 ? -4.805 -40.719 -5.488 1 88.88 400 TRP B O 1
ATOM 8894 N N . ALA B 1 401 ? -6.148 -41.094 -3.744 1 87.94 401 ALA B N 1
ATOM 8895 C CA . ALA B 1 401 ? -7.402 -41.25 -4.477 1 87.94 401 ALA B CA 1
ATOM 8896 C C . ALA B 1 401 ? -8.602 -40.938 -3.584 1 87.94 401 ALA B C 1
ATOM 8898 O O . ALA B 1 401 ? -8.477 -40.906 -2.357 1 87.94 401 ALA B O 1
ATOM 8899 N N . ILE B 1 402 ? -9.719 -40.656 -4.242 1 90.56 402 ILE B N 1
ATOM 8900 C CA . ILE B 1 402 ? -10.938 -40.344 -3.502 1 90.56 402 ILE B CA 1
ATOM 8901 C C . ILE B 1 402 ? -12.086 -41.219 -4.047 1 90.56 402 ILE B C 1
ATOM 8903 O O . ILE B 1 402 ? -12.055 -41.625 -5.203 1 90.56 402 ILE B O 1
ATOM 8907 N N . ALA B 1 403 ? -13.07 -41.406 -3.203 1 87.75 403 ALA B N 1
ATOM 8908 C CA . ALA B 1 403 ? -14.281 -42.125 -3.559 1 87.75 403 ALA B CA 1
ATOM 8909 C C . ALA B 1 403 ? -15.492 -41.594 -2.791 1 87.75 403 ALA B C 1
ATOM 8911 O O . ALA B 1 403 ? -15.336 -40.938 -1.76 1 87.75 403 ALA B O 1
ATOM 8912 N N . LEU B 1 404 ? -16.641 -41.812 -3.334 1 89 404 LEU B N 1
ATOM 8913 C CA . LEU B 1 404 ? -17.906 -41.406 -2.721 1 89 404 LEU B CA 1
ATOM 8914 C C . LEU B 1 404 ? -18.828 -42.594 -2.551 1 89 404 LEU B C 1
ATOM 8916 O O . LEU B 1 404 ? -18.875 -43.5 -3.408 1 89 404 LEU B O 1
ATOM 8920 N N . ASP B 1 405 ? -19.688 -42.625 -1.533 1 85.94 405 ASP B N 1
ATOM 8921 C CA . ASP B 1 405 ? -20.484 -43.812 -1.241 1 85.94 405 ASP B CA 1
ATOM 8922 C C . ASP B 1 405 ? -21.938 -43.625 -1.662 1 85.94 405 ASP B C 1
ATOM 8924 O O . ASP B 1 405 ? -22.734 -44.562 -1.674 1 85.94 405 ASP B O 1
ATOM 8928 N N . ARG B 1 406 ? -22.281 -42.406 -1.964 1 83.25 406 ARG B N 1
ATOM 8929 C CA . ARG B 1 406 ? -23.688 -42.156 -2.277 1 83.25 406 ARG B CA 1
ATOM 8930 C C . ARG B 1 406 ? -23.844 -41.062 -3.328 1 83.25 406 ARG B C 1
ATOM 8932 O O . ARG B 1 406 ? -23.141 -40.031 -3.275 1 83.25 406 ARG B O 1
ATOM 8939 N N . PHE B 1 407 ? -24.703 -41.375 -4.344 1 83.25 407 PHE B N 1
ATOM 8940 C CA . PHE B 1 407 ? -25.078 -40.406 -5.359 1 83.25 407 PHE B CA 1
ATOM 8941 C C . PHE B 1 407 ? -26.578 -40.156 -5.34 1 83.25 407 PHE B C 1
ATOM 8943 O O . PHE B 1 407 ? -27.328 -40.844 -4.652 1 83.25 407 PHE B O 1
ATOM 8950 N N . VAL B 1 408 ? -26.922 -39.031 -5.84 1 76.38 408 VAL B N 1
ATOM 8951 C CA . VAL B 1 408 ? -28.344 -38.75 -5.938 1 76.38 408 VAL B CA 1
ATOM 8952 C C . VAL B 1 408 ? -29.031 -39.781 -6.828 1 76.38 408 VAL B C 1
ATOM 8954 O O . VAL B 1 408 ? -28.375 -40.406 -7.668 1 76.38 408 VAL B O 1
ATOM 8957 N N . ASP B 1 409 ? -30.328 -40.188 -6.645 1 62.16 409 ASP B N 1
ATOM 8958 C CA . ASP B 1 409 ? -31.125 -41.188 -7.309 1 62.16 409 ASP B CA 1
ATOM 8959 C C . ASP B 1 409 ? -30.812 -41.25 -8.805 1 62.16 409 ASP B C 1
ATOM 8961 O O . ASP B 1 409 ? -30.484 -40.25 -9.414 1 62.16 409 ASP B O 1
ATOM 8965 N N . PRO B 1 410 ? -30.453 -42.562 -9.203 1 53.22 410 PRO B N 1
ATOM 8966 C CA . PRO B 1 410 ? -30.016 -42.969 -10.555 1 53.22 410 PRO B CA 1
ATOM 8967 C C . PRO B 1 410 ? -30.797 -42.25 -11.648 1 53.22 410 PRO B C 1
ATOM 8969 O O . PRO B 1 410 ? -30.328 -42.156 -12.781 1 53.22 410 PRO B O 1
ATOM 8972 N N . PHE B 1 411 ? -32.031 -41.969 -11.312 1 49.72 411 PHE B N 1
ATOM 8973 C CA . PHE B 1 411 ? -32.719 -41.219 -12.375 1 49.72 411 PHE B CA 1
ATOM 8974 C C . PHE B 1 411 ? -31.844 -40.094 -12.906 1 49.72 411 PHE B C 1
ATOM 8976 O O . PHE B 1 411 ? -31.891 -39.781 -14.102 1 49.72 411 PHE B O 1
ATOM 8983 N N . TRP B 1 412 ? -31 -39.688 -12.078 1 46.88 412 TRP B N 1
ATOM 8984 C CA . TRP B 1 412 ? -30.219 -38.5 -12.391 1 46.88 412 TRP B CA 1
ATOM 8985 C C . TRP B 1 412 ? -28.828 -38.906 -12.875 1 46.88 412 TRP B C 1
ATOM 8987 O O . TRP B 1 412 ? -28.062 -38.031 -13.328 1 46.88 412 TRP B O 1
ATOM 8997 N N . ALA B 1 413 ? -28.562 -40.156 -12.664 1 47.47 413 ALA B N 1
ATOM 8998 C CA . ALA B 1 413 ? -27.234 -40.656 -13.031 1 47.47 413 ALA B CA 1
ATOM 8999 C C . ALA B 1 413 ? -27.188 -41.062 -14.5 1 47.47 413 ALA B C 1
ATOM 9001 O O . ALA B 1 413 ? -26.109 -41.156 -15.102 1 47.47 413 ALA B O 1
ATOM 9002 N N . ASP B 1 414 ? -28.281 -41.719 -15.078 1 42.53 414 ASP B N 1
ATOM 9003 C CA . ASP B 1 414 ? -28.266 -42.312 -16.422 1 42.53 414 ASP B CA 1
ATOM 9004 C C . ASP B 1 414 ? -28.453 -41.219 -17.484 1 42.53 414 ASP B C 1
ATOM 9006 O O . ASP B 1 414 ? -29.484 -40.562 -17.516 1 42.53 414 ASP B O 1
ATOM 9010 N N . GLN B 1 415 ? -27.484 -40.969 -18.172 1 46.03 415 GLN B N 1
ATOM 9011 C CA . GLN B 1 415 ? -27.531 -39.969 -19.25 1 46.03 415 GLN B CA 1
ATOM 9012 C C . GLN B 1 415 ? -28.734 -40.188 -20.156 1 46.03 415 GLN B C 1
ATOM 9014 O O . GLN B 1 415 ? -29.344 -39.25 -20.625 1 46.03 415 GLN B O 1
ATOM 9019 N N . GLU B 1 416 ? -29.047 -41.469 -20.469 1 44.66 416 GLU B N 1
ATOM 9020 C CA . GLU B 1 416 ? -30.156 -41.781 -21.375 1 44.66 416 GLU B CA 1
ATOM 9021 C C . GLU B 1 416 ? -31.5 -41.438 -20.75 1 44.66 416 GLU B C 1
ATOM 9023 O O . GLU B 1 416 ? -32.375 -40.875 -21.422 1 44.66 416 GLU B O 1
ATOM 9028 N N . VAL B 1 417 ? -31.656 -41.812 -19.609 1 45.88 417 VAL B N 1
ATOM 9029 C CA . VAL B 1 417 ? -32.906 -41.5 -18.922 1 45.88 417 VAL B CA 1
ATOM 9030 C C . VAL B 1 417 ? -33 -39.969 -18.672 1 45.88 417 VAL B C 1
ATOM 9032 O O . VAL B 1 417 ? -34.062 -39.375 -18.844 1 45.88 417 VAL B O 1
ATOM 9035 N N . GLN B 1 418 ? -31.922 -39.344 -18.375 1 46.22 418 GLN B N 1
ATOM 9036 C CA . GLN B 1 418 ? -31.859 -37.875 -18.328 1 46.22 418 GLN B CA 1
ATOM 9037 C C . GLN B 1 418 ? -32.219 -37.25 -19.672 1 46.22 418 GLN B C 1
ATOM 9039 O O . GLN B 1 418 ? -32.969 -36.281 -19.734 1 46.22 418 GLN B O 1
ATOM 9044 N N . ASN B 1 419 ? -31.656 -37.844 -20.641 1 46.56 419 ASN B N 1
ATOM 9045 C CA . ASN B 1 419 ? -32 -37.406 -21.984 1 46.56 419 ASN B CA 1
ATOM 9046 C C . ASN B 1 419 ? -33.5 -37.625 -22.281 1 46.56 419 ASN B C 1
ATOM 9048 O O . ASN B 1 419 ? -34.156 -36.75 -22.859 1 46.56 419 ASN B O 1
ATOM 9052 N N . ALA B 1 420 ? -34 -38.812 -21.984 1 46.94 420 ALA B N 1
ATOM 9053 C CA . ALA B 1 420 ? -35.375 -39.094 -22.281 1 46.94 420 ALA B CA 1
ATOM 9054 C C . ALA B 1 420 ? -36.312 -38.188 -21.453 1 46.94 420 ALA B C 1
ATOM 9056 O O . ALA B 1 420 ? -37.312 -37.688 -21.969 1 46.94 420 ALA B O 1
ATOM 9057 N N . ARG B 1 421 ? -36.219 -38.062 -20.297 1 43.09 421 ARG B N 1
ATOM 9058 C CA . ARG B 1 421 ? -37.062 -37.219 -19.469 1 43.09 421 ARG B CA 1
ATOM 9059 C C . ARG B 1 421 ? -36.875 -35.75 -19.781 1 43.09 421 ARG B C 1
ATOM 9061 O O . ARG B 1 421 ? -37.812 -34.938 -19.75 1 43.09 421 ARG B O 1
ATOM 9068 N N . LEU B 1 422 ? -35.656 -35.375 -19.875 1 43.22 422 LEU B N 1
ATOM 9069 C CA . LEU B 1 422 ? -35.406 -34 -20.344 1 43.22 422 LEU B CA 1
ATOM 9070 C C . LEU B 1 422 ? -36.125 -33.75 -21.656 1 43.22 422 LEU B C 1
ATOM 9072 O O . LEU B 1 422 ? -36.688 -32.656 -21.875 1 43.22 422 LEU B O 1
ATOM 9076 N N . VAL B 1 423 ? -36.062 -34.719 -22.5 1 45 423 VAL B N 1
ATOM 9077 C CA . VAL B 1 423 ? -36.906 -34.594 -23.703 1 45 423 VAL B CA 1
ATOM 9078 C C . VAL B 1 423 ? -38.375 -34.469 -23.312 1 45 423 VAL B C 1
ATOM 9080 O O . VAL B 1 423 ? -39.125 -33.656 -23.875 1 45 423 VAL B O 1
ATOM 9083 N N . GLU B 1 424 ? -38.906 -35.375 -22.578 1 42.97 424 GLU B N 1
ATOM 9084 C CA . GLU B 1 424 ? -40.344 -35.344 -22.203 1 42.97 424 GLU B CA 1
ATOM 9085 C C . GLU B 1 424 ? -40.656 -34.094 -21.422 1 42.97 424 GLU B C 1
ATOM 9087 O O . GLU B 1 424 ? -41.688 -33.469 -21.656 1 42.97 424 GLU B O 1
ATOM 9092 N N . LYS B 1 425 ? -40.062 -33.906 -20.312 1 39.03 425 LYS B N 1
ATOM 9093 C CA . LYS B 1 425 ? -40.406 -32.75 -19.516 1 39.03 425 LYS B CA 1
ATOM 9094 C C . LYS B 1 425 ? -40.188 -31.438 -20.281 1 39.03 425 LYS B C 1
ATOM 9096 O O . LYS B 1 425 ? -40.938 -30.469 -20.125 1 39.03 425 LYS B O 1
ATOM 9101 N N . LEU B 1 426 ? -38.906 -31.266 -20.828 1 38.94 426 LEU B N 1
ATOM 9102 C CA . LEU B 1 426 ? -38.688 -29.969 -21.453 1 38.94 426 LEU B CA 1
ATOM 9103 C C . LEU B 1 426 ? -39.406 -29.891 -22.797 1 38.94 426 LEU B C 1
ATOM 9105 O O . LEU B 1 426 ? -39.312 -28.859 -23.484 1 38.94 426 LEU B O 1
ATOM 9109 N N . ASN B 1 427 ? -40.188 -30.781 -23.094 1 39.88 427 ASN B N 1
ATOM 9110 C CA . ASN B 1 427 ? -40.875 -30.594 -24.359 1 39.88 427 ASN B CA 1
ATOM 9111 C C . ASN B 1 427 ? -40.219 -29.516 -25.219 1 39.88 427 ASN B C 1
ATOM 9113 O O . ASN B 1 427 ? -40.875 -28.859 -26.031 1 39.88 427 ASN B O 1
ATOM 9117 N N . THR B 1 428 ? -39.469 -28.469 -24.719 1 39.31 428 THR B N 1
ATOM 9118 C CA . THR B 1 428 ? -38.812 -27.438 -25.531 1 39.31 428 THR B CA 1
ATOM 9119 C C . THR B 1 428 ? -37.469 -27.938 -26.078 1 39.31 428 THR B C 1
ATOM 9121 O O . THR B 1 428 ? -36.875 -28.844 -25.516 1 39.31 428 THR B O 1
ATOM 9124 N N . THR B 1 429 ? -37.125 -27.766 -27.422 1 38.62 429 THR B N 1
ATOM 9125 C CA . THR B 1 429 ? -35.938 -28.031 -28.25 1 38.62 429 THR B CA 1
ATOM 9126 C C . THR B 1 429 ? -34.656 -27.859 -27.469 1 38.62 429 THR B C 1
ATOM 9128 O O . THR B 1 429 ? -33.625 -28.375 -27.844 1 38.62 429 THR B O 1
ATOM 9131 N N . ASP B 1 430 ? -34.312 -26.75 -26.703 1 37.59 430 ASP B N 1
ATOM 9132 C CA . ASP B 1 430 ? -32.969 -26.438 -26.219 1 37.59 430 ASP B CA 1
ATOM 9133 C C . ASP B 1 430 ? -32.656 -27.219 -24.953 1 37.59 430 ASP B C 1
ATOM 9135 O O . ASP B 1 430 ? -32.625 -26.656 -23.859 1 37.59 430 ASP B O 1
ATOM 9139 N N . VAL B 1 431 ? -32.906 -28.359 -24.703 1 40.31 431 VAL B N 1
ATOM 9140 C CA . VAL B 1 431 ? -32.719 -29.391 -23.703 1 40.31 431 VAL B CA 1
ATOM 9141 C C . VAL B 1 431 ? -31.297 -29.375 -23.172 1 40.31 431 VAL B C 1
ATOM 9143 O O . VAL B 1 431 ? -31.062 -29.641 -21.984 1 40.31 431 VAL B O 1
ATOM 9146 N N . ARG B 1 432 ? -30.375 -29.391 -23.844 1 43.34 432 ARG B N 1
ATOM 9147 C CA . ARG B 1 432 ? -28.938 -29.328 -23.578 1 43.34 432 ARG B CA 1
ATOM 9148 C C . ARG B 1 432 ? -28.609 -28.203 -22.594 1 43.34 432 ARG B C 1
ATOM 9150 O O . ARG B 1 432 ? -27.641 -28.297 -21.828 1 43.34 432 ARG B O 1
ATOM 9157 N N . ALA B 1 433 ? -29.359 -27.156 -22.688 1 42.16 433 ALA B N 1
ATOM 9158 C CA . ALA B 1 433 ? -29.094 -26.031 -21.781 1 42.16 433 ALA B CA 1
ATOM 9159 C C . ALA B 1 433 ? -29.469 -26.375 -20.344 1 42.16 433 ALA B C 1
ATOM 9161 O O . ALA B 1 433 ? -28.812 -25.922 -19.406 1 42.16 433 ALA B O 1
ATOM 9162 N N . ASP B 1 434 ? -30.547 -27.203 -20.109 1 42.72 434 ASP B N 1
ATOM 9163 C CA . ASP B 1 434 ? -31.109 -27.453 -18.781 1 42.72 434 ASP B CA 1
ATOM 9164 C C . ASP B 1 434 ? -30.297 -28.516 -18.031 1 42.72 434 ASP B C 1
ATOM 9166 O O . ASP B 1 434 ? -30.156 -28.438 -16.812 1 42.72 434 ASP B O 1
ATOM 9170 N N . ILE B 1 435 ? -30.062 -29.641 -18.625 1 46.44 435 ILE B N 1
ATOM 9171 C CA . ILE B 1 435 ? -29.234 -30.672 -18.031 1 46.44 435 ILE B CA 1
ATOM 9172 C C . ILE B 1 435 ? -27.969 -30.062 -17.469 1 46.44 435 ILE B C 1
ATOM 9174 O O . ILE B 1 435 ? -27.406 -30.562 -16.5 1 46.44 435 ILE B O 1
ATOM 9178 N N . ARG B 1 436 ? -27.625 -28.969 -17.969 1 48.97 436 ARG B N 1
ATOM 9179 C CA . ARG B 1 436 ? -26.406 -28.219 -17.719 1 48.97 436 ARG B CA 1
ATOM 9180 C C . ARG B 1 436 ? -26.469 -27.516 -16.359 1 48.97 436 ARG B C 1
ATOM 9182 O O . ARG B 1 436 ? -25.516 -26.828 -15.977 1 48.97 436 ARG B O 1
ATOM 9189 N N . ASP B 1 437 ? -27.75 -27.766 -15.656 1 54.28 437 ASP B N 1
ATOM 9190 C CA . ASP B 1 437 ? -27.891 -26.734 -14.617 1 54.28 437 ASP B CA 1
ATOM 9191 C C . ASP B 1 437 ? -27.234 -27.188 -13.312 1 54.28 437 ASP B C 1
ATOM 9193 O O . ASP B 1 437 ? -27.109 -26.406 -12.375 1 54.28 437 ASP B O 1
ATOM 9197 N N . GLY B 1 438 ? -26.641 -28.422 -13.109 1 65.19 438 GLY B N 1
ATOM 9198 C CA . GLY B 1 438 ? -25.953 -28.75 -11.875 1 65.19 438 GLY B CA 1
ATOM 9199 C C . GLY B 1 438 ? -26.891 -28.844 -10.68 1 65.19 438 GLY B C 1
ATOM 9200 O O . GLY B 1 438 ? -27.906 -29.547 -10.727 1 65.19 438 GLY B O 1
ATOM 9201 N N . LEU B 1 439 ? -26.75 -28.25 -9.625 1 77.31 439 LEU B N 1
ATOM 9202 C CA . LEU B 1 439 ? -27.453 -28.281 -8.352 1 77.31 439 LEU B CA 1
ATOM 9203 C C . LEU B 1 439 ? -28.766 -27.516 -8.445 1 77.31 439 LEU B C 1
ATOM 9205 O O . LEU B 1 439 ? -29.672 -27.719 -7.625 1 77.31 439 LEU B O 1
ATOM 9209 N N . ARG B 1 440 ? -28.938 -26.719 -9.438 1 76.44 440 ARG B N 1
ATOM 9210 C CA . ARG B 1 440 ? -30.125 -25.891 -9.586 1 76.44 440 ARG B CA 1
ATOM 9211 C C . ARG B 1 440 ? -31.359 -26.75 -9.883 1 76.44 440 ARG B C 1
ATOM 9213 O O . ARG B 1 440 ? -32.5 -26.344 -9.594 1 76.44 440 ARG B O 1
ATOM 9220 N N . LEU B 1 441 ? -31.156 -27.859 -10.406 1 74.44 441 LEU B N 1
ATOM 9221 C CA . LEU B 1 441 ? -32.25 -28.781 -10.734 1 74.44 441 LEU B CA 1
ATOM 9222 C C . LEU B 1 441 ? -32.969 -29.234 -9.469 1 74.44 441 LEU B C 1
ATOM 9224 O O . LEU B 1 441 ? -34.156 -29.578 -9.523 1 74.44 441 LEU B O 1
ATOM 9228 N N . PHE B 1 442 ? -32.281 -29.172 -8.375 1 79.31 442 PHE B N 1
ATOM 9229 C CA . PHE B 1 442 ? -32.812 -29.766 -7.156 1 79.31 442 PHE B CA 1
ATOM 9230 C C . PHE B 1 442 ? -33.469 -28.703 -6.27 1 79.31 442 PHE B C 1
ATOM 9232 O O . PHE B 1 442 ? -34 -29.031 -5.211 1 79.31 442 PHE B O 1
ATOM 9239 N N . VAL B 1 443 ? -33.375 -27.484 -6.656 1 79.25 443 VAL B N 1
ATOM 9240 C CA . VAL B 1 443 ? -33.906 -26.406 -5.82 1 79.25 443 VAL B CA 1
ATOM 9241 C C . VAL B 1 443 ? -35.406 -26.594 -5.625 1 79.25 443 VAL B C 1
ATOM 9243 O O . VAL B 1 443 ? -35.906 -26.422 -4.516 1 79.25 443 VAL B O 1
ATOM 9246 N N . ASN B 1 444 ? -36.125 -26.969 -6.668 1 73.81 444 ASN B N 1
ATOM 9247 C CA . ASN B 1 444 ? -37.594 -27.062 -6.578 1 73.81 444 ASN B CA 1
ATOM 9248 C C . ASN B 1 444 ? -38.062 -28.516 -6.602 1 73.81 444 ASN B C 1
ATOM 9250 O O . ASN B 1 444 ? -39.25 -28.797 -6.719 1 73.81 444 ASN B O 1
ATOM 9254 N N . GLU B 1 445 ? -37.125 -29.391 -6.578 1 70.75 445 GLU B N 1
ATOM 9255 C CA . GLU B 1 445 ? -37.531 -30.797 -6.652 1 70.75 445 GLU B CA 1
ATOM 9256 C C . GLU B 1 445 ? -37.938 -31.328 -5.277 1 70.75 445 GLU B C 1
ATOM 9258 O O . GLU B 1 445 ? -37.25 -31.078 -4.285 1 70.75 445 GLU B O 1
ATOM 9263 N N . THR B 1 446 ? -39.188 -31.766 -5.293 1 66 446 THR B N 1
ATOM 9264 C CA . THR B 1 446 ? -39.688 -32.344 -4.059 1 66 446 THR B CA 1
ATOM 9265 C C . THR B 1 446 ? -39.625 -33.875 -4.117 1 66 446 THR B C 1
ATOM 9267 O O . THR B 1 446 ? -39.688 -34.469 -5.203 1 66 446 THR B O 1
ATOM 9270 N N . GLY B 1 447 ? -39.312 -34.656 -3.07 1 62.5 447 GLY B N 1
ATOM 9271 C CA . GLY B 1 447 ? -39.344 -36.094 -2.99 1 62.5 447 GLY B CA 1
ATOM 9272 C C . GLY B 1 447 ? -38 -36.75 -3.295 1 62.5 447 GLY B C 1
ATOM 9273 O O . GLY B 1 447 ? -37.938 -37.906 -3.695 1 62.5 447 GLY B O 1
ATOM 9274 N N . ILE B 1 448 ? -36.969 -35.938 -3.461 1 65.75 448 ILE B N 1
ATOM 9275 C CA . ILE B 1 448 ? -35.656 -36.531 -3.709 1 65.75 448 ILE B CA 1
ATOM 9276 C C . ILE B 1 448 ? -35.094 -37.125 -2.416 1 65.75 448 ILE B C 1
ATOM 9278 O O . ILE B 1 448 ? -35.156 -36.469 -1.359 1 65.75 448 ILE B O 1
ATOM 9282 N N . GLU B 1 449 ? -34.875 -38.438 -2.453 1 64.25 449 GLU B N 1
ATOM 9283 C CA . GLU B 1 449 ? -34.156 -39.031 -1.317 1 64.25 449 GLU B CA 1
ATOM 9284 C C . GLU B 1 449 ? -32.75 -38.469 -1.228 1 64.25 449 GLU B C 1
ATOM 9286 O O . GLU B 1 449 ? -31.906 -38.781 -2.064 1 64.25 449 GLU B O 1
ATOM 9291 N N . ALA B 1 450 ? -32.594 -37.406 -0.406 1 69.06 450 ALA B N 1
ATOM 9292 C CA . ALA B 1 450 ? -31.328 -36.75 -0.248 1 69.06 450 ALA B CA 1
ATOM 9293 C C . ALA B 1 450 ? -30.609 -37.188 1.021 1 69.06 450 ALA B C 1
ATOM 9295 O O . ALA B 1 450 ? -31.109 -37 2.131 1 69.06 450 ALA B O 1
ATOM 9296 N N . GLY B 1 451 ? -29.719 -38.281 0.967 1 74.75 451 GLY B N 1
ATOM 9297 C CA . GLY B 1 451 ? -28.906 -38.656 2.117 1 74.75 451 GLY B CA 1
ATOM 9298 C C . GLY B 1 451 ? -27.516 -38.094 2.07 1 74.75 451 GLY B C 1
ATOM 9299 O O . GLY B 1 451 ? -27.031 -37.688 1.006 1 74.75 451 GLY B O 1
ATOM 9300 N N . GLU B 1 452 ? -26.953 -37.969 3.25 1 82.69 452 GLU B N 1
ATOM 9301 C CA . GLU B 1 452 ? -25.594 -37.469 3.348 1 82.69 452 GLU B CA 1
ATOM 9302 C C . GLU B 1 452 ? -24.594 -38.438 2.744 1 82.69 452 GLU B C 1
ATOM 9304 O O . GLU B 1 452 ? -24.688 -39.625 2.943 1 82.69 452 GLU B O 1
ATOM 9309 N N . ALA B 1 453 ? -23.812 -37.906 1.873 1 90.44 453 ALA B N 1
ATOM 9310 C CA . ALA B 1 453 ? -22.75 -38.719 1.268 1 90.44 453 ALA B CA 1
ATOM 9311 C C . ALA B 1 453 ? -21.453 -38.594 2.068 1 90.44 453 ALA B C 1
ATOM 9313 O O . ALA B 1 453 ? -21.266 -37.656 2.844 1 90.44 453 ALA B O 1
ATOM 9314 N N . ASN B 1 454 ? -20.656 -39.688 1.987 1 91.25 454 ASN B N 1
ATOM 9315 C CA . ASN B 1 454 ? -19.328 -39.688 2.582 1 91.25 454 ASN B CA 1
ATOM 9316 C C . ASN B 1 454 ? -18.234 -39.781 1.517 1 91.25 454 ASN B C 1
ATOM 9318 O O . ASN B 1 454 ? -18.375 -40.5 0.536 1 91.25 454 ASN B O 1
ATOM 9322 N N . LEU B 1 455 ? -17.266 -38.969 1.732 1 94.19 455 LEU B N 1
ATOM 9323 C CA . LEU B 1 455 ? -16.094 -39 0.853 1 94.19 455 LEU B CA 1
ATOM 9324 C C . LEU B 1 455 ? -14.945 -39.75 1.499 1 94.19 455 LEU B C 1
ATOM 9326 O O . LEU B 1 455 ? -14.609 -39.531 2.662 1 94.19 455 LEU B O 1
ATOM 9330 N N . LEU B 1 456 ? -14.398 -40.656 0.817 1 90.88 456 LEU B N 1
ATOM 9331 C CA . LEU B 1 456 ? -13.25 -41.438 1.269 1 90.88 456 LEU B CA 1
ATOM 9332 C C . LEU B 1 456 ? -11.961 -40.906 0.627 1 90.88 456 LEU B C 1
ATOM 9334 O O . LEU B 1 456 ? -11.898 -40.75 -0.593 1 90.88 456 LEU B O 1
ATOM 9338 N N . LEU B 1 457 ? -11.008 -40.594 1.411 1 92 457 LEU B N 1
ATOM 9339 C CA . LEU B 1 457 ? -9.656 -40.281 0.97 1 92 457 LEU B CA 1
ATOM 9340 C C . LEU B 1 457 ? -8.672 -41.344 1.375 1 92 457 LEU B C 1
ATOM 9342 O O . LEU B 1 457 ? -8.633 -41.75 2.539 1 92 457 LEU B O 1
ATOM 9346 N N . GLN B 1 458 ? -7.914 -41.812 0.426 1 89.19 458 GLN B N 1
ATOM 9347 C CA . GLN B 1 458 ? -6.82 -42.75 0.717 1 89.19 458 GLN B CA 1
ATOM 9348 C C . GLN B 1 458 ? -5.492 -42.188 0.195 1 89.19 458 GLN B C 1
ATOM 9350 O O . GLN B 1 458 ? -5.395 -41.781 -0.963 1 89.19 458 GLN B O 1
ATOM 9355 N N . ILE B 1 459 ? -4.531 -42.156 1.047 1 89.56 459 ILE B N 1
ATOM 9356 C CA . ILE B 1 459 ? -3.172 -41.781 0.693 1 89.56 459 ILE B CA 1
ATOM 9357 C C . ILE B 1 459 ? -2.213 -42.938 0.936 1 89.56 459 ILE B C 1
ATOM 9359 O O . ILE B 1 459 ? -2.188 -43.5 2.025 1 89.56 459 ILE B O 1
ATOM 9363 N N . ILE B 1 460 ? -1.487 -43.312 -0.086 1 85.56 460 ILE B N 1
ATOM 9364 C CA . ILE B 1 460 ? -0.458 -44.344 0.004 1 85.56 460 ILE B CA 1
ATOM 9365 C C . ILE B 1 460 ? 0.847 -43.812 -0.594 1 85.56 460 ILE B C 1
ATOM 9367 O O . ILE B 1 460 ? 0.97 -43.688 -1.814 1 85.56 460 ILE B O 1
ATOM 9371 N N . ILE B 1 461 ? 1.787 -43.438 0.235 1 84.12 461 ILE B N 1
ATOM 9372 C CA . ILE B 1 461 ? 3.113 -43.031 -0.206 1 84.12 461 ILE B CA 1
ATOM 9373 C C . ILE B 1 461 ? 4.117 -44.156 0.039 1 84.12 461 ILE B C 1
ATOM 9375 O O . ILE B 1 461 ? 4.391 -44.5 1.188 1 84.12 461 ILE B O 1
ATOM 9379 N N . PRO B 1 462 ? 4.586 -44.625 -1.053 1 77.38 462 PRO B N 1
ATOM 9380 C CA . PRO B 1 462 ? 5.535 -45.75 -0.889 1 77.38 462 PRO B CA 1
ATOM 9381 C C . PRO B 1 462 ? 6.914 -45.281 -0.428 1 77.38 462 PRO B C 1
ATOM 9383 O O . PRO B 1 462 ? 7.242 -44.094 -0.557 1 77.38 462 PRO B O 1
ATOM 9386 N N . SER B 1 463 ? 7.578 -46.219 0.238 1 73.81 463 SER B N 1
ATOM 9387 C CA . SER B 1 463 ? 8.969 -45.938 0.579 1 73.81 463 SER B CA 1
ATOM 9388 C C . SER B 1 463 ? 9.859 -45.969 -0.659 1 73.81 463 SER B C 1
ATOM 9390 O O . SER B 1 463 ? 9.898 -46.969 -1.372 1 73.81 463 SER B O 1
ATOM 9392 N N . ILE B 1 464 ? 10.211 -44.844 -1.16 1 63.03 464 ILE B N 1
ATOM 9393 C CA . ILE B 1 464 ? 11.078 -44.781 -2.338 1 63.03 464 ILE B CA 1
ATOM 9394 C C . ILE B 1 464 ? 12.539 -44.844 -1.909 1 63.03 464 ILE B C 1
ATOM 9396 O O . ILE B 1 464 ? 12.984 -44 -1.105 1 63.03 464 ILE B O 1
ATOM 9400 N N . LYS B 1 465 ? 13.258 -45.938 -2.191 1 57.34 465 LYS B N 1
ATOM 9401 C CA . LYS B 1 465 ? 14.703 -46 -2.006 1 57.34 465 LYS B CA 1
ATOM 9402 C C . LYS B 1 465 ? 15.438 -45.156 -3.045 1 57.34 465 LYS B C 1
ATOM 9404 O O . LYS B 1 465 ? 14.977 -45.031 -4.18 1 57.34 465 LYS B O 1
ATOM 9409 N N . PRO B 1 466 ? 16.484 -44.594 -2.76 1 52.09 466 PRO B N 1
ATOM 9410 C CA . PRO B 1 466 ? 17.281 -44.531 -1.532 1 52.09 466 PRO B CA 1
ATOM 9411 C C . PRO B 1 466 ? 16.844 -43.375 -0.623 1 52.09 466 PRO B C 1
ATOM 9413 O O . PRO B 1 466 ? 17.438 -43.156 0.438 1 52.09 466 PRO B O 1
ATOM 9416 N N . THR B 1 467 ? 15.859 -42.531 -1.122 1 55.38 467 THR B N 1
ATOM 9417 C CA . THR B 1 467 ? 15.594 -41.312 -0.346 1 55.38 467 THR B CA 1
ATOM 9418 C C . THR B 1 467 ? 14.875 -41.656 0.953 1 55.38 467 THR B C 1
ATOM 9420 O O . THR B 1 467 ? 14.75 -40.812 1.842 1 55.38 467 THR B O 1
ATOM 9423 N N . ARG B 1 468 ? 14.844 -42.938 1.266 1 54.53 468 ARG B N 1
ATOM 9424 C CA . ARG B 1 468 ? 14.234 -43.438 2.49 1 54.53 468 ARG B CA 1
ATOM 9425 C C . ARG B 1 468 ? 13 -42.625 2.865 1 54.53 468 ARG B C 1
ATOM 9427 O O . ARG B 1 468 ? 12.891 -42.156 3.994 1 54.53 468 ARG B O 1
ATOM 9434 N N . THR B 1 469 ? 12.125 -42.219 1.898 1 60.97 469 THR B N 1
ATOM 9435 C CA . THR B 1 469 ? 10.891 -41.531 2.242 1 60.97 469 THR B CA 1
ATOM 9436 C C . THR B 1 469 ? 10.008 -42.406 3.125 1 60.97 469 THR B C 1
ATOM 9438 O O . THR B 1 469 ? 9.852 -43.594 2.857 1 60.97 469 THR B O 1
ATOM 9441 N N . PRO B 1 470 ? 9.695 -41.844 4.285 1 66 470 PRO B N 1
ATOM 9442 C CA . PRO B 1 470 ? 8.859 -42.688 5.148 1 66 470 PRO B CA 1
ATOM 9443 C C . PRO B 1 470 ? 7.547 -43.094 4.484 1 66 470 PRO B C 1
ATOM 9445 O O . PRO B 1 470 ? 6.922 -42.281 3.799 1 66 470 PRO B O 1
ATOM 9448 N N . GLU B 1 471 ? 7.301 -44.312 4.512 1 77.44 471 GLU B N 1
ATOM 9449 C CA . GLU B 1 471 ? 6.016 -44.812 4.023 1 77.44 471 GLU B CA 1
ATOM 9450 C C . GLU B 1 471 ? 4.859 -44.219 4.824 1 77.44 471 GLU B C 1
ATOM 9452 O O . GLU B 1 471 ? 4.93 -44.125 6.051 1 77.44 471 GLU B O 1
ATOM 9457 N N . THR B 1 472 ? 3.873 -43.656 4.129 1 85.31 472 THR B N 1
ATOM 9458 C CA . THR B 1 472 ? 2.695 -43.062 4.762 1 85.31 472 THR B CA 1
ATOM 9459 C C . THR B 1 472 ? 1.417 -43.688 4.191 1 85.31 472 THR B C 1
ATOM 9461 O O . THR B 1 472 ? 1.266 -43.781 2.975 1 85.31 472 THR B O 1
ATOM 9464 N N . LYS B 1 473 ? 0.593 -44.25 5.086 1 86.94 473 LYS B N 1
ATOM 9465 C CA . LYS B 1 473 ? -0.731 -44.75 4.73 1 86.94 473 LYS B CA 1
ATOM 9466 C C . LYS B 1 473 ? -1.815 -44.094 5.578 1 86.94 473 LYS B C 1
ATOM 9468 O O . LYS B 1 473 ? -1.802 -44.188 6.809 1 86.94 473 LYS B O 1
ATOM 9473 N N . LEU B 1 474 ? -2.703 -43.406 4.906 1 90.56 474 LEU B N 1
ATOM 9474 C CA . LEU B 1 474 ? -3.744 -42.656 5.605 1 90.56 474 LEU B CA 1
ATOM 9475 C C . LEU B 1 474 ? -5.09 -42.844 4.91 1 90.56 474 LEU B C 1
ATOM 9477 O O . LEU B 1 474 ? -5.164 -42.812 3.68 1 90.56 474 LEU B O 1
ATOM 9481 N N . GLU B 1 475 ? -6.117 -43.062 5.711 1 90.06 475 GLU B N 1
ATOM 9482 C CA . GLU B 1 475 ? -7.496 -43.094 5.234 1 90.06 475 GLU B CA 1
ATOM 9483 C C . GLU B 1 475 ? -8.375 -42.125 6.016 1 90.06 475 GLU B C 1
ATOM 9485 O O . GLU B 1 475 ? -8.273 -42.031 7.242 1 90.06 475 GLU B O 1
ATOM 9490 N N . ALA B 1 476 ? -9.133 -41.375 5.293 1 92.25 476 ALA B N 1
ATOM 9491 C CA . ALA B 1 476 ? -10.055 -40.438 5.926 1 92.25 476 ALA B CA 1
ATOM 9492 C C . ALA B 1 476 ? -11.453 -40.562 5.328 1 92.25 476 ALA B C 1
ATOM 9494 O O . ALA B 1 476 ? -11.609 -40.656 4.109 1 92.25 476 ALA B O 1
ATOM 9495 N N . VAL B 1 477 ? -12.43 -40.656 6.137 1 91.75 477 VAL B N 1
ATOM 9496 C CA . VAL B 1 477 ? -13.836 -40.625 5.73 1 91.75 477 VAL B CA 1
ATOM 9497 C C . VAL B 1 477 ? -14.469 -39.312 6.172 1 91.75 477 VAL B C 1
ATOM 9499 O O . VAL B 1 477 ? -14.484 -39 7.359 1 91.75 477 VAL B O 1
ATOM 9502 N N . CYS B 1 478 ? -14.961 -38.562 5.254 1 95.19 478 CYS B N 1
ATOM 9503 C CA . CYS B 1 478 ? -15.484 -37.25 5.52 1 95.19 478 CYS B CA 1
ATOM 9504 C C . CYS B 1 478 ? -16.953 -37.125 5.105 1 95.19 478 CYS B C 1
ATOM 9506 O O . CYS B 1 478 ? -17.312 -37.531 4 1 95.19 478 CYS B O 1
ATOM 9508 N N . GLY B 1 479 ? -17.781 -36.594 5.996 1 94.19 479 GLY B N 1
ATOM 9509 C CA . GLY B 1 479 ? -19.125 -36.25 5.602 1 94.19 479 GLY B CA 1
ATOM 9510 C C . GLY B 1 479 ? -19.188 -35.062 4.652 1 94.19 479 GLY B C 1
ATOM 9511 O O . GLY B 1 479 ? -18.453 -34.094 4.824 1 94.19 479 GLY B O 1
ATOM 9512 N N . VAL B 1 480 ? -20.047 -35.219 3.588 1 95.88 480 VAL B N 1
ATOM 9513 C CA . VAL B 1 480 ? -20.094 -34.188 2.555 1 95.88 480 VAL B CA 1
ATOM 9514 C C . VAL B 1 480 ? -21.406 -33.406 2.646 1 95.88 480 VAL B C 1
ATOM 9516 O O . VAL B 1 480 ? -22.484 -34 2.641 1 95.88 480 VAL B O 1
ATOM 9519 N N . THR B 1 481 ? -21.312 -32.125 2.758 1 94.44 481 THR B N 1
ATOM 9520 C CA . THR B 1 481 ? -22.484 -31.266 2.705 1 94.44 481 THR B CA 1
ATOM 9521 C C . THR B 1 481 ? -22.219 -30.062 1.814 1 94.44 481 THR B C 1
ATOM 9523 O O . THR B 1 481 ? -21.062 -29.641 1.655 1 94.44 481 THR B O 1
ATOM 9526 N N . GLN B 1 482 ? -23.312 -29.609 1.125 1 94.38 482 GLN B N 1
ATOM 9527 C CA . GLN B 1 482 ? -23.234 -28.375 0.355 1 94.38 482 GLN B CA 1
ATOM 9528 C C . GLN B 1 482 ? -23.625 -27.172 1.205 1 94.38 482 GLN B C 1
ATOM 9530 O O . GLN B 1 482 ? -24.734 -27.125 1.737 1 94.38 482 GLN B O 1
ATOM 9535 N N . ARG B 1 483 ? -22.703 -26.266 1.378 1 95.56 483 ARG B N 1
ATOM 9536 C CA . ARG B 1 483 ? -23 -25.062 2.168 1 95.56 483 ARG B CA 1
ATOM 9537 C C . ARG B 1 483 ? -23.266 -23.859 1.27 1 95.56 483 ARG B C 1
ATOM 9539 O O . ARG B 1 483 ? -22.531 -23.625 0.31 1 95.56 483 ARG B O 1
ATOM 9546 N N . TYR B 1 484 ? -24.375 -23.219 1.547 1 95.38 484 TYR B N 1
ATOM 9547 C CA . TYR B 1 484 ? -24.75 -21.984 0.848 1 95.38 484 TYR B CA 1
ATOM 9548 C C . TYR B 1 484 ? -24.547 -20.766 1.74 1 95.38 484 TYR B C 1
ATOM 9550 O O . TYR B 1 484 ? -25.078 -20.719 2.854 1 95.38 484 TYR B O 1
ATOM 9558 N N . VAL B 1 485 ? -23.781 -19.812 1.234 1 96.81 485 VAL B N 1
ATOM 9559 C CA . VAL B 1 485 ? -23.359 -18.703 2.1 1 96.81 485 VAL B CA 1
ATOM 9560 C C . VAL B 1 485 ? -23.609 -17.375 1.395 1 96.81 485 VAL B C 1
ATOM 9562 O O . VAL B 1 485 ? -23.438 -17.266 0.176 1 96.81 485 VAL B O 1
ATOM 9565 N N . GLU B 1 486 ? -24.094 -16.469 2.131 1 96.75 486 GLU B N 1
ATOM 9566 C CA . GLU B 1 486 ? -24.109 -15.07 1.723 1 96.75 486 GLU B CA 1
ATOM 9567 C C . GLU B 1 486 ? -22.984 -14.281 2.383 1 96.75 486 GLU B C 1
ATOM 9569 O O . GLU B 1 486 ? -22.875 -14.25 3.611 1 96.75 486 GLU B O 1
ATOM 9574 N N . SER B 1 487 ? -22.125 -13.68 1.594 1 96.62 487 SER B N 1
ATOM 9575 C CA . SER B 1 487 ? -20.969 -12.961 2.104 1 96.62 487 SER B CA 1
ATOM 9576 C C . SER B 1 487 ? -21.031 -11.477 1.764 1 96.62 487 SER B C 1
ATOM 9578 O O . SER B 1 487 ? -21.297 -11.109 0.618 1 96.62 487 SER B O 1
ATOM 9580 N N . ARG B 1 488 ? -20.844 -10.688 2.781 1 95.19 488 ARG B N 1
ATOM 9581 C CA . ARG B 1 488 ? -20.719 -9.25 2.553 1 95.19 488 ARG B CA 1
ATOM 9582 C C . ARG B 1 488 ? -19.281 -8.875 2.217 1 95.19 488 ARG B C 1
ATOM 9584 O O . ARG B 1 488 ? -18.375 -9.109 3.02 1 95.19 488 ARG B O 1
ATOM 9591 N N . VAL B 1 489 ? -19.062 -8.305 1.087 1 94 489 VAL B N 1
ATOM 9592 C CA . VAL B 1 489 ? -17.719 -7.996 0.597 1 94 489 VAL B CA 1
ATOM 9593 C C . VAL B 1 489 ? -17.516 -6.48 0.577 1 94 489 VAL B C 1
ATOM 9595 O O . VAL B 1 489 ? -18.375 -5.738 0.11 1 94 489 VAL B O 1
ATOM 9598 N N . ASN B 1 490 ? -16.438 -6.098 1.152 1 91.62 490 ASN B N 1
ATOM 9599 C CA . ASN B 1 490 ? -16 -4.707 1.084 1 91.62 490 ASN B CA 1
ATOM 9600 C C . ASN B 1 490 ? -14.789 -4.543 0.174 1 91.62 490 ASN B C 1
ATOM 9602 O O . ASN B 1 490 ? -13.758 -5.188 0.382 1 91.62 490 ASN B O 1
ATOM 9606 N N . CYS B 1 491 ? -14.938 -3.762 -0.843 1 89.81 491 CYS B N 1
ATOM 9607 C CA . CYS B 1 491 ? -13.844 -3.482 -1.766 1 89.81 491 CYS B CA 1
ATOM 9608 C C . CYS B 1 491 ? -13.383 -2.033 -1.649 1 89.81 491 CYS B C 1
ATOM 9610 O O . CYS B 1 491 ? -14.188 -1.11 -1.803 1 89.81 491 CYS B O 1
ATOM 9612 N N . THR B 1 492 ? -12.133 -1.875 -1.351 1 87.62 492 THR B N 1
ATOM 9613 C CA . THR B 1 492 ? -11.539 -0.548 -1.261 1 87.62 492 THR B CA 1
ATOM 9614 C C . THR B 1 492 ? -10.602 -0.293 -2.441 1 87.62 492 THR B C 1
ATOM 9616 O O . THR B 1 492 ? -9.773 -1.142 -2.779 1 87.62 492 THR B O 1
ATOM 9619 N N . TYR B 1 493 ? -10.781 0.812 -3.027 1 84.75 493 TYR B N 1
ATOM 9620 C CA . TYR B 1 493 ? -9.945 1.15 -4.172 1 84.75 493 TYR B CA 1
ATOM 9621 C C . TYR B 1 493 ? -8.562 1.618 -3.721 1 84.75 493 TYR B C 1
ATOM 9623 O O . TYR B 1 493 ? -8.445 2.488 -2.854 1 84.75 493 TYR B O 1
ATOM 9631 N N . VAL B 1 494 ? -7.574 1.031 -4.266 1 77.12 494 VAL B N 1
ATOM 9632 C CA . VAL B 1 494 ? -6.191 1.4 -3.984 1 77.12 494 VAL B CA 1
ATOM 9633 C C . VAL B 1 494 ? -5.598 2.148 -5.176 1 77.12 494 VAL B C 1
ATOM 9635 O O . VAL B 1 494 ? -5.172 1.53 -6.156 1 77.12 494 VAL B O 1
ATOM 9638 N N . PRO B 1 495 ? -5.363 3.385 -5.062 1 71.81 495 PRO B N 1
ATOM 9639 C CA . PRO B 1 495 ? -4.926 4.188 -6.207 1 71.81 495 PRO B CA 1
ATOM 9640 C C . PRO B 1 495 ? -3.539 3.795 -6.707 1 71.81 495 PRO B C 1
ATOM 9642 O O . PRO B 1 495 ? -3.279 3.842 -7.914 1 71.81 495 PRO B O 1
ATOM 9645 N N . THR B 1 496 ? -2.643 3.455 -5.859 1 66.44 496 THR B N 1
ATOM 9646 C CA . THR B 1 496 ? -1.273 3.129 -6.242 1 66.44 496 THR B CA 1
ATOM 9647 C C . THR B 1 496 ? -1.245 1.922 -7.176 1 66.44 496 THR B C 1
ATOM 9649 O O . THR B 1 496 ? -0.452 1.878 -8.117 1 66.44 496 THR B O 1
ATOM 9652 N N . SER B 1 497 ? -2.178 1.021 -6.973 1 65.38 497 SER B N 1
ATOM 9653 C CA . SER B 1 497 ? -2.197 -0.188 -7.789 1 65.38 497 SER B CA 1
ATOM 9654 C C . SER B 1 497 ? -3.285 -0.117 -8.859 1 65.38 497 SER B C 1
ATOM 9656 O O . SER B 1 497 ? -3.279 -0.899 -9.812 1 65.38 497 SER B O 1
ATOM 9658 N N . GLY B 1 498 ? -4.105 0.865 -8.742 1 69.75 498 GLY B N 1
ATOM 9659 C CA . GLY B 1 498 ? -5.211 0.991 -9.68 1 69.75 498 GLY B CA 1
ATOM 9660 C C . GLY B 1 498 ? -6.199 -0.156 -9.594 1 69.75 498 GLY B C 1
ATOM 9661 O O . GLY B 1 498 ? -6.867 -0.481 -10.578 1 69.75 498 GLY B O 1
ATOM 9662 N N . ARG B 1 499 ? -6.211 -0.898 -8.406 1 76.38 499 ARG B N 1
ATOM 9663 C CA . ARG B 1 499 ? -7.082 -2.059 -8.242 1 76.38 499 ARG B CA 1
ATOM 9664 C C . ARG B 1 499 ? -7.836 -1.99 -6.914 1 76.38 499 ARG B C 1
ATOM 9666 O O . ARG B 1 499 ? -7.516 -1.17 -6.055 1 76.38 499 ARG B O 1
ATOM 9673 N N . HIS B 1 500 ? -8.898 -2.824 -6.934 1 84.81 500 HIS B N 1
ATOM 9674 C CA . HIS B 1 500 ? -9.656 -2.928 -5.691 1 84.81 500 HIS B CA 1
ATOM 9675 C C . HIS B 1 500 ? -9.086 -4.012 -4.785 1 84.81 500 HIS B C 1
ATOM 9677 O O . HIS B 1 500 ? -8.656 -5.066 -5.266 1 84.81 500 HIS B O 1
ATOM 9683 N N . ALA B 1 501 ? -8.961 -3.65 -3.549 1 86.94 501 ALA B N 1
ATOM 9684 C CA . ALA B 1 501 ? -8.727 -4.656 -2.518 1 86.94 501 ALA B CA 1
ATOM 9685 C C . ALA B 1 501 ? -10.031 -5.074 -1.854 1 86.94 501 ALA B C 1
ATOM 9687 O O . ALA B 1 501 ? -10.664 -4.277 -1.153 1 86.94 501 ALA B O 1
ATOM 9688 N N . CYS B 1 502 ? -10.391 -6.301 -2.102 1 91.12 502 CYS B N 1
ATOM 9689 C CA . CYS B 1 502 ? -11.688 -6.773 -1.625 1 91.12 502 CYS B CA 1
ATOM 9690 C C . CYS B 1 502 ? -11.516 -7.781 -0.494 1 91.12 502 CYS B C 1
ATOM 9692 O O . CYS B 1 502 ? -10.562 -8.562 -0.491 1 91.12 502 CYS B O 1
ATOM 9694 N N . ALA B 1 503 ? -12.43 -7.703 0.475 1 93.94 503 ALA B N 1
ATOM 9695 C CA . ALA B 1 503 ? -12.406 -8.625 1.603 1 93.94 503 ALA B CA 1
ATOM 9696 C C . ALA B 1 503 ? -13.82 -8.922 2.102 1 93.94 503 ALA B C 1
ATOM 9698 O O . ALA B 1 503 ? -14.672 -8.031 2.117 1 93.94 503 ALA B O 1
ATOM 9699 N N . VAL B 1 504 ? -14.016 -10.156 2.451 1 95.94 504 VAL B N 1
ATOM 9700 C CA . VAL B 1 504 ? -15.266 -10.508 3.111 1 95.94 504 VAL B CA 1
ATOM 9701 C C . VAL B 1 504 ? -15.242 -10.023 4.559 1 95.94 504 VAL B C 1
ATOM 9703 O O . VAL B 1 504 ? -14.328 -10.352 5.316 1 95.94 504 VAL B O 1
ATOM 9706 N N . VAL B 1 505 ? -16.312 -9.32 4.918 1 94.69 505 VAL B N 1
ATOM 9707 C CA . VAL B 1 505 ? -16.297 -8.719 6.246 1 94.69 505 VAL B CA 1
ATOM 9708 C C . VAL B 1 505 ? -17.344 -9.391 7.133 1 94.69 505 VAL B C 1
ATOM 9710 O O . VAL B 1 505 ? -17.234 -9.352 8.359 1 94.69 505 VAL B O 1
ATOM 9713 N N . ALA B 1 506 ? -18.281 -9.922 6.516 1 95.69 506 ALA B N 1
ATOM 9714 C CA . ALA B 1 506 ? -19.328 -10.609 7.258 1 95.69 506 ALA B CA 1
ATOM 9715 C C . ALA B 1 506 ? -19.969 -11.719 6.418 1 95.69 506 ALA B C 1
ATOM 9717 O O . ALA B 1 506 ? -19.922 -11.672 5.188 1 95.69 506 ALA B O 1
ATOM 9718 N N . GLN B 1 507 ? -20.469 -12.719 7.156 1 96.44 507 GLN B N 1
ATOM 9719 C CA . GLN B 1 507 ? -21.109 -13.836 6.473 1 96.44 507 GLN B CA 1
ATOM 9720 C C . GLN B 1 507 ? -22.359 -14.289 7.223 1 96.44 507 GLN B C 1
ATOM 9722 O O . GLN B 1 507 ? -22.5 -14.047 8.422 1 96.44 507 GLN B O 1
ATOM 9727 N N . ARG B 1 508 ? -23.281 -14.867 6.523 1 96.25 508 ARG B N 1
ATOM 9728 C CA . ARG B 1 508 ? -24.438 -15.578 7.051 1 96.25 508 ARG B CA 1
ATOM 9729 C C . ARG B 1 508 ? -24.906 -16.672 6.09 1 96.25 508 ARG B C 1
ATOM 9731 O O . ARG B 1 508 ? -24.469 -16.703 4.934 1 96.25 508 ARG B O 1
ATOM 9738 N N . PRO B 1 509 ? -25.609 -17.672 6.617 1 96.31 509 PRO B N 1
ATOM 9739 C CA . PRO B 1 509 ? -26.188 -18.641 5.68 1 96.31 509 PRO B CA 1
ATOM 9740 C C . PRO B 1 509 ? -27.078 -17.984 4.625 1 96.31 509 PRO B C 1
ATOM 9742 O O . PRO B 1 509 ? -27.781 -17.016 4.918 1 96.31 509 PRO B O 1
ATOM 9745 N N . SER B 1 510 ? -26.922 -18.5 3.432 1 95.25 510 SER B N 1
ATOM 9746 C CA . SER B 1 510 ? -27.719 -17.953 2.336 1 95.25 510 SER B CA 1
ATOM 9747 C C . SER B 1 510 ? -29.188 -17.906 2.691 1 95.25 510 SER B C 1
ATOM 9749 O O . SER B 1 510 ? -29.719 -18.828 3.301 1 95.25 510 SER B O 1
ATOM 9751 N N . GLN B 1 511 ? -29.828 -16.781 2.322 1 92.75 511 GLN B N 1
ATOM 9752 C CA . GLN B 1 511 ? -31.25 -16.594 2.588 1 92.75 511 GLN B CA 1
ATOM 9753 C C . GLN B 1 511 ? -32.094 -16.906 1.353 1 92.75 511 GLN B C 1
ATOM 9755 O O . GLN B 1 511 ? -33.312 -16.797 1.383 1 92.75 511 GLN B O 1
ATOM 9760 N N . GLN B 1 512 ? -31.484 -17.328 0.321 1 89.94 512 GLN B N 1
ATOM 9761 C CA . GLN B 1 512 ? -32.156 -17.672 -0.924 1 89.94 512 GLN B CA 1
ATOM 9762 C C . GLN B 1 512 ? -32.531 -19.156 -0.967 1 89.94 512 GLN B C 1
ATOM 9764 O O . GLN B 1 512 ? -31.938 -19.953 -0.256 1 89.94 512 GLN B O 1
ATOM 9769 N N . PRO B 1 513 ? -33.5 -19.438 -1.822 1 88.06 513 PRO B N 1
ATOM 9770 C CA . PRO B 1 513 ? -33.812 -20.859 -1.983 1 88.06 513 PRO B CA 1
ATOM 9771 C C . PRO B 1 513 ? -32.688 -21.641 -2.648 1 88.06 513 PRO B C 1
ATOM 9773 O O . PRO B 1 513 ? -32.062 -21.141 -3.584 1 88.06 513 PRO B O 1
ATOM 9776 N N . HIS B 1 514 ? -32.406 -22.734 -2.074 1 88 514 HIS B N 1
ATOM 9777 C CA . HIS B 1 514 ? -31.344 -23.578 -2.621 1 88 514 HIS B CA 1
ATOM 9778 C C . HIS B 1 514 ? -31.672 -25.047 -2.463 1 88 514 HIS B C 1
ATOM 9780 O O . HIS B 1 514 ? -32.656 -25.406 -1.786 1 88 514 HIS B O 1
ATOM 9786 N N . ALA B 1 515 ? -30.938 -25.891 -3.119 1 85.5 515 ALA B N 1
ATOM 9787 C CA . ALA B 1 515 ? -31.078 -27.344 -2.982 1 85.5 515 ALA B CA 1
ATOM 9788 C C . ALA B 1 515 ? -30.734 -27.797 -1.565 1 85.5 515 ALA B C 1
ATOM 9790 O O . ALA B 1 515 ? -30.062 -27.078 -0.824 1 85.5 515 ALA B O 1
ATOM 9791 N N . PRO B 1 516 ? -31.266 -28.969 -1.196 1 87.25 516 PRO B N 1
ATOM 9792 C CA . PRO B 1 516 ? -30.906 -29.469 0.127 1 87.25 516 PRO B CA 1
ATOM 9793 C C . PRO B 1 516 ? -29.391 -29.609 0.31 1 87.25 516 PRO B C 1
ATOM 9795 O O . PRO B 1 516 ? -28.688 -30.016 -0.618 1 87.25 516 PRO B O 1
ATOM 9798 N N . GLU B 1 517 ? -28.891 -29.297 1.457 1 90 517 GLU B N 1
ATOM 9799 C CA . GLU B 1 517 ? -27.453 -29.328 1.756 1 90 517 GLU B CA 1
ATOM 9800 C C . GLU B 1 517 ? -26.891 -30.734 1.64 1 90 517 GLU B C 1
ATOM 9802 O O . GLU B 1 517 ? -25.688 -30.906 1.425 1 90 517 GLU B O 1
ATOM 9807 N N . ALA B 1 518 ? -27.734 -31.688 1.771 1 89.38 518 ALA B N 1
ATOM 9808 C CA . ALA B 1 518 ? -27.281 -33.094 1.699 1 89.38 518 ALA B CA 1
ATOM 9809 C C . ALA B 1 518 ? -26.922 -33.469 0.27 1 89.38 518 ALA B C 1
ATOM 9811 O O . ALA B 1 518 ? -26.203 -34.438 0.051 1 89.38 518 ALA B O 1
ATOM 9812 N N . ILE B 1 519 ? -27.422 -32.719 -0.659 1 87.75 519 ILE B N 1
ATOM 9813 C CA . ILE B 1 519 ? -27.047 -32.938 -2.055 1 87.75 519 ILE B CA 1
ATOM 9814 C C . ILE B 1 519 ? -25.953 -31.953 -2.457 1 87.75 519 ILE B C 1
ATOM 9816 O O . ILE B 1 519 ? -26.203 -30.766 -2.65 1 87.75 519 ILE B O 1
ATOM 9820 N N . SER B 1 520 ? -24.812 -32.5 -2.525 1 91.31 520 SER B N 1
ATOM 9821 C CA . SER B 1 520 ? -23.688 -31.688 -2.945 1 91.31 520 SER B CA 1
ATOM 9822 C C . SER B 1 520 ? -23.391 -31.859 -4.43 1 91.31 520 SER B C 1
ATOM 9824 O O . SER B 1 520 ? -23.938 -32.75 -5.074 1 91.31 520 SER B O 1
ATOM 9826 N N . ILE B 1 521 ? -22.578 -31 -4.93 1 90 521 ILE B N 1
ATOM 9827 C CA . ILE B 1 521 ? -22.156 -31.094 -6.324 1 90 521 ILE B CA 1
ATOM 9828 C C . ILE B 1 521 ? -21.469 -32.438 -6.574 1 90 521 ILE B C 1
ATOM 9830 O O . ILE B 1 521 ? -21.469 -32.938 -7.703 1 90 521 ILE B O 1
ATOM 9834 N N . LEU B 1 522 ? -20.922 -33.062 -5.551 1 91.25 522 LEU B N 1
ATOM 9835 C CA . LEU B 1 522 ? -20.25 -34.344 -5.672 1 91.25 522 LEU B CA 1
ATOM 9836 C C . LEU B 1 522 ? -21.25 -35.469 -5.844 1 91.25 522 LEU B C 1
ATOM 9838 O O . LEU B 1 522 ? -20.891 -36.594 -6.246 1 91.25 522 LEU B O 1
ATOM 9842 N N . SER B 1 523 ? -22.453 -35.219 -5.562 1 86.06 523 SER B N 1
ATOM 9843 C CA . SER B 1 523 ? -23.5 -36.25 -5.625 1 86.06 523 SER B CA 1
ATOM 9844 C C . SER B 1 523 ? -23.906 -36.531 -7.066 1 86.06 523 SER B C 1
ATOM 9846 O O . SER B 1 523 ? -24.672 -37.469 -7.328 1 86.06 523 SER B O 1
ATOM 9848 N N . LEU B 1 524 ? -23.391 -35.719 -7.957 1 81.88 524 LEU B N 1
ATOM 9849 C CA . LEU B 1 524 ? -23.641 -35.969 -9.375 1 81.88 524 LEU B CA 1
ATOM 9850 C C . LEU B 1 524 ? -22.656 -36.969 -9.93 1 81.88 524 LEU B C 1
ATOM 9852 O O . LEU B 1 524 ? -21.453 -36.719 -10.008 1 81.88 524 LEU B O 1
ATOM 9856 N N . PRO B 1 525 ? -23.094 -38.094 -10.367 1 78.44 525 PRO B N 1
ATOM 9857 C CA . PRO B 1 525 ? -22.188 -39.188 -10.672 1 78.44 525 PRO B CA 1
ATOM 9858 C C . PRO B 1 525 ? -21.234 -38.875 -11.82 1 78.44 525 PRO B C 1
ATOM 9860 O O . PRO B 1 525 ? -20.062 -39.219 -11.766 1 78.44 525 PRO B O 1
ATOM 9863 N N . HIS B 1 526 ? -21.75 -38.312 -12.922 1 77.5 526 HIS B N 1
ATOM 9864 C CA . HIS B 1 526 ? -20.891 -38 -14.062 1 77.5 526 HIS B CA 1
ATOM 9865 C C . HIS B 1 526 ? -19.797 -37 -13.68 1 77.5 526 HIS B C 1
ATOM 9867 O O . HIS B 1 526 ? -18.641 -37.156 -14.086 1 77.5 526 HIS B O 1
ATOM 9873 N N . LEU B 1 527 ? -20.188 -36.031 -12.945 1 83.94 527 LEU B N 1
ATOM 9874 C CA . LEU B 1 527 ? -19.219 -35.062 -12.484 1 83.94 527 LEU B CA 1
ATOM 9875 C C . LEU B 1 527 ? -18.203 -35.688 -11.539 1 83.94 527 LEU B C 1
ATOM 9877 O O . LEU B 1 527 ? -17 -35.438 -11.664 1 83.94 527 LEU B O 1
ATOM 9881 N N . PHE B 1 528 ? -18.688 -36.5 -10.656 1 86.56 528 PHE B N 1
ATOM 9882 C CA . PHE B 1 528 ? -17.781 -37.094 -9.68 1 86.56 528 PHE B CA 1
ATOM 9883 C C . PHE B 1 528 ? -16.812 -38.062 -10.359 1 86.56 528 PHE B C 1
ATOM 9885 O O . PHE B 1 528 ? -15.672 -38.188 -9.93 1 86.56 528 PHE B O 1
ATOM 9892 N N . TYR B 1 529 ? -17.203 -38.656 -11.391 1 82.19 529 TYR B N 1
ATOM 9893 C CA . TYR B 1 529 ? -16.297 -39.5 -12.156 1 82.19 529 TYR B CA 1
ATOM 9894 C C . TYR B 1 529 ? -15.055 -38.719 -12.578 1 82.19 529 TYR B C 1
ATOM 9896 O O . TYR B 1 529 ? -13.93 -39.156 -12.359 1 82.19 529 TYR B O 1
ATOM 9904 N N . TYR B 1 530 ? -15.281 -37.594 -13.141 1 84.44 530 TYR B N 1
ATOM 9905 C CA . TYR B 1 530 ? -14.164 -36.781 -13.609 1 84.44 530 TYR B CA 1
ATOM 9906 C C . TYR B 1 530 ? -13.367 -36.25 -12.43 1 84.44 530 TYR B C 1
ATOM 9908 O O . TYR B 1 530 ? -12.141 -36.125 -12.508 1 84.44 530 TYR B O 1
ATOM 9916 N N . ILE B 1 531 ? -14.07 -35.938 -11.367 1 90.56 531 ILE B N 1
ATOM 9917 C CA . ILE B 1 531 ? -13.367 -35.406 -10.203 1 90.56 531 ILE B CA 1
ATOM 9918 C C . ILE B 1 531 ? -12.469 -36.5 -9.609 1 90.56 531 ILE B C 1
ATOM 9920 O O . ILE B 1 531 ? -11.289 -36.25 -9.32 1 90.56 531 ILE B O 1
ATOM 9924 N N . SER B 1 532 ? -12.977 -37.656 -9.406 1 88.56 532 SER B N 1
ATOM 9925 C CA . SER B 1 532 ? -12.203 -38.75 -8.812 1 88.56 532 SER B CA 1
ATOM 9926 C C . SER B 1 532 ? -11.039 -39.156 -9.703 1 88.56 532 SER B C 1
ATOM 9928 O O . SER B 1 532 ? -9.984 -39.562 -9.219 1 88.56 532 SER B O 1
ATOM 9930 N N . LYS B 1 533 ? -11.195 -38.969 -10.938 1 84 533 LYS B N 1
ATOM 9931 C CA . LYS B 1 533 ? -10.172 -39.375 -11.891 1 84 533 LYS B CA 1
ATOM 9932 C C . LYS B 1 533 ? -9.094 -38.312 -12.023 1 84 533 LYS B C 1
ATOM 9934 O O . LYS B 1 533 ? -7.898 -38.625 -12.055 1 84 533 LYS B O 1
ATOM 9939 N N . GLU B 1 534 ? -9.547 -37.062 -12.102 1 87.75 534 GLU B N 1
ATOM 9940 C CA . GLU B 1 534 ? -8.641 -36.031 -12.547 1 87.75 534 GLU B CA 1
ATOM 9941 C C . GLU B 1 534 ? -8.117 -35.188 -11.375 1 87.75 534 GLU B C 1
ATOM 9943 O O . GLU B 1 534 ? -7 -34.688 -11.414 1 87.75 534 GLU B O 1
ATOM 9948 N N . PHE B 1 535 ? -8.852 -35.094 -10.281 1 92.06 535 PHE B N 1
ATOM 9949 C CA . PHE B 1 535 ? -8.469 -34.281 -9.141 1 92.06 535 PHE B CA 1
ATOM 9950 C C . PHE B 1 535 ? -7.164 -34.75 -8.531 1 92.06 535 PHE B C 1
ATOM 9952 O O . PHE B 1 535 ? -6.242 -33.969 -8.312 1 92.06 535 PHE B O 1
ATOM 9959 N N . PRO B 1 536 ? -6.938 -35.969 -8.344 1 89.62 536 PRO B N 1
ATOM 9960 C CA . PRO B 1 536 ? -5.676 -36.438 -7.758 1 89.62 536 PRO B CA 1
ATOM 9961 C C . PRO B 1 536 ? -4.492 -36.281 -8.711 1 89.62 536 PRO B C 1
ATOM 9963 O O . PRO B 1 536 ? -3.338 -36.375 -8.289 1 89.62 536 PRO B O 1
ATOM 9966 N N . LEU B 1 537 ? -4.785 -36.062 -10 1 85.38 537 LEU B N 1
ATOM 9967 C CA . LEU B 1 537 ? -3.73 -35.938 -11.008 1 85.38 537 LEU B CA 1
ATOM 9968 C C . LEU B 1 537 ? -3.408 -34.469 -11.289 1 85.38 537 LEU B C 1
ATOM 9970 O O . LEU B 1 537 ? -2.43 -34.156 -11.977 1 85.38 537 LEU B O 1
ATOM 9974 N N . ALA B 1 538 ? -4.172 -33.594 -10.828 1 86.38 538 ALA B N 1
ATOM 9975 C CA . ALA B 1 538 ? -4.148 -32.188 -11.273 1 86.38 538 ALA B CA 1
ATOM 9976 C C . ALA B 1 538 ? -2.869 -31.5 -10.82 1 86.38 538 ALA B C 1
ATOM 9978 O O . ALA B 1 538 ? -2.371 -30.609 -11.508 1 86.38 538 ALA B O 1
ATOM 9979 N N . ALA B 1 539 ? -2.324 -31.859 -9.688 1 77.94 539 ALA B N 1
ATOM 9980 C CA . ALA B 1 539 ? -1.123 -31.172 -9.219 1 77.94 539 ALA B CA 1
ATOM 9981 C C . ALA B 1 539 ? 0.133 -31.969 -9.578 1 77.94 539 ALA B C 1
ATOM 9983 O O . ALA B 1 539 ? 1.157 -31.859 -8.898 1 77.94 539 ALA B O 1
ATOM 9984 N N . THR B 1 540 ? -0.027 -32.875 -10.508 1 65.12 540 THR B N 1
ATOM 9985 C CA . THR B 1 540 ? 1.122 -33.656 -10.953 1 65.12 540 THR B CA 1
ATOM 9986 C C . THR B 1 540 ? 1.589 -33.219 -12.328 1 65.12 540 THR B C 1
ATOM 9988 O O . THR B 1 540 ? 0.968 -33.531 -13.344 1 65.12 540 THR B O 1
ATOM 9991 N N . GLY B 1 541 ? 2.26 -32.219 -12.445 1 58.47 541 GLY B N 1
ATOM 9992 C CA . GLY B 1 541 ? 2.73 -31.797 -13.758 1 58.47 541 GLY B CA 1
ATOM 9993 C C . GLY B 1 541 ? 3.246 -32.938 -14.609 1 58.47 541 GLY B C 1
ATOM 9994 O O . GLY B 1 541 ? 3.088 -32.938 -15.828 1 58.47 541 GLY B O 1
ATOM 9995 N N . ARG B 1 542 ? 3.957 -33.875 -13.984 1 65.12 542 ARG B N 1
ATOM 9996 C CA . ARG B 1 542 ? 4.562 -35.094 -14.539 1 65.12 542 ARG B CA 1
ATOM 9997 C C . ARG B 1 542 ? 4.414 -36.281 -13.586 1 65.12 542 ARG B C 1
ATOM 9999 O O . ARG B 1 542 ? 4.18 -36.094 -12.391 1 65.12 542 ARG B O 1
ATOM 10006 N N . PRO B 1 543 ? 4.434 -37.469 -14.305 1 64.25 543 PRO B N 1
ATOM 10007 C CA . PRO B 1 543 ? 4.465 -38.562 -13.352 1 64.25 543 PRO B CA 1
ATOM 10008 C C . PRO B 1 543 ? 5.551 -38.406 -12.297 1 64.25 543 PRO B C 1
ATOM 10010 O O . PRO B 1 543 ? 6.695 -38.094 -12.617 1 64.25 543 PRO B O 1
ATOM 10013 N N . LEU B 1 544 ? 5.234 -38.5 -11.039 1 68 544 LEU B N 1
ATOM 10014 C CA . LEU B 1 544 ? 6.141 -38.219 -9.922 1 68 544 LEU B CA 1
ATOM 10015 C C . LEU B 1 544 ? 6.738 -39.531 -9.391 1 68 544 LEU B C 1
ATOM 10017 O O . LEU B 1 544 ? 7.555 -39.5 -8.469 1 68 544 LEU B O 1
ATOM 10021 N N . GLY B 1 545 ? 6.555 -40.688 -10.023 1 65.25 545 GLY B N 1
ATOM 10022 C CA . GLY B 1 545 ? 7.172 -41.938 -9.648 1 65.25 545 GLY B CA 1
ATOM 10023 C C . GLY B 1 545 ? 6.895 -42.344 -8.211 1 65.25 545 GLY B C 1
ATOM 10024 O O . GLY B 1 545 ? 7.762 -42.906 -7.547 1 65.25 545 GLY B O 1
ATOM 10025 N N . GLY B 1 546 ? 5.781 -41.844 -7.645 1 72.31 546 GLY B N 1
ATOM 10026 C CA . GLY B 1 546 ? 5.445 -42.219 -6.281 1 72.31 546 GLY B CA 1
ATOM 10027 C C . GLY B 1 546 ? 5.699 -41.125 -5.273 1 72.31 546 GLY B C 1
ATOM 10028 O O . GLY B 1 546 ? 5.355 -41.25 -4.098 1 72.31 546 GLY B O 1
ATOM 10029 N N . PHE B 1 547 ? 6.309 -40.125 -5.684 1 79.75 547 PHE B N 1
ATOM 10030 C CA . PHE B 1 547 ? 6.492 -38.969 -4.785 1 79.75 547 PHE B CA 1
ATOM 10031 C C . PHE B 1 547 ? 5.18 -38.219 -4.59 1 79.75 547 PHE B C 1
ATOM 10033 O O . PHE B 1 547 ? 4.352 -38.156 -5.5 1 79.75 547 PHE B O 1
ATOM 10040 N N . PRO B 1 548 ? 5.012 -37.688 -3.439 1 86.06 548 PRO B N 1
ATOM 10041 C CA . PRO B 1 548 ? 3.789 -36.906 -3.205 1 86.06 548 PRO B CA 1
ATOM 10042 C C . PRO B 1 548 ? 3.713 -35.656 -4.059 1 86.06 548 PRO B C 1
ATOM 10044 O O . PRO B 1 548 ? 4.707 -34.938 -4.199 1 86.06 548 PRO B O 1
ATOM 10047 N N . ASP B 1 549 ? 2.6 -35.438 -4.652 1 88.12 549 ASP B N 1
ATOM 10048 C CA . ASP B 1 549 ? 2.418 -34.25 -5.465 1 88.12 549 ASP B CA 1
ATOM 10049 C C . ASP B 1 549 ? 2.172 -33.031 -4.59 1 88.12 549 ASP B C 1
ATOM 10051 O O . ASP B 1 549 ? 2.184 -33.125 -3.359 1 88.12 549 ASP B O 1
ATOM 10055 N N . PHE B 1 550 ? 1.917 -31.922 -5.148 1 88.62 550 PHE B N 1
ATOM 10056 C CA . PHE B 1 550 ? 1.815 -30.672 -4.414 1 88.62 550 PHE B CA 1
ATOM 10057 C C . PHE B 1 550 ? 0.539 -30.625 -3.58 1 88.62 550 PHE B C 1
ATOM 10059 O O . PHE B 1 550 ? 0.468 -29.922 -2.578 1 88.62 550 PHE B O 1
ATOM 10066 N N . SER B 1 551 ? -0.497 -31.375 -3.99 1 92.94 551 SER B N 1
ATOM 10067 C CA . SER B 1 551 ? -1.689 -31.438 -3.152 1 92.94 551 SER B CA 1
ATOM 10068 C C . SER B 1 551 ? -1.381 -32.094 -1.807 1 92.94 551 SER B C 1
ATOM 10070 O O . SER B 1 551 ? -1.811 -31.594 -0.761 1 92.94 551 SER B O 1
ATOM 10072 N N . ILE B 1 552 ? -0.618 -33.125 -1.871 1 91.69 552 ILE B N 1
ATOM 10073 C CA . ILE B 1 552 ? -0.262 -33.812 -0.644 1 91.69 552 ILE B CA 1
ATOM 10074 C C . ILE B 1 552 ? 0.728 -33 0.163 1 91.69 552 ILE B C 1
ATOM 10076 O O . ILE B 1 552 ? 0.678 -32.969 1.395 1 91.69 552 ILE B O 1
ATOM 10080 N N . GLN B 1 553 ? 1.607 -32.375 -0.537 1 90 553 GLN B N 1
ATOM 10081 C CA . GLN B 1 553 ? 2.514 -31.469 0.164 1 90 553 GLN B CA 1
ATOM 10082 C C . GLN B 1 553 ? 1.742 -30.359 0.875 1 90 553 GLN B C 1
ATOM 10084 O O . GLN B 1 553 ? 2.109 -29.938 1.979 1 90 553 GLN B O 1
ATOM 10089 N N . TYR B 1 554 ? 0.725 -29.875 0.239 1 92.38 554 TYR B N 1
ATOM 10090 C CA . TYR B 1 554 ? -0.14 -28.859 0.835 1 92.38 554 TYR B CA 1
ATOM 10091 C C . TYR B 1 554 ? -0.856 -29.406 2.062 1 92.38 554 TYR B C 1
ATOM 10093 O O . TYR B 1 554 ? -1.008 -28.703 3.066 1 92.38 554 TYR B O 1
ATOM 10101 N N . LEU B 1 555 ? -1.308 -30.609 1.921 1 93.31 555 LEU B N 1
ATOM 10102 C CA . LEU B 1 555 ? -1.97 -31.234 3.053 1 93.31 555 LEU B CA 1
ATOM 10103 C C . LEU B 1 555 ? -1.043 -31.297 4.262 1 93.31 555 LEU B C 1
ATOM 10105 O O . LEU B 1 555 ? -1.484 -31.109 5.398 1 93.31 555 LEU B O 1
ATOM 10109 N N . LYS B 1 556 ? 0.144 -31.531 3.988 1 90.75 556 LYS B N 1
ATOM 10110 C CA . LYS B 1 556 ? 1.13 -31.594 5.062 1 90.75 556 LYS B CA 1
ATOM 10111 C C . LYS B 1 556 ? 1.411 -30.219 5.637 1 90.75 556 LYS B C 1
ATOM 10113 O O . LYS B 1 556 ? 1.34 -30.016 6.852 1 90.75 556 LYS B O 1
ATOM 10118 N N . ASP B 1 557 ? 1.812 -29.328 4.703 1 90.06 557 ASP B N 1
ATOM 10119 C CA . ASP B 1 557 ? 2.176 -27.969 5.102 1 90.06 557 ASP B CA 1
ATOM 10120 C C . ASP B 1 557 ? 1.909 -26.969 3.975 1 90.06 557 ASP B C 1
ATOM 10122 O O . ASP B 1 557 ? 2.711 -26.844 3.045 1 90.06 557 ASP B O 1
ATOM 10126 N N . PRO B 1 558 ? 0.88 -26.172 4.191 1 89.44 558 PRO B N 1
ATOM 10127 C CA . PRO B 1 558 ? 0.54 -25.219 3.125 1 89.44 558 PRO B CA 1
ATOM 10128 C C . PRO B 1 558 ? 1.62 -24.156 2.908 1 89.44 558 PRO B C 1
ATOM 10130 O O . PRO B 1 558 ? 1.648 -23.516 1.862 1 89.44 558 PRO B O 1
ATOM 10133 N N . THR B 1 559 ? 2.539 -23.969 3.797 1 82.56 559 THR B N 1
ATOM 10134 C CA . THR B 1 559 ? 3.574 -22.953 3.664 1 82.56 559 THR B CA 1
ATOM 10135 C C . THR B 1 559 ? 4.75 -23.469 2.848 1 82.56 559 THR B C 1
ATOM 10137 O O . THR B 1 559 ? 5.594 -22.703 2.393 1 82.56 559 THR B O 1
ATOM 10140 N N . PHE B 1 560 ? 4.852 -24.734 2.73 1 82.94 560 PHE B N 1
ATOM 10141 C CA . PHE B 1 560 ? 5.895 -25.422 1.986 1 82.94 560 PHE B CA 1
ATOM 10142 C C . PHE B 1 560 ? 7.27 -25.109 2.562 1 82.94 560 PHE B C 1
ATOM 10144 O O . PHE B 1 560 ? 8.273 -25.141 1.843 1 82.94 560 PHE B O 1
ATOM 10151 N N . LYS B 1 561 ? 7.375 -24.734 3.744 1 76.38 561 LYS B N 1
ATOM 10152 C CA . LYS B 1 561 ? 8.641 -24.359 4.375 1 76.38 561 LYS B CA 1
ATOM 10153 C C . LYS B 1 561 ? 9.633 -25.531 4.352 1 76.38 561 LYS B C 1
ATOM 10155 O O . LYS B 1 561 ? 10.836 -25.312 4.203 1 76.38 561 LYS B O 1
ATOM 10160 N N . GLU B 1 562 ? 9.133 -26.75 4.352 1 73.56 562 GLU B N 1
ATOM 10161 C CA . GLU B 1 562 ? 10.008 -27.906 4.457 1 73.56 562 GLU B CA 1
ATOM 10162 C C . GLU B 1 562 ? 10.336 -28.484 3.082 1 73.56 562 GLU B C 1
ATOM 10164 O O . GLU B 1 562 ? 11.172 -29.375 2.963 1 73.56 562 GLU B O 1
ATOM 10169 N N . LEU B 1 563 ? 9.719 -27.938 2.098 1 74.81 563 LEU B N 1
ATOM 10170 C CA . LEU B 1 563 ? 9.922 -28.484 0.761 1 74.81 563 LEU B CA 1
ATOM 10171 C C . LEU B 1 563 ? 11.359 -28.281 0.305 1 74.81 563 LEU B C 1
ATOM 10173 O O . LEU B 1 563 ? 11.93 -29.125 -0.396 1 74.81 563 LEU B O 1
ATOM 10177 N N . SER B 1 564 ? 11.906 -27.188 0.74 1 65.94 564 SER B N 1
ATOM 10178 C CA . SER B 1 564 ? 13.266 -26.859 0.337 1 65.94 564 SER B CA 1
ATOM 10179 C C . SER B 1 564 ? 14.273 -27.844 0.918 1 65.94 564 SER B C 1
ATOM 10181 O O . SER B 1 564 ? 15.312 -28.109 0.312 1 65.94 564 SER B O 1
ATOM 10183 N N . SER B 1 565 ? 13.906 -28.438 1.961 1 63.94 565 SER B N 1
ATOM 10184 C CA . SER B 1 565 ? 14.852 -29.312 2.646 1 63.94 565 SER B CA 1
ATOM 10185 C C . SER B 1 565 ? 14.602 -30.766 2.297 1 63.94 565 SER B C 1
ATOM 10187 O O . SER B 1 565 ? 15.539 -31.531 2.076 1 63.94 565 SER B O 1
ATOM 10189 N N . SER B 1 566 ? 13.344 -31.188 2.32 1 66.44 566 SER B N 1
ATOM 10190 C CA . SER B 1 566 ? 13 -32.562 2.02 1 66.44 566 SER B CA 1
ATOM 10191 C C . SER B 1 566 ? 11.578 -32.688 1.485 1 66.44 566 SER B C 1
ATOM 10193 O O . SER B 1 566 ? 10.625 -32.25 2.143 1 66.44 566 SER B O 1
ATOM 10195 N N . PRO B 1 567 ? 11.516 -33.344 0.322 1 66.69 567 PRO B N 1
ATOM 10196 C CA . PRO B 1 567 ? 10.164 -33.562 -0.205 1 66.69 567 PRO B CA 1
ATOM 10197 C C . PRO B 1 567 ? 9.406 -34.656 0.508 1 66.69 567 PRO B C 1
ATOM 10199 O O . PRO B 1 567 ? 8.266 -34.969 0.158 1 66.69 567 PRO B O 1
ATOM 10202 N N . ASP B 1 568 ? 10.039 -35.188 1.601 1 74.62 568 ASP B N 1
ATOM 10203 C CA . ASP B 1 568 ? 9.383 -36.281 2.322 1 74.62 568 ASP B CA 1
ATOM 10204 C C . ASP B 1 568 ? 8.164 -35.75 3.09 1 74.62 568 ASP B C 1
ATOM 10206 O O . ASP B 1 568 ? 8.18 -34.656 3.619 1 74.62 568 ASP B O 1
ATOM 10210 N N . VAL B 1 569 ? 7.113 -36.562 2.975 1 79.12 569 VAL B N 1
ATOM 10211 C CA . VAL B 1 569 ? 5.867 -36.188 3.629 1 79.12 569 VAL B CA 1
ATOM 10212 C C . VAL B 1 569 ? 5.527 -37.188 4.727 1 79.12 569 VAL B C 1
ATOM 10214 O O . VAL B 1 569 ? 5.402 -38.406 4.457 1 79.12 569 VAL B O 1
ATOM 10217 N N . SER B 1 570 ? 5.625 -36.781 5.945 1 80.56 570 SER B N 1
ATOM 10218 C CA . SER B 1 570 ? 5.047 -37.5 7.062 1 80.56 570 SER B CA 1
ATOM 10219 C C . SER B 1 570 ? 3.789 -36.812 7.586 1 80.56 570 SER B C 1
ATOM 10221 O O . SER B 1 570 ? 3.807 -35.625 7.879 1 80.56 570 SER B O 1
ATOM 10223 N N . LEU B 1 571 ? 2.701 -37.594 7.551 1 85.12 571 LEU B N 1
ATOM 10224 C CA . LEU B 1 571 ? 1.435 -37.031 7.996 1 85.12 571 LEU B CA 1
ATOM 10225 C C . LEU B 1 571 ? 1.104 -37.469 9.414 1 85.12 571 LEU B C 1
ATOM 10227 O O . LEU B 1 571 ? 0.024 -37.188 9.93 1 85.12 571 LEU B O 1
ATOM 10231 N N . ASP B 1 572 ? 2.053 -38.062 10.039 1 79.62 572 ASP B N 1
ATOM 10232 C CA . ASP B 1 572 ? 1.811 -38.656 11.359 1 79.62 572 ASP B CA 1
ATOM 10233 C C . ASP B 1 572 ? 1.576 -37.562 12.398 1 79.62 572 ASP B C 1
ATOM 10235 O O . ASP B 1 572 ? 0.728 -37.719 13.281 1 79.62 572 ASP B O 1
ATOM 10239 N N . ASP B 1 573 ? 2.258 -36.562 12.242 1 81.44 573 ASP B N 1
ATOM 10240 C CA . ASP B 1 573 ? 2.197 -35.531 13.266 1 81.44 573 ASP B CA 1
ATOM 10241 C C . ASP B 1 573 ? 1.146 -34.469 12.922 1 81.44 573 ASP B C 1
ATOM 10243 O O . ASP B 1 573 ? 0.912 -33.562 13.695 1 81.44 573 ASP B O 1
ATOM 10247 N N . LEU B 1 574 ? 0.463 -34.688 11.898 1 88.25 574 LEU B N 1
ATOM 10248 C CA . LEU B 1 574 ? -0.519 -33.719 11.477 1 88.25 574 LEU B CA 1
ATOM 10249 C C . LEU B 1 574 ? -1.853 -33.938 12.188 1 88.25 574 LEU B C 1
ATOM 10251 O O . LEU B 1 574 ? -2.396 -35.031 12.164 1 88.25 574 LEU B O 1
ATOM 10255 N N . PRO B 1 575 ? -2.309 -32.875 12.789 1 89.69 575 PRO B N 1
ATOM 10256 C CA . PRO B 1 575 ? -3.627 -33 13.414 1 89.69 575 PRO B CA 1
ATOM 10257 C C . PRO B 1 575 ? -4.73 -33.312 12.406 1 89.69 575 PRO B C 1
ATOM 10259 O O . PRO B 1 575 ? -4.703 -32.812 11.281 1 89.69 575 PRO B O 1
ATOM 10262 N N . ASP B 1 576 ? -5.789 -34.094 12.859 1 87.94 576 ASP B N 1
ATOM 10263 C CA . ASP B 1 576 ? -6.863 -34.562 11.992 1 87.94 576 ASP B CA 1
ATOM 10264 C C . ASP B 1 576 ? -7.684 -33.375 11.453 1 87.94 576 ASP B C 1
ATOM 10266 O O . ASP B 1 576 ? -8.109 -33.406 10.297 1 87.94 576 ASP B O 1
ATOM 10270 N N . ASP B 1 577 ? -7.848 -32.438 12.305 1 88.06 577 ASP B N 1
ATOM 10271 C CA . ASP B 1 577 ? -8.648 -31.297 11.898 1 88.06 577 ASP B CA 1
ATOM 10272 C C . ASP B 1 577 ? -7.996 -30.547 10.742 1 88.06 577 ASP B C 1
ATOM 10274 O O . ASP B 1 577 ? -8.68 -30.062 9.836 1 88.06 577 ASP B O 1
ATOM 10278 N N . LYS B 1 578 ? -6.676 -30.516 10.719 1 91.94 578 LYS B N 1
ATOM 10279 C CA . LYS B 1 578 ? -5.957 -29.828 9.656 1 91.94 578 LYS B CA 1
ATOM 10280 C C . LYS B 1 578 ? -6.039 -30.594 8.344 1 91.94 578 LYS B C 1
ATOM 10282 O O . LYS B 1 578 ? -6.117 -30 7.27 1 91.94 578 LYS B O 1
ATOM 10287 N N . ILE B 1 579 ? -6.109 -31.875 8.445 1 92.94 579 ILE B N 1
ATOM 10288 C CA . ILE B 1 579 ? -6.207 -32.688 7.25 1 92.94 579 ILE B CA 1
ATOM 10289 C C . ILE B 1 579 ? -7.551 -32.469 6.562 1 92.94 579 ILE B C 1
ATOM 10291 O O . ILE B 1 579 ? -7.602 -32.25 5.348 1 92.94 579 ILE B O 1
ATOM 10295 N N . GLY B 1 580 ? -8.555 -32.406 7.355 1 93.81 580 GLY B N 1
ATOM 10296 C CA . GLY B 1 580 ? -9.883 -32.188 6.797 1 93.81 580 GLY B CA 1
ATOM 10297 C C . GLY B 1 580 ? -10.055 -30.828 6.168 1 93.81 580 GLY B C 1
ATOM 10298 O O . GLY B 1 580 ? -10.57 -30.719 5.055 1 93.81 580 GLY B O 1
ATOM 10299 N N . ILE B 1 581 ? -9.578 -29.859 6.82 1 94.19 581 ILE B N 1
ATOM 10300 C CA . ILE B 1 581 ? -9.734 -28.484 6.352 1 94.19 581 ILE B CA 1
ATOM 10301 C C . ILE B 1 581 ? -8.922 -28.281 5.07 1 94.19 581 ILE B C 1
ATOM 10303 O O . ILE B 1 581 ? -9.414 -27.688 4.105 1 94.19 581 ILE B O 1
ATOM 10307 N N . ARG B 1 582 ? -7.734 -28.781 5.07 1 95.81 582 ARG B N 1
ATOM 10308 C CA . ARG B 1 582 ? -6.859 -28.578 3.918 1 95.81 582 ARG B CA 1
ATOM 10309 C C . ARG B 1 582 ? -7.348 -29.375 2.717 1 95.81 582 ARG B C 1
ATOM 10311 O O . ARG B 1 582 ? -7.273 -28.922 1.579 1 95.81 582 ARG B O 1
ATOM 10318 N N . LEU B 1 583 ? -7.859 -30.547 2.98 1 96.81 583 LEU B N 1
ATOM 10319 C CA . LEU B 1 583 ? -8.469 -31.312 1.9 1 96.81 583 LEU B CA 1
ATOM 10320 C C . LEU B 1 583 ? -9.68 -30.578 1.329 1 96.81 583 LEU B C 1
ATOM 10322 O O . LEU B 1 583 ? -9.875 -30.547 0.112 1 96.81 583 LEU B O 1
ATOM 10326 N N . ASN B 1 584 ? -10.406 -30.062 2.223 1 97.5 584 ASN B N 1
ATOM 10327 C CA . ASN B 1 584 ? -11.586 -29.312 1.807 1 97.5 584 ASN B CA 1
ATOM 10328 C C . ASN B 1 584 ? -11.203 -28.125 0.929 1 97.5 584 ASN B C 1
ATOM 10330 O O . ASN B 1 584 ? -11.859 -27.859 -0.085 1 97.5 584 ASN B O 1
ATOM 10334 N N . GLN B 1 585 ? -10.195 -27.453 1.276 1 97.12 585 GLN B N 1
ATOM 10335 C CA . GLN B 1 585 ? -9.719 -26.312 0.498 1 97.12 585 GLN B CA 1
ATOM 10336 C C . GLN B 1 585 ? -9.266 -26.75 -0.892 1 97.12 585 GLN B C 1
ATOM 10338 O O . GLN B 1 585 ? -9.602 -26.109 -1.891 1 97.12 585 GLN B O 1
ATOM 10343 N N . LEU B 1 586 ? -8.547 -27.766 -0.913 1 97.44 586 LEU B N 1
ATOM 10344 C CA . LEU B 1 586 ? -8.062 -28.281 -2.188 1 97.44 586 LEU B CA 1
ATOM 10345 C C . LEU B 1 586 ? -9.219 -28.703 -3.082 1 97.44 586 LEU B C 1
ATOM 10347 O O . LEU B 1 586 ? -9.25 -28.359 -4.266 1 97.44 586 LEU B O 1
ATOM 10351 N N . LEU B 1 587 ? -10.117 -29.375 -2.508 1 97.88 587 LEU B N 1
ATOM 10352 C CA . LEU B 1 587 ? -11.266 -29.859 -3.271 1 97.88 587 LEU B CA 1
ATOM 10353 C C . LEU B 1 587 ? -12.086 -28.688 -3.812 1 97.88 587 LEU B C 1
ATOM 10355 O O . LEU B 1 587 ? -12.422 -28.656 -5 1 97.88 587 LEU B O 1
ATOM 10359 N N . ASN B 1 588 ? -12.375 -27.75 -2.992 1 97.69 588 ASN B N 1
ATOM 10360 C CA . ASN B 1 588 ? -13.156 -26.609 -3.416 1 97.69 588 ASN B CA 1
ATOM 10361 C C . ASN B 1 588 ? -12.414 -25.766 -4.457 1 97.69 588 ASN B C 1
ATOM 10363 O O . ASN B 1 588 ? -13.039 -25.188 -5.344 1 97.69 588 ASN B O 1
ATOM 10367 N N . THR B 1 589 ? -11.125 -25.688 -4.309 1 96.81 589 THR B N 1
ATOM 10368 C CA . THR B 1 589 ? -10.336 -24.969 -5.312 1 96.81 589 THR B CA 1
ATOM 10369 C C . THR B 1 589 ? -10.484 -25.625 -6.684 1 96.81 589 THR B C 1
ATOM 10371 O O . THR B 1 589 ? -10.734 -24.953 -7.68 1 96.81 589 THR B O 1
ATOM 10374 N N . TYR B 1 590 ? -10.422 -26.906 -6.684 1 96.06 590 TYR B N 1
ATOM 10375 C CA . TYR B 1 590 ? -10.57 -27.641 -7.938 1 96.06 590 TYR B CA 1
ATOM 10376 C C . TYR B 1 590 ? -11.977 -27.469 -8.508 1 96.06 590 TYR B C 1
ATOM 10378 O O . TYR B 1 590 ? -12.141 -27.25 -9.711 1 96.06 590 TYR B O 1
ATOM 10386 N N . LEU B 1 591 ? -12.914 -27.578 -7.672 1 95.5 591 LEU B N 1
ATOM 10387 C CA . LEU B 1 591 ? -14.305 -27.438 -8.102 1 95.5 591 LEU B CA 1
ATOM 10388 C C . LEU B 1 591 ? -14.578 -26.031 -8.633 1 95.5 591 LEU B C 1
ATOM 10390 O O . LEU B 1 591 ? -15.219 -25.875 -9.68 1 95.5 591 LEU B O 1
ATOM 10394 N N . MET B 1 592 ? -14.062 -25.109 -7.922 1 94.5 592 MET B N 1
ATOM 10395 C CA . MET B 1 592 ? -14.258 -23.719 -8.344 1 94.5 592 MET B CA 1
ATOM 10396 C C . MET B 1 592 ? -13.602 -23.469 -9.695 1 94.5 592 MET B C 1
ATOM 10398 O O . MET B 1 592 ? -14.203 -22.859 -10.578 1 94.5 592 MET B O 1
ATOM 10402 N N . LEU B 1 593 ? -12.469 -23.938 -9.859 1 93.25 593 LEU B N 1
ATOM 10403 C CA . LEU B 1 593 ? -11.734 -23.734 -11.109 1 93.25 593 LEU B CA 1
ATOM 10404 C C . LEU B 1 593 ? -12.406 -24.484 -12.258 1 93.25 593 LEU B C 1
ATOM 10406 O O . LEU B 1 593 ? -12.406 -24.016 -13.398 1 93.25 593 LEU B O 1
ATOM 10410 N N . SER B 1 594 ? -12.938 -25.625 -11.961 1 92 594 SER B N 1
ATOM 10411 C CA . SER B 1 594 ? -13.617 -26.406 -12.992 1 92 594 SER B CA 1
ATOM 10412 C C . SER B 1 594 ? -14.914 -25.734 -13.422 1 92 594 SER B C 1
ATOM 10414 O O . SER B 1 594 ? -15.375 -25.922 -14.555 1 92 594 SER B O 1
ATOM 10416 N N . GLN B 1 595 ? -15.469 -24.984 -12.531 1 89.88 595 GLN B N 1
ATOM 10417 C CA . GLN B 1 595 ? -16.672 -24.234 -12.867 1 89.88 595 GLN B CA 1
ATOM 10418 C C . GLN B 1 595 ? -16.344 -22.969 -13.656 1 89.88 595 GLN B C 1
ATOM 10420 O O . GLN B 1 595 ? -17.047 -22.609 -14.594 1 89.88 595 GLN B O 1
ATOM 10425 N N . GLN B 1 596 ? -15.266 -22.391 -13.242 1 87.75 596 GLN B N 1
ATOM 10426 C CA . GLN B 1 596 ? -14.883 -21.125 -13.867 1 87.75 596 GLN B CA 1
ATOM 10427 C C . GLN B 1 596 ? -14.125 -21.359 -15.172 1 87.75 596 GLN B C 1
ATOM 10429 O O . GLN B 1 596 ? -14.086 -20.5 -16.047 1 87.75 596 GLN B O 1
ATOM 10434 N N . GLU B 1 597 ? -13.555 -22.484 -15.203 1 80.62 597 GLU B N 1
ATOM 10435 C CA . GLU B 1 597 ? -12.727 -22.797 -16.375 1 80.62 597 GLU B CA 1
ATOM 10436 C C . GLU B 1 597 ? -11.617 -21.766 -16.547 1 80.62 597 GLU B C 1
ATOM 10438 O O . GLU B 1 597 ? -10.977 -21.359 -15.578 1 80.62 597 GLU B O 1
ATOM 10443 N N . LEU B 1 598 ? -11.383 -21.359 -17.812 1 78.12 598 LEU B N 1
ATOM 10444 C CA . LEU B 1 598 ? -10.281 -20.453 -18.078 1 78.12 598 LEU B CA 1
A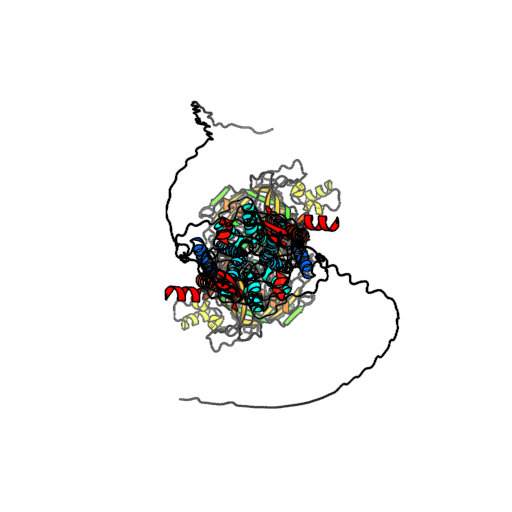TOM 10445 C C . LEU B 1 598 ? -10.711 -19 -17.859 1 78.12 598 LEU B C 1
ATOM 10447 O O . LEU B 1 598 ? -9.906 -18.078 -18 1 78.12 598 LEU B O 1
ATOM 10451 N N . GLN B 1 599 ? -11.875 -18.797 -17.266 1 81.56 599 GLN B N 1
ATOM 10452 C CA . GLN B 1 599 ? -12.398 -17.453 -17.016 1 81.56 599 GLN B CA 1
ATOM 10453 C C . GLN B 1 599 ? -11.789 -16.875 -15.742 1 81.56 599 GLN B C 1
ATOM 10455 O O . GLN B 1 599 ? -11.984 -15.688 -15.445 1 81.56 599 GLN B O 1
ATOM 10460 N N . ILE B 1 600 ? -11.078 -17.672 -15.055 1 78.94 600 ILE B N 1
ATOM 10461 C CA . ILE B 1 600 ? -10.445 -17.219 -13.82 1 78.94 600 ILE B CA 1
ATOM 10462 C C . ILE B 1 600 ? -9.477 -16.078 -14.125 1 78.94 600 ILE B C 1
ATOM 10464 O O . ILE B 1 600 ? -9.203 -15.242 -13.266 1 78.94 600 ILE B O 1
ATOM 10468 N N . THR B 1 601 ? -9.016 -16.016 -15.359 1 75.44 601 THR B N 1
ATOM 10469 C CA . THR B 1 601 ? -8.023 -15.023 -15.734 1 75.44 601 THR B CA 1
ATOM 10470 C C . THR B 1 601 ? -8.688 -13.695 -16.094 1 75.44 601 THR B C 1
ATOM 10472 O O . THR B 1 601 ? -8.008 -12.695 -16.328 1 75.44 601 THR B O 1
ATOM 10475 N N . SER B 1 602 ? -9.984 -13.586 -16.016 1 73.19 602 SER B N 1
ATOM 10476 C CA . SER B 1 602 ? -10.703 -12.43 -16.547 1 73.19 602 SER B CA 1
ATOM 10477 C C . SER B 1 602 ? -10.711 -11.281 -15.539 1 73.19 602 SER B C 1
ATOM 10479 O O . SER B 1 602 ? -10.812 -10.117 -15.93 1 73.19 602 SER B O 1
ATOM 10481 N N . SER B 1 603 ? -10.625 -11.578 -14.258 1 67.56 603 SER B N 1
ATOM 10482 C CA . SER B 1 603 ? -10.836 -10.555 -13.234 1 67.56 603 SER B CA 1
ATOM 10483 C C . SER B 1 603 ? -9.766 -9.477 -13.297 1 67.56 603 SER B C 1
ATOM 10485 O O . SER B 1 603 ? -10.023 -8.32 -12.945 1 67.56 603 SER B O 1
ATOM 10487 N N . THR B 1 604 ? -8.625 -9.773 -13.719 1 65.19 604 THR B N 1
ATOM 10488 C CA . THR B 1 604 ? -7.527 -8.812 -13.758 1 65.19 604 THR B CA 1
ATOM 10489 C C . THR B 1 604 ? -7.805 -7.715 -14.773 1 65.19 604 THR B C 1
ATOM 10491 O O . THR B 1 604 ? -7.141 -6.676 -14.773 1 65.19 604 THR B O 1
ATOM 10494 N N . LEU B 1 605 ? -8.984 -7.93 -15.461 1 62.44 605 LEU B N 1
ATOM 10495 C CA . LEU B 1 605 ? -9.305 -6.98 -16.516 1 62.44 605 LEU B CA 1
ATOM 10496 C C . LEU B 1 605 ? -10.164 -5.84 -15.984 1 62.44 605 LEU B C 1
ATOM 10498 O O . LEU B 1 605 ? -10.516 -4.918 -16.734 1 62.44 605 LEU B O 1
ATOM 10502 N N . GLY B 1 606 ? -10.367 -5.898 -14.742 1 64 606 GLY B N 1
ATOM 10503 C CA . GLY B 1 606 ? -11.102 -4.809 -14.117 1 64 606 GLY B CA 1
ATOM 10504 C C . GLY B 1 606 ? -12.477 -4.59 -14.727 1 64 606 GLY B C 1
ATOM 10505 O O . GLY B 1 606 ? -13.281 -5.52 -14.797 1 64 606 GLY B O 1
ATOM 10506 N N . GLN B 1 607 ? -12.594 -3.438 -15.344 1 66.31 607 GLN B N 1
ATOM 10507 C CA . GLN B 1 607 ? -13.891 -3.029 -15.875 1 66.31 607 GLN B CA 1
ATOM 10508 C C . GLN B 1 607 ? -14.219 -3.789 -17.156 1 66.31 607 GLN B C 1
ATOM 10510 O O . GLN B 1 607 ? -15.383 -3.875 -17.547 1 66.31 607 GLN B O 1
ATOM 10515 N N . THR B 1 608 ? -13.219 -4.453 -17.719 1 68.44 608 THR B N 1
ATOM 10516 C CA . THR B 1 608 ? -13.453 -5.145 -18.984 1 68.44 608 THR B CA 1
ATOM 10517 C C . THR B 1 608 ? -13.531 -6.652 -18.766 1 68.44 608 THR B C 1
ATOM 10519 O O . THR B 1 608 ? -13.594 -7.418 -19.734 1 68.44 608 THR B O 1
ATOM 10522 N N . ALA B 1 609 ? -13.508 -6.953 -17.5 1 75.44 609 ALA B N 1
ATOM 10523 C CA . ALA B 1 609 ? -13.602 -8.383 -17.203 1 75.44 609 ALA B CA 1
ATOM 10524 C C . ALA B 1 609 ? -14.914 -8.969 -17.719 1 75.44 609 ALA B C 1
ATOM 10526 O O . ALA B 1 609 ? -15.945 -8.289 -17.719 1 75.44 609 ALA B O 1
ATOM 10527 N N . SER B 1 610 ? -14.883 -10.219 -18.312 1 76.38 610 SER B N 1
ATOM 10528 C CA . SER B 1 610 ? -16.078 -10.906 -18.766 1 76.38 610 SER B CA 1
ATOM 10529 C C . SER B 1 610 ? -16.047 -12.383 -18.375 1 76.38 610 SER B C 1
ATOM 10531 O O . SER B 1 610 ? -15.078 -13.086 -18.656 1 76.38 610 SER B O 1
ATOM 10533 N N . PHE B 1 611 ? -17.078 -12.703 -17.625 1 82.5 611 PHE B N 1
ATOM 10534 C CA . PHE B 1 611 ? -17.25 -14.094 -17.219 1 82.5 611 PHE B CA 1
ATOM 10535 C C . PHE B 1 611 ? -18.719 -14.469 -17.172 1 82.5 611 PHE B C 1
ATOM 10537 O O . PHE B 1 611 ? -19.562 -13.633 -16.859 1 82.5 611 PHE B O 1
ATOM 10544 N N . GLU B 1 612 ? -19.016 -15.688 -17.672 1 82.5 612 GLU B N 1
ATOM 10545 C CA . GLU B 1 612 ? -20.359 -16.234 -17.672 1 82.5 612 GLU B CA 1
ATOM 10546 C C . GLU B 1 612 ? -20.391 -17.625 -17.047 1 82.5 612 GLU B C 1
ATOM 10548 O O . GLU B 1 612 ? -19.469 -18.422 -17.219 1 82.5 612 GLU B O 1
ATOM 10553 N N . PRO B 1 613 ? -21.422 -17.891 -16.375 1 86.12 613 PRO B N 1
ATOM 10554 C CA . PRO B 1 613 ? -22.578 -17.094 -15.969 1 86.12 613 PRO B CA 1
ATOM 10555 C C . PRO B 1 613 ? -22.266 -16.109 -14.852 1 86.12 613 PRO B C 1
ATOM 10557 O O . PRO B 1 613 ? -21.297 -16.297 -14.109 1 86.12 613 PRO B O 1
ATOM 10560 N N . ASN B 1 614 ? -23.062 -15.055 -14.789 1 88.44 614 ASN B N 1
ATOM 10561 C CA . ASN B 1 614 ? -22.797 -14.008 -13.805 1 88.44 614 ASN B CA 1
ATOM 10562 C C . ASN B 1 614 ? -24.094 -13.469 -13.203 1 88.44 614 ASN B C 1
ATOM 10564 O O . ASN B 1 614 ? -25.188 -13.789 -13.68 1 88.44 614 ASN B O 1
ATOM 10568 N N . ILE B 1 615 ? -23.984 -12.883 -12.078 1 90.75 615 ILE B N 1
ATOM 10569 C CA . ILE B 1 615 ? -25.047 -12.195 -11.375 1 90.75 615 ILE B CA 1
ATOM 10570 C C . ILE B 1 615 ? -24.703 -10.711 -11.219 1 90.75 615 ILE B C 1
ATOM 10572 O O . ILE B 1 615 ? -23.609 -10.367 -10.781 1 90.75 615 ILE B O 1
ATOM 10576 N N . THR B 1 616 ? -25.594 -9.883 -11.648 1 90.75 616 THR B N 1
ATOM 10577 C CA . THR B 1 616 ? -25.391 -8.445 -11.523 1 90.75 616 THR B CA 1
ATOM 10578 C C . THR B 1 616 ? -26.25 -7.863 -10.414 1 90.75 616 THR B C 1
ATOM 10580 O O . THR B 1 616 ? -27.453 -8.133 -10.344 1 90.75 616 THR B O 1
ATOM 10583 N N . ILE B 1 617 ? -25.594 -7.164 -9.492 1 89.69 617 ILE B N 1
ATOM 10584 C CA . ILE B 1 617 ? -26.312 -6.527 -8.391 1 89.69 617 ILE B CA 1
ATOM 10585 C C . ILE B 1 617 ? -26 -5.035 -8.367 1 89.69 617 ILE B C 1
ATOM 10587 O O . ILE B 1 617 ? -24.969 -4.602 -8.906 1 89.69 617 ILE B O 1
ATOM 10591 N N . SER B 1 618 ? -26.906 -4.344 -7.816 1 86.75 618 SER B N 1
ATOM 10592 C CA . SER B 1 618 ? -26.672 -2.916 -7.621 1 86.75 618 SER B CA 1
ATOM 10593 C C . SER B 1 618 ? -26.141 -2.623 -6.223 1 86.75 618 SER B C 1
ATOM 10595 O O . SER B 1 618 ? -26.594 -3.215 -5.242 1 86.75 618 SER B O 1
ATOM 10597 N N . SER B 1 619 ? -24.953 -1.857 -6.176 1 85.06 619 SER B N 1
ATOM 10598 C CA . SER B 1 619 ? -24.375 -1.501 -4.887 1 85.06 619 SER B CA 1
ATOM 10599 C C . SER B 1 619 ? -24.016 -0.019 -4.832 1 85.06 619 SER B C 1
ATOM 10601 O O . SER B 1 619 ? -24.141 0.692 -5.832 1 85.06 619 SER B O 1
ATOM 10603 N N . GLU B 1 620 ? -23.703 0.367 -3.613 1 82.69 620 GLU B N 1
ATOM 10604 C CA . GLU B 1 620 ? -23.328 1.764 -3.42 1 82.69 620 GLU B CA 1
ATOM 10605 C C . GLU B 1 620 ? -21.812 1.918 -3.324 1 82.69 620 GLU B C 1
ATOM 10607 O O . GLU B 1 620 ? -21.156 1.138 -2.643 1 82.69 620 GLU B O 1
ATOM 10612 N N . VAL B 1 621 ? -21.266 2.803 -4.094 1 83.25 621 VAL B N 1
ATOM 10613 C CA . VAL B 1 621 ? -19.844 3.127 -4.082 1 83.25 621 VAL B CA 1
ATOM 10614 C C . VAL B 1 621 ? -19.625 4.406 -3.277 1 83.25 621 VAL B C 1
ATOM 10616 O O . VAL B 1 621 ? -20.406 5.344 -3.354 1 83.25 621 VAL B O 1
ATOM 10619 N N . SER B 1 622 ? -18.656 4.289 -2.33 1 82.31 622 SER B N 1
ATOM 10620 C CA . SER B 1 622 ? -18.312 5.453 -1.515 1 82.31 622 SER B CA 1
ATOM 10621 C C . SER B 1 622 ? -16.922 5.969 -1.833 1 82.31 622 SER B C 1
ATOM 10623 O O . SER B 1 622 ? -15.977 5.188 -1.945 1 82.31 622 SER B O 1
ATOM 10625 N N . ASN B 1 623 ? -16.734 7.219 -2.078 1 78.94 623 ASN B N 1
ATOM 10626 C CA . ASN B 1 623 ? -15.445 7.891 -2.25 1 78.94 623 ASN B CA 1
ATOM 10627 C C . ASN B 1 623 ? -15.188 8.898 -1.132 1 78.94 623 ASN B C 1
ATOM 10629 O O . ASN B 1 623 ? -16.094 9.602 -0.699 1 78.94 623 ASN B O 1
ATOM 10633 N N . LEU B 1 624 ? -13.875 8.82 -0.556 1 77.25 624 LEU B N 1
ATOM 10634 C CA . LEU B 1 624 ? -13.516 9.773 0.49 1 77.25 624 LEU B CA 1
ATOM 10635 C C . LEU B 1 624 ? -13.148 11.125 -0.109 1 77.25 624 LEU B C 1
ATOM 10637 O O . LEU B 1 624 ? -12.258 11.211 -0.959 1 77.25 624 LEU B O 1
ATOM 10641 N N . VAL B 1 625 ? -13.891 12.094 0.237 1 81.62 625 VAL B N 1
ATOM 10642 C CA . VAL B 1 625 ? -13.602 13.453 -0.203 1 81.62 625 VAL B CA 1
ATOM 10643 C C . VAL B 1 625 ? -13.227 14.312 0.999 1 81.62 625 VAL B C 1
ATOM 10645 O O . VAL B 1 625 ? -13.797 14.172 2.082 1 81.62 625 VAL B O 1
ATOM 10648 N N . GLU B 1 626 ? -12.156 15.07 0.838 1 85.94 626 GLU B N 1
ATOM 10649 C CA . GLU B 1 626 ? -11.727 15.977 1.899 1 85.94 626 GLU B CA 1
ATOM 10650 C C . GLU B 1 626 ? -12.594 17.234 1.938 1 85.94 626 GLU B C 1
ATOM 10652 O O . GLU B 1 626 ? -12.773 17.906 0.92 1 85.94 626 GLU B O 1
ATOM 10657 N N . VAL B 1 627 ? -13.203 17.484 3.121 1 90.69 627 VAL B N 1
ATOM 10658 C CA . VAL B 1 627 ? -14.062 18.641 3.285 1 90.69 627 VAL B CA 1
ATOM 10659 C C . VAL B 1 627 ? -13.555 19.5 4.445 1 90.69 627 VAL B C 1
ATOM 10661 O O . VAL B 1 627 ? -12.875 19 5.34 1 90.69 627 VAL B O 1
ATOM 10664 N N . PHE B 1 628 ? -13.898 20.797 4.406 1 94 628 PHE B N 1
ATOM 10665 C CA . PHE B 1 628 ? -13.594 21.703 5.508 1 94 628 PHE B CA 1
ATOM 10666 C C . PHE B 1 628 ? -14.492 21.422 6.707 1 94 628 PHE B C 1
ATOM 10668 O O . PHE B 1 628 ? -15.688 21.188 6.547 1 94 628 PHE B O 1
ATOM 10675 N N . GLN B 1 629 ? -13.844 21.375 7.832 1 93.06 629 GLN B N 1
ATOM 10676 C CA . GLN B 1 629 ? -14.594 21.25 9.078 1 93.06 629 GLN B CA 1
ATOM 10677 C C . GLN B 1 629 ? -14.375 22.453 9.977 1 93.06 629 GLN B C 1
ATOM 10679 O O . GLN B 1 629 ? -13.242 22.781 10.336 1 93.06 629 GLN B O 1
ATOM 10684 N N . VAL B 1 630 ? -15.461 23.141 10.242 1 94.06 630 VAL B N 1
ATOM 10685 C CA . VAL B 1 630 ? -15.414 24.312 11.133 1 94.06 630 VAL B CA 1
ATOM 10686 C C . VAL B 1 630 ? -15.93 23.922 12.516 1 94.06 630 VAL B C 1
ATOM 10688 O O . VAL B 1 630 ? -17.016 23.359 12.641 1 94.06 630 VAL B O 1
ATOM 10691 N N . SER B 1 631 ? -15.086 24.156 13.547 1 92.88 631 SER B N 1
ATOM 10692 C CA . SER B 1 631 ? -15.469 23.844 14.922 1 92.88 631 SER B CA 1
ATOM 10693 C C . SER B 1 631 ? -16.547 24.797 15.43 1 92.88 631 SER B C 1
ATOM 10695 O O . SER B 1 631 ? -16.328 26.016 15.461 1 92.88 631 SER B O 1
ATOM 10697 N N . GLY B 1 632 ? -17.656 24.234 15.906 1 91.75 632 GLY B N 1
ATOM 10698 C CA . GLY B 1 632 ? -18.75 25.062 16.406 1 91.75 632 GLY B CA 1
ATOM 10699 C C . GLY B 1 632 ? -18.375 25.875 17.641 1 91.75 632 GLY B C 1
ATOM 10700 O O . GLY B 1 632 ? -18.75 27.031 17.766 1 91.75 632 GLY B O 1
ATOM 10701 N N . LEU B 1 633 ? -17.562 25.328 18.469 1 92.94 633 LEU B N 1
ATOM 10702 C CA . LEU B 1 633 ? -17.156 26.016 19.703 1 92.94 633 LEU B CA 1
ATOM 10703 C C . LEU B 1 633 ? -16.234 27.188 19.391 1 92.94 633 LEU B C 1
ATOM 10705 O O . LEU B 1 633 ? -16.469 28.297 19.875 1 92.94 633 LEU B O 1
ATOM 10709 N N . TRP B 1 634 ? -15.32 26.969 18.578 1 94.19 634 TRP B N 1
ATOM 10710 C CA . TRP B 1 634 ? -14.32 28 18.312 1 94.19 634 TRP B CA 1
ATOM 10711 C C . TRP B 1 634 ? -14.898 29.094 17.438 1 94.19 634 TRP B C 1
ATOM 10713 O O . TRP B 1 634 ? -14.578 30.281 17.625 1 94.19 634 TRP B O 1
ATOM 10723 N N . ILE B 1 635 ? -15.773 28.766 16.516 1 94.19 635 ILE B N 1
ATOM 10724 C CA . ILE B 1 635 ? -16.375 29.812 15.695 1 94.19 635 ILE B CA 1
ATOM 10725 C C . ILE B 1 635 ? -17.344 30.641 16.547 1 94.19 635 ILE B C 1
ATOM 10727 O O . ILE B 1 635 ? -17.484 31.844 16.328 1 94.19 635 ILE B O 1
ATOM 10731 N N . GLY B 1 636 ? -17.969 29.938 17.484 1 94.38 636 GLY B N 1
ATOM 10732 C CA . GLY B 1 636 ? -18.797 30.672 18.422 1 94.38 636 GLY B CA 1
ATOM 10733 C C . GLY B 1 636 ? -18.031 31.703 19.234 1 94.38 636 GLY B C 1
ATOM 10734 O O . GLY B 1 636 ? -18.469 32.844 19.344 1 94.38 636 GLY B O 1
ATOM 10735 N N . PHE B 1 637 ? -16.891 31.312 19.75 1 96 637 PHE B N 1
ATOM 10736 C CA . PHE B 1 637 ? -16.047 32.25 20.5 1 96 637 PHE B CA 1
ATOM 10737 C C . PHE B 1 637 ? -15.531 33.344 19.594 1 96 637 PHE B C 1
ATOM 10739 O O . PHE B 1 637 ? -15.422 34.5 20.016 1 96 637 PHE B O 1
ATOM 10746 N N . CYS B 1 638 ? -15.258 32.969 18.406 1 95.75 638 CYS B N 1
ATOM 10747 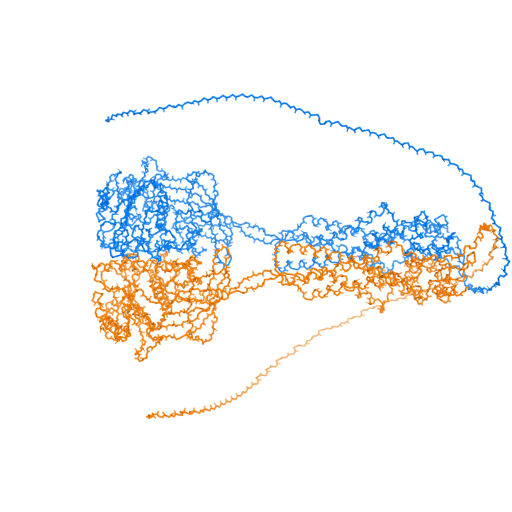C CA . CYS B 1 638 ? -14.758 33.969 17.453 1 95.75 638 CYS B CA 1
ATOM 10748 C C . CYS B 1 638 ? -15.828 35 17.125 1 95.75 638 CYS B C 1
ATOM 10750 O O . CYS B 1 638 ? -15.555 36.188 17.125 1 95.75 638 CYS B O 1
ATOM 10752 N N . LEU B 1 639 ? -17.016 34.594 16.922 1 95.81 639 LEU B N 1
ATOM 10753 C CA . LEU B 1 639 ? -18.109 35.5 16.609 1 95.81 639 LEU B CA 1
ATOM 10754 C C . LEU B 1 639 ? -18.438 36.406 17.797 1 95.81 639 LEU B C 1
ATOM 10756 O O . LEU B 1 639 ? -18.656 37.594 17.625 1 95.81 639 LEU B O 1
ATOM 10760 N N . LEU B 1 640 ? -18.406 35.781 18.906 1 96.12 640 LEU B N 1
ATOM 10761 C CA . LEU B 1 640 ? -18.672 36.562 20.109 1 96.12 640 LEU B CA 1
ATOM 10762 C C . LEU B 1 640 ? -17.609 37.625 20.312 1 96.12 640 LEU B C 1
ATOM 10764 O O . LEU B 1 640 ? -17.922 38.781 20.641 1 96.12 640 LEU B O 1
ATOM 10768 N N . SER B 1 641 ? -16.375 37.25 20.141 1 96.75 641 SER B N 1
ATOM 10769 C CA . SER B 1 641 ? -15.281 38.219 20.297 1 96.75 641 SER B CA 1
ATOM 10770 C C . SER B 1 641 ? -15.359 39.312 19.266 1 96.75 641 SER B C 1
ATOM 10772 O O . SER B 1 641 ? -15.102 40.5 19.578 1 96.75 641 SER B O 1
ATOM 10774 N N . CYS B 1 642 ? -15.719 38.969 18.109 1 96.12 642 CYS B N 1
ATOM 10775 C CA . CYS B 1 642 ? -15.852 39.969 17.062 1 96.12 642 CYS B CA 1
ATOM 10776 C C . CYS B 1 642 ? -17.031 40.906 17.312 1 96.12 642 CYS B C 1
ATOM 10778 O O . CYS B 1 642 ? -16.969 42.094 17.047 1 96.12 642 CYS B O 1
ATOM 10780 N N . LEU B 1 643 ? -18.078 40.406 17.875 1 96.38 643 LEU B N 1
ATOM 10781 C CA . LEU B 1 643 ? -19.234 41.219 18.203 1 96.38 643 LEU B CA 1
ATOM 10782 C C . LEU B 1 643 ? -18.922 42.219 19.328 1 96.38 643 LEU B C 1
ATOM 10784 O O . LEU B 1 643 ? -19.344 43.375 19.297 1 96.38 643 LEU B O 1
ATOM 10788 N N . ILE B 1 644 ? -18.203 41.688 20.234 1 96.44 644 ILE B N 1
ATOM 10789 C CA . ILE B 1 644 ? -17.781 42.562 21.312 1 96.44 644 ILE B CA 1
ATOM 10790 C C . ILE B 1 644 ? -16.875 43.656 20.766 1 96.44 644 ILE B C 1
ATOM 10792 O O . ILE B 1 644 ? -17 44.812 21.141 1 96.44 644 ILE B O 1
ATOM 10796 N N . LEU B 1 645 ? -16 43.219 19.922 1 96.69 645 LEU B N 1
ATOM 10797 C CA . LEU B 1 645 ? -15.109 44.188 19.297 1 96.69 645 LEU B CA 1
ATOM 10798 C C . LEU B 1 645 ? -15.898 45.219 18.5 1 96.69 645 LEU B C 1
ATOM 10800 O O . LEU B 1 645 ? -15.617 46.438 18.578 1 96.69 645 LEU B O 1
ATOM 10804 N N . LEU B 1 646 ? -16.828 44.812 17.766 1 96.69 646 LEU B N 1
ATOM 10805 C CA . LEU B 1 646 ? -17.656 45.719 16.969 1 96.69 646 LEU B CA 1
ATOM 10806 C C . LEU B 1 646 ? -18.484 46.625 17.875 1 96.69 646 LEU B C 1
ATOM 10808 O O . LEU B 1 646 ? -18.594 47.812 17.594 1 96.69 646 LEU B O 1
ATOM 10812 N N . ALA B 1 647 ? -19.031 46.094 18.906 1 96.81 647 ALA B N 1
ATOM 10813 C CA . ALA B 1 647 ? -19.797 46.906 19.859 1 96.81 647 ALA B CA 1
ATOM 10814 C C . ALA B 1 647 ? -18.922 48 20.484 1 96.81 647 ALA B C 1
ATOM 10816 O O . ALA B 1 647 ? -19.359 49.125 20.656 1 96.81 647 ALA B O 1
ATOM 10817 N N . CYS B 1 648 ? -17.703 47.562 20.812 1 96.06 648 CYS B N 1
ATOM 10818 C CA . CYS B 1 648 ? -16.766 48.531 21.359 1 96.06 648 CYS B CA 1
ATOM 10819 C C . CYS B 1 648 ? -16.422 49.625 20.344 1 96.06 648 CYS B C 1
ATOM 10821 O O . CYS B 1 648 ? -16.266 50.781 20.703 1 96.06 648 CYS B O 1
ATOM 10823 N N . GLY B 1 649 ? -16.297 49.156 19.141 1 95.38 649 GLY B N 1
ATOM 10824 C CA . GLY B 1 649 ? -16.047 50.125 18.078 1 95.38 649 GLY B CA 1
ATOM 10825 C C . GLY B 1 649 ? -17.188 51.094 17.891 1 95.38 649 GLY B C 1
ATOM 10826 O O . GLY B 1 649 ? -16.969 52.312 17.797 1 95.38 649 GLY B O 1
ATOM 10827 N N . ILE B 1 650 ? -18.344 50.75 17.953 1 96.31 650 ILE B N 1
ATOM 10828 C CA . ILE B 1 650 ? -19.531 51.594 17.797 1 96.31 650 ILE B CA 1
ATOM 10829 C C . ILE B 1 650 ? -19.656 52.531 19 1 96.31 650 ILE B C 1
ATOM 10831 O O . ILE B 1 650 ? -19.906 53.719 18.844 1 96.31 650 ILE B O 1
ATOM 10835 N N . LEU B 1 651 ? -19.5 51.938 20.125 1 95.56 651 LEU B N 1
ATOM 10836 C CA . LEU B 1 651 ? -19.594 52.75 21.328 1 95.56 651 LEU B CA 1
ATOM 10837 C C . LEU B 1 651 ? -18.531 53.844 21.359 1 95.56 651 LEU B C 1
ATOM 10839 O O . LEU B 1 651 ? -18.781 54.938 21.844 1 95.56 651 LEU B O 1
ATOM 10843 N N . SER B 1 652 ? -17.359 53.469 20.844 1 93.94 652 SER B N 1
ATOM 10844 C CA . SER B 1 652 ? -16.312 54.469 20.766 1 93.94 652 SER B CA 1
ATOM 10845 C C . SER B 1 652 ? -16.719 55.625 19.891 1 93.94 652 SER B C 1
ATOM 10847 O O . SER B 1 652 ? -16.453 56.781 20.219 1 93.94 652 SER B O 1
ATOM 10849 N N . VAL B 1 653 ? -17.344 55.375 18.828 1 93.38 653 VAL B N 1
ATOM 10850 C CA . VAL B 1 653 ? -17.797 56.406 17.906 1 93.38 653 VAL B CA 1
ATOM 10851 C C . VAL B 1 653 ? -18.938 57.219 18.547 1 93.38 653 VAL B C 1
ATOM 10853 O O . VAL B 1 653 ? -18.969 58.438 18.453 1 93.38 653 VAL B O 1
ATOM 10856 N N . VAL B 1 654 ? -19.844 56.625 19.281 1 94.25 654 VAL B N 1
ATOM 10857 C CA . VAL B 1 654 ? -20.969 57.312 19.922 1 94.25 654 VAL B CA 1
ATOM 10858 C C . VAL B 1 654 ? -20.453 58.25 21 1 94.25 654 VAL B C 1
ATOM 10860 O O . VAL B 1 654 ? -20.875 59.406 21.062 1 94.25 654 VAL B O 1
ATOM 10863 N N . PHE B 1 655 ? -19.547 57.75 21.797 1 92.81 655 PHE B N 1
ATOM 10864 C CA . PHE B 1 655 ? -19.031 58.594 22.859 1 92.81 655 PHE B CA 1
ATOM 10865 C C . PHE B 1 655 ? -18.25 59.781 22.297 1 92.81 655 PHE B C 1
ATOM 10867 O O . PHE B 1 655 ? -18.234 60.875 22.875 1 92.81 655 PHE B O 1
ATOM 10874 N N . THR B 1 656 ? -17.562 59.531 21.188 1 88.38 656 THR B N 1
ATOM 10875 C CA . THR B 1 656 ? -16.828 60.625 20.547 1 88.38 656 THR B CA 1
ATOM 10876 C C . THR B 1 656 ? -17.766 61.75 20.141 1 88.38 656 THR B C 1
ATOM 10878 O O . THR B 1 656 ? -17.422 62.938 20.266 1 88.38 656 THR B O 1
ATOM 10881 N N . HIS B 1 657 ? -18.938 61.406 19.75 1 89.12 657 HIS B N 1
ATOM 10882 C CA . HIS B 1 657 ? -19.844 62.406 19.234 1 89.12 657 HIS B CA 1
ATOM 10883 C C . HIS B 1 657 ? -20.812 62.906 20.312 1 89.12 657 HIS B C 1
ATOM 10885 O O . HIS B 1 657 ? -21.484 63.906 20.141 1 89.12 657 HIS B O 1
ATOM 10891 N N . LEU B 1 658 ? -20.859 62.219 21.391 1 88.19 658 LEU B N 1
ATOM 10892 C CA . LEU B 1 658 ? -21.672 62.688 22.5 1 88.19 658 LEU B CA 1
ATOM 10893 C C . LEU B 1 658 ? -20.922 63.719 23.344 1 88.19 658 LEU B C 1
ATOM 10895 O O . LEU B 1 658 ? -21.531 64.562 24.016 1 88.19 658 LEU B O 1
ATOM 10899 N N . ALA B 1 659 ? -19.609 63.625 23.359 1 84.12 659 ALA B N 1
ATOM 10900 C CA . ALA B 1 659 ? -18.797 64.562 24.109 1 84.12 659 ALA B CA 1
ATOM 10901 C C . ALA B 1 659 ? -18.609 65.875 23.312 1 84.12 659 ALA B C 1
ATOM 10903 O O . ALA B 1 659 ? -18.266 65.875 22.125 1 84.12 659 ALA B O 1
ATOM 10904 N N . HIS B 1 660 ? -19 67 23.906 1 81.38 660 HIS B N 1
ATOM 10905 C CA . HIS B 1 660 ? -18.922 68.25 23.25 1 81.38 660 HIS B CA 1
ATOM 10906 C C . HIS B 1 660 ? -17.594 68.938 23.562 1 81.38 660 HIS B C 1
ATOM 10908 O O . HIS B 1 660 ? -17.125 69.812 22.797 1 81.38 660 HIS B O 1
ATOM 10914 N N . GLY B 1 661 ? -17.016 68.625 24.609 1 76.75 661 GLY B N 1
ATOM 10915 C CA . GLY B 1 661 ? -15.766 69.25 25.016 1 76.75 661 GLY B CA 1
ATOM 10916 C C . GLY B 1 661 ? -14.562 68.688 24.25 1 76.75 661 GLY B C 1
ATOM 10917 O O . GLY B 1 661 ? -14.664 67.688 23.547 1 76.75 661 GLY B O 1
ATOM 10918 N N . PRO B 1 662 ? -13.531 69.438 24.234 1 78.31 662 PRO B N 1
ATOM 10919 C CA . PRO B 1 662 ? -12.312 69 23.547 1 78.31 662 PRO B CA 1
ATOM 10920 C C . PRO B 1 662 ? -11.68 67.75 24.203 1 78.31 662 PRO B C 1
ATOM 10922 O O . PRO B 1 662 ? -12.031 67.375 25.328 1 78.31 662 PRO B O 1
ATOM 10925 N N . GLU B 1 663 ? -10.992 67.062 23.391 1 74.5 663 GLU B N 1
ATOM 10926 C CA . GLU B 1 663 ? -10.281 65.938 23.906 1 74.5 663 GLU B CA 1
ATOM 10927 C C . GLU B 1 663 ? -9.047 66.312 24.703 1 74.5 663 GLU B C 1
ATOM 10929 O O . GLU B 1 663 ? -8.016 66.688 24.125 1 74.5 663 GLU B O 1
ATOM 10934 N N . VAL B 1 664 ? -9.188 66.375 26 1 64.25 664 VAL B N 1
ATOM 10935 C CA . VAL B 1 664 ? -8.117 66.938 26.828 1 64.25 664 VAL B CA 1
ATOM 10936 C C . VAL B 1 664 ? -7.523 65.812 27.688 1 64.25 664 VAL B C 1
ATOM 10938 O O . VAL B 1 664 ? -6.441 66 28.25 1 64.25 664 VAL B O 1
ATOM 10941 N N . LEU B 1 665 ? -8.156 64.75 27.719 1 60.88 665 LEU B N 1
ATOM 10942 C CA . LEU B 1 665 ? -7.879 63.875 28.859 1 60.88 665 LEU B CA 1
ATOM 10943 C C . LEU B 1 665 ? -6.684 62.969 28.578 1 60.88 665 LEU B C 1
ATOM 10945 O O . LEU B 1 665 ? -6.668 62.25 27.562 1 60.88 665 LEU B O 1
ATOM 10949 N N . GLY B 1 666 ? -5.676 63.219 29.156 1 65 666 GLY B N 1
ATOM 10950 C CA . GLY B 1 666 ? -4.621 62.25 29.422 1 65 666 GLY B CA 1
ATOM 10951 C C . GLY B 1 666 ? -4.801 61.531 30.75 1 65 666 GLY B C 1
ATOM 10952 O O . GLY B 1 666 ? -5.816 60.844 30.969 1 65 666 GLY B O 1
ATOM 10953 N N . TYR B 1 667 ? -3.953 61.719 31.719 1 69.06 667 TYR B N 1
ATOM 10954 C CA . TYR B 1 667 ? -4.141 61.219 33.094 1 69.06 667 TYR B CA 1
ATOM 10955 C C . TYR B 1 667 ? -4.863 62.281 33.938 1 69.06 667 TYR B C 1
ATOM 10957 O O . TYR B 1 667 ? -4.539 63.469 33.875 1 69.06 667 TYR B O 1
ATOM 10965 N N . VAL B 1 668 ? -5.926 61.875 34.562 1 74.5 668 VAL B N 1
ATOM 10966 C CA . VAL B 1 668 ? -6.797 62.75 35.312 1 74.5 668 VAL B CA 1
ATOM 10967 C C . VAL B 1 668 ? -6.016 63.375 36.469 1 74.5 668 VAL B C 1
ATOM 10969 O O . VAL B 1 668 ? -6.242 64.5 36.844 1 74.5 668 VAL B O 1
ATOM 10972 N N . SER B 1 669 ? -5.125 62.625 37 1 74.94 669 SER B N 1
ATOM 10973 C CA . SER B 1 669 ? -4.344 63.125 38.125 1 74.94 669 SER B CA 1
ATOM 10974 C C . SER B 1 669 ? -3.5 64.312 37.719 1 74.94 669 SER B C 1
ATOM 10976 O O . SER B 1 669 ? -3.316 65.25 38.5 1 74.94 669 SER B O 1
ATOM 10978 N N . THR B 1 670 ? -3.156 64.312 36.469 1 76.31 670 THR B N 1
ATOM 10979 C CA . THR B 1 670 ? -2.324 65.438 36 1 76.31 670 THR B CA 1
ATOM 10980 C C . THR B 1 670 ? -3.172 66.688 35.688 1 76.31 670 THR B C 1
ATOM 10982 O O . THR B 1 670 ? -2.682 67.812 35.781 1 76.31 670 THR B O 1
ATOM 10985 N N . LEU B 1 671 ? -4.367 66.438 35.5 1 76.69 671 LEU B N 1
ATOM 10986 C CA . LEU B 1 671 ? -5.285 67.5 35.219 1 76.69 671 LEU B CA 1
ATOM 10987 C C . LEU B 1 671 ? -5.613 68.312 36.469 1 76.69 671 LEU B C 1
ATOM 10989 O O . LEU B 1 671 ? -5.84 69.562 36.375 1 76.69 671 LEU B O 1
ATOM 10993 N N . VAL B 1 672 ? -5.578 67.688 37.562 1 78.5 672 VAL B N 1
ATOM 10994 C CA . VAL B 1 672 ? -6.062 68.312 38.781 1 78.5 672 VAL B CA 1
ATOM 10995 C C . VAL B 1 672 ? -4.879 68.812 39.625 1 78.5 672 VAL B C 1
ATOM 10997 O O . VAL B 1 672 ? -5.023 69.75 40.406 1 78.5 672 VAL B O 1
ATOM 11000 N N . ARG B 1 673 ? -3.779 68.312 39.438 1 78.31 673 ARG B N 1
ATOM 11001 C CA . ARG B 1 673 ? -2.627 68.625 40.281 1 78.31 673 ARG B CA 1
ATOM 11002 C C . ARG B 1 673 ? -2.244 70.062 40.219 1 78.31 673 ARG B C 1
ATOM 11004 O O . ARG B 1 673 ? -2.09 70.75 41.25 1 78.31 673 ARG B O 1
ATOM 11011 N N . ASP B 1 674 ? -2.041 70.688 39.062 1 76.06 674 ASP B N 1
ATOM 11012 C CA . ASP B 1 674 ? -1.563 72.062 38.906 1 76.06 674 ASP B CA 1
ATOM 11013 C C . ASP B 1 674 ? -2.598 72.938 38.188 1 76.06 674 ASP B C 1
ATOM 11015 O O . ASP B 1 674 ? -2.238 73.875 37.469 1 76.06 674 ASP B O 1
ATOM 11019 N N . SER B 1 675 ? -3.807 72.562 38.562 1 79.12 675 SER B N 1
ATOM 11020 C CA . SER B 1 675 ? -4.863 73.312 37.906 1 79.12 675 SER B CA 1
ATOM 11021 C C . SER B 1 675 ? -5.059 74.688 38.531 1 79.12 675 SER B C 1
ATOM 11023 O O . SER B 1 675 ? -5.004 74.75 39.781 1 79.12 675 SER B O 1
ATOM 11025 N N . LYS B 1 676 ? -5.203 75.688 37.781 1 76.38 676 LYS B N 1
ATOM 11026 C CA . LYS B 1 676 ? -5.477 77.062 38.281 1 76.38 676 LYS B CA 1
ATOM 11027 C C . LYS B 1 676 ? -6.898 77.125 38.812 1 76.38 676 LYS B C 1
ATOM 11029 O O . LYS B 1 676 ? -7.219 78.062 39.562 1 76.38 676 LYS B O 1
ATOM 11034 N N . PHE B 1 677 ? -7.609 76.062 38.531 1 77.81 677 PHE B N 1
ATOM 11035 C CA . PHE B 1 677 ? -9.023 76.188 38.875 1 77.81 677 PHE B CA 1
ATOM 11036 C C . PHE B 1 677 ? -9.328 75.375 40.125 1 77.81 677 PHE B C 1
ATOM 11038 O O . PHE B 1 677 ? -10.422 75.438 40.656 1 77.81 677 PHE B O 1
ATOM 11045 N N . MET B 1 678 ? -8.406 74.5 40.438 1 77.69 678 MET B N 1
ATOM 11046 C CA . MET B 1 678 ? -8.625 73.688 41.625 1 77.69 678 MET B CA 1
ATOM 11047 C C . MET B 1 678 ? -7.5 73.875 42.625 1 77.69 678 MET B C 1
ATOM 11049 O O . MET B 1 678 ? -6.336 73.562 42.312 1 77.69 678 MET B O 1
ATOM 11053 N N . ASP B 1 679 ? -7.828 74.438 43.719 1 72 679 ASP B N 1
ATOM 11054 C CA . ASP B 1 679 ? -6.824 74.562 44.75 1 72 679 ASP B CA 1
ATOM 11055 C C . ASP B 1 679 ? -6.785 73.312 45.656 1 72 679 ASP B C 1
ATOM 11057 O O . ASP B 1 679 ? -7.758 73.062 46.344 1 72 679 ASP B O 1
ATOM 11061 N N . LEU B 1 680 ? -5.754 72.562 45.406 1 74.5 680 LEU B N 1
ATOM 11062 C CA . LEU B 1 680 ? -5.582 71.375 46.281 1 74.5 680 LEU B CA 1
ATOM 11063 C C . LEU B 1 680 ? -4.875 71.75 47.562 1 74.5 680 LEU B C 1
ATOM 11065 O O . LEU B 1 680 ? -3.891 72.5 47.562 1 74.5 680 LEU B O 1
ATOM 11069 N N . LEU B 1 681 ? -5.52 71.75 48.594 1 63.28 681 LEU B N 1
ATOM 11070 C CA . LEU B 1 681 ? -4.996 72.125 49.906 1 63.28 681 LEU B CA 1
ATOM 11071 C C . LEU B 1 681 ? -3.855 71.25 50.344 1 63.28 681 LEU B C 1
ATOM 11073 O O . LEU B 1 681 ? -3.582 71.125 51.531 1 63.28 681 LEU B O 1
ATOM 11077 N N . MET B 1 682 ? -3.287 70.5 49.375 1 68.06 682 MET B N 1
ATOM 11078 C CA . MET B 1 682 ? -2.197 69.625 49.75 1 68.06 682 MET B CA 1
ATOM 11079 C C . MET B 1 682 ? -0.997 69.812 48.844 1 68.06 682 MET B C 1
ATOM 11081 O O . MET B 1 682 ? -1.152 70.188 47.688 1 68.06 682 MET B O 1
ATOM 11085 N N . ASN B 1 683 ? 0.161 69.688 49.438 1 66.94 683 ASN B N 1
ATOM 11086 C CA . ASN B 1 683 ? 1.394 69.688 48.656 1 66.94 683 ASN B CA 1
ATOM 11087 C C . ASN B 1 683 ? 1.533 68.5 47.75 1 66.94 683 ASN B C 1
ATOM 11089 O O . ASN B 1 683 ? 1.714 67.375 48.25 1 66.94 683 ASN B O 1
ATOM 11093 N N . THR B 1 684 ? 1.32 68.688 46.5 1 75.12 684 THR B N 1
ATOM 11094 C CA . THR B 1 684 ? 1.297 67.625 45.531 1 75.12 684 THR B CA 1
ATOM 11095 C C . THR B 1 684 ? 2.646 67.438 44.844 1 75.12 684 THR B C 1
ATOM 11097 O O . THR B 1 684 ? 2.797 66.625 43.906 1 75.12 684 THR B O 1
ATOM 11100 N N . SER B 1 685 ? 3.645 68.188 45.281 1 72.5 685 SER B N 1
ATOM 11101 C CA . SER B 1 685 ? 4.914 68.25 44.562 1 72.5 685 SER B CA 1
ATOM 11102 C C . SER B 1 685 ? 5.594 66.875 44.438 1 72.5 685 SER B C 1
ATOM 11104 O O . SER B 1 685 ? 6.168 66.562 43.406 1 72.5 685 SER B O 1
ATOM 11106 N N . TRP B 1 686 ? 5.414 66 45.406 1 74.44 686 TRP B N 1
ATOM 11107 C CA . TRP B 1 686 ? 6.156 64.75 45.406 1 74.44 686 TRP B CA 1
ATOM 11108 C C . TRP B 1 686 ? 5.215 63.562 45.281 1 74.44 686 TRP B C 1
ATOM 11110 O O . TRP B 1 686 ? 5.645 62.438 45.344 1 74.44 686 TRP B O 1
ATOM 11120 N N . MET B 1 687 ? 4.031 63.844 44.969 1 77.44 687 MET B N 1
ATOM 11121 C CA . MET B 1 687 ? 3.078 62.75 44.875 1 77.44 687 MET B CA 1
ATOM 11122 C C . MET B 1 687 ? 2.992 62.219 43.469 1 77.44 687 MET B C 1
ATOM 11124 O O . MET B 1 687 ? 2.9 63 42.5 1 77.44 687 MET B O 1
ATOM 11128 N N . ASP B 1 688 ? 3.084 60.906 43.406 1 79.25 688 ASP B N 1
ATOM 11129 C CA . ASP B 1 688 ? 2.9 60.25 42.125 1 79.25 688 ASP B CA 1
ATOM 11130 C C . ASP B 1 688 ? 1.445 60.344 41.656 1 79.25 688 ASP B C 1
ATOM 11132 O O . ASP B 1 688 ? 0.55 60.594 42.469 1 79.25 688 ASP B O 1
ATOM 11136 N N . GLY B 1 689 ? 1.314 60.312 40.375 1 76.94 689 GLY B N 1
ATOM 11137 C CA . GLY B 1 689 ? -0.036 60.344 39.812 1 76.94 689 GLY B CA 1
ATOM 11138 C C . GLY B 1 689 ? -0.961 59.344 40.469 1 76.94 689 GLY B C 1
ATOM 11139 O O . GLY B 1 689 ? -2.131 59.625 40.719 1 76.94 689 GLY B O 1
ATOM 11140 N N . THR B 1 690 ? -0.446 58.219 40.844 1 77.19 690 THR B N 1
ATOM 11141 C CA . THR B 1 690 ? -1.263 57.188 41.438 1 77.19 690 THR B CA 1
ATOM 11142 C C . THR B 1 690 ? -1.612 57.531 42.875 1 77.19 690 THR B C 1
ATOM 11144 O O . THR B 1 690 ? -2.727 57.25 43.312 1 77.19 690 THR B O 1
ATOM 11147 N N . GLU B 1 691 ? -0.695 58.031 43.562 1 79.31 691 GLU B N 1
ATOM 11148 C CA . GLU B 1 691 ? -0.937 58.406 44.969 1 79.31 691 GLU B CA 1
ATOM 11149 C C . GLU B 1 691 ? -1.954 59.531 45.062 1 79.31 691 GLU B C 1
ATOM 11151 O O . GLU B 1 691 ? -2.82 59.531 45.938 1 79.31 691 GLU B O 1
ATOM 11156 N N . LEU B 1 692 ? -1.702 60.438 44.156 1 83.44 692 LEU B N 1
ATOM 11157 C CA . LEU B 1 692 ? -2.648 61.531 44.125 1 83.44 692 LEU B CA 1
ATOM 11158 C C . LEU B 1 692 ? -4.055 61.031 43.812 1 83.44 692 LEU B C 1
ATOM 11160 O O . LEU B 1 692 ? -5.035 61.531 44.375 1 83.44 692 LEU B O 1
ATOM 11164 N N . THR B 1 693 ? -4.141 60.156 42.938 1 82.75 693 THR B N 1
ATOM 11165 C CA . THR B 1 693 ? -5.438 59.594 42.562 1 82.75 693 THR B CA 1
ATOM 11166 C C . THR B 1 693 ? -6.07 58.844 43.719 1 82.75 693 THR B C 1
ATOM 11168 O O . THR B 1 693 ? -7.289 58.875 43.906 1 82.75 693 THR B O 1
ATOM 11171 N N . LYS B 1 694 ? -5.301 58.156 44.5 1 82.88 694 LYS B N 1
ATOM 11172 C CA . LYS B 1 694 ? -5.816 57.469 45.688 1 82.88 694 LYS B CA 1
ATOM 11173 C C . LYS B 1 694 ? -6.391 58.438 46.719 1 82.88 694 LYS B C 1
ATOM 11175 O O . LYS B 1 694 ? -7.414 58.156 47.344 1 82.88 694 LYS B O 1
ATOM 11180 N N . GLU B 1 695 ? -5.746 59.594 46.781 1 83.62 695 GLU B N 1
ATOM 11181 C CA . GLU B 1 695 ? -6.188 60.594 47.75 1 83.62 695 GLU B CA 1
ATOM 11182 C C . GLU B 1 695 ? -7.449 61.312 47.281 1 83.62 695 GLU B C 1
ATOM 11184 O O . GLU B 1 695 ? -8.305 61.656 48.062 1 83.62 695 GLU B O 1
ATOM 11189 N N . LEU B 1 696 ? -7.48 61.438 46 1 86.31 696 LEU B N 1
ATOM 11190 C CA . LEU B 1 696 ? -8.602 62.188 45.438 1 86.31 696 LEU B CA 1
ATOM 11191 C C . LEU B 1 696 ? -9.641 61.219 44.844 1 86.31 696 LEU B C 1
ATOM 11193 O O . LEU B 1 696 ? -10.5 61.656 44.062 1 86.31 696 LEU B O 1
ATOM 11197 N N . ARG B 1 697 ? -9.672 60.062 45.156 1 85.44 697 ARG B N 1
ATOM 11198 C CA . ARG B 1 697 ? -10.445 59.031 44.5 1 85.44 697 ARG B CA 1
ATOM 11199 C C . ARG B 1 697 ? -11.938 59.344 44.562 1 85.44 697 ARG B C 1
ATOM 11201 O O . ARG B 1 697 ? -12.656 59.125 43.594 1 85.44 697 ARG B O 1
ATOM 11208 N N . SER B 1 698 ? -12.398 59.875 45.562 1 85.19 698 SER B N 1
ATOM 11209 C CA . SER B 1 698 ? -13.836 60.062 45.75 1 85.19 698 SER B CA 1
ATOM 11210 C C . SER B 1 698 ? -14.258 61.469 45.312 1 85.19 698 SER B C 1
ATOM 11212 O O . SER B 1 698 ? -15.453 61.75 45.25 1 85.19 698 SER B O 1
ATOM 11214 N N . GLN B 1 699 ? -13.305 62.312 44.938 1 88.81 699 GLN B N 1
ATOM 11215 C CA . GLN B 1 699 ? -13.641 63.688 44.531 1 88.81 699 GLN B CA 1
ATOM 11216 C C . GLN B 1 699 ? -14.203 63.719 43.125 1 88.81 699 GLN B C 1
ATOM 11218 O O . GLN B 1 699 ? -13.688 63.031 42.219 1 88.81 699 GLN B O 1
ATOM 11223 N N . ARG B 1 700 ? -15.258 64.438 42.969 1 91.12 700 ARG B N 1
ATOM 11224 C CA . ARG B 1 700 ? -15.898 64.5 41.656 1 91.12 700 ARG B CA 1
ATOM 11225 C C . ARG B 1 700 ? -15.461 65.75 40.938 1 91.12 700 ARG B C 1
ATOM 11227 O O . ARG B 1 700 ? -15.461 66.875 41.5 1 91.12 700 ARG B O 1
ATOM 11234 N N . ILE B 1 701 ? -15.047 65.5 39.719 1 89.5 701 ILE B N 1
ATOM 11235 C CA . ILE B 1 701 ? -14.562 66.625 38.938 1 89.5 701 ILE B CA 1
ATOM 11236 C C . ILE B 1 701 ? -15.328 66.688 37.594 1 89.5 701 ILE B C 1
ATOM 11238 O O . ILE B 1 701 ? -15.953 65.688 37.188 1 89.5 701 ILE B O 1
ATOM 11242 N N . ARG B 1 702 ? -15.336 67.875 37.031 1 90.12 702 ARG B N 1
ATOM 11243 C CA . ARG B 1 702 ? -16.047 68.062 35.75 1 90.12 702 ARG B CA 1
ATOM 11244 C C . ARG B 1 702 ? -15.336 69.062 34.875 1 90.12 702 ARG B C 1
ATOM 11246 O O . ARG B 1 702 ? -14.734 70 35.406 1 90.12 702 ARG B O 1
ATOM 11253 N N . TYR B 1 703 ? -15.281 68.75 33.625 1 87.5 703 TYR B N 1
ATOM 11254 C CA . TYR B 1 703 ? -14.828 69.75 32.656 1 87.5 703 TYR B CA 1
ATOM 11255 C C . TYR B 1 703 ? -15.977 70.625 32.219 1 87.5 703 TYR B C 1
ATOM 11257 O O . TYR B 1 703 ? -16.969 70.188 31.656 1 87.5 703 TYR B O 1
ATOM 11265 N N . GLY B 1 704 ? -15.953 71.875 32.531 1 85.38 704 GLY B N 1
ATOM 11266 C CA . GLY B 1 704 ? -17.016 72.812 32.219 1 85.38 704 GLY B CA 1
ATOM 11267 C C . GLY B 1 704 ? -16.625 74.25 32.438 1 85.38 704 GLY B C 1
ATOM 11268 O O . GLY B 1 704 ? -15.438 74.562 32.469 1 85.38 704 GLY B O 1
ATOM 11269 N N . TYR B 1 705 ? -17.609 75.125 32.438 1 85.56 705 TYR B N 1
ATOM 11270 C CA . TYR B 1 705 ? -17.375 76.562 32.625 1 85.56 705 TYR B CA 1
ATOM 11271 C C . TYR B 1 705 ? -17.125 76.875 34.062 1 85.56 705 TYR B C 1
ATOM 11273 O O . TYR B 1 705 ? -17.891 76.5 34.969 1 85.56 705 TYR B O 1
ATOM 11281 N N . THR B 1 706 ? -15.898 77.438 34.25 1 82.38 706 THR B N 1
ATOM 11282 C CA . THR B 1 706 ? -15.516 77.812 35.625 1 82.38 706 THR B CA 1
ATOM 11283 C C . THR B 1 706 ? -15.883 79.25 35.875 1 82.38 706 THR B C 1
ATOM 11285 O O . THR B 1 706 ? -16.344 80 35 1 82.38 706 THR B O 1
ATOM 11288 N N . HIS B 1 707 ? -15.742 79.75 37.156 1 77.19 707 HIS B N 1
ATOM 11289 C CA . HIS B 1 707 ? -16.062 81.125 37.594 1 77.19 707 HIS B CA 1
ATOM 11290 C C . HIS B 1 707 ? -14.953 82.125 37.219 1 77.19 707 HIS B C 1
ATOM 11292 O O . HIS B 1 707 ? -15.125 83.312 37.281 1 77.19 707 HIS B O 1
ATOM 11298 N N . HIS B 1 708 ? -13.898 81.562 36.656 1 76.56 708 HIS B N 1
ATOM 11299 C CA . HIS B 1 708 ? -12.773 82.375 36.25 1 76.56 708 HIS B CA 1
ATOM 11300 C C . HIS B 1 708 ? -12.992 83 34.875 1 76.56 708 HIS B C 1
ATOM 11302 O O . HIS B 1 708 ? -13.547 82.312 33.969 1 76.56 708 HIS B O 1
ATOM 11308 N N . THR B 1 709 ? -12.773 84.312 34.781 1 67.88 709 THR B N 1
ATOM 11309 C CA . THR B 1 709 ? -13.039 85 33.5 1 67.88 709 THR B CA 1
ATOM 11310 C C . THR B 1 709 ? -11.75 85.562 32.938 1 67.88 709 THR B C 1
ATOM 11312 O O . THR B 1 709 ? -10.844 85.938 33.688 1 67.88 709 THR B O 1
ATOM 11315 N N . MET B 1 710 ? -11.422 85.375 31.812 1 64.44 710 MET B N 1
ATOM 11316 C CA . MET B 1 710 ? -10.383 86.125 31.094 1 64.44 710 MET B CA 1
ATOM 11317 C C . MET B 1 710 ? -10.984 87 30.016 1 64.44 710 MET B C 1
ATOM 11319 O O . MET B 1 710 ? -11.664 86.5 29.109 1 64.44 710 MET B O 1
ATOM 11323 N N . GLY B 1 711 ? -10.617 88.312 30 1 60.75 711 GLY B N 1
ATOM 11324 C CA . GLY B 1 711 ? -11.141 89.25 29.047 1 60.75 711 GLY B CA 1
ATOM 11325 C C . GLY B 1 711 ? -12.656 89.312 29 1 60.75 711 GLY B C 1
ATOM 11326 O O . GLY B 1 711 ? -13.25 89.5 27.938 1 60.75 711 GLY B O 1
ATOM 11327 N N . GLY B 1 712 ? -13.414 88.875 30.141 1 61.81 712 GLY B N 1
ATOM 11328 C CA . GLY B 1 712 ? -14.859 88.938 30.219 1 61.81 712 GLY B CA 1
ATOM 11329 C C . GLY B 1 712 ? -15.531 87.625 29.859 1 61.81 712 GLY B C 1
ATOM 11330 O O . GLY B 1 712 ? -16.75 87.5 30.016 1 61.81 712 GLY B O 1
ATOM 11331 N N . GLU B 1 713 ? -14.789 86.75 29.344 1 70.19 713 GLU B N 1
ATOM 11332 C CA . GLU B 1 713 ? -15.391 85.438 28.953 1 70.19 713 GLU B CA 1
ATOM 11333 C C . GLU B 1 713 ? -15.055 84.375 29.969 1 70.19 713 GLU B C 1
ATOM 11335 O O . GLU B 1 713 ? -13.93 84.312 30.469 1 70.19 713 GLU B O 1
ATOM 11340 N N . PRO B 1 714 ? -16.141 83.625 30.234 1 76.69 714 PRO B N 1
ATOM 11341 C CA . PRO B 1 714 ? -15.883 82.562 31.188 1 76.69 714 PRO B CA 1
ATOM 11342 C C . PRO B 1 714 ? -14.922 81.5 30.625 1 76.69 714 PRO B C 1
ATOM 11344 O O . PRO B 1 714 ? -14.984 81.188 29.438 1 76.69 714 PRO B O 1
ATOM 11347 N N . LEU B 1 715 ? -13.961 81.062 31.406 1 80.5 715 LEU B N 1
ATOM 11348 C CA . LEU B 1 715 ? -12.961 80.062 31.016 1 80.5 715 LEU B CA 1
ATOM 11349 C C . LEU B 1 715 ? -13.438 78.688 31.328 1 80.5 715 LEU B C 1
ATOM 11351 O O . LEU B 1 715 ? -14.117 78.438 32.344 1 80.5 715 LEU B O 1
ATOM 11355 N N . MET B 1 716 ? -13.219 77.812 30.328 1 83.25 716 MET B N 1
ATOM 11356 C CA . MET B 1 716 ? -13.539 76.375 30.562 1 83.25 716 MET B CA 1
ATOM 11357 C C . MET B 1 716 ? -12.328 75.625 31.078 1 83.25 716 MET B C 1
ATOM 11359 O O . MET B 1 716 ? -11.203 75.875 30.656 1 83.25 716 MET B O 1
ATOM 11363 N N . GLY B 1 717 ? -12.484 74.75 32.031 1 80.75 717 GLY B N 1
ATOM 11364 C CA . GLY B 1 717 ? -11.438 73.938 32.625 1 80.75 717 GLY B CA 1
ATOM 11365 C C . GLY B 1 717 ? -11.961 72.875 33.562 1 80.75 717 GLY B C 1
ATOM 11366 O O . GLY B 1 717 ? -13.164 72.625 33.594 1 80.75 717 GLY B O 1
ATOM 11367 N N . VAL B 1 718 ? -11.055 72.188 34.125 1 84.5 718 VAL B N 1
ATOM 11368 C CA . VAL B 1 718 ? -11.438 71.125 35.062 1 84.5 718 VAL B CA 1
ATOM 11369 C C . VAL B 1 718 ? -11.508 71.688 36.469 1 84.5 718 VAL B C 1
ATOM 11371 O O . VAL B 1 718 ? -10.57 72.375 36.938 1 84.5 718 VAL B O 1
ATOM 11374 N N . GLY B 1 719 ? -12.617 71.625 37.094 1 84.06 719 GLY B N 1
ATOM 11375 C CA . GLY B 1 719 ? -12.836 72.062 38.469 1 84.06 719 GLY B CA 1
ATOM 11376 C C . GLY B 1 719 ? -13.742 71.062 39.219 1 84.06 719 GLY B C 1
ATOM 11377 O O . GLY B 1 719 ? -14.156 70.062 38.688 1 84.06 719 GLY B O 1
ATOM 11378 N N . TYR B 1 720 ? -13.891 71.375 40.5 1 87.69 720 TYR B N 1
ATOM 11379 C CA . TYR B 1 720 ? -14.844 70.625 41.281 1 87.69 720 TYR B CA 1
ATOM 11380 C C . TYR B 1 720 ? -16.234 70.688 40.656 1 87.69 720 TYR B C 1
ATOM 11382 O O . TYR B 1 720 ? -16.641 71.75 40.156 1 87.69 720 TYR B O 1
ATOM 11390 N N . GLN B 1 721 ? -16.844 69.562 40.656 1 88.5 721 GLN B N 1
ATOM 11391 C CA . GLN B 1 721 ? -18.172 69.5 40.031 1 88.5 721 GLN B CA 1
ATOM 11392 C C . GLN B 1 721 ? -19.094 70.562 40.594 1 88.5 721 GLN B C 1
ATOM 11394 O O . GLN B 1 721 ? -19.922 71.125 39.844 1 88.5 721 GLN B O 1
ATOM 11399 N N . ALA B 1 722 ? -18.953 70.875 41.812 1 83.56 722 ALA B N 1
ATOM 11400 C CA . ALA B 1 722 ? -19.828 71.812 42.469 1 83.56 722 ALA B CA 1
ATOM 11401 C C . ALA B 1 722 ? -19.547 73.25 41.969 1 83.56 722 ALA B C 1
ATOM 11403 O O . ALA B 1 722 ? -20.453 74.062 41.969 1 83.56 722 ALA B O 1
ATOM 11404 N N . ASP B 1 723 ? -18.344 73.5 41.438 1 84.12 723 ASP B N 1
ATOM 11405 C CA . ASP B 1 723 ? -17.938 74.875 41.094 1 84.12 723 ASP B CA 1
ATOM 11406 C C . ASP B 1 723 ? -17.953 75.062 39.562 1 84.12 723 ASP B C 1
ATOM 11408 O O . ASP B 1 723 ? -17.516 76.125 39.062 1 84.12 723 ASP B O 1
ATOM 11412 N N . THR B 1 724 ? -18.391 74 38.906 1 88 724 THR B N 1
ATOM 11413 C CA . THR B 1 724 ? -18.344 74.062 37.438 1 88 724 THR B CA 1
ATOM 11414 C C . THR B 1 724 ? -19.734 73.875 36.844 1 88 724 THR B C 1
ATOM 11416 O O . THR B 1 724 ? -20.516 73.062 37.375 1 88 724 THR B O 1
ATOM 11419 N N . GLU B 1 725 ? -19.969 74.625 35.812 1 87.06 725 GLU B N 1
ATOM 11420 C CA . GLU B 1 725 ? -21.234 74.438 35.094 1 87.06 725 GLU B CA 1
ATOM 11421 C C . GLU B 1 725 ? -21.062 73.562 33.875 1 87.06 725 GLU B C 1
ATOM 11423 O O . GLU B 1 725 ? -20.062 73.688 33.156 1 87.06 725 GLU B O 1
ATOM 11428 N N . GLN B 1 726 ? -22.062 72.812 33.625 1 87.06 726 GLN B N 1
ATOM 11429 C CA . GLN B 1 726 ? -22.016 71.875 32.5 1 87.06 726 GLN B CA 1
ATOM 11430 C C . GLN B 1 726 ? -22.062 72.625 31.156 1 87.06 726 GLN B C 1
ATOM 11432 O O . GLN B 1 726 ? -22.781 73.625 31.016 1 87.06 726 GLN B O 1
ATOM 11437 N N . ILE B 1 727 ? -21.266 72.062 30.25 1 83.69 727 ILE B N 1
ATOM 11438 C CA . ILE B 1 727 ? -21.141 72.688 28.938 1 83.69 727 ILE B CA 1
ATOM 11439 C C . ILE B 1 727 ? -22.5 72.75 28.25 1 83.69 727 ILE 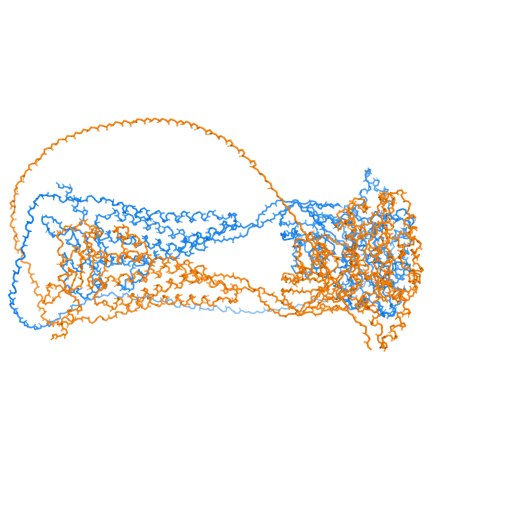B C 1
ATOM 11441 O O . ILE B 1 727 ? -22.875 73.75 27.672 1 83.69 727 ILE B O 1
ATOM 11445 N N . LYS B 1 728 ? -23.266 71.688 28.359 1 78.69 728 LYS B N 1
ATOM 11446 C CA . LYS B 1 728 ? -24.578 71.625 27.719 1 78.69 728 LYS B CA 1
ATOM 11447 C C . LYS B 1 728 ? -25.516 72.688 28.281 1 78.69 728 LYS B C 1
ATOM 11449 O O . LYS B 1 728 ? -26.281 73.312 27.531 1 78.69 728 LYS B O 1
ATOM 11454 N N . ASP B 1 729 ? -25.469 72.875 29.547 1 77.88 729 ASP B N 1
ATOM 11455 C CA . ASP B 1 729 ? -26.359 73.812 30.203 1 77.88 729 ASP B CA 1
ATOM 11456 C C . ASP B 1 729 ? -25.953 75.25 29.859 1 77.88 729 ASP B C 1
ATOM 11458 O O . ASP B 1 729 ? -26.828 76.125 29.703 1 77.88 729 ASP B O 1
ATOM 11462 N N . PHE B 1 730 ? -24.719 75.438 29.719 1 78.12 730 PHE B N 1
ATOM 11463 C CA . PHE B 1 730 ? -24.234 76.812 29.359 1 78.12 730 PHE B CA 1
ATOM 11464 C C . PHE B 1 730 ? -24.625 77.125 27.938 1 78.12 730 PHE B C 1
ATOM 11466 O O . PHE B 1 730 ? -25.094 78.25 27.672 1 78.12 730 PHE B O 1
ATOM 11473 N N . ILE B 1 731 ? -24.5 76.188 27.047 1 73.25 731 ILE B N 1
ATOM 11474 C CA . ILE B 1 731 ? -24.844 76.438 25.656 1 73.25 731 ILE B CA 1
ATOM 11475 C C . ILE B 1 731 ? -26.359 76.688 25.531 1 73.25 731 ILE B C 1
ATOM 11477 O O . ILE B 1 731 ? -26.797 77.562 24.781 1 73.25 731 ILE B O 1
ATOM 11481 N N . ALA B 1 732 ? -27.078 75.938 26.312 1 71.19 732 ALA B N 1
ATOM 11482 C CA . ALA B 1 732 ? -28.531 76.125 26.281 1 71.19 732 ALA B CA 1
ATOM 11483 C C . ALA B 1 732 ? -28.938 77.5 26.797 1 71.19 732 ALA B C 1
ATOM 11485 O O . ALA B 1 732 ? -29.844 78.125 26.25 1 71.19 732 ALA B O 1
ATOM 11486 N N . ARG B 1 733 ? -28.312 78 27.766 1 67.38 733 ARG B N 1
ATOM 11487 C CA . ARG B 1 733 ? -28.625 79.25 28.328 1 67.38 733 ARG B CA 1
ATOM 11488 C C . ARG B 1 733 ? -28.25 80.375 27.375 1 67.38 733 ARG B C 1
ATOM 11490 O O . ARG B 1 733 ? -28.969 81.375 27.25 1 67.38 733 ARG B O 1
ATOM 11497 N N . TYR B 1 734 ? -27.172 80.25 26.781 1 61.56 734 TYR B N 1
ATOM 11498 C CA . TYR B 1 734 ? -26.719 81.25 25.875 1 61.56 734 TYR B CA 1
ATOM 11499 C C . TYR B 1 734 ? -27.578 81.312 24.609 1 61.56 734 TYR B C 1
ATOM 11501 O O . TYR B 1 734 ? -27.812 82.375 24.031 1 61.56 734 TYR B O 1
ATOM 11509 N N . GLN B 1 735 ? -28 80.188 24.188 1 56.78 735 GLN B N 1
ATOM 11510 C CA . GLN B 1 735 ? -28.906 80.188 23.031 1 56.78 735 GLN B CA 1
ATOM 11511 C C . GLN B 1 735 ? -30.266 80.75 23.406 1 56.78 735 GLN B C 1
ATOM 11513 O O . GLN B 1 735 ? -30.922 81.375 22.562 1 56.78 735 GLN B O 1
ATOM 11518 N N . ASP B 1 736 ? -30.719 80.688 24.609 1 55.12 736 ASP B N 1
ATOM 11519 C CA . ASP B 1 736 ? -31.984 81.312 25.047 1 55.12 736 ASP B CA 1
ATOM 11520 C C . ASP B 1 736 ? -31.828 82.812 25.234 1 55.12 736 ASP B C 1
ATOM 11522 O O . ASP B 1 736 ? -32.781 83.562 25.031 1 55.12 736 ASP B O 1
ATOM 11526 N N . ARG B 1 737 ? -30.75 83.375 25.516 1 48.28 737 ARG B N 1
ATOM 11527 C CA . ARG B 1 737 ? -30.594 84.812 25.594 1 48.28 737 ARG B CA 1
ATOM 11528 C C . ARG B 1 737 ? -30.406 85.438 24.219 1 48.28 737 ARG B C 1
ATOM 11530 O O . ARG B 1 737 ? -30.734 86.625 24 1 48.28 737 ARG B O 1
#

Solvent-accessible surface area (backbone atoms only — not comparable to full-atom values): 80746 Å² total; per-residue (Å²): 129,83,88,85,89,92,83,93,83,88,92,90,95,80,85,88,86,86,88,86,86,90,80,89,76,85,76,79,75,84,75,73,91,74,78,88,82,80,91,78,89,81,84,90,85,91,82,87,82,87,77,89,79,80,88,80,84,81,76,86,76,81,72,80,81,78,83,77,76,80,74,79,74,81,69,85,63,73,78,67,68,79,69,71,73,75,82,70,79,49,73,61,58,50,49,53,45,46,49,33,41,48,53,38,47,50,53,45,50,50,52,52,55,56,57,64,40,45,71,35,81,58,49,73,67,60,49,52,52,53,51,51,53,33,55,53,47,25,52,45,40,40,54,51,43,36,40,30,46,22,47,22,24,48,26,45,32,48,34,38,30,44,72,45,34,36,44,40,62,40,38,52,30,51,38,33,36,39,67,50,37,32,54,48,45,38,60,75,63,65,46,91,44,72,67,50,52,53,50,53,55,59,49,51,36,30,57,47,26,19,52,17,46,62,59,17,68,45,75,43,74,46,76,46,78,44,80,35,53,35,37,33,50,39,60,67,48,35,45,54,56,56,70,52,74,91,49,59,86,82,34,64,58,27,31,55,48,23,33,55,53,16,52,50,13,36,55,48,26,27,58,64,67,40,40,51,73,52,68,45,39,43,30,25,91,44,63,13,39,32,49,60,58,75,61,90,81,56,49,83,51,81,40,76,49,77,85,48,49,88,72,57,54,52,39,22,61,56,36,45,41,48,28,44,75,63,94,42,23,33,52,47,76,44,71,41,59,48,64,42,54,52,43,82,47,70,47,76,48,60,77,84,56,63,65,61,61,65,44,52,76,42,37,82,47,29,40,60,66,85,69,34,71,67,49,64,62,63,55,63,72,78,41,45,36,30,25,55,35,43,72,48,83,52,85,69,35,31,25,31,30,37,29,35,23,40,55,51,62,52,72,73,45,40,65,64,54,38,50,52,45,42,46,62,74,49,69,50,90,74,43,75,67,57,76,48,30,60,61,60,68,42,44,82,54,77,88,69,81,68,60,71,24,42,36,37,39,41,36,48,32,59,62,42,66,85,76,63,29,58,54,34,39,38,38,34,43,18,41,40,30,29,45,51,33,30,32,33,33,40,28,41,57,36,75,93,74,71,43,70,52,41,35,61,45,26,38,22,54,44,89,64,91,57,41,59,39,36,55,31,78,67,24,38,49,58,33,31,51,48,42,27,56,42,56,62,46,23,40,26,18,35,55,18,65,42,44,70,40,54,63,55,45,38,46,66,37,59,56,41,74,53,44,50,79,42,79,61,63,73,63,80,82,53,57,60,67,53,45,27,52,42,48,29,20,53,49,32,25,48,52,50,42,44,42,47,47,57,33,60,55,25,24,70,46,38,68,69,31,66,65,82,57,58,44,78,45,81,30,47,27,36,40,80,41,49,20,31,38,59,39,68,66,29,44,48,47,28,51,51,30,37,48,51,47,31,50,36,14,48,49,24,46,50,30,53,70,66,35,82,66,49,60,48,80,39,38,57,44,34,46,50,69,45,19,70,64,33,87,65,94,56,90,60,56,74,46,28,30,65,57,46,32,65,73,38,27,82,45,45,31,17,42,16,38,35,87,50,60,60,99,84,38,70,37,45,44,59,25,46,40,89,62,29,40,46,53,68,60,51,54,52,51,59,69,71,103,135,84,89,90,86,95,80,98,81,94,88,92,88,90,86,88,88,88,83,87,91,77,94,80,93,79,88,88,76,92,78,86,78,83,89,78,80,87,77,83,86,80,85,88,81,84,85,88,83,87,81,82,77,86,78,85,73,88,71,70,82,86,84,81,81,75,86,77,74,80,72,79,73,79,66,84,64,77,77,68,69,80,69,71,72,76,83,69,78,47,73,62,59,50,50,52,45,47,49,33,40,47,52,37,48,51,54,45,50,49,51,51,54,55,57,64,39,47,70,35,80,57,50,76,67,60,50,52,52,54,50,50,54,32,54,52,48,25,51,46,40,41,54,53,44,35,40,32,45,23,47,23,24,48,27,47,33,49,34,38,30,44,72,45,34,35,44,41,62,40,38,52,31,52,40,34,38,40,65,51,39,32,55,48,44,38,60,74,65,66,46,90,44,72,66,50,53,53,49,52,55,59,49,51,36,30,58,47,25,19,52,18,46,62,60,18,67,47,77,44,75,45,75,46,78,43,81,38,56,36,35,33,51,40,59,68,49,36,45,55,55,56,70,53,76,91,50,58,88,83,33,62,57,29,31,56,46,23,32,56,52,17,51,50,13,35,53,49,26,27,60,65,67,41,39,50,74,53,69,48,40,45,31,24,90,45,62,13,39,31,50,61,58,73,61,91,81,56,50,83,50,80,39,76,48,77,85,50,49,89,73,57,54,51,41,24,63,53,37,46,42,49,27,44,74,63,92,41,23,33,52,45,74,45,71,40,58,48,66,42,55,50,43,82,46,71,47,77,50,60,77,86,55,62,67,62,58,64,46,49,74,46,34,76,48,32,40,59,67,87,61,32,75,66,48,59,57,63,54,65,73,79,40,42,37,32,25,56,37,43,73,49,83,52,87,69,37,31,24,31,31,37,28,35,24,41,56,51,61,54,71,74,41,40,66,65,56,39,47,52,45,39,48,62,72,40,69,52,91,74,40,75,66,57,78,45,34,58,61,61,67,42,43,81,55,78,86,69,77,67,61,72,24,40,36,36,38,41,36,47,31,59,60,44,69,84,76,63,29,60,51,36,39,38,39,34,42,18,41,40,31,30,43,51,34,30,33,34,32,39,27,41,56,37,76,93,75,72,42,69,52,42,35,63,45,27,38,21,52,44,90,64,91,58,41,59,38,37,54,31,78,67,24,37,51,62,33,32,50,48,44,26,54,42,55,61,45,23,39,28,20,36,56,18,66,45,42,70,39,54,61,55,45,36,47,66,38,61,56,43,73,53,45,49,78,43,79,62,63,72,63,82,82,52,56,60,67,52,44,27,52,41,48,29,19,53,51,33,25,50,53,49,44,43,42,47,48,56,32,60,56,25,24,70,45,36,71,69,31,64,66,83,57,58,45,77,45,81,32,48,27,36,42,81,41,48,20,32,38,57,41,68,67,29,44,48,47,29,51,51,30,37,49,51,48,32,51,36,14,49,49,25,45,49,30,53,70,68,35,85,67,49,58,48,80,39,38,57,44,33,48,51,68,46,19,68,64,32,86,66,96,58,88,58,58,74,45,28,32,65,58,47,32,65,74,38,25,82,45,46,31,17,41,16,40,35,87,51,59,58,100,83,39,70,36,46,44,58,24,44,40,90,65,31,41,46,53,68,60,51,54,53,50,58,71,71,104